Protein 8E4C (pdb70)

Organism: Mus musculus (NCBI:txid10090)

B-factor: mean 85.7, std 32.73, range [1.39, 157.05]

GO terms:
  GO:0002331 pre-B cell allelic exclusion (P, IMP)
  GO:0005576 extracellular region (C, EXP)
  GO:0005886 plasma membrane (C, EXP)
  GO:0002455 humoral immune response mediated by circulating immunoglobulin (P, IDA)
  GO:0004888 transmembrane signaling receptor activity (F, IDA)
  GO:0048471 perinuclear region of cytoplasm (C, IDA)
  GO:0005576 extracellular region (C, IDA)
  GO:0005737 cytoplasm (C, IDA)
  GO:0009897 external side of plasma membrane (C, IDA)
  GO:0009986 cell surface (C, IDA)
  GO:0016020 membrane (C, IDA)
  GO:0003823 antigen binding (F, IDA)
  GO:0043410 positive regulation of MAPK cascade (P, IDA)
  GO:0045022 early endosome to late endosome transport (P, IDA)
  GO:0045807 positive regulation of endocytosis (P, IDA)
  GO:0019815 B cell receptor complex (C, IDA)
  GO:0042571 immunoglobulin complex, circulating (C, IDA)
  GO:0016064 immunoglobulin mediated immune response (P, IDA)
  GO:0019882 antigen processing and presentation (P, IDA)
  GO:0030890 positive regulation of B cell proliferation (P, IDA)

InterPro domains:
  IPR003006 Immunoglobulin/major histocompatibility complex, conserved site [PS00290] (196-202)
  IPR003006 Immunoglobulin/major histocompatibility complex, conserved site [PS00290] (302-308)
  IPR003006 Immunoglobulin/major histocompatibility complex, conserved site [PS00290] (412-418)
  IPR003597 Immunoglobulin C1-set [PF07654] (9-89)
  IPR003597 Immunoglobulin C1-set [PF07654] (128-205)
  IPR003597 Immunoglobulin C1-set [PF07654] (228-310)
  IPR003597 Immunoglobulin C1-set [PF07654] (332-421)
  IPR003597 Immunoglobulin C1-set [SM00407] (22-97)
  IPR003597 Immunoglobulin C1-set [SM00407] (130-208)
  IPR003597 Immunoglobulin C1-set [SM00407] (240-314)
  IPR003597 Immunoglobulin C1-set [SM00407] (347-424)
  IPR007110 Immunoglobulin-like domain [PS50835] (5-104)
  IPR007110 Immunoglobulin-like domain [PS50835] (111-212)
  IPR007110 Immunoglobulin-like domain [PS50835] (219-320)
  IPR007110 Immunoglobulin-like domain [PS50835] (330-431)
  IPR013783 Immunoglobulin-like fold [G3DSA:2.60.40.10] (1-101)
  IPR013783 Immunoglobulin-like fold [G3DSA:2.60.40.10] (102-217)
  IPR013783 Immunoglobulin-like fold [G3DSA:2.60.40.10] (221-321)
  IPR013783 Immunoglobulin-like fold [G3DSA:2.60.40.10] (322-436)
  IPR036179 Immunoglobulin-like domain superfamily [SSF48726] (5-101)

Secondary structure (DSSP, 8-state):
--EEE-PPPHHHHHHHSEEEE-EEEEEES--TT--EEEEETT--B---EEEEPPPPTTS-EEEEEEEEEEHHHHHTT--EEEEE--SSSSS-EEEEE-----------EEEEEPPPHHHHHT-SEEEEEEEEEEESSS-EEEEEEETTEE--GGGEEEPPPEEPTTSTT-EEE-EEEEEEHHHHHTT--EEEEEEETTSSSSEEEEEE-S--------S-S--HHHHHHHHHHHHHHHHHHHHHHHHHHHHH-/-EEEEEPPPHHHHHHHS-EEEEEEEEEES--TT-EEEEEETTS-B---EEE--PPPTTS-EEEEEEEEE-HHHHHTT--EEEEEE-TT-SS---EEE--------PPPEEEEEPPPHHHHTTSSEEEEEEEEEEESSS--EEEEEETTEEPPTTT-B-PPPEEPTTSTT-EEE--BEEEEHHHHHTT--EEEEEE-TT-TTSEEEEE--TT------SSSSHHHHHHHHHHHHHHHHHHHHHHHHHHHHHHH-/---B----S---B-TTS-B-----BSSSS-EEEEEE--SS--SS--EE----BTTTTB--BTT--GGG-EEEEEEEESSS-EEE---EEE-B-------TTTS-HHHHHHHHHHHHHHHHHHHHHHHHHHHHHHHHHHHHH-/---------SS-EE-SS---EE----SS-S-EEEEEE-TTSPPEE---BTTTEEEEEETTEEEEEE-S--GGG-EEEEEEE---SSS---------EEEE---STTTHHHHHHHHHHHHHHHHHHHHHHHHHHHHHHHHHHH--HHHHH--HHHHH-

Sequence (805 aa):
ILTFTIPPSFADIFLSKSANLTCLVSNLATYETLNISWASQSGEPLETKIKIMESHPNGTFSAKGVASVCVEDWNNRKEFVCTVTHRDLPSPQKKFISKPNEVHKHPPAVYLLPPAREQLNLRESATVTCLVKGFSPADISVQWLQRGQLLPQEKYVTSAPMPEPGAPGFYFTHSILTVTEEEWNSGETYTCVVGHEALPHLVTERTVDKSTEGEVNAEEEGFENLWTTASTFIVLFLLSLFYSTTVTLFKVKILTFTIPPSFADIFLSKSANLTCLVSNLATYETLNISWASQSGEPLETKIKIMESHPNGTFSAKGVASVCVEDWNNRKEFVCTVTHRDLPSPQKKFISKPNEVHKHPPAVYLLPPAREQLNLRESATVTCLVKGFSPADISVQWLQRGQLLPQEKYVTSAPMPEPGAPGFYFTHSILTVTEEEWNSGETYTCVVGHEALPHLVTERTVDKSTEGEVNAEEEGFENLWTTASTFIVLFLLSLFYSTTVTLFKVKALRVEGGPPSLTVNLGEEARLTCENNGRNPNITWWFSLQSNITWPPVPLGPGQGTTGQLFFPEVNKNHRGLYWCQVIENNILKRSCGTYLRVRNPVPRPFLDMGEGTKNRIITAEGIILLFCAVVPGTLLLFRKRWQNEKFGPCSQIWQHPRFAAKKRSSMVKFHCYTNHSGALTWFRKRGSQQPQELVSEEGRIVQTQNGSVYTLTIQNIQYEDNGIYFCKQKCDSANHNVTDSCGTELLVLGFSTLDQLKRRNTLKDGIILIQTLLIILFIIVPIFLLLDKDDGLNIDQTEDIVTLR

Radius of gyration: 38.47 Å; Cα contacts (8 Å, |Δi|>4): 1529; chains: 4; bounding box: 57×91×140 Å

Foldseek 3Di:
DDWDWDFWDCPCCVVVVWTKTKTKFKQAQDDPFKDKFKAFPVGHGFDWDKDWDDADPVNITIIMTIGIDHVVVLVVFGWIWMWIDDPPDPDIDIDIDGDDDDDPFDAWDKDWDAWDVVVLVVQWKTKTKIWTFWGQDQDKDKWKDWVRHTDDCVFWDWFHKDADPPDPRTIIIMIIGMGTNVRLQQFTWIKMKMADDSPPVRIDIDTDTGNDDDDDDPCVCVVVVVVVVVVVVVVVVVVVVVVVVVVVVVVVD/DDWDKDWDFPVVCVVVQWTKIKTKDKQDQDCPQWDKFKFFPVGDGFDWDKDWDDADPVRMTMIMIITTGGVVCQVVFTWMWIWIDDPVDPDIDTDIGGHDDDDDFDAWDKAKDFFDPVVCVVLFWTKTKIKTWWGQDQRKDKFKDWVNHGDDCVQKDKDRWDADPPDGRITIIMMIRIGGSVSLVVFTKMKMKMADDRDPVRIDMDIDHPVNPPDDDPDDDPDCVVVVVVVVVVVVVVVVVVVVVVVVVVVVD/DWDWAQAAQEDEDAAQAKDKGWTGTPDDQWQKWKWWDADDDDPDGTDTDDQADDSTRMDIDNGDHQVQFGWIWMWTGHPNDTDTHNTYTYHHDNDDPDPPQPPDPCVNVVVVVVVVVVVVVVVVVVVVVVVVVVVVVVVVVD/DWAFWDWDAAAAEDAFFDKDKTKTAGDDDADKFKWWDADPDDIDGDDDDPPAWDWDDPDNMTMIMGGRHDQVRFAKIWMWGFDPPVPRPTDTDDIRGYDYDDPCVVPVVVVVVVVVVVVVVVVVVVVVVVVVVPVVVVCVVVDLVVQVVVPVVVNVD

Structure (mmCIF, N/CA/C/O backbone):
data_8E4C
#
_entry.id   8E4C
#
_cell.length_a   1.00
_cell.length_b   1.00
_cell.length_c   1.00
_cell.angle_alpha   90.00
_cell.angle_beta   90.00
_cell.angle_gamma   90.00
#
_symmetry.space_group_name_H-M   'P 1'
#
loop_
_entity.id
_entity.type
_entity.pdbx_description
1 polymer 'Isoform 2 of Immunoglobulin heavy constant mu'
2 polymer 'B-cell antigen receptor complex-associated protein alpha chain,Yellow fluorescent protein'
3 polymer 'B-cell antigen receptor complex-associated protein beta chain'
4 non-polymer 2-acetamido-2-deoxy-beta-D-glucopyranose
#
loop_
_atom_site.group_PDB
_atom_site.id
_atom_site.type_symbol
_atom_site.label_atom_id
_atom_site.label_alt_id
_atom_site.label_comp_id
_atom_site.label_asym_id
_atom_site.label_entity_id
_atom_site.label_seq_id
_atom_site.pdbx_PDB_ins_code
_atom_site.Cartn_x
_atom_site.Cartn_y
_atom_site.Cartn_z
_atom_site.occupancy
_atom_site.B_iso_or_equiv
_atom_site.auth_seq_id
_atom_site.auth_comp_id
_atom_site.auth_asym_id
_atom_site.auth_atom_id
_atom_site.pdbx_PDB_model_num
ATOM 1 N N . ILE A 1 165 ? 134.974 155.926 69.475 1.00 125.30 224 ILE B N 1
ATOM 2 C CA . ILE A 1 165 ? 134.165 156.902 70.193 1.00 127.06 224 ILE B CA 1
ATOM 3 C C . ILE A 1 165 ? 133.191 156.195 71.127 1.00 127.26 224 ILE B C 1
ATOM 4 O O . ILE A 1 165 ? 132.227 155.574 70.679 1.00 127.91 224 ILE B O 1
ATOM 9 N N . LEU A 1 166 ? 133.447 156.291 72.430 1.00 126.30 225 LEU B N 1
ATOM 10 C CA . LEU A 1 166 ? 132.600 155.686 73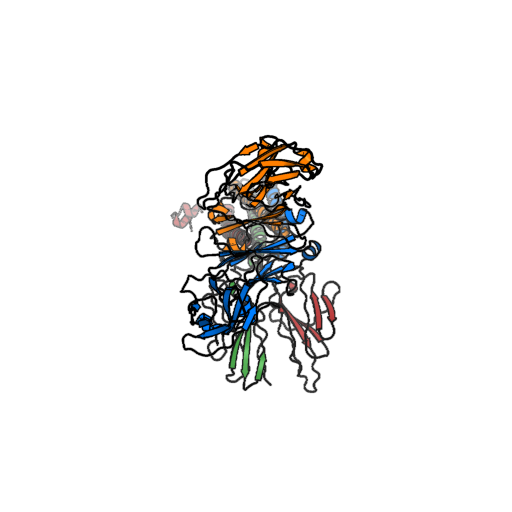.449 1.00 125.44 225 LEU B CA 1
ATOM 11 C C . LEU A 1 166 ? 131.957 156.783 74.284 1.00 124.53 225 LEU B C 1
ATOM 12 O O . LEU A 1 166 ? 132.650 157.675 74.785 1.00 123.83 225 LEU B O 1
ATOM 17 N N . THR A 1 167 ? 130.637 156.713 74.431 1.00 128.83 226 THR B N 1
ATOM 18 C CA . THR A 1 167 ? 129.869 157.686 75.195 1.00 130.65 226 THR B CA 1
ATOM 19 C C . THR A 1 167 ? 129.444 157.067 76.520 1.00 130.75 226 THR B C 1
ATOM 20 O O . THR A 1 167 ? 128.850 155.984 76.542 1.00 129.22 226 THR B O 1
ATOM 24 N N . PHE A 1 168 ? 129.749 157.756 77.618 1.00 132.51 227 PHE B N 1
ATOM 25 C CA . PHE A 1 168 ? 129.405 157.296 78.954 1.00 131.94 227 PHE B CA 1
ATOM 26 C C . PHE A 1 168 ? 128.574 158.355 79.664 1.00 130.10 227 PHE B C 1
ATOM 27 O O . PHE A 1 168 ? 128.778 159.557 79.477 1.00 128.86 227 PHE B O 1
ATOM 35 N N . THR A 1 169 ? 127.631 157.894 80.482 1.00 128.49 228 THR B N 1
ATOM 36 C CA . THR A 1 169 ? 126.749 158.764 81.249 1.00 128.43 228 THR B CA 1
ATOM 37 C C . THR A 1 169 ? 127.073 158.631 82.730 1.00 128.27 228 THR B C 1
ATOM 38 O O . THR A 1 169 ? 127.038 157.525 83.281 1.00 129.66 228 THR B O 1
ATOM 42 N N . ILE A 1 170 ? 127.383 159.752 83.368 1.00 115.50 229 ILE B N 1
ATOM 43 C CA . ILE A 1 170 ? 127.771 159.795 84.774 1.00 114.54 229 ILE B CA 1
ATOM 44 C C . ILE A 1 170 ? 126.617 160.399 85.568 1.00 115.86 229 ILE B C 1
ATOM 45 O O . ILE A 1 170 ? 126.272 161.568 85.352 1.00 115.95 229 ILE B O 1
ATOM 50 N N . PRO A 1 171 ? 125.992 159.650 86.480 1.00 114.33 230 PRO B N 1
ATOM 51 C CA . PRO A 1 171 ? 124.928 160.233 87.293 1.00 114.75 230 PRO B CA 1
ATOM 52 C C . PRO A 1 171 ? 125.481 161.294 88.228 1.00 113.99 230 PRO B C 1
ATOM 53 O O . PRO A 1 171 ? 126.648 161.221 88.650 1.00 114.32 230 PRO B O 1
ATOM 57 N N . PRO A 1 172 ? 124.682 162.303 88.574 1.00 117.89 231 PRO B N 1
ATOM 58 C CA . PRO A 1 172 ? 125.169 163.352 89.477 1.00 118.74 231 PRO B CA 1
ATOM 59 C C . PRO A 1 172 ? 125.471 162.808 90.865 1.00 119.41 231 PRO B C 1
ATOM 60 O O . PRO A 1 172 ? 124.846 161.854 91.335 1.00 118.47 231 PRO B O 1
ATOM 64 N N . SER A 1 173 ? 126.448 163.430 91.521 1.00 125.41 232 SER B N 1
ATOM 65 C CA . SER A 1 173 ? 126.840 163.050 92.870 1.00 125.17 232 SER B CA 1
ATOM 66 C C . SER A 1 173 ? 126.102 163.903 93.893 1.00 125.33 232 SER B C 1
ATOM 67 O O . SER A 1 173 ? 125.682 165.025 93.599 1.00 124.00 232 SER B O 1
ATOM 70 N N . PHE A 1 174 ? 125.948 163.358 95.103 1.00 127.06 233 PHE B N 1
ATOM 71 C CA . PHE A 1 174 ? 125.212 164.049 96.155 1.00 124.88 233 PHE B CA 1
ATOM 72 C C . PHE A 1 174 ? 126.040 165.133 96.838 1.00 124.69 233 PHE B C 1
ATOM 73 O O . PHE A 1 174 ? 125.468 166.004 97.501 1.00 122.95 233 PHE B O 1
ATOM 81 N N . ALA A 1 175 ? 127.367 165.106 96.684 1.00 119.86 234 ALA B N 1
ATOM 82 C CA . ALA A 1 175 ? 128.216 166.050 97.407 1.00 118.13 234 ALA B CA 1
ATOM 83 C C . ALA A 1 175 ? 127.923 167.490 97.006 1.00 116.43 234 ALA B C 1
ATOM 84 O O . ALA A 1 175 ? 127.672 168.343 97.865 1.00 116.96 234 ALA B O 1
ATOM 86 N N . ASP A 1 176 ? 127.946 167.783 95.706 1.00 116.95 235 ASP B N 1
ATOM 87 C CA . ASP A 1 176 ? 127.672 169.145 95.262 1.00 113.96 235 ASP B CA 1
ATOM 88 C C . ASP A 1 176 ? 126.201 169.496 95.435 1.00 112.95 235 ASP B C 1
ATOM 89 O O . ASP A 1 176 ? 125.857 170.669 95.610 1.00 117.12 235 ASP B O 1
ATOM 94 N N . ILE A 1 177 ? 125.316 168.497 95.379 1.00 118.80 236 ILE B N 1
ATOM 95 C CA . ILE A 1 177 ? 123.901 168.742 95.648 1.00 124.05 236 ILE B CA 1
ATOM 96 C C . ILE A 1 177 ? 123.715 169.228 97.080 1.00 125.51 236 ILE B C 1
ATOM 97 O O . ILE A 1 177 ? 122.925 170.142 97.347 1.00 123.26 236 ILE B O 1
ATOM 102 N N . PHE A 1 178 ? 124.433 168.618 98.024 1.00 131.94 237 PHE B N 1
ATOM 103 C CA . PHE A 1 178 ? 124.403 169.090 99.403 1.00 130.76 237 PHE B CA 1
ATOM 104 C C . PHE A 1 178 ? 125.028 170.474 99.540 1.00 129.67 237 PHE B C 1
ATOM 105 O O . PHE A 1 178 ? 124.543 171.295 100.328 1.00 126.79 237 PHE B O 1
ATOM 113 N N . LEU A 1 179 ? 126.093 170.753 98.788 1.00 133.42 238 LEU B N 1
ATOM 114 C CA . LEU A 1 179 ? 126.814 172.018 98.906 1.00 133.54 238 LEU B CA 1
ATOM 115 C C . LEU A 1 179 ? 126.242 173.095 97.985 1.00 133.51 238 LEU B C 1
ATOM 116 O O . LEU A 1 179 ? 125.803 174.151 98.452 1.00 131.75 238 LEU B O 1
ATOM 121 N N . SER A 1 180 ? 126.242 172.841 96.678 1.00 135.00 239 SER B N 1
ATOM 122 C CA . SER A 1 180 ? 125.823 173.822 95.685 1.00 134.90 239 SER B CA 1
ATOM 123 C C . SER A 1 180 ? 124.316 173.844 95.457 1.00 134.43 239 SER B C 1
ATOM 124 O O . SER A 1 180 ? 123.832 174.709 94.718 1.00 134.36 239 SER B O 1
ATOM 127 N N . LYS A 1 181 ? 123.570 172.919 96.066 1.00 126.03 240 LYS B N 1
ATOM 128 C CA . LYS A 1 181 ? 122.115 172.829 95.908 1.00 121.19 240 LYS B CA 1
ATOM 129 C C . LYS A 1 181 ? 121.714 172.639 94.445 1.00 123.22 240 LYS B C 1
ATOM 130 O O . LYS A 1 181 ? 120.670 173.119 94.001 1.00 122.67 240 LYS B O 1
ATOM 136 N N . SER A 1 182 ? 122.548 171.925 93.691 1.00 112.83 241 SER B N 1
ATOM 137 C CA . SER A 1 182 ? 122.264 171.630 92.294 1.00 110.40 241 SER B CA 1
ATOM 138 C C . SER A 1 182 ? 122.994 170.354 91.905 1.00 110.58 241 SER B C 1
ATOM 139 O O . SER A 1 182 ? 123.996 169.973 92.515 1.00 108.02 241 SER B O 1
ATOM 142 N N . ALA A 1 183 ? 122.481 169.699 90.867 1.00 99.01 242 ALA B N 1
ATOM 143 C CA . ALA A 1 183 ? 123.018 168.438 90.375 1.00 94.74 242 ALA B CA 1
ATOM 144 C C . ALA A 1 183 ? 123.568 168.638 88.971 1.00 94.45 242 ALA B C 1
ATOM 145 O O . ALA A 1 183 ? 122.972 169.357 88.163 1.00 93.96 242 ALA B O 1
ATOM 147 N N . ASN A 1 184 ? 124.704 168.007 88.687 1.00 103.13 243 ASN B N 1
ATOM 148 C CA . ASN A 1 184 ? 125.352 168.094 87.383 1.00 102.92 243 ASN B CA 1
ATOM 149 C C . ASN A 1 184 ? 125.212 166.752 86.678 1.00 102.79 243 ASN B C 1
ATOM 150 O O . ASN A 1 184 ? 125.672 165.725 87.188 1.00 102.84 243 ASN B O 1
ATOM 155 N N . LEU A 1 185 ? 124.581 166.762 85.508 1.00 111.50 244 LEU B N 1
ATOM 156 C CA . LEU A 1 185 ? 124.521 165.586 84.650 1.00 113.67 244 LEU B CA 1
ATOM 157 C C . LEU A 1 185 ? 125.667 165.663 83.649 1.00 112.64 244 LEU B C 1
ATOM 158 O O . LEU A 1 185 ? 125.754 166.619 82.871 1.00 111.00 244 LEU B O 1
ATOM 163 N N . THR A 1 186 ? 126.542 164.662 83.670 1.00 119.90 245 THR B N 1
ATOM 164 C CA . THR A 1 186 ? 127.761 164.667 82.874 1.00 122.08 245 THR B CA 1
ATOM 165 C C . THR A 1 186 ? 127.676 163.610 81.782 1.00 122.73 245 THR B C 1
ATOM 166 O O . THR A 1 186 ? 127.392 162.441 82.063 1.00 121.95 245 THR B O 1
ATOM 170 N N . CYS A 1 187 ? 127.923 164.026 80.544 1.00 132.76 246 CYS B N 1
ATOM 171 C CA . CYS A 1 187 ? 127.964 163.134 79.387 1.00 132.18 246 CYS B CA 1
ATOM 172 C C . CYS A 1 187 ? 129.413 163.081 78.908 1.00 132.80 246 CYS B C 1
ATOM 173 O O . CYS A 1 187 ? 129.818 163.834 78.021 1.00 133.86 246 CYS B O 1
ATOM 176 N N . LEU A 1 188 ? 130.191 162.177 79.497 1.00 127.16 247 LEU B N 1
ATOM 177 C CA . LEU A 1 188 ? 131.611 162.055 79.195 1.00 127.29 247 LEU B CA 1
ATOM 178 C C . LEU A 1 188 ? 131.800 161.138 77.992 1.00 126.48 247 LEU B C 1
ATOM 179 O O . LEU A 1 188 ? 131.431 159.960 78.038 1.00 125.46 247 LEU B O 1
ATOM 184 N N . VAL A 1 189 ? 132.372 161.681 76.920 1.00 130.58 248 VAL B N 1
ATOM 185 C CA . VAL A 1 189 ? 132.643 160.937 75.697 1.00 131.47 248 VAL B CA 1
ATOM 186 C C . VAL A 1 189 ? 134.139 160.989 75.428 1.00 131.93 248 VAL B C 1
ATOM 187 O O . VAL A 1 189 ? 134.727 162.075 75.376 1.00 131.73 248 VAL B O 1
ATOM 191 N N . SER A 1 190 ? 134.749 159.823 75.259 1.00 134.27 249 SER B N 1
ATOM 192 C CA . SER A 1 190 ? 136.173 159.698 74.989 1.00 133.10 249 SER B CA 1
ATOM 193 C C . SER A 1 190 ? 136.382 159.006 73.644 1.00 134.05 249 SER B C 1
ATOM 194 O O . SER A 1 190 ? 135.431 158.733 72.906 1.00 135.34 249 SER B O 1
ATOM 197 N N . ASN A 1 191 ? 137.650 158.727 73.336 1.00 130.30 250 ASN B N 1
ATOM 198 C CA . ASN A 1 191 ? 138.041 158.064 72.089 1.00 130.52 250 ASN B CA 1
ATOM 199 C C . ASN A 1 191 ? 137.549 158.835 70.866 1.00 129.45 250 ASN B C 1
ATOM 200 O O . ASN A 1 191 ? 137.143 158.248 69.862 1.00 127.83 250 ASN B O 1
ATOM 205 N N . LEU A 1 192 ? 137.599 160.162 70.944 1.00 125.17 251 LEU B N 1
ATOM 206 C CA . LEU A 1 192 ? 137.135 161.030 69.870 1.00 123.26 251 LEU B CA 1
ATOM 207 C C . LEU A 1 192 ? 138.317 161.403 68.983 1.00 122.86 251 LEU B C 1
ATOM 208 O O . LEU A 1 192 ? 139.295 161.988 69.460 1.00 122.98 251 LEU B O 1
ATOM 213 N N . ALA A 1 193 ? 138.224 161.061 67.697 1.00 119.21 252 ALA B N 1
ATOM 214 C CA . ALA A 1 193 ? 139.308 161.370 66.769 1.00 120.02 252 ALA B CA 1
ATOM 215 C C . ALA A 1 193 ? 139.382 162.866 66.486 1.00 119.06 252 ALA B C 1
ATOM 216 O O . ALA A 1 193 ? 140.467 163.458 66.496 1.00 117.70 252 ALA B O 1
ATOM 218 N N . THR A 1 194 ? 138.236 163.494 66.231 1.00 132.80 253 THR B N 1
ATOM 219 C CA . THR A 1 194 ? 138.178 164.916 65.928 1.00 134.92 253 THR B CA 1
ATOM 220 C C . THR A 1 194 ? 137.021 165.544 66.691 1.00 135.41 253 THR B C 1
ATOM 221 O O . THR A 1 194 ? 136.068 164.867 67.085 1.00 133.99 253 THR B O 1
ATOM 225 N N . TYR A 1 195 ? 137.117 166.859 66.900 1.00 140.07 254 TYR B N 1
ATOM 226 C CA . TYR A 1 195 ? 136.098 167.598 67.631 1.00 139.03 254 TYR B CA 1
ATOM 227 C C . TYR A 1 195 ? 135.552 168.806 66.885 1.00 138.66 254 TYR B C 1
ATOM 228 O O . TYR A 1 195 ? 134.615 169.438 67.385 1.00 139.05 254 TYR B O 1
ATOM 237 N N . GLU A 1 196 ? 136.099 169.150 65.716 1.00 127.59 255 GLU B N 1
ATOM 238 C CA . GLU A 1 196 ? 135.632 170.325 64.990 1.00 125.98 255 GLU B CA 1
ATOM 239 C C . GLU A 1 196 ? 134.243 170.129 64.394 1.00 126.30 255 GLU B C 1
ATOM 240 O O . GLU A 1 196 ? 133.596 171.116 64.029 1.00 125.54 255 GLU B O 1
ATOM 246 N N . THR A 1 197 ? 133.774 168.886 64.285 1.00 122.47 256 THR B N 1
ATOM 247 C CA . THR A 1 197 ? 132.441 168.594 63.771 1.00 122.81 256 THR B CA 1
ATOM 248 C C . THR A 1 197 ? 131.556 167.913 64.807 1.00 121.85 256 THR B C 1
ATOM 249 O O . THR A 1 197 ? 130.446 167.482 64.473 1.00 121.80 256 THR B O 1
ATOM 253 N N . LEU A 1 198 ? 132.017 167.805 66.050 1.00 119.85 257 LEU B N 1
ATOM 254 C CA . LEU A 1 198 ? 131.243 167.141 67.090 1.00 119.48 257 LEU B CA 1
ATOM 255 C C . LEU A 1 198 ? 130.023 167.969 67.472 1.00 120.85 257 LEU B C 1
ATOM 256 O O . LEU A 1 198 ? 130.075 169.201 67.520 1.00 121.16 257 LEU B O 1
ATOM 261 N N . ASN A 1 199 ? 128.915 167.280 67.746 1.00 121.99 258 ASN B N 1
ATOM 262 C CA . ASN A 1 199 ? 127.674 167.920 68.183 1.00 120.64 258 ASN B CA 1
ATOM 263 C C . ASN A 1 199 ? 127.105 167.085 69.326 1.00 121.38 258 ASN B C 1
ATOM 264 O O . ASN A 1 199 ? 126.491 166.039 69.093 1.00 123.19 258 ASN B O 1
ATOM 269 N N . ILE A 1 200 ? 127.311 167.550 70.557 1.00 123.35 259 ILE B N 1
ATOM 270 C CA . ILE A 1 200 ? 126.861 166.857 71.758 1.00 124.37 259 ILE B CA 1
ATOM 271 C C . ILE A 1 200 ? 125.914 167.776 72.515 1.00 125.30 259 ILE B C 1
ATOM 272 O O . ILE A 1 200 ? 126.260 168.926 72.810 1.00 125.45 259 ILE B O 1
ATOM 277 N N . SER A 1 201 ? 124.722 167.269 72.828 1.00 124.08 260 SER B N 1
ATOM 278 C CA . SER A 1 201 ? 123.731 168.040 73.562 1.00 121.66 260 SER B CA 1
ATOM 279 C C . SER A 1 201 ? 122.913 167.099 74.435 1.00 120.60 260 SER B C 1
ATOM 280 O O . SER A 1 201 ? 122.775 165.909 74.142 1.00 121.29 260 SER B O 1
ATOM 283 N N . TRP A 1 202 ? 122.371 167.651 75.516 1.00 122.50 261 TRP B N 1
ATOM 284 C CA . TRP A 1 202 ? 121.512 166.908 76.424 1.00 124.72 261 TRP B CA 1
ATOM 285 C C . TRP A 1 202 ? 120.062 167.006 75.966 1.00 126.43 261 TRP B C 1
ATOM 286 O O . TRP A 1 202 ? 119.652 167.991 75.345 1.00 126.40 261 TRP B O 1
ATOM 297 N N . ALA A 1 203 ? 119.286 165.971 76.279 1.00 129.38 262 ALA B N 1
ATOM 298 C CA . ALA A 1 203 ? 117.889 165.904 75.875 1.00 128.39 262 ALA B CA 1
ATOM 299 C C . ALA A 1 203 ? 117.117 165.095 76.908 1.00 128.51 262 ALA B C 1
ATOM 300 O O . ALA A 1 203 ? 117.682 164.594 77.885 1.00 127.55 262 ALA B O 1
ATOM 302 N N . SER A 1 204 ? 115.812 164.974 76.688 1.00 122.26 263 SER B N 1
ATOM 303 C CA . SER A 1 204 ? 114.925 164.225 77.563 1.00 122.08 263 SER B CA 1
ATOM 304 C C . SER A 1 204 ? 114.231 163.121 76.776 1.00 121.10 263 SER B C 1
ATOM 305 O O . SER A 1 204 ? 114.318 163.048 75.547 1.00 119.02 263 SER B O 1
ATOM 308 N N . GLN A 1 205 ? 113.535 162.250 77.510 1.00 115.29 264 GLN B N 1
ATOM 309 C CA . GLN A 1 205 ? 112.794 161.169 76.869 1.00 111.97 264 GLN B CA 1
ATOM 310 C C . GLN A 1 205 ? 111.652 161.708 76.016 1.00 111.53 264 GLN B C 1
ATOM 311 O O . GLN A 1 205 ? 111.363 161.167 74.942 1.00 111.18 264 GLN B O 1
ATOM 317 N N . SER A 1 206 ? 110.994 162.771 76.473 1.00 108.38 265 SER B N 1
ATOM 318 C CA . SER A 1 206 ? 109.888 163.375 75.742 1.00 106.95 265 SER B CA 1
ATOM 319 C C . SER A 1 206 ? 110.351 164.330 74.649 1.00 107.83 265 SER B C 1
ATOM 320 O O . SER A 1 206 ? 109.519 165.045 74.079 1.00 109.31 265 SER B O 1
ATOM 323 N N . GLY A 1 207 ? 111.646 164.358 74.343 1.00 105.43 266 GLY B N 1
ATOM 324 C CA . GLY A 1 207 ? 112.171 165.222 73.308 1.00 106.01 266 GLY B CA 1
ATOM 325 C C . GLY A 1 207 ? 112.467 166.643 73.733 1.00 107.96 266 GLY B C 1
ATOM 326 O O . GLY A 1 207 ? 112.829 167.461 72.879 1.00 107.07 266 GLY B O 1
ATOM 327 N N . GLU A 1 208 ? 112.327 166.967 75.014 1.00 113.71 267 GLU B N 1
ATOM 328 C CA . GLU A 1 208 ? 112.620 168.314 75.485 1.00 112.30 267 GLU B CA 1
ATOM 329 C C . GLU A 1 208 ? 114.127 168.547 75.475 1.00 113.09 267 GLU B C 1
ATOM 330 O O . GLU A 1 208 ? 114.862 167.799 76.129 1.00 113.44 267 GLU B O 1
ATOM 336 N N . PRO A 1 209 ? 114.624 169.550 74.755 1.00 111.39 268 PRO B N 1
ATOM 337 C CA . PRO A 1 209 ? 116.062 169.832 74.778 1.00 112.71 268 PRO B CA 1
ATOM 338 C C . PRO A 1 209 ? 116.497 170.409 76.117 1.00 112.75 268 PRO B C 1
ATOM 339 O O . PRO A 1 209 ? 115.716 171.015 76.854 1.00 109.68 268 PRO B O 1
ATOM 343 N N . LEU A 1 210 ? 117.776 170.210 76.424 1.00 120.28 269 LEU B N 1
ATOM 344 C CA . LEU A 1 210 ? 118.373 170.691 77.659 1.00 117.72 269 LEU B CA 1
ATOM 345 C C . LEU A 1 210 ? 119.582 171.563 77.351 1.00 118.44 269 LEU B C 1
ATOM 346 O O . LEU A 1 210 ? 120.200 171.457 76.288 1.00 119.00 269 LEU B O 1
ATOM 351 N N . GLU A 1 211 ? 119.914 172.433 78.302 1.00 126.54 270 GLU B N 1
ATOM 352 C CA . GLU A 1 211 ? 121.091 173.286 78.188 1.00 127.75 270 GLU B CA 1
ATOM 353 C C . GLU A 1 211 ? 122.332 172.430 78.406 1.00 128.11 270 GLU B C 1
ATOM 354 O O . GLU A 1 211 ? 122.512 171.845 79.479 1.00 126.78 270 GLU B O 1
ATOM 360 N N . THR A 1 212 ? 123.185 172.351 77.390 1.00 127.53 271 THR B N 1
ATOM 361 C CA . THR A 1 212 ? 124.388 171.532 77.433 1.00 127.51 271 THR B CA 1
ATOM 362 C C . THR A 1 212 ? 125.622 172.423 77.381 1.00 126.48 271 THR B C 1
ATOM 363 O O . THR A 1 212 ? 125.728 173.294 76.511 1.00 124.98 271 THR B O 1
ATOM 367 N N . LYS A 1 213 ? 126.546 172.200 78.310 1.00 121.98 272 LYS B N 1
ATOM 368 C CA . LYS A 1 213 ? 127.816 172.911 78.357 1.00 121.49 272 LYS B CA 1
ATOM 369 C C . LYS A 1 213 ? 128.916 171.987 77.855 1.00 122.18 272 LYS B C 1
ATOM 370 O O . LYS A 1 213 ? 129.038 170.850 78.323 1.00 121.91 272 LYS B O 1
ATOM 376 N N . ILE A 1 214 ? 129.711 172.475 76.908 1.00 127.45 273 ILE B N 1
ATOM 377 C CA . ILE A 1 214 ? 130.767 171.687 76.284 1.00 127.94 273 ILE B CA 1
ATOM 378 C C . ILE A 1 214 ? 132.097 172.058 76.923 1.00 129.47 273 ILE B C 1
ATOM 379 O O . ILE A 1 214 ? 132.496 173.229 76.913 1.00 128.21 273 ILE B O 1
ATOM 384 N N . LYS A 1 215 ? 132.780 171.062 77.484 1.00 130.31 274 LYS B N 1
ATOM 385 C CA . LYS A 1 215 ? 134.092 171.241 78.090 1.00 127.98 274 LYS B CA 1
ATOM 386 C C . LYS A 1 215 ? 135.016 170.148 77.573 1.00 126.73 274 LYS B C 1
ATOM 387 O O . LYS A 1 215 ? 134.674 168.963 77.638 1.00 126.39 274 LYS B O 1
ATOM 393 N N . ILE A 1 216 ? 136.180 170.546 77.067 1.00 127.71 275 ILE B N 1
ATOM 394 C CA . ILE A 1 216 ? 137.104 169.641 76.393 1.00 130.40 275 ILE B CA 1
ATOM 395 C C . ILE A 1 216 ? 138.432 169.653 77.136 1.00 131.08 275 ILE B C 1
ATOM 396 O O . ILE A 1 216 ? 138.989 170.724 77.405 1.00 131.03 275 ILE B O 1
ATOM 401 N N . MET A 1 217 ? 138.935 168.467 77.462 1.00 126.47 276 MET B N 1
ATOM 402 C CA . MET A 1 217 ? 140.209 168.311 78.146 1.00 124.80 276 MET B CA 1
ATOM 403 C C . MET A 1 217 ? 141.348 168.199 77.139 1.00 125.75 276 MET B C 1
ATOM 404 O O . MET A 1 217 ? 141.147 168.266 75.923 1.00 122.99 276 MET B O 1
ATOM 409 N N . GLU A 1 218 ? 142.557 168.029 77.668 1.00 139.80 277 GLU B N 1
ATOM 410 C CA . GLU A 1 218 ? 143.743 167.944 76.832 1.00 139.63 277 GLU B CA 1
ATOM 411 C C . GLU A 1 218 ? 143.813 166.587 76.129 1.00 138.98 277 GLU B C 1
ATOM 412 O O . GLU A 1 218 ? 143.103 165.636 76.468 1.00 139.29 277 GLU B O 1
ATOM 418 N N . SER A 1 219 ? 144.689 166.514 75.130 1.00 123.22 278 SER B N 1
ATOM 419 C CA . SER A 1 219 ? 144.803 165.316 74.309 1.00 121.23 278 SER B CA 1
ATOM 420 C C . SER A 1 219 ? 145.307 164.132 75.124 1.00 121.95 278 SER B C 1
ATOM 421 O O . SER A 1 219 ? 146.247 164.252 75.915 1.00 122.32 278 SER B O 1
ATOM 424 N N . HIS A 1 220 ? 144.671 162.982 74.925 1.00 112.99 279 HIS B N 1
ATOM 425 C CA . HIS A 1 220 ? 145.099 161.737 75.536 1.00 112.34 279 HIS B CA 1
ATOM 426 C C . HIS A 1 220 ? 146.341 161.206 74.825 1.00 111.37 279 HIS B C 1
ATOM 427 O O . HIS A 1 220 ? 146.490 161.365 73.611 1.00 110.19 279 HIS B O 1
ATOM 434 N N . PRO A 1 221 ? 147.261 160.581 75.567 1.00 112.38 280 PRO B N 1
ATOM 435 C CA . PRO A 1 221 ? 148.492 160.072 74.937 1.00 113.23 280 PRO B CA 1
ATOM 436 C C . PRO A 1 221 ? 148.260 159.058 73.825 1.00 113.57 280 PRO B C 1
ATOM 437 O O . PRO A 1 221 ? 149.191 158.793 73.055 1.00 113.54 280 PRO B O 1
ATOM 441 N N . ASN A 1 222 ? 147.064 158.482 73.712 1.00 117.82 281 ASN B N 1
ATOM 442 C CA . ASN A 1 222 ? 146.790 157.520 72.650 1.00 118.09 281 ASN B CA 1
ATOM 443 C C . ASN A 1 222 ? 146.395 158.180 71.334 1.00 115.94 281 ASN B C 1
ATOM 444 O O . ASN A 1 222 ? 146.164 157.469 70.350 1.00 113.89 281 ASN B O 1
ATOM 449 N N . GLY A 1 223 ? 146.310 159.507 71.290 1.00 107.62 282 GLY B N 1
ATOM 450 C CA . GLY A 1 223 ? 145.948 160.210 70.077 1.00 106.46 282 GLY B CA 1
ATOM 451 C C . GLY A 1 223 ? 144.472 160.478 69.896 1.00 106.84 282 GLY B C 1
ATOM 452 O O . GLY A 1 223 ? 144.063 160.864 68.794 1.00 106.82 282 GLY B O 1
ATOM 453 N N . THR A 1 224 ? 143.661 160.287 70.932 1.00 114.53 283 THR B N 1
ATOM 454 C CA . THR A 1 224 ? 142.222 160.488 70.859 1.00 116.75 283 THR B CA 1
ATOM 455 C C . THR A 1 224 ? 141.804 161.615 71.793 1.00 118.14 283 THR B C 1
ATOM 456 O O . THR A 1 224 ? 142.343 161.753 72.896 1.00 117.76 283 THR B O 1
ATOM 460 N N . PHE A 1 225 ? 140.844 162.421 71.346 1.00 122.61 284 PHE B N 1
ATOM 461 C CA . PHE A 1 225 ? 140.350 163.543 72.127 1.00 121.12 284 PHE B CA 1
ATOM 462 C C . PHE A 1 225 ? 139.142 163.113 72.960 1.00 119.89 284 PHE B C 1
ATOM 463 O O . PHE A 1 225 ? 138.675 161.974 72.886 1.00 119.77 284 PHE B O 1
ATOM 471 N N . SER A 1 226 ? 138.627 164.039 73.765 1.00 115.06 285 SER B N 1
ATOM 472 C CA . SER A 1 226 ? 137.495 163.751 74.634 1.00 115.09 285 SER B CA 1
ATOM 473 C C . SER A 1 226 ? 136.659 165.011 74.806 1.00 116.43 285 SER B C 1
ATOM 474 O O . SER A 1 226 ? 137.124 166.128 74.567 1.00 115.60 285 SER B O 1
ATOM 477 N N . ALA A 1 227 ? 135.411 164.813 75.226 1.00 119.98 286 ALA B N 1
ATOM 478 C CA . ALA A 1 227 ? 134.479 165.913 75.421 1.00 120.29 286 ALA B CA 1
ATOM 479 C C . ALA A 1 227 ? 133.480 165.534 76.504 1.00 120.49 286 ALA B C 1
ATOM 480 O O . ALA A 1 227 ? 133.333 164.361 76.859 1.00 119.29 286 ALA B O 1
ATOM 482 N N . LYS A 1 228 ? 132.793 166.547 77.028 1.00 125.05 287 LYS B N 1
ATOM 483 C CA . LYS A 1 228 ? 131.832 166.359 78.105 1.00 124.51 287 LYS B CA 1
ATOM 484 C C . LYS A 1 228 ? 130.603 167.222 77.861 1.00 124.03 287 LYS B C 1
ATOM 485 O O . LYS A 1 228 ? 130.656 168.219 77.137 1.00 121.42 287 LYS B O 1
ATOM 491 N N . GLY A 1 229 ? 129.490 166.819 78.472 1.00 118.36 288 GLY B N 1
ATOM 492 C CA . GLY A 1 229 ? 128.269 167.600 78.444 1.00 116.98 288 GLY B CA 1
ATOM 493 C C . GLY A 1 229 ? 127.713 167.822 79.836 1.00 113.75 288 GLY B C 1
ATOM 494 O O . GLY A 1 229 ? 127.355 166.863 80.525 1.00 110.73 288 GLY B O 1
ATOM 495 N N . VAL A 1 230 ? 127.631 169.081 80.260 1.00 111.20 289 VAL B N 1
ATOM 496 C CA . VAL A 1 230 ? 127.261 169.441 81.625 1.00 113.21 289 VAL B CA 1
ATOM 497 C C . VAL A 1 230 ? 125.919 170.157 81.598 1.00 114.34 289 VAL B C 1
ATOM 498 O O . VAL A 1 230 ? 125.730 171.107 80.828 1.00 112.61 289 VAL B O 1
ATOM 502 N N . ALA A 1 231 ? 124.989 169.704 82.440 1.00 107.95 290 ALA B N 1
ATOM 503 C CA . ALA A 1 231 ? 123.663 170.294 82.547 1.00 105.88 290 ALA B CA 1
ATOM 504 C C . ALA A 1 231 ? 123.270 170.413 84.012 1.00 105.91 290 ALA B C 1
ATOM 505 O O . ALA A 1 231 ? 123.707 169.616 84.847 1.00 103.74 290 ALA B O 1
ATOM 507 N N . SER A 1 232 ? 122.445 171.413 84.319 1.00 96.70 291 SER B N 1
ATOM 508 C CA . SER A 1 232 ? 121.978 171.669 85.677 1.00 95.64 291 SER B CA 1
ATOM 509 C C . SER A 1 232 ? 120.455 171.689 85.689 1.00 96.61 291 SER B C 1
ATOM 510 O O . SER A 1 232 ? 119.836 172.560 85.069 1.00 95.08 291 SER B O 1
ATOM 513 N N . VAL A 1 233 ? 119.856 170.730 86.400 1.00 96.98 292 VAL B N 1
ATOM 514 C CA . VAL A 1 233 ? 118.409 170.605 86.512 1.00 92.24 292 VAL B CA 1
ATOM 515 C C . VAL A 1 233 ? 118.076 170.319 87.971 1.00 93.59 292 VAL B C 1
ATOM 516 O O . VAL A 1 233 ? 118.913 169.838 88.739 1.00 95.52 292 VAL B O 1
ATOM 520 N N . CYS A 1 234 ? 116.836 170.626 88.350 1.00 99.87 293 CYS B N 1
ATOM 521 C CA . CYS A 1 234 ? 116.398 170.488 89.731 1.00 100.44 293 CYS B CA 1
ATOM 522 C C . CYS A 1 234 ? 116.529 169.042 90.208 1.00 99.39 293 CYS B C 1
ATOM 523 O O . CYS A 1 234 ? 116.318 168.086 89.458 1.00 101.58 293 CYS B O 1
ATOM 526 N N . VAL A 1 235 ? 116.892 168.898 91.485 1.00 100.24 294 VAL B N 1
ATOM 527 C CA . VAL A 1 235 ? 117.125 167.576 92.058 1.00 100.32 294 VAL B CA 1
ATOM 528 C C . VAL A 1 235 ? 115.825 166.786 92.150 1.00 101.61 294 VAL B C 1
ATOM 529 O O . VAL A 1 235 ? 115.824 165.554 92.037 1.00 100.41 294 VAL B O 1
ATOM 533 N N . GLU A 1 236 ? 114.700 167.477 92.364 1.00 117.94 295 GLU B N 1
ATOM 534 C CA . GLU A 1 236 ? 113.429 166.788 92.574 1.00 118.50 295 GLU B CA 1
ATOM 535 C C . GLU A 1 236 ? 113.003 165.980 91.353 1.00 118.70 295 GLU B C 1
ATOM 536 O O . GLU A 1 236 ? 112.476 164.872 91.504 1.00 121.94 295 GLU B O 1
ATOM 542 N N . ASP A 1 237 ? 113.208 166.512 90.146 1.00 110.38 296 ASP B N 1
ATOM 543 C CA . ASP A 1 237 ? 112.917 165.733 88.947 1.00 110.00 296 ASP B CA 1
ATOM 544 C C . ASP A 1 237 ? 113.812 164.502 88.864 1.00 112.38 296 ASP B C 1
ATOM 545 O O . ASP A 1 237 ? 113.353 163.415 88.493 1.00 113.43 296 ASP B O 1
ATOM 550 N N . TRP A 1 238 ? 115.095 164.655 89.205 1.00 115.95 297 TRP B N 1
ATOM 551 C CA . TRP A 1 238 ? 115.993 163.505 89.247 1.00 116.96 297 TRP B CA 1
ATOM 552 C C . TRP A 1 238 ? 115.571 162.521 90.330 1.00 118.26 297 TRP B C 1
ATOM 553 O O . TRP A 1 238 ? 115.749 161.306 90.179 1.00 118.75 297 TRP B O 1
ATOM 564 N N . ASN A 1 239 ? 115.014 163.027 91.433 1.00 124.80 298 ASN B N 1
ATOM 565 C CA . ASN A 1 239 ? 114.451 162.156 92.458 1.00 124.09 298 ASN B CA 1
ATOM 566 C C . ASN A 1 239 ? 113.144 161.516 92.010 1.00 125.61 298 ASN B C 1
ATOM 567 O O . ASN A 1 239 ? 112.699 160.544 92.631 1.00 123.73 298 ASN B O 1
ATOM 572 N N . ASN A 1 240 ? 112.523 162.036 90.954 1.00 134.72 299 ASN B N 1
ATOM 573 C CA . ASN A 1 240 ? 111.307 161.462 90.394 1.00 133.25 299 ASN B CA 1
ATOM 574 C C . ASN A 1 240 ? 111.589 160.445 89.297 1.00 132.83 299 ASN B C 1
ATOM 575 O O . ASN A 1 240 ? 110.642 159.947 88.679 1.00 132.91 299 ASN B O 1
ATOM 580 N N . ARG A 1 241 ? 112.863 160.142 89.038 1.00 126.09 300 ARG B N 1
ATOM 581 C CA . ARG A 1 241 ? 113.264 159.119 88.070 1.00 124.19 300 ARG B CA 1
ATOM 582 C C . ARG A 1 241 ? 112.803 159.476 86.657 1.00 124.90 300 ARG B C 1
ATOM 583 O O . ARG A 1 241 ? 112.093 158.715 85.996 1.00 126.14 300 ARG B O 1
ATOM 591 N N . LYS A 1 242 ? 113.214 160.656 86.198 1.00 121.82 301 LYS B N 1
ATOM 592 C CA . LYS A 1 242 ? 112.975 161.085 84.828 1.00 121.29 301 LYS B CA 1
ATOM 593 C C . LYS A 1 242 ? 114.137 160.652 83.947 1.00 121.55 301 LYS B C 1
ATOM 594 O O . LYS A 1 242 ? 115.303 160.790 84.325 1.00 122.13 301 LYS B O 1
ATOM 600 N N . GLU A 1 243 ? 113.810 160.127 82.770 1.00 135.41 302 GLU B N 1
ATOM 601 C CA . GLU A 1 243 ? 114.806 159.581 81.856 1.00 136.95 302 GLU B CA 1
ATOM 602 C C . GLU A 1 243 ? 115.379 160.697 80.990 1.00 136.77 302 GLU B C 1
ATOM 603 O O . GLU A 1 243 ? 114.691 161.221 80.107 1.00 138.42 302 GLU B O 1
ATOM 609 N N . PHE A 1 244 ? 116.637 161.051 81.239 1.00 132.62 303 PHE B N 1
ATOM 610 C CA . PHE A 1 244 ? 117.352 162.044 80.451 1.00 131.97 303 PHE B CA 1
ATOM 611 C C . PHE A 1 244 ? 118.365 161.349 79.552 1.00 132.66 303 PHE B C 1
ATOM 612 O O . PHE A 1 244 ? 119.080 160.443 79.992 1.00 132.71 303 PHE B O 1
ATOM 620 N N . VAL A 1 245 ? 118.420 161.775 78.293 1.00 141.83 304 VAL B N 1
ATOM 621 C CA . VAL A 1 245 ? 119.266 161.154 77.282 1.00 141.88 304 VAL B CA 1
ATOM 622 C C . VAL A 1 245 ? 120.189 162.214 76.699 1.00 141.44 304 VAL B C 1
ATOM 623 O O . VAL A 1 245 ? 119.754 163.334 76.410 1.00 141.28 304 VAL B O 1
ATOM 627 N N . CYS A 1 246 ? 121.461 161.862 76.537 1.00 139.36 305 CYS B N 1
ATOM 628 C CA . CYS A 1 246 ? 122.460 162.759 75.973 1.00 140.19 305 CYS B CA 1
ATOM 629 C C . CYS A 1 246 ? 122.698 162.380 74.517 1.00 140.70 305 CYS B C 1
ATOM 630 O O . CYS A 1 246 ? 123.047 161.232 74.219 1.00 139.72 305 CYS B O 1
ATOM 633 N N . THR A 1 247 ? 122.509 163.341 73.617 1.00 127.73 306 THR B N 1
ATOM 634 C CA . THR A 1 247 ? 122.683 163.115 72.188 1.00 126.78 306 THR B CA 1
ATOM 635 C C . THR A 1 247 ? 124.136 163.358 71.800 1.00 124.65 306 THR B C 1
ATOM 636 O O . THR A 1 247 ? 124.674 164.445 72.032 1.00 123.55 306 THR B O 1
ATOM 640 N N . VAL A 1 248 ? 124.767 162.343 71.213 1.00 118.62 307 VAL B N 1
ATOM 641 C CA . VAL A 1 248 ? 126.159 162.416 70.783 1.00 118.10 307 VAL B CA 1
ATOM 642 C C . VAL A 1 248 ? 126.218 162.060 69.305 1.00 118.98 307 VAL B C 1
ATOM 643 O O . VAL A 1 248 ? 125.842 160.948 68.916 1.00 118.06 307 VAL B O 1
ATOM 647 N N . THR A 1 249 ? 126.686 163.000 68.486 1.00 121.15 308 THR B N 1
ATOM 648 C CA . THR A 1 249 ? 126.852 162.788 67.056 1.00 120.78 308 THR B CA 1
ATOM 649 C C . THR A 1 249 ? 128.246 163.234 66.639 1.00 121.57 308 THR B C 1
ATOM 650 O O . THR A 1 249 ? 128.808 164.177 67.204 1.00 120.96 308 THR B O 1
ATOM 654 N N . HIS A 1 250 ? 128.800 162.546 65.644 1.00 130.48 309 HIS B N 1
ATOM 655 C CA . HIS A 1 250 ? 130.142 162.847 65.168 1.00 129.65 309 HIS B CA 1
ATOM 656 C C . HIS A 1 250 ? 130.267 162.421 63.713 1.00 127.72 309 HIS B C 1
ATOM 657 O O . HIS A 1 250 ? 129.461 161.640 63.202 1.00 127.68 309 HIS B O 1
ATOM 664 N N . ARG A 1 251 ? 131.295 162.953 63.048 1.00 133.88 310 ARG B N 1
ATOM 665 C CA . ARG A 1 251 ? 131.548 162.606 61.655 1.00 136.15 310 ARG B CA 1
ATOM 666 C C . ARG A 1 251 ? 132.043 161.174 61.495 1.00 136.86 310 ARG B C 1
ATOM 667 O O . ARG A 1 251 ? 131.867 160.588 60.421 1.00 136.13 310 ARG B O 1
ATOM 675 N N . ASP A 1 252 ? 132.654 160.599 62.529 1.00 137.51 311 ASP B N 1
ATOM 676 C CA . ASP A 1 252 ? 133.145 159.229 62.483 1.00 137.54 311 ASP B CA 1
ATOM 677 C C . ASP A 1 252 ? 132.128 158.216 62.989 1.00 138.29 311 ASP B C 1
ATOM 678 O O . ASP A 1 252 ? 132.401 157.012 62.945 1.00 137.61 311 ASP B O 1
ATOM 683 N N . LEU A 1 253 ? 130.968 158.668 63.465 1.00 143.59 312 LEU B N 1
ATOM 684 C CA . LEU A 1 253 ? 129.950 157.767 63.982 1.00 143.85 312 LEU B CA 1
ATOM 685 C C . LEU A 1 253 ? 128.892 157.535 62.916 1.00 143.27 312 LEU B C 1
ATOM 686 O O . LEU A 1 253 ? 128.194 158.487 62.534 1.00 142.40 312 LEU B O 1
ATOM 691 N N . PRO A 1 254 ? 128.740 156.312 62.399 1.00 143.97 313 PRO B N 1
ATOM 692 C CA . PRO A 1 254 ? 127.651 156.058 61.443 1.00 143.40 313 PRO B CA 1
ATOM 693 C C . PRO A 1 254 ? 126.273 156.312 62.027 1.00 143.42 313 PRO B C 1
ATOM 694 O O . PRO A 1 254 ? 125.369 156.742 61.300 1.00 143.51 313 PRO B O 1
ATOM 698 N N . SER A 1 255 ? 126.087 156.059 63.319 1.00 135.17 314 SER B N 1
ATOM 699 C CA . SER A 1 255 ? 124.835 156.315 64.008 1.00 135.02 314 SER B CA 1
ATOM 700 C C . SER A 1 255 ? 125.108 157.030 65.323 1.00 134.78 314 SER B C 1
ATOM 701 O O . SER A 1 255 ? 126.155 156.816 65.944 1.00 134.18 314 SER B O 1
ATOM 704 N N . PRO A 1 256 ? 124.192 157.889 65.764 1.00 128.54 315 PRO B N 1
ATOM 705 C CA . PRO A 1 256 ? 124.384 158.571 67.048 1.00 126.77 315 PRO B CA 1
ATOM 706 C C . PRO A 1 256 ? 124.346 157.594 68.212 1.00 128.20 315 PRO B C 1
ATOM 707 O O . PRO A 1 256 ? 123.651 156.576 68.180 1.00 130.02 315 PRO B O 1
ATOM 711 N N . GLN A 1 257 ? 125.108 157.922 69.254 1.00 129.89 316 GLN B N 1
ATOM 712 C CA . GLN A 1 257 ? 125.203 157.093 70.455 1.00 130.72 316 GLN B CA 1
ATOM 713 C C . GLN A 1 257 ? 124.313 157.715 71.526 1.00 129.14 316 GLN B C 1
ATOM 714 O O . GLN A 1 257 ? 124.756 158.537 72.330 1.00 129.14 316 GLN B O 1
ATOM 720 N N . LYS A 1 258 ? 123.044 157.314 71.535 1.00 126.27 317 LYS B N 1
ATOM 721 C CA . LYS A 1 258 ? 122.057 157.827 72.483 1.00 126.18 317 LYS B CA 1
ATOM 722 C C . LYS A 1 258 ? 121.980 156.866 73.664 1.00 127.04 317 LYS B C 1
ATOM 723 O O . LYS A 1 258 ? 121.399 155.783 73.561 1.00 125.90 317 LYS B O 1
ATOM 729 N N . LYS A 1 259 ? 122.568 157.267 74.787 1.00 140.66 318 LYS B N 1
ATOM 730 C CA . LYS A 1 259 ? 122.541 156.468 76.004 1.00 141.28 318 LYS B CA 1
ATOM 731 C C . LYS A 1 259 ? 121.341 156.869 76.852 1.00 140.63 318 LYS B C 1
ATOM 732 O O . LYS A 1 259 ? 121.172 158.046 77.183 1.00 138.16 318 LYS B O 1
ATOM 738 N N . PHE A 1 260 ? 120.513 155.888 77.200 1.00 155.12 319 PHE B N 1
ATOM 739 C CA . PHE A 1 260 ? 119.314 156.124 77.992 1.00 154.58 319 PHE B CA 1
ATOM 740 C C . PHE A 1 260 ? 119.629 155.842 79.456 1.00 154.11 319 PHE B C 1
ATOM 741 O O . PHE A 1 260 ? 120.100 154.751 79.794 1.00 155.66 319 PHE B O 1
ATOM 749 N N . ILE A 1 261 ? 119.372 156.823 80.322 1.00 127.88 320 ILE B N 1
ATOM 750 C CA . ILE A 1 261 ? 119.705 156.712 81.735 1.00 128.17 320 ILE B CA 1
ATOM 751 C C . ILE A 1 261 ? 118.562 157.266 82.577 1.00 127.14 320 ILE B C 1
ATOM 752 O O . ILE A 1 261 ? 117.736 158.056 82.114 1.00 126.85 320 ILE B O 1
ATOM 757 N N . SER A 1 262 ? 118.529 156.830 83.829 1.00 113.66 321 SER B N 1
ATOM 758 C CA . SER A 1 262 ? 117.609 157.339 84.841 1.00 113.08 321 SER B CA 1
ATOM 759 C C . SER A 1 262 ? 118.250 157.062 86.194 1.00 113.04 321 SER B C 1
ATOM 760 O O . SER A 1 262 ? 119.449 156.776 86.285 1.00 111.49 321 SER B O 1
ATOM 763 N N . LYS A 1 263 ? 117.450 157.163 87.247 1.00 117.54 322 LYS B N 1
ATOM 764 C CA . LYS A 1 263 ? 117.907 156.785 88.572 1.00 118.06 322 LYS B CA 1
ATOM 765 C C . LYS A 1 263 ? 118.286 155.305 88.594 1.00 118.88 322 LYS B C 1
ATOM 766 O O . LYS A 1 263 ? 117.467 154.457 88.206 1.00 119.61 322 LYS B O 1
ATOM 772 N N . PRO A 1 264 ? 119.499 154.957 89.022 1.00 119.54 323 PRO B N 1
ATOM 773 C CA . PRO A 1 264 ? 119.811 153.545 89.258 1.00 118.28 323 PRO B CA 1
ATOM 774 C C . PRO A 1 264 ? 118.889 152.982 90.327 1.00 118.88 323 PRO B C 1
ATOM 775 O O . PRO A 1 264 ? 118.332 153.719 91.143 1.00 115.53 323 PRO B O 1
ATOM 779 N N . ASN A 1 265 ? 118.722 151.659 90.305 1.00 129.36 324 ASN B N 1
ATOM 780 C CA . ASN A 1 265 ? 117.724 151.007 91.144 1.00 130.64 324 ASN B CA 1
ATOM 781 C C . ASN A 1 265 ? 117.885 151.389 92.611 1.00 132.25 324 ASN B C 1
ATOM 782 O O . ASN A 1 265 ? 118.865 151.005 93.258 1.00 133.32 324 ASN B O 1
ATOM 787 N N . GLU A 1 266 ? 116.927 152.152 93.139 1.00 108.58 325 GLU B N 1
ATOM 788 C CA . GLU A 1 266 ? 116.913 152.474 94.559 1.00 104.86 325 GLU B CA 1
ATOM 789 C C . GLU A 1 266 ? 116.504 151.236 95.344 1.00 105.51 325 GLU B C 1
ATOM 790 O O . GLU A 1 266 ? 115.704 150.425 94.868 1.00 106.88 325 GLU B O 1
ATOM 796 N N . VAL A 1 267 ? 117.048 151.082 96.546 1.00 97.59 326 VAL B N 1
ATOM 797 C CA . VAL A 1 267 ? 116.852 149.866 97.321 1.00 96.80 326 VAL B CA 1
ATOM 798 C C . VAL A 1 267 ? 116.341 150.271 98.700 1.00 96.34 326 VAL B C 1
ATOM 799 O O . VAL A 1 267 ? 116.017 151.443 98.927 1.00 95.37 326 VAL B O 1
ATOM 803 N N . HIS A 1 268 ? 116.240 149.309 99.619 1.00 98.48 327 HIS B N 1
ATOM 804 C CA . HIS A 1 268 ? 115.631 149.522 100.928 1.00 98.52 327 HIS B CA 1
ATOM 805 C C . HIS A 1 268 ? 116.286 150.677 101.677 1.00 95.36 327 HIS B C 1
ATOM 806 O O . HIS A 1 268 ? 115.629 151.345 102.484 1.00 91.93 327 HIS B O 1
ATOM 813 N N . LYS A 1 269 ? 117.571 150.916 101.417 1.00 93.68 328 LYS B N 1
ATOM 814 C CA . LYS A 1 269 ? 118.296 152.057 101.972 1.00 91.98 328 LYS B CA 1
ATOM 815 C C . LYS A 1 269 ? 118.209 152.074 103.498 1.00 93.76 328 LYS B C 1
ATOM 816 O O . LYS A 1 269 ? 117.643 152.980 104.112 1.00 100.08 328 LYS B O 1
ATOM 822 N N . HIS A 1 270 ? 118.764 151.046 104.100 1.00 59.74 329 HIS B N 1
ATOM 823 C CA . HIS A 1 270 ? 118.677 151.096 105.546 1.00 57.74 329 HIS B CA 1
ATOM 824 C C . HIS A 1 270 ? 119.990 151.591 106.139 1.00 57.69 329 HIS B C 1
ATOM 825 O O . HIS A 1 270 ? 121.065 151.292 105.615 1.00 60.53 329 HIS B O 1
ATOM 832 N N . PRO A 1 271 ? 119.938 152.362 107.220 1.00 42.99 330 PRO B N 1
ATOM 833 C CA . PRO A 1 271 ? 121.161 152.941 107.779 1.00 37.54 330 PRO B CA 1
ATOM 834 C C . PRO A 1 271 ? 121.921 151.921 108.605 1.00 36.71 330 PRO B C 1
ATOM 835 O O . PRO A 1 271 ? 121.338 150.933 109.076 1.00 35.65 330 PRO B O 1
ATOM 839 N N . PRO A 1 272 ? 123.222 152.124 108.807 1.00 32.36 331 PRO B N 1
ATOM 840 C CA . PRO A 1 272 ? 124.009 151.155 109.574 1.00 31.19 331 PRO B CA 1
ATOM 841 C C . PRO A 1 272 ? 123.550 151.065 111.019 1.00 36.43 331 PRO B C 1
ATOM 842 O O . PRO A 1 272 ? 123.005 152.014 111.588 1.00 54.42 331 PRO B O 1
ATOM 846 N N . ALA A 1 273 ? 123.777 149.894 111.613 1.00 29.53 332 ALA B N 1
ATOM 847 C CA . ALA A 1 273 ? 123.443 149.624 113.010 1.00 33.03 332 ALA B CA 1
ATOM 848 C C . ALA A 1 273 ? 124.729 149.180 113.697 1.00 36.55 332 ALA B C 1
ATOM 849 O O . ALA A 1 273 ? 125.041 147.988 113.738 1.00 57.83 332 ALA B O 1
ATOM 851 N N . VAL A 1 274 ? 125.472 150.144 114.241 1.00 38.85 333 VAL B N 1
ATOM 852 C CA . VAL A 1 274 ? 126.788 149.857 114.797 1.00 48.38 333 VAL B CA 1
ATOM 853 C C . VAL A 1 274 ? 126.649 149.195 116.161 1.00 56.58 333 VAL B C 1
ATOM 854 O O . VAL A 1 274 ? 125.915 149.673 117.036 1.00 60.34 333 VAL B O 1
ATOM 858 N N . TYR A 1 275 ? 127.378 148.089 116.351 1.00 103.11 334 TYR B N 1
ATOM 859 C CA . TYR A 1 275 ? 127.362 147.381 117.658 1.00 102.49 334 TYR B CA 1
ATOM 860 C C . TYR A 1 275 ? 128.802 147.167 118.133 1.00 103.54 334 TYR B C 1
ATOM 861 O O . TYR A 1 275 ? 129.360 146.080 117.883 1.00 114.90 334 TYR B O 1
ATOM 870 N N . LEU A 1 276 ? 129.385 148.174 118.791 1.00 40.03 335 LEU B N 1
ATOM 871 C CA . LEU A 1 276 ? 130.773 148.052 119.315 1.00 42.93 335 LEU B CA 1
ATOM 872 C C . LEU A 1 276 ? 130.876 146.785 120.172 1.00 44.43 335 LEU B C 1
ATOM 873 O O . LEU A 1 276 ? 129.968 146.556 120.994 1.00 46.91 335 LEU B O 1
ATOM 878 N N . LEU A 1 277 ? 131.941 145.999 119.982 1.00 44.21 336 LEU B N 1
ATOM 879 C CA . LEU A 1 277 ? 132.119 144.737 120.752 1.00 52.27 336 LEU B CA 1
ATOM 880 C C . LEU A 1 277 ? 133.397 144.826 121.594 1.00 45.51 336 LEU B C 1
ATOM 881 O O . LEU A 1 277 ? 134.430 145.272 121.057 1.00 44.73 336 LEU B O 1
ATOM 886 N N . PRO A 1 278 ? 133.370 144.423 122.884 1.00 29.61 337 PRO B N 1
ATOM 887 C CA . PRO A 1 278 ? 134.539 144.526 123.758 1.00 29.52 337 PRO B CA 1
ATOM 888 C C . PRO A 1 278 ? 135.538 143.424 123.459 1.00 36.81 337 PRO B C 1
ATOM 889 O O . PRO A 1 278 ? 135.185 142.402 122.852 1.00 41.97 337 PRO B O 1
ATOM 893 N N . PRO A 1 279 ? 136.795 143.594 123.864 1.00 47.38 338 PRO B N 1
ATOM 894 C CA . PRO A 1 279 ? 137.793 142.546 123.628 1.00 47.89 338 PRO B CA 1
ATOM 895 C C . PRO A 1 279 ? 137.509 141.301 124.452 1.00 43.21 338 PRO B C 1
ATOM 896 O O . PRO A 1 279 ? 136.863 141.351 125.501 1.00 44.30 338 PRO B O 1
ATOM 900 N N . ALA A 1 280 ? 138.002 140.168 123.956 1.00 56.26 339 ALA B N 1
ATOM 901 C CA . ALA A 1 280 ? 137.858 138.911 124.678 1.00 60.81 339 ALA B CA 1
ATOM 902 C C . ALA A 1 280 ? 138.830 138.859 125.850 1.00 58.70 339 ALA B C 1
ATOM 903 O O . ALA A 1 280 ? 140.005 139.210 125.712 1.00 61.10 339 ALA B O 1
ATOM 905 N N . ARG A 1 281 ? 138.333 138.410 127.005 1.00 74.93 340 ARG B N 1
ATOM 906 C CA . ARG A 1 281 ? 139.166 138.322 128.200 1.00 75.47 340 ARG B CA 1
ATOM 907 C C . ARG A 1 281 ? 140.323 137.347 128.018 1.00 76.36 340 ARG B C 1
ATOM 908 O O . ARG A 1 281 ? 141.389 137.531 128.619 1.00 74.91 340 ARG B O 1
ATOM 916 N N . GLU A 1 282 ? 140.138 136.313 127.193 1.00 73.68 341 GLU B N 1
ATOM 917 C CA . GLU A 1 282 ? 141.233 135.392 126.917 1.00 72.46 341 GLU B CA 1
ATOM 918 C C . GLU A 1 282 ? 142.396 136.103 126.242 1.00 75.77 341 GLU B C 1
ATOM 919 O O . GLU A 1 282 ? 143.559 135.829 126.556 1.00 78.57 341 GLU B O 1
ATOM 925 N N . GLN A 1 283 ? 142.103 137.015 125.314 1.00 61.92 342 GLN B N 1
ATOM 926 C CA . GLN A 1 283 ? 143.164 137.794 124.687 1.00 61.27 342 GLN B CA 1
ATOM 927 C C . GLN A 1 283 ? 143.849 138.707 125.695 1.00 65.33 342 GLN B C 1
ATOM 928 O O . GLN A 1 283 ? 145.077 138.854 125.673 1.00 63.63 342 GLN B O 1
ATOM 934 N N . LEU A 1 284 ? 143.073 139.335 126.584 1.00 70.36 343 LEU B N 1
ATOM 935 C CA . LEU A 1 284 ? 143.671 140.187 127.606 1.00 69.65 343 LEU B CA 1
ATOM 936 C C . LEU A 1 284 ? 144.534 139.387 128.569 1.00 77.24 343 LEU B C 1
ATOM 937 O O . LEU A 1 284 ? 145.456 139.943 129.173 1.00 80.06 343 LEU B O 1
ATOM 942 N N . ASN A 1 285 ? 144.251 138.092 128.728 1.00 88.45 344 ASN B N 1
ATOM 943 C CA . ASN A 1 285 ? 145.031 137.269 129.644 1.00 85.62 344 ASN B CA 1
ATOM 944 C C . ASN A 1 285 ? 146.495 137.164 129.233 1.00 85.61 344 ASN B C 1
ATOM 945 O O . ASN A 1 285 ? 147.348 136.899 130.086 1.00 83.32 344 ASN B O 1
ATOM 950 N N . LEU A 1 286 ? 146.806 137.367 127.950 1.00 95.91 345 LEU B N 1
ATOM 951 C CA . LEU A 1 286 ? 148.193 137.302 127.502 1.00 98.20 345 LEU B CA 1
ATOM 952 C C . LEU A 1 286 ? 149.001 138.516 127.942 1.00 97.45 345 LEU B C 1
ATOM 953 O O . LEU A 1 286 ? 150.235 138.474 127.884 1.00 94.08 345 LEU B O 1
ATOM 958 N N . ARG A 1 287 ? 148.335 139.589 128.375 1.00 97.83 346 ARG B N 1
ATOM 959 C CA . ARG A 1 287 ? 148.991 140.820 128.825 1.00 97.15 346 ARG B CA 1
ATOM 960 C C . ARG A 1 287 ? 149.889 141.417 127.744 1.00 97.12 346 ARG B C 1
ATOM 961 O O . ARG A 1 287 ? 150.916 142.029 128.048 1.00 96.97 346 ARG B O 1
ATOM 969 N N . GLU A 1 288 ? 149.518 141.253 126.477 1.00 87.69 347 GLU B N 1
ATOM 970 C CA . GLU A 1 288 ? 150.315 141.779 125.376 1.00 89.25 347 GLU B CA 1
ATOM 971 C C . GLU A 1 288 ? 149.583 142.840 124.571 1.00 91.19 347 GLU B C 1
ATOM 972 O O . GLU A 1 288 ? 150.102 143.950 124.404 1.00 91.41 347 GLU B O 1
ATOM 978 N N . SER A 1 289 ? 148.388 142.537 124.070 1.00 84.85 348 SER B N 1
ATOM 979 C CA . SER A 1 289 ? 147.641 143.498 123.272 1.00 81.89 348 SER B CA 1
ATOM 980 C C . SER A 1 289 ? 146.170 143.112 123.274 1.00 77.57 348 SER B C 1
ATOM 981 O O . SER A 1 289 ? 145.806 141.976 123.587 1.00 76.92 348 SER B O 1
ATOM 984 N N . ALA A 1 290 ? 145.331 144.081 122.915 1.00 70.72 349 ALA B N 1
ATOM 985 C CA . ALA A 1 290 ? 143.898 143.869 122.803 1.00 73.08 349 ALA B CA 1
ATOM 986 C C . ALA A 1 290 ? 143.401 144.512 121.518 1.00 73.92 349 ALA B C 1
ATOM 987 O O . ALA A 1 290 ? 143.939 145.521 121.055 1.00 77.32 349 ALA B O 1
ATOM 989 N N . THR A 1 291 ? 142.366 143.913 120.937 1.00 53.95 350 THR B N 1
ATOM 990 C CA . THR A 1 291 ? 141.719 144.446 119.746 1.00 52.96 350 THR B CA 1
ATOM 991 C C . THR A 1 291 ? 140.301 144.867 120.098 1.00 50.88 350 THR B C 1
ATOM 992 O O . THR A 1 291 ? 139.521 144.064 120.620 1.00 50.60 350 THR B O 1
ATOM 996 N N . VAL A 1 292 ? 139.977 146.121 119.810 1.00 52.39 351 VAL B N 1
ATOM 997 C CA . VAL A 1 292 ? 138.618 146.627 119.947 1.00 54.80 351 VAL B CA 1
ATOM 998 C C . VAL A 1 292 ? 137.955 146.524 118.582 1.00 51.04 351 VAL B C 1
ATOM 999 O O . VAL A 1 292 ? 138.488 147.021 117.585 1.00 49.32 351 VAL B O 1
ATOM 1003 N N . THR A 1 293 ? 136.806 145.860 118.529 1.00 44.62 352 THR B N 1
ATOM 1004 C CA . THR A 1 293 ? 136.109 145.593 117.280 1.00 45.39 352 THR B CA 1
ATOM 1005 C C . THR A 1 293 ? 134.715 146.196 117.340 1.00 40.39 352 THR B C 1
ATOM 1006 O O . THR A 1 293 ? 133.970 145.946 118.293 1.00 40.81 352 THR B O 1
ATOM 1010 N N . CYS A 1 294 ? 134.360 146.983 116.323 1.00 31.59 353 CYS B N 1
ATOM 1011 C CA . CYS A 1 294 ? 133.028 147.582 116.231 1.00 45.52 353 CYS B CA 1
ATOM 1012 C C . CYS A 1 294 ? 132.380 147.116 114.929 1.00 30.38 353 CYS B C 1
ATOM 1013 O O . CYS A 1 294 ? 132.693 147.604 113.841 1.00 34.57 353 CYS B O 1
ATOM 1016 N N . LEU A 1 295 ? 131.481 146.143 115.047 1.00 60.02 354 LEU B N 1
ATOM 1017 C CA . LEU A 1 295 ? 130.773 145.627 113.887 1.00 52.94 354 LEU B CA 1
ATOM 1018 C C . LEU A 1 295 ? 129.765 146.648 113.384 1.00 59.85 354 LEU B C 1
ATOM 1019 O O . LEU A 1 295 ? 128.930 147.142 114.145 1.00 79.96 354 LEU B O 1
ATOM 1024 N N . VAL A 1 296 ? 129.893 146.983 112.093 1.00 40.21 355 VAL B N 1
ATOM 1025 C CA . VAL A 1 296 ? 128.932 147.916 111.437 1.00 34.45 355 VAL B CA 1
ATOM 1026 C C . VAL A 1 296 ? 128.171 147.086 110.402 1.00 40.34 355 VAL B C 1
ATOM 1027 O O . VAL A 1 296 ? 128.804 146.655 109.419 1.00 70.73 355 VAL B O 1
ATOM 1031 N N . LYS A 1 297 ? 126.875 146.868 110.615 1.00 9.56 356 LYS B N 1
ATOM 1032 C CA . LYS A 1 297 ? 126.083 146.005 109.755 1.00 26.68 356 LYS B CA 1
ATOM 1033 C C . LYS A 1 297 ? 124.731 146.633 109.448 1.00 27.24 356 LYS B C 1
ATOM 1034 O O . LYS A 1 297 ? 124.214 147.448 110.216 1.00 44.07 356 LYS B O 1
ATOM 1040 N N . GLY A 1 298 ? 124.173 146.254 108.301 1.00 27.32 357 GLY B N 1
ATOM 1041 C CA . GLY A 1 298 ? 122.819 146.632 107.948 1.00 31.20 357 GLY B CA 1
ATOM 1042 C C . GLY A 1 298 ? 122.682 147.912 107.151 1.00 37.48 357 GLY B C 1
ATOM 1043 O O . GLY A 1 298 ? 121.805 148.729 107.445 1.00 49.87 357 GLY B O 1
ATOM 1044 N N . PHE A 1 299 ? 123.521 148.105 106.136 1.00 37.38 358 PHE B N 1
ATOM 1045 C CA . PHE A 1 299 ? 123.429 149.279 105.281 1.00 35.97 358 PHE B CA 1
ATOM 1046 C C . PHE A 1 299 ? 123.382 148.856 103.821 1.00 39.60 358 PHE B C 1
ATOM 1047 O O . PHE A 1 299 ? 124.057 147.911 103.407 1.00 39.16 358 PHE B O 1
ATOM 1055 N N . SER A 1 300 ? 122.562 149.562 103.047 1.00 59.56 359 SER B N 1
ATOM 1056 C CA . SER A 1 300 ? 122.333 149.221 101.648 1.00 65.35 359 SER B CA 1
ATOM 1057 C C . SER A 1 300 ? 123.429 149.729 100.706 1.00 65.75 359 SER B C 1
ATOM 1058 O O . SER A 1 300 ? 123.944 148.939 99.904 1.00 65.08 359 SER B O 1
ATOM 1061 N N . PRO A 1 301 ? 123.788 151.036 100.719 1.00 56.36 360 PRO B N 1
ATOM 1062 C CA . PRO A 1 301 ? 124.877 151.546 99.877 1.00 56.29 360 PRO B CA 1
ATOM 1063 C C . PRO A 1 301 ? 126.213 150.853 100.179 1.00 55.34 360 PRO B C 1
ATOM 1064 O O . PRO A 1 301 ? 126.446 150.517 101.326 1.00 61.90 360 PRO B O 1
ATOM 1068 N N . ALA A 1 302 ? 127.050 150.661 99.154 1.00 41.31 361 ALA B N 1
ATOM 1069 C CA . ALA A 1 302 ? 128.355 150.042 99.361 1.00 40.91 361 ALA B CA 1
ATOM 1070 C C . ALA A 1 302 ? 129.301 150.969 100.111 1.00 39.24 361 ALA B C 1
ATOM 1071 O O . ALA A 1 302 ? 130.058 150.520 100.980 1.00 34.81 361 ALA B O 1
ATOM 1073 N N . ASP A 1 303 ? 129.280 152.260 99.789 1.00 31.78 362 ASP B N 1
ATOM 1074 C CA . ASP A 1 303 ? 130.219 153.200 100.387 1.00 28.17 362 ASP B CA 1
ATOM 1075 C C . ASP A 1 303 ? 129.934 153.369 101.873 1.00 25.61 362 ASP B C 1
ATOM 1076 O O . ASP A 1 303 ? 128.780 153.523 102.283 1.00 39.31 362 ASP B O 1
ATOM 1081 N N . ILE A 1 304 ? 130.995 153.344 102.677 1.00 24.25 363 ILE B N 1
ATOM 1082 C CA . ILE A 1 304 ? 130.905 153.562 104.117 1.00 21.44 363 ILE B CA 1
ATOM 1083 C C . ILE A 1 304 ? 132.304 153.879 104.627 1.00 26.17 363 ILE B C 1
ATOM 1084 O O . ILE A 1 304 ? 133.292 153.314 104.146 1.00 36.66 363 ILE B O 1
ATOM 1089 N N . SER A 1 305 ? 132.404 154.789 105.595 1.00 23.85 364 SER B N 1
ATOM 1090 C CA . SER A 1 305 ? 133.692 155.274 106.089 1.00 37.49 364 SER B CA 1
ATOM 1091 C C . SER A 1 305 ? 133.694 155.180 107.612 1.00 34.60 364 SER B C 1
ATOM 1092 O O . SER A 1 305 ? 133.111 156.024 108.297 1.00 38.59 364 SER B O 1
ATOM 1095 N N . VAL A 1 306 ? 134.354 154.148 108.137 1.00 28.56 365 VAL B N 1
ATOM 1096 C CA . VAL A 1 306 ? 134.482 153.989 109.580 1.00 39.63 365 VAL B CA 1
ATOM 1097 C C . VAL A 1 306 ? 135.763 154.658 110.057 1.00 40.31 365 VAL B C 1
ATOM 1098 O O . VAL A 1 306 ? 136.860 154.356 109.569 1.00 41.96 365 VAL B O 1
ATOM 1102 N N . GLN A 1 307 ? 135.631 155.567 111.020 1.00 37.35 366 GLN B N 1
ATOM 1103 C CA . GLN A 1 307 ? 136.767 156.230 111.648 1.00 36.75 366 GLN B CA 1
ATOM 1104 C C . GLN A 1 307 ? 136.676 156.041 113.153 1.00 48.61 366 GLN B C 1
ATOM 1105 O O . GLN A 1 307 ? 135.580 156.080 113.720 1.00 52.28 366 GLN B O 1
ATOM 1111 N N . TRP A 1 308 ? 137.824 155.838 113.793 1.00 60.66 367 TRP B N 1
ATOM 1112 C CA . TRP A 1 308 ? 137.892 155.742 115.243 1.00 61.50 367 TRP B CA 1
ATOM 1113 C C . TRP A 1 308 ? 138.435 157.034 115.838 1.00 63.16 367 TRP B C 1
ATOM 1114 O O . TRP A 1 308 ? 139.308 157.683 115.255 1.00 64.05 367 TRP B O 1
ATOM 1125 N N . LEU A 1 309 ? 137.908 157.403 117.002 1.00 66.09 368 LEU B N 1
ATOM 1126 C CA . LEU A 1 309 ? 138.329 158.603 117.709 1.00 66.78 368 LEU B CA 1
ATOM 1127 C C . LEU A 1 309 ? 139.050 158.226 118.994 1.00 67.16 368 LEU B C 1
ATOM 1128 O O . LEU A 1 309 ? 138.638 157.302 119.702 1.00 64.46 368 LEU B O 1
ATOM 1133 N N . GLN A 1 310 ? 140.127 158.948 119.286 1.00 78.94 369 GLN B N 1
ATOM 1134 C CA . GLN A 1 310 ? 140.816 158.863 120.567 1.00 80.78 369 GLN B CA 1
ATOM 1135 C C . GLN A 1 310 ? 140.727 160.225 121.235 1.00 80.14 369 GLN B C 1
ATOM 1136 O O . GLN A 1 310 ? 141.206 161.220 120.680 1.00 79.08 369 GLN B O 1
ATOM 1142 N N . ARG A 1 311 ? 140.094 160.265 122.413 1.00 94.18 370 ARG B N 1
ATOM 1143 C CA . ARG A 1 311 ? 139.897 161.470 123.218 1.00 95.04 370 ARG B CA 1
ATOM 1144 C C . ARG A 1 311 ? 139.471 162.665 122.369 1.00 94.87 370 ARG B C 1
ATOM 1145 O O . ARG A 1 311 ? 139.816 163.812 122.671 1.00 96.57 370 ARG B O 1
ATOM 1153 N N . GLY A 1 312 ? 138.694 162.407 121.322 1.00 88.16 371 GLY B N 1
ATOM 1154 C CA . GLY A 1 312 ? 138.223 163.456 120.444 1.00 88.63 371 GLY B CA 1
ATOM 1155 C C . GLY A 1 312 ? 139.108 163.764 119.259 1.00 87.99 371 GLY B C 1
ATOM 1156 O O . GLY A 1 312 ? 138.874 164.772 118.581 1.00 93.13 371 GLY B O 1
ATOM 1157 N N . GLN A 1 313 ? 140.118 162.942 118.987 1.00 71.64 372 GLN B N 1
ATOM 1158 C CA . GLN A 1 313 ? 140.984 163.111 117.829 1.00 71.34 372 GLN B CA 1
ATOM 1159 C C . GLN A 1 313 ? 140.855 161.900 116.915 1.00 70.27 372 GLN B C 1
ATOM 1160 O O . GLN A 1 313 ? 140.752 160.763 117.386 1.00 68.00 372 GLN B O 1
ATOM 1166 N N . LEU A 1 314 ? 140.856 162.153 115.608 1.00 64.01 373 LEU B N 1
ATOM 1167 C CA . LEU A 1 314 ? 140.730 161.077 114.635 1.00 64.55 373 LEU B CA 1
ATOM 1168 C C . LEU A 1 314 ? 141.948 160.164 114.686 1.00 68.78 373 LEU B C 1
ATOM 1169 O O . LEU A 1 314 ? 143.085 160.622 114.823 1.00 70.63 373 LEU B O 1
ATOM 1174 N N . LEU A 1 315 ? 141.702 158.860 114.578 1.00 71.48 374 LEU B N 1
ATOM 1175 C CA . LEU A 1 315 ? 142.781 157.878 114.594 1.00 69.28 374 LEU B CA 1
ATOM 1176 C C . LEU A 1 315 ? 143.250 157.593 113.173 1.00 74.47 374 LEU B C 1
ATOM 1177 O O . LEU A 1 315 ? 142.432 157.226 112.321 1.00 76.72 374 LEU B O 1
ATOM 1182 N N . PRO A 1 316 ? 144.538 157.750 112.882 1.00 89.07 375 PRO B N 1
ATOM 1183 C CA . PRO A 1 316 ? 145.025 157.495 111.523 1.00 90.07 375 PRO B CA 1
ATOM 1184 C C . PRO A 1 316 ? 144.945 156.019 111.164 1.00 90.50 375 PRO B C 1
ATOM 1185 O O . PRO A 1 316 ? 144.890 155.137 112.024 1.00 87.68 375 PRO B O 1
ATOM 1189 N N . GLN A 1 317 ? 144.933 155.761 109.855 1.00 92.22 376 GLN B N 1
ATOM 1190 C CA . GLN A 1 317 ? 144.873 154.396 109.347 1.00 92.37 376 GLN B CA 1
ATOM 1191 C C . GLN A 1 317 ? 146.138 153.599 109.637 1.00 97.74 376 GLN B C 1
ATOM 1192 O O . GLN A 1 317 ? 146.130 152.376 109.464 1.00 99.75 376 GLN B O 1
ATOM 1198 N N . GLU A 1 318 ? 147.220 154.255 110.061 1.00 101.21 377 GLU B N 1
ATOM 1199 C CA . GLU A 1 318 ? 148.468 153.560 110.351 1.00 99.44 377 GLU B CA 1
ATOM 1200 C C . GLU A 1 318 ? 148.372 152.640 111.561 1.00 98.19 377 GLU B C 1
ATOM 1201 O O . GLU A 1 318 ? 149.207 151.739 111.696 1.00 96.77 377 GLU B O 1
ATOM 1207 N N . LYS A 1 319 ? 147.386 152.836 112.436 1.00 93.81 378 LYS B N 1
ATOM 1208 C CA . LYS A 1 319 ? 147.260 152.043 113.652 1.00 93.64 378 LYS B CA 1
ATOM 1209 C C . LYS A 1 319 ? 146.137 151.020 113.604 1.00 92.94 378 LYS B C 1
ATOM 1210 O O . LYS A 1 319 ? 146.302 149.919 114.133 1.00 97.03 378 LYS B O 1
ATOM 1216 N N . TYR A 1 320 ? 145.009 151.348 112.986 1.00 73.05 379 TYR B N 1
ATOM 1217 C CA . TYR A 1 320 ? 143.859 150.460 112.902 1.00 68.37 379 TYR B CA 1
ATOM 1218 C C . TYR A 1 320 ? 143.655 150.013 111.458 1.00 75.06 379 TYR B C 1
ATOM 1219 O O . TYR A 1 320 ? 144.241 150.563 110.523 1.00 76.35 379 TYR B O 1
ATOM 1228 N N . VAL A 1 321 ? 142.807 148.999 111.285 1.00 60.53 380 VAL B N 1
ATOM 1229 C CA . VAL A 1 321 ? 142.452 148.489 109.966 1.00 56.35 380 VAL B CA 1
ATOM 1230 C C . VAL A 1 321 ? 140.964 148.175 109.961 1.00 56.31 380 VAL B C 1
ATOM 1231 O O . VAL A 1 321 ? 140.365 147.889 110.999 1.00 53.16 380 VAL B O 1
ATOM 1235 N N . THR A 1 322 ? 140.365 148.230 108.774 1.00 41.74 381 THR B N 1
ATOM 1236 C CA . THR A 1 322 ? 138.940 147.990 108.609 1.00 34.43 381 THR B CA 1
ATOM 1237 C C . THR A 1 322 ? 138.703 147.070 107.422 1.00 26.58 381 THR B C 1
ATOM 1238 O O . THR A 1 322 ? 139.441 147.098 106.434 1.00 23.91 381 THR B O 1
ATOM 1242 N N . SER A 1 323 ? 137.659 146.253 107.531 1.00 19.03 382 SER B N 1
ATOM 1243 C CA . SER A 1 323 ? 137.313 145.310 106.480 1.00 10.94 382 SER B CA 1
ATOM 1244 C C . SER A 1 323 ? 136.465 145.977 105.404 1.00 11.13 382 SER B C 1
ATOM 1245 O O . SER A 1 323 ? 135.639 146.850 105.683 1.00 29.19 382 SER B O 1
ATOM 1248 N N . ALA A 1 324 ? 136.679 145.551 104.163 1.00 16.84 383 ALA B N 1
ATOM 1249 C CA . ALA A 1 324 ? 135.881 146.049 103.057 1.00 24.56 383 ALA B CA 1
ATOM 1250 C C . ALA A 1 324 ? 134.445 145.538 103.172 1.00 26.66 383 ALA B C 1
ATOM 1251 O O . ALA A 1 324 ? 134.205 144.453 103.707 1.00 16.13 383 ALA B O 1
ATOM 1253 N N . PRO A 1 325 ? 133.463 146.304 102.633 1.00 25.08 384 PRO B N 1
ATOM 1254 C CA . PRO A 1 325 ? 132.053 145.916 102.695 1.00 18.40 384 PRO B CA 1
ATOM 1255 C C . PRO A 1 325 ? 131.778 144.587 101.988 1.00 10.89 384 PRO B C 1
ATOM 1256 O O . PRO A 1 325 ? 132.291 144.380 100.904 1.00 19.81 384 PRO B O 1
ATOM 1260 N N . MET A 1 326 ? 130.983 143.731 102.622 1.00 19.52 385 MET B N 1
ATOM 1261 C CA . MET A 1 326 ? 130.617 142.440 102.065 1.00 32.06 385 MET B CA 1
ATOM 1262 C C . MET A 1 326 ? 129.123 142.235 102.270 1.00 30.16 385 MET B C 1
ATOM 1263 O O . MET A 1 326 ? 128.557 142.744 103.244 1.00 37.29 385 MET B O 1
ATOM 1268 N N . PRO A 1 327 ? 128.458 141.512 101.368 1.00 33.25 386 PRO B N 1
ATOM 1269 C CA . PRO A 1 327 ? 127.032 141.229 101.569 1.00 32.80 386 PRO B CA 1
ATOM 1270 C C . PRO A 1 327 ? 126.798 140.415 102.833 1.00 40.74 386 PRO B C 1
ATOM 1271 O O . PRO A 1 327 ? 127.632 139.601 103.234 1.00 45.95 386 PRO B O 1
ATOM 1275 N N . GLU A 1 328 ? 125.639 140.646 103.466 1.00 54.03 387 GLU B N 1
ATOM 1276 C CA . GLU A 1 328 ? 125.318 139.971 104.718 1.00 52.09 387 GLU B CA 1
ATOM 1277 C C . GLU A 1 328 ? 124.314 138.854 104.476 1.00 52.57 387 GLU B C 1
ATOM 1278 O O . GLU A 1 328 ? 123.356 139.037 103.708 1.00 53.72 387 GLU B O 1
ATOM 1284 N N . PRO A 1 329 ? 124.527 137.680 105.066 1.00 49.31 388 PRO B N 1
ATOM 1285 C CA . PRO A 1 329 ? 123.635 136.546 104.802 1.00 55.37 388 PRO B CA 1
ATOM 1286 C C . PRO A 1 329 ? 122.253 136.752 105.398 1.00 59.24 388 PRO B C 1
ATOM 1287 O O . PRO A 1 329 ? 122.073 137.467 106.386 1.00 56.64 388 PRO B O 1
ATOM 1291 N N . GLY A 1 330 ? 121.270 136.093 104.787 1.00 72.97 389 GLY B N 1
ATOM 1292 C CA . GLY A 1 330 ? 119.898 136.169 105.233 1.00 74.86 389 GLY B CA 1
ATOM 1293 C C . GLY A 1 330 ? 119.095 137.302 104.636 1.00 73.78 389 GLY B C 1
ATOM 1294 O O . GLY A 1 330 ? 117.880 137.366 104.864 1.00 75.42 389 GLY B O 1
ATOM 1295 N N . ALA A 1 331 ? 119.728 138.195 103.882 1.00 69.88 390 ALA B N 1
ATOM 1296 C CA . ALA A 1 331 ? 119.037 139.307 103.247 1.00 72.52 390 ALA B CA 1
ATOM 1297 C C . ALA A 1 331 ? 119.807 139.750 102.011 1.00 70.88 390 ALA B C 1
ATOM 1298 O O . ALA A 1 331 ? 120.757 140.537 102.120 1.00 67.95 390 ALA B O 1
ATOM 1300 N N . PRO A 1 332 ? 119.444 139.260 100.827 1.00 70.67 391 PRO B N 1
ATOM 1301 C CA . PRO A 1 332 ? 120.146 139.680 99.610 1.00 69.28 391 PRO B CA 1
ATOM 1302 C C . PRO A 1 332 ? 120.020 141.179 99.386 1.00 67.86 391 PRO B C 1
ATOM 1303 O O . PRO A 1 332 ? 118.987 141.790 99.671 1.00 67.04 391 PRO B O 1
ATOM 1307 N N . GLY A 1 333 ? 121.094 141.770 98.870 1.00 63.94 392 GLY B N 1
ATOM 1308 C CA . GLY A 1 333 ? 121.119 143.202 98.638 1.00 63.68 392 GLY B CA 1
ATOM 1309 C C . GLY A 1 333 ? 121.356 144.034 99.877 1.00 58.63 392 GLY B C 1
ATOM 1310 O O . GLY A 1 333 ? 121.178 145.256 99.838 1.00 55.08 392 GLY B O 1
ATOM 1311 N N . PHE A 1 334 ? 121.758 143.407 100.980 1.00 57.64 393 PHE B N 1
ATOM 1312 C CA . PHE A 1 334 ? 122.039 144.102 102.228 1.00 58.28 393 PHE B CA 1
ATOM 1313 C C . PHE A 1 334 ? 123.506 143.905 102.572 1.00 59.80 393 PHE B C 1
ATOM 1314 O O . PHE A 1 334 ? 124.001 142.774 102.564 1.00 62.27 393 PHE B O 1
ATOM 1322 N N . TYR A 1 335 ? 124.198 145.001 102.871 1.00 45.14 394 TYR B N 1
ATOM 1323 C CA . TYR A 1 335 ? 125.639 144.987 103.067 1.00 41.68 394 TYR B CA 1
ATOM 1324 C C . TYR A 1 335 ? 125.986 145.185 104.538 1.00 37.80 394 TYR B C 1
ATOM 1325 O O . TYR A 1 335 ? 125.147 145.571 105.355 1.00 39.26 394 TYR B O 1
ATOM 1334 N N . PHE A 1 336 ? 127.246 144.904 104.861 1.00 37.28 395 PHE B N 1
ATOM 1335 C CA . PHE A 1 336 ? 127.787 145.101 106.200 1.00 19.57 395 PHE B CA 1
ATOM 1336 C C . PHE A 1 336 ? 129.295 145.251 106.078 1.00 21.09 395 PHE B C 1
ATOM 1337 O O . PHE A 1 336 ? 129.881 144.941 105.039 1.00 47.04 395 PHE B O 1
ATOM 1345 N N . THR A 1 337 ? 129.914 145.705 107.169 1.00 4.59 396 THR B N 1
ATOM 1346 C CA . THR A 1 337 ? 131.390 145.859 107.190 1.00 14.86 396 THR B CA 1
ATOM 1347 C C . THR A 1 337 ? 131.847 145.492 108.603 1.00 9.97 396 THR B C 1
ATOM 1348 O O . THR A 1 337 ? 131.041 144.907 109.351 1.00 28.15 396 THR B O 1
ATOM 1352 N N .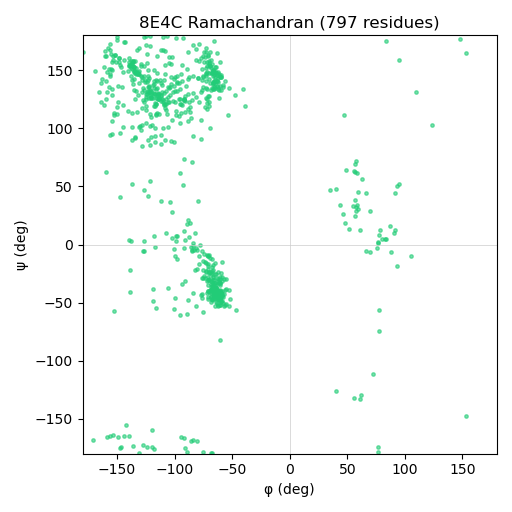 HIS A 1 338 ? 133.081 145.852 108.948 1.00 6.49 397 HIS B N 1
ATOM 1353 C CA . HIS A 1 338 ? 133.638 145.553 110.294 1.00 18.21 397 HIS B CA 1
ATOM 1354 C C . HIS A 1 338 ? 134.792 146.512 110.584 1.00 25.83 397 HIS B C 1
ATOM 1355 O O . HIS A 1 338 ? 134.918 147.505 109.853 1.00 31.43 397 HIS B O 1
ATOM 1362 N N . SER A 1 339 ? 135.604 146.212 111.595 1.00 28.91 398 SER B N 1
ATOM 1363 C CA . SER A 1 339 ? 136.762 147.072 111.942 1.00 28.77 398 SER B CA 1
ATOM 13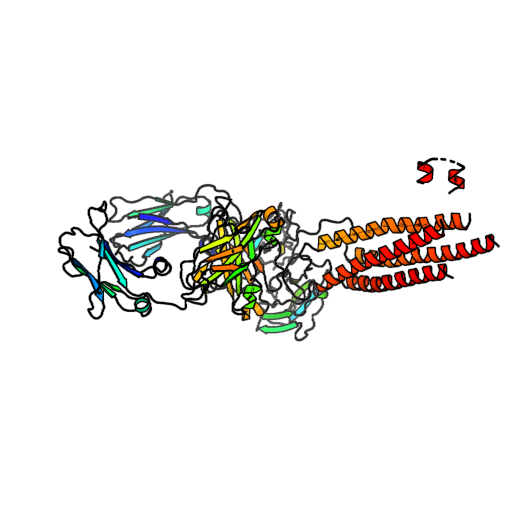64 C C . SER A 1 339 ? 137.492 146.457 113.138 1.00 33.20 398 SER B C 1
ATOM 1365 O O . SER A 1 339 ? 136.915 145.565 113.783 1.00 43.63 398 SER B O 1
ATOM 1368 N N . ILE A 1 340 ? 138.710 146.910 113.411 1.00 44.06 399 ILE B N 1
ATOM 1369 C CA . ILE A 1 340 ? 139.479 146.394 114.570 1.00 39.00 399 ILE B CA 1
ATOM 1370 C C . ILE A 1 340 ? 140.553 147.425 114.896 1.00 45.21 399 ILE B C 1
ATOM 1371 O O . ILE A 1 340 ? 141.301 147.809 113.979 1.00 41.94 399 ILE B O 1
ATOM 1376 N N . LEU A 1 341 ? 140.580 147.887 116.145 1.00 59.75 400 LEU B N 1
ATOM 1377 C CA . LEU A 1 341 ? 141.618 148.850 116.593 1.00 66.12 400 LEU B CA 1
ATOM 1378 C C . LEU A 1 341 ? 142.560 148.129 117.558 1.00 61.70 400 LEU B C 1
ATOM 1379 O O . LEU A 1 341 ? 142.186 147.970 118.737 1.00 57.25 400 LEU B O 1
ATOM 1384 N N . THR A 1 342 ? 143.727 147.698 117.075 1.00 71.39 401 THR B N 1
ATOM 1385 C CA . THR A 1 342 ? 144.671 147.082 117.993 1.00 70.01 401 THR B CA 1
ATOM 1386 C C . THR A 1 342 ? 145.156 148.120 118.999 1.00 71.13 401 THR B C 1
ATOM 1387 O O . THR A 1 342 ? 145.455 149.264 118.638 1.00 70.88 401 THR B O 1
ATOM 1391 N N . VAL A 1 343 ? 145.176 147.735 120.271 1.00 76.51 402 VAL B N 1
ATOM 1392 C CA . VAL A 1 343 ? 145.642 148.593 121.352 1.00 76.37 402 VAL B CA 1
ATOM 1393 C C . VAL A 1 343 ? 146.630 147.796 122.190 1.00 78.38 402 VAL B C 1
ATOM 1394 O O . VAL A 1 343 ? 146.534 146.567 122.278 1.00 78.52 402 VAL B O 1
ATOM 1398 N N . THR A 1 344 ? 147.596 148.491 122.783 1.00 90.75 403 THR B N 1
ATOM 1399 C CA . THR A 1 344 ? 148.558 147.806 123.629 1.00 92.44 403 THR B CA 1
ATOM 1400 C C . THR A 1 344 ? 147.976 147.582 125.022 1.00 92.67 403 THR B C 1
ATOM 1401 O O . THR A 1 344 ? 146.935 148.131 125.392 1.00 91.41 403 THR B O 1
ATOM 1405 N N . GLU A 1 345 ? 148.670 146.750 125.797 1.00 94.82 404 GLU B N 1
ATOM 1406 C CA . GLU A 1 345 ? 148.119 146.273 127.059 1.00 92.32 404 GLU B CA 1
ATOM 1407 C C . GLU A 1 345 ? 148.017 147.422 128.066 1.00 89.20 404 GLU B C 1
ATOM 1408 O O . GLU A 1 345 ? 146.981 147.588 128.729 1.00 86.46 404 GLU B O 1
ATOM 1414 N N . GLU A 1 346 ? 149.062 148.255 128.157 1.00 91.76 405 GLU B N 1
ATOM 1415 C CA . GLU A 1 346 ? 149.014 149.414 129.047 1.00 93.25 405 GLU B CA 1
ATOM 1416 C C . GLU A 1 346 ? 148.050 150.481 128.536 1.00 96.25 405 GLU B C 1
ATOM 1417 O O . GLU A 1 346 ? 147.554 151.301 129.319 1.00 95.99 405 GLU B O 1
ATOM 1423 N N . GLU A 1 347 ? 147.781 150.500 127.227 1.00 94.03 406 GLU B N 1
ATOM 1424 C CA . GLU A 1 347 ? 146.708 151.350 126.718 1.00 90.82 406 GLU B CA 1
ATOM 1425 C C . GLU A 1 347 ? 145.359 150.898 127.254 1.00 89.65 406 GLU B C 1
ATOM 1426 O O . GLU A 1 347 ? 144.501 151.727 127.578 1.00 88.21 406 GLU B O 1
ATOM 1432 N N . TRP A 1 348 ? 145.151 149.585 127.349 1.00 85.25 407 TRP B N 1
ATOM 1433 C CA . TRP A 1 348 ? 143.885 149.081 127.861 1.00 86.79 407 TRP B CA 1
ATOM 1434 C C . TRP A 1 348 ? 143.784 149.247 129.373 1.00 86.33 407 TRP B C 1
ATOM 1435 O O . TRP A 1 348 ? 142.670 149.341 129.901 1.00 84.61 407 TRP B O 1
ATOM 1446 N N . ASN A 1 349 ? 144.917 149.275 130.091 1.00 90.96 408 ASN B N 1
ATOM 1447 C CA . ASN A 1 349 ? 144.841 149.598 131.519 1.00 89.77 408 ASN B CA 1
ATOM 1448 C C . ASN A 1 349 ? 144.394 151.035 131.757 1.00 91.80 408 ASN B C 1
ATOM 1449 O O . ASN A 1 349 ? 143.650 151.302 132.708 1.00 91.77 408 ASN B O 1
ATOM 1454 N N . SER A 1 350 ? 144.868 151.974 130.936 1.00 86.85 409 SER B N 1
ATOM 1455 C CA . SER A 1 350 ? 144.674 153.388 131.230 1.00 88.07 409 SER B CA 1
ATOM 1456 C C . SER A 1 350 ? 143.227 153.830 131.088 1.00 89.13 409 SER B C 1
ATOM 1457 O O . SER A 1 350 ? 142.897 154.939 131.518 1.00 89.73 409 SER B O 1
ATOM 1460 N N . GLY A 1 351 ? 142.362 153.005 130.509 1.00 87.92 410 GLY B N 1
ATOM 1461 C CA . GLY A 1 351 ? 140.978 153.405 130.334 1.00 88.09 410 GLY B CA 1
ATOM 1462 C C . GLY A 1 351 ? 140.782 154.555 129.370 1.00 88.51 410 GLY B C 1
ATOM 1463 O O . GLY A 1 351 ? 140.015 155.481 129.663 1.00 88.33 410 GLY B O 1
ATOM 1464 N N . GLU A 1 352 ? 141.462 154.525 128.227 1.00 82.23 411 GLU B N 1
ATOM 1465 C CA . GLU A 1 352 ? 141.280 155.562 127.225 1.00 84.19 411 GLU B CA 1
ATOM 1466 C C . GLU A 1 352 ? 139.929 155.402 126.531 1.00 83.67 411 GLU B C 1
ATOM 1467 O O . GLU A 1 352 ? 139.258 154.372 126.639 1.00 78.63 411 GLU B O 1
ATOM 1473 N N . THR A 1 353 ? 139.531 156.448 125.810 1.00 83.36 412 THR B N 1
ATOM 1474 C CA . THR A 1 353 ? 138.228 156.489 125.153 1.00 81.25 412 THR B CA 1
ATOM 1475 C C . THR A 1 353 ? 138.351 155.872 123.763 1.00 84.15 412 THR B C 1
ATOM 1476 O O . THR A 1 353 ? 138.906 156.487 122.848 1.00 83.60 412 THR B O 1
ATOM 1480 N N . TYR A 1 354 ? 137.824 154.660 123.606 1.00 84.33 413 TYR B N 1
ATOM 1481 C CA . TYR A 1 354 ? 137.811 153.953 122.332 1.00 81.15 413 TYR B CA 1
ATOM 1482 C C . TYR A 1 354 ? 136.417 154.051 121.729 1.00 77.04 413 TYR B C 1
ATOM 1483 O O . TYR A 1 354 ? 135.482 153.403 122.212 1.00 77.38 413 TYR B O 1
ATOM 1492 N N . THR A 1 355 ? 136.279 154.861 120.682 1.00 63.44 414 THR B N 1
ATOM 1493 C CA . THR A 1 355 ? 135.015 155.019 119.979 1.00 63.46 414 THR B CA 1
ATOM 1494 C C . THR A 1 355 ? 135.272 155.016 118.481 1.00 63.97 414 THR B C 1
ATOM 1495 O O . THR A 1 355 ? 136.268 155.575 118.016 1.00 63.32 414 THR B O 1
ATOM 1499 N N . CYS A 1 356 ? 134.368 154.388 117.732 1.00 53.12 415 CYS B N 1
ATOM 1500 C CA . CYS A 1 356 ? 134.439 154.351 116.278 1.00 51.90 415 CYS B CA 1
ATOM 1501 C C . CYS A 1 356 ? 133.175 154.979 115.706 1.00 47.49 415 CYS B C 1
ATOM 1502 O O . CYS A 1 356 ? 132.065 154.666 116.149 1.00 53.30 415 CYS B O 1
ATOM 1505 N N . VAL A 1 357 ? 133.348 155.881 114.746 1.00 29.89 416 VAL B N 1
ATOM 1506 C CA . VAL A 1 357 ? 132.233 156.558 114.110 1.00 35.10 416 VAL B CA 1
ATOM 1507 C C . VAL A 1 357 ? 132.033 155.972 112.722 1.00 34.78 416 VAL B C 1
ATOM 1508 O O . VAL A 1 357 ? 132.915 155.323 112.154 1.00 34.25 416 VAL B O 1
ATOM 1512 N N . VAL A 1 358 ? 130.850 156.203 112.164 1.00 30.56 417 VAL B N 1
ATOM 1513 C CA . VAL A 1 358 ? 130.461 155.634 110.883 1.00 29.69 417 VAL B CA 1
ATOM 1514 C C . VAL A 1 358 ? 129.830 156.730 110.039 1.00 30.03 417 VAL B C 1
ATOM 1515 O O . VAL A 1 358 ? 128.876 157.383 110.477 1.00 46.49 417 VAL B O 1
ATOM 1519 N N . GLY A 1 359 ? 130.355 156.928 108.834 1.00 33.26 418 GLY B N 1
ATOM 1520 C CA . GLY A 1 359 ? 129.772 157.834 107.860 1.00 37.06 418 GLY B CA 1
ATOM 1521 C C . GLY A 1 359 ? 128.992 157.044 106.822 1.00 36.33 418 GLY B C 1
ATOM 1522 O O . GLY A 1 359 ? 129.450 156.001 106.351 1.00 41.20 418 GLY B O 1
ATOM 1523 N N . HIS A 1 360 ? 127.758 157.491 106.570 1.00 49.99 419 HIS B N 1
ATOM 1524 C CA . HIS A 1 360 ? 126.873 156.747 105.638 1.00 46.57 419 HIS B CA 1
ATOM 1525 C C . HIS A 1 360 ? 125.852 157.705 105.021 1.00 52.87 419 HIS B C 1
ATOM 1526 O O . HIS A 1 360 ? 125.481 158.687 105.694 1.00 56.99 419 HIS B O 1
ATOM 1533 N N . GLU A 1 361 ? 125.413 157.416 103.798 1.00 64.88 420 GLU B N 1
ATOM 1534 C CA . GLU A 1 361 ? 124.455 158.260 103.090 1.00 70.49 420 GLU B CA 1
ATOM 1535 C C . GLU A 1 361 ? 123.070 158.208 103.726 1.00 68.25 420 GLU B C 1
ATOM 1536 O O . GLU A 1 361 ? 122.386 159.235 103.814 1.00 71.72 420 GLU B O 1
ATOM 1542 N N . ALA A 1 362 ? 122.643 157.032 104.181 1.00 54.69 421 ALA B N 1
ATOM 1543 C CA . ALA A 1 362 ? 121.291 156.846 104.694 1.00 58.15 421 ALA B CA 1
ATOM 1544 C C . ALA A 1 362 ? 121.127 157.296 106.138 1.00 66.97 421 ALA B C 1
ATOM 1545 O O . ALA A 1 362 ? 120.011 157.225 106.663 1.00 70.90 421 ALA B O 1
ATOM 1547 N N . LEU A 1 363 ? 122.192 157.744 106.793 1.00 60.67 422 LEU B N 1
ATOM 1548 C CA . LEU A 1 363 ? 122.073 158.181 108.175 1.00 55.75 422 LEU B CA 1
ATOM 1549 C C . LEU A 1 363 ? 121.279 159.484 108.248 1.00 55.93 422 LEU B C 1
ATOM 1550 O O . LEU A 1 363 ? 121.658 160.479 107.623 1.00 54.02 422 LEU B O 1
ATOM 1555 N N . PRO A 1 364 ? 120.175 159.510 109.002 1.00 56.64 423 PRO B N 1
ATOM 1556 C CA . PRO A 1 364 ? 119.366 160.740 109.065 1.00 57.27 423 PRO B CA 1
ATOM 1557 C C . PRO A 1 364 ? 120.125 161.935 109.617 1.00 58.05 423 PRO B C 1
ATOM 1558 O O . PRO A 1 364 ? 119.819 163.077 109.253 1.00 55.53 423 PRO B O 1
ATOM 1562 N N . HIS A 1 365 ? 121.103 161.709 110.492 1.00 64.70 424 HIS B N 1
ATOM 1563 C CA . HIS A 1 365 ? 122.006 162.765 110.929 1.00 62.82 424 HIS B CA 1
ATOM 1564 C C . HIS A 1 365 ? 123.361 162.685 110.235 1.00 70.59 424 HIS B C 1
ATOM 1565 O O . HIS A 1 365 ? 124.278 163.431 110.596 1.00 74.45 424 HIS B O 1
ATOM 1572 N N . LEU A 1 366 ? 123.511 161.774 109.269 1.00 64.04 425 LEU B N 1
ATOM 1573 C CA . LEU A 1 366 ? 124.682 161.652 108.401 1.00 58.31 425 LEU B CA 1
ATOM 1574 C C . LEU A 1 366 ? 125.930 161.162 109.130 1.00 59.90 425 LEU B C 1
ATOM 1575 O O . LEU A 1 366 ? 126.945 160.876 108.485 1.00 60.99 425 LEU B O 1
ATOM 1580 N N . VAL A 1 367 ? 125.866 161.032 110.456 1.00 55.06 426 VAL B N 1
ATOM 1581 C CA . VAL A 1 367 ? 126.972 160.524 111.267 1.00 46.48 426 VAL B CA 1
ATOM 1582 C C . VAL A 1 367 ? 126.379 159.801 112.469 1.00 49.67 426 VAL B C 1
ATOM 1583 O O . VAL A 1 367 ? 125.431 160.296 113.088 1.00 60.37 426 VAL B O 1
ATOM 1587 N N . THR A 1 368 ? 126.932 158.635 112.801 1.00 36.41 427 THR B N 1
ATOM 1588 C CA . THR A 1 368 ? 126.569 157.923 114.019 1.00 42.94 427 THR B CA 1
ATOM 1589 C C . THR A 1 368 ? 127.835 157.382 114.669 1.00 38.65 427 THR B C 1
ATOM 1590 O O . THR A 1 368 ? 128.846 157.150 114.004 1.00 47.22 427 THR B O 1
ATOM 1594 N N . GLU A 1 369 ? 127.771 157.184 115.985 1.00 29.91 428 GLU B N 1
ATOM 1595 C CA . GLU A 1 369 ? 128.943 156.752 116.734 1.00 36.46 428 GLU B CA 1
ATOM 1596 C C . GLU A 1 369 ? 128.505 156.015 117.992 1.00 38.20 428 GLU B C 1
ATOM 1597 O O . GLU A 1 369 ? 127.619 156.480 118.713 1.00 43.76 428 GLU B O 1
ATOM 1603 N N . ARG A 1 370 ? 129.133 154.869 118.245 1.00 44.56 429 ARG B N 1
ATOM 1604 C CA . ARG A 1 370 ? 128.914 154.087 119.452 1.00 44.30 429 ARG B CA 1
ATOM 1605 C C . ARG A 1 370 ? 130.090 154.261 120.403 1.00 46.54 429 ARG B C 1
ATOM 1606 O O . ARG A 1 370 ? 131.205 154.596 119.993 1.00 42.29 429 ARG B O 1
ATOM 1614 N N . THR A 1 371 ? 129.827 154.028 121.687 1.00 71.03 430 THR B N 1
ATOM 1615 C CA . THR A 1 371 ? 130.788 154.316 122.746 1.00 73.06 430 THR B CA 1
ATOM 1616 C C . THR A 1 371 ? 130.929 153.105 123.654 1.00 71.88 430 THR B C 1
ATOM 1617 O O . THR A 1 371 ? 130.077 152.870 124.517 1.00 72.66 430 THR B O 1
ATOM 1621 N N . VAL A 1 372 ? 132.001 152.340 123.458 1.00 81.75 431 VAL B N 1
ATOM 1622 C CA . VAL A 1 372 ? 132.430 151.333 124.420 1.00 84.18 431 VAL B CA 1
ATOM 1623 C C . VAL A 1 372 ? 133.904 151.597 124.692 1.00 85.67 431 VAL B C 1
ATOM 1624 O O . VAL A 1 372 ? 134.770 151.262 123.876 1.00 85.64 431 VAL B O 1
ATOM 1628 N N . ASP A 1 373 ? 134.197 152.210 125.834 1.00 91.67 432 ASP B N 1
ATOM 1629 C CA . ASP A 1 373 ? 135.502 152.809 126.070 1.00 90.68 432 ASP B CA 1
ATOM 1630 C C . ASP A 1 373 ? 135.927 152.519 127.504 1.00 91.07 432 ASP B C 1
ATOM 1631 O O . ASP A 1 373 ? 135.370 151.644 128.175 1.00 91.53 432 ASP B O 1
ATOM 1636 N N . LYS A 1 374 ? 136.933 153.261 127.961 1.00 89.42 433 LYS B N 1
ATOM 1637 C CA . LYS A 1 374 ? 137.517 153.124 129.301 1.00 89.16 433 LYS B CA 1
ATOM 1638 C C . LYS A 1 374 ? 138.087 151.710 129.393 1.00 90.00 433 LYS B C 1
ATOM 1639 O O . LYS A 1 374 ? 138.840 151.303 128.494 1.00 94.64 433 LYS B O 1
ATOM 1645 N N . SER A 1 375 ? 137.768 150.936 130.429 1.00 95.21 434 SER B N 1
ATOM 1646 C CA . SER A 1 375 ? 138.275 149.579 130.563 1.00 95.97 434 SER B CA 1
ATOM 1647 C C . SER A 1 375 ? 137.178 148.552 130.796 1.00 95.45 434 SER B C 1
ATOM 1648 O O . SER A 1 375 ? 137.472 147.350 130.818 1.00 95.79 434 SER B O 1
ATOM 1651 N N . THR A 1 376 ? 135.932 148.981 130.967 1.00 109.67 435 THR B N 1
ATOM 1652 C CA . THR A 1 376 ? 134.818 148.071 131.196 1.00 112.31 435 THR B CA 1
ATOM 1653 C C . THR A 1 376 ? 133.523 148.843 130.987 1.00 112.09 435 THR B C 1
ATOM 1654 O O . THR A 1 376 ? 133.334 149.936 131.527 1.00 111.11 435 THR B O 1
ATOM 1658 N N . GLU A 1 377 ? 132.629 148.254 130.195 1.00 122.60 436 GLU B N 1
ATOM 1659 C CA . GLU A 1 377 ? 131.320 148.834 129.946 1.00 124.15 436 GLU B CA 1
ATOM 1660 C C . GLU A 1 377 ? 130.223 148.205 130.793 1.00 124.39 436 GLU B C 1
ATOM 1661 O O . GLU A 1 377 ? 129.107 148.735 130.823 1.00 122.37 436 GLU B O 1
ATOM 1667 N N . GLY A 1 378 ? 130.505 147.108 131.485 1.00 116.37 437 GLY B N 1
ATOM 1668 C CA . GLY A 1 378 ? 129.519 146.448 132.312 1.00 115.53 437 GLY B CA 1
ATOM 1669 C C . GLY A 1 378 ? 128.815 145.313 131.587 1.00 114.76 437 GLY B C 1
ATOM 1670 O O . GLY A 1 378 ? 128.789 145.234 130.360 1.00 114.55 437 GLY B O 1
ATOM 1671 N N . GLU A 1 379 ? 128.240 144.411 132.381 1.00 117.43 438 GLU B N 1
ATOM 1672 C CA . GLU A 1 379 ? 127.497 143.276 131.839 1.00 118.81 438 GLU B CA 1
ATOM 1673 C C . GLU A 1 379 ? 126.593 142.719 132.926 1.00 119.34 438 GLU B C 1
ATOM 1674 O O . GLU A 1 379 ? 127.081 142.293 133.977 1.00 118.09 438 GLU B O 1
ATOM 1680 N N . VAL A 1 380 ? 125.288 142.724 132.677 1.00 131.04 439 VAL B N 1
ATOM 1681 C CA . VAL A 1 380 ? 124.333 142.111 133.592 1.00 131.57 439 VAL B CA 1
ATOM 1682 C C . VAL A 1 380 ? 124.185 140.638 133.240 1.00 131.71 439 VAL B C 1
ATOM 1683 O O . VAL A 1 380 ? 124.283 140.248 132.070 1.00 131.03 439 VAL B O 1
ATOM 1687 N N . ASN A 1 381 ? 124.006 139.788 134.255 1.00 125.50 440 ASN B N 1
ATOM 1688 C CA . ASN A 1 381 ? 123.971 138.326 133.974 1.00 124.43 440 ASN B CA 1
ATOM 1689 C C . ASN A 1 381 ? 122.928 137.630 134.854 1.00 123.26 440 ASN B C 1
ATOM 1690 O O . ASN A 1 381 ? 121.973 138.307 135.283 1.00 122.49 440 ASN B O 1
ATOM 1695 N N . ALA A 1 382 ? 123.108 136.328 135.105 1.00 118.96 441 ALA B N 1
ATOM 1696 C CA . ALA A 1 382 ? 122.102 135.560 135.878 1.00 119.36 441 ALA B CA 1
ATOM 1697 C C . ALA A 1 382 ? 122.687 135.095 137.216 1.00 119.38 441 ALA B C 1
ATOM 1698 O O . ALA A 1 382 ? 123.761 134.463 137.196 1.00 120.46 441 ALA B O 1
ATOM 1700 N N . GLU A 1 383 ? 121.949 135.349 138.308 1.00 118.77 442 GLU B N 1
ATOM 1701 C CA . GLU A 1 383 ? 122.477 135.031 139.659 1.00 118.80 442 GLU B CA 1
ATOM 1702 C C . GLU A 1 383 ? 123.935 135.448 139.519 1.00 119.29 442 GLU B C 1
ATOM 1703 O O . GLU A 1 383 ? 124.180 136.602 139.116 1.00 120.82 442 GLU B O 1
ATOM 1709 N N . GLU A 1 384 ? 124.861 134.544 139.823 1.00 116.35 443 GLU B N 1
ATOM 1710 C CA . GLU A 1 384 ? 126.280 134.869 139.526 1.00 117.99 443 GLU B CA 1
ATOM 1711 C C . GLU A 1 384 ? 126.996 135.828 140.484 1.00 119.93 443 GLU B C 1
ATOM 1712 O O . GLU A 1 384 ? 128.048 135.436 141.025 1.00 119.92 443 GLU B O 1
ATOM 1718 N N . GLU A 1 385 ? 126.451 137.034 140.683 1.00 119.89 444 GLU B N 1
ATOM 1719 C CA . GLU A 1 385 ? 127.060 137.957 141.632 1.00 117.87 444 GLU B CA 1
ATOM 1720 C C . GLU A 1 385 ? 126.400 138.002 143.003 1.00 117.40 444 GLU B C 1
ATOM 1721 O O . GLU A 1 385 ? 126.804 138.826 143.829 1.00 117.50 444 GLU B O 1
ATOM 1727 N N . GLY A 1 386 ? 125.386 137.167 143.251 1.00 113.40 445 GLY B N 1
ATOM 1728 C CA . GLY A 1 386 ? 124.702 137.211 144.536 1.00 114.95 445 GLY B CA 1
ATOM 1729 C C . GLY A 1 386 ? 125.622 136.893 145.698 1.00 115.15 445 GLY B C 1
ATOM 1730 O O . GLY A 1 386 ? 125.686 137.635 146.684 1.00 115.79 445 GLY B O 1
ATOM 1731 N N . PHE A 1 387 ? 126.395 135.814 145.549 1.00 111.62 446 PHE B N 1
ATOM 1732 C CA . PHE A 1 387 ? 127.390 135.471 146.597 1.00 112.30 446 PHE B CA 1
ATOM 1733 C C . PHE A 1 387 ? 128.486 136.542 146.597 1.00 110.96 446 PHE B C 1
ATOM 1734 O O . PHE A 1 387 ? 129.119 136.739 147.653 1.00 110.95 446 PHE B O 1
ATOM 1742 N N . GLU A 1 388 ? 128.701 137.216 145.459 1.00 102.83 447 GLU B N 1
ATOM 1743 C CA . GLU A 1 388 ? 129.677 138.301 145.449 1.00 102.94 447 GLU B CA 1
ATOM 1744 C C . GLU A 1 388 ? 129.249 139.433 146.379 1.00 102.99 447 GLU B C 1
ATOM 1745 O O . GLU A 1 388 ? 130.059 139.929 147.172 1.00 102.39 447 GLU B O 1
ATOM 1751 N N . ASN A 1 389 ? 127.980 139.854 146.310 1.00 97.63 448 ASN B N 1
ATOM 1752 C CA . ASN A 1 389 ? 127.540 140.883 147.255 1.00 95.15 448 ASN B CA 1
ATOM 1753 C C . ASN A 1 389 ? 127.490 140.323 148.671 1.00 93.20 448 ASN B C 1
ATOM 1754 O O . ASN A 1 389 ? 127.717 141.054 149.644 1.00 92.12 448 ASN B O 1
ATOM 1759 N N . LEU A 1 390 ? 127.197 139.027 148.806 1.00 93.78 449 LEU B N 1
ATOM 1760 C CA . LEU A 1 390 ? 127.245 138.395 150.122 1.00 93.35 449 LEU B CA 1
ATOM 1761 C C . LEU A 1 390 ? 128.652 138.468 150.709 1.00 92.85 449 LEU B C 1
ATOM 1762 O O . LEU A 1 390 ? 128.833 138.778 151.891 1.00 93.52 449 LEU B O 1
ATOM 1767 N N . TRP A 1 391 ? 129.666 138.203 149.885 1.00 93.13 450 TRP B N 1
ATOM 1768 C CA . TRP A 1 391 ? 131.049 138.312 150.333 1.00 94.03 450 TRP B CA 1
ATOM 1769 C C . TRP A 1 391 ? 131.422 139.756 150.645 1.00 91.23 450 TRP B C 1
ATOM 1770 O O . TRP A 1 391 ? 132.155 140.015 151.607 1.00 89.76 450 TRP B O 1
ATOM 1781 N N . THR A 1 392 ? 130.936 140.712 149.848 1.00 90.13 451 THR B N 1
ATOM 1782 C CA . THR A 1 392 ? 131.259 142.110 150.126 1.00 90.29 451 THR B CA 1
ATOM 1783 C C . THR A 1 392 ? 130.667 142.558 151.457 1.00 89.78 451 THR B C 1
ATOM 1784 O O . THR A 1 392 ? 131.340 143.231 152.248 1.00 89.73 451 THR B O 1
ATOM 1788 N N . THR A 1 393 ? 129.412 142.191 151.731 1.00 91.74 452 THR B N 1
ATOM 1789 C CA . THR A 1 393 ? 128.825 142.580 153.009 1.00 92.99 452 THR B CA 1
ATOM 1790 C C . THR A 1 393 ? 129.450 141.807 154.164 1.00 91.78 452 THR B C 1
ATOM 1791 O O . THR A 1 393 ? 129.560 142.342 155.271 1.00 88.21 452 THR B O 1
ATOM 1795 N N . ALA A 1 394 ? 129.887 140.565 153.929 1.00 90.23 453 ALA B N 1
ATOM 1796 C CA . ALA A 1 394 ? 130.617 139.837 154.961 1.00 88.74 453 ALA B CA 1
ATOM 1797 C C . ALA A 1 394 ? 131.932 140.530 155.300 1.00 88.10 453 ALA B C 1
ATOM 1798 O O . ALA A 1 394 ? 132.304 140.631 156.474 1.00 88.26 453 ALA B O 1
ATOM 1800 N N . SER A 1 395 ? 132.655 141.004 154.283 1.00 85.72 454 SER B N 1
ATOM 1801 C CA . SER A 1 395 ? 133.893 141.739 154.532 1.00 86.27 454 SER B CA 1
ATOM 1802 C C . SER A 1 395 ? 133.618 143.059 155.244 1.00 87.92 454 SER B C 1
ATOM 1803 O O . SER A 1 395 ? 134.345 143.445 156.169 1.00 87.86 454 SER B O 1
ATOM 1806 N N . THR A 1 396 ? 132.568 143.769 154.833 1.00 94.61 455 THR B N 1
ATOM 1807 C CA . THR A 1 396 ? 132.201 144.989 155.541 1.00 94.86 455 THR B CA 1
ATOM 1808 C C . THR A 1 396 ? 131.901 144.695 157.006 1.00 92.45 455 THR B C 1
ATOM 1809 O O . THR A 1 396 ? 132.342 145.427 157.900 1.00 90.16 455 THR B O 1
ATOM 1813 N N . PHE A 1 397 ? 131.183 143.602 157.269 1.00 83.78 456 PHE B N 1
ATOM 1814 C CA . PHE A 1 397 ? 130.779 143.284 158.632 1.00 83.62 456 PHE B CA 1
ATOM 1815 C C . PHE A 1 397 ? 131.964 142.820 159.470 1.00 83.11 456 PHE B C 1
ATOM 1816 O O . PHE A 1 397 ? 132.023 143.104 160.671 1.00 83.23 456 PHE B O 1
ATOM 1824 N N . ILE A 1 398 ? 132.933 142.173 158.818 1.00 85.33 457 ILE B N 1
ATOM 1825 C CA . ILE A 1 398 ? 134.180 141.799 159.545 1.00 88.30 457 ILE B CA 1
ATOM 1826 C C . ILE A 1 398 ? 134.901 143.103 159.901 1.00 88.94 457 ILE B C 1
ATOM 1827 O O . ILE A 1 398 ? 135.498 143.168 160.995 1.00 87.60 457 ILE B O 1
ATOM 1832 N N . VAL A 1 399 ? 134.825 144.107 159.018 1.00 86.56 458 VAL B N 1
ATOM 1833 C CA . VAL A 1 399 ? 135.474 145.388 159.288 1.00 84.95 458 VAL B CA 1
ATOM 1834 C C . VAL A 1 399 ? 134.826 146.076 160.486 1.00 86.48 458 VAL B C 1
ATOM 1835 O O . VAL A 1 399 ? 135.515 146.561 161.394 1.00 87.71 458 VAL B O 1
ATOM 1839 N N . LEU A 1 400 ? 133.491 146.109 160.486 1.00 81.05 459 LEU B N 1
ATOM 1840 C CA . LEU A 1 400 ? 132.750 146.742 161.608 1.00 81.84 459 LEU B CA 1
ATOM 1841 C C . LEU A 1 400 ? 133.083 145.998 162.903 1.00 78.64 459 LEU B C 1
ATOM 1842 O O . LEU A 1 400 ? 133.381 146.671 163.910 1.00 78.73 459 LEU B O 1
ATOM 1847 N N . PHE A 1 401 ? 133.038 144.663 162.872 1.00 76.44 460 PHE B N 1
ATOM 1848 C CA . PHE A 1 401 ? 133.306 143.878 164.073 1.00 77.97 460 PHE B CA 1
ATOM 1849 C C . PHE A 1 401 ? 134.710 144.150 164.595 1.00 77.40 460 PHE B C 1
ATOM 1850 O O . PHE A 1 401 ? 134.919 144.266 165.808 1.00 78.67 460 PHE B O 1
ATOM 1858 N N . LEU A 1 402 ? 135.686 144.262 163.690 1.00 78.43 461 LEU B N 1
ATOM 1859 C CA . LEU A 1 402 ? 137.035 144.634 164.097 1.00 79.47 461 LEU B CA 1
ATOM 1860 C C . LEU A 1 402 ? 137.055 146.009 164.750 1.00 81.54 461 LEU B C 1
ATOM 1861 O O . LEU A 1 402 ? 137.733 146.213 165.764 1.00 79.55 461 LEU B O 1
ATOM 1866 N N . LEU A 1 403 ? 136.324 146.967 164.177 1.00 82.30 462 LEU B N 1
ATOM 1867 C CA . LEU A 1 403 ? 136.291 148.308 164.753 1.00 80.58 462 LEU B CA 1
ATOM 1868 C C . LEU A 1 403 ? 135.681 148.295 166.151 1.00 81.34 462 LEU B C 1
ATOM 1869 O O . LEU A 1 403 ? 136.202 148.938 167.071 1.00 79.58 462 LEU B O 1
ATOM 1874 N N . SER A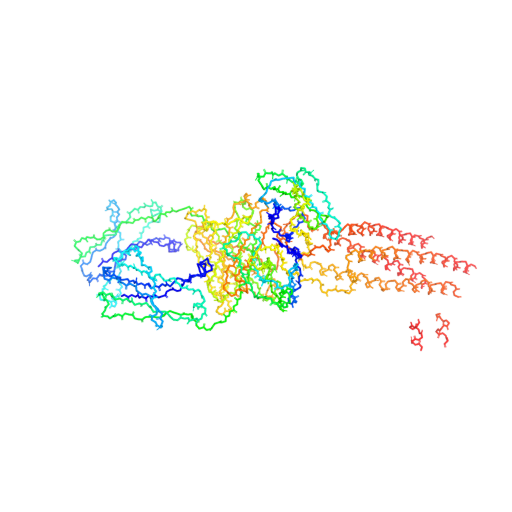 1 404 ? 134.580 147.561 166.330 1.00 82.21 463 SER B N 1
ATOM 1875 C CA . SER A 1 404 ? 133.948 147.478 167.643 1.00 81.18 463 SER B CA 1
ATOM 1876 C C . SER A 1 404 ? 134.863 146.800 168.653 1.00 82.32 463 SER B C 1
ATOM 1877 O O . SER A 1 404 ? 134.950 147.225 169.812 1.00 84.04 463 SER B O 1
ATOM 1880 N N . LEU A 1 405 ? 135.551 145.737 168.230 1.00 85.76 464 LEU B N 1
ATOM 1881 C CA . LEU A 1 405 ? 136.477 145.052 169.122 1.00 87.42 464 LEU B CA 1
ATOM 1882 C C . LEU A 1 405 ? 137.620 145.969 169.536 1.00 87.98 464 LEU B C 1
ATOM 1883 O O . LEU A 1 405 ? 138.009 145.999 170.710 1.00 88.23 464 LEU B O 1
ATOM 1888 N N . PHE A 1 406 ? 138.172 146.724 168.583 1.00 89.76 465 PHE B N 1
ATOM 1889 C CA . PHE A 1 406 ? 139.242 147.662 168.907 1.00 90.83 465 PHE B CA 1
ATOM 1890 C C . PHE A 1 406 ? 138.753 148.745 169.859 1.00 93.67 465 PHE B C 1
ATOM 1891 O O . PHE A 1 406 ? 139.471 149.136 170.788 1.00 94.48 465 PHE B O 1
ATOM 1899 N N . TYR A 1 407 ? 137.536 149.249 169.637 1.00 96.71 466 TYR B N 1
ATOM 1900 C CA . TYR A 1 407 ? 136.983 150.260 170.531 1.00 96.47 466 TYR B CA 1
ATOM 1901 C C . TYR A 1 407 ? 136.837 149.717 171.946 1.00 97.13 466 TYR B C 1
ATOM 1902 O O . TYR A 1 407 ? 137.214 150.384 172.918 1.00 96.22 466 TYR B O 1
ATOM 1911 N N . SER A 1 408 ? 136.303 148.499 172.080 1.00 92.69 467 SER B N 1
ATOM 1912 C CA . SER A 1 408 ? 136.154 147.897 173.402 1.00 90.22 467 SER B CA 1
ATOM 1913 C C . SER A 1 408 ? 137.507 147.686 174.068 1.00 86.70 467 SER B C 1
ATOM 1914 O O . SER A 1 408 ? 137.667 147.947 175.267 1.00 82.33 467 SER B O 1
ATOM 1917 N N . THR A 1 409 ? 138.494 147.213 173.302 1.00 93.10 468 THR B N 1
ATOM 1918 C CA . THR A 1 409 ? 139.827 146.997 173.855 1.00 98.06 468 THR B CA 1
ATOM 1919 C C . THR A 1 409 ? 140.436 148.301 174.351 1.00 94.79 468 THR B C 1
ATOM 1920 O O . THR A 1 409 ? 141.014 148.351 175.444 1.00 94.33 468 THR B O 1
ATOM 1924 N N . THR A 1 410 ? 140.312 149.371 173.563 1.00 91.62 469 THR B N 1
ATOM 1925 C CA . THR A 1 410 ? 140.887 150.650 173.964 1.00 93.99 469 THR B CA 1
ATOM 1926 C C . THR A 1 410 ? 140.174 151.218 175.185 1.00 96.02 469 THR B C 1
ATOM 1927 O O . THR A 1 410 ? 140.815 151.789 176.075 1.00 96.25 469 THR B O 1
ATOM 1931 N N . VAL A 1 411 ? 138.847 151.070 175.249 1.00 91.23 470 VAL B N 1
ATOM 1932 C CA . VAL A 1 411 ? 138.113 151.535 176.425 1.00 91.74 470 VAL B CA 1
ATOM 1933 C C . VAL A 1 411 ? 138.566 150.777 177.665 1.00 87.88 470 VAL B C 1
ATOM 1934 O O . VAL A 1 411 ? 138.799 151.369 178.727 1.00 88.42 470 VAL B O 1
ATOM 1938 N N . THR A 1 412 ? 138.696 149.453 177.550 1.00 82.78 471 THR B N 1
ATOM 1939 C CA . THR A 1 412 ? 139.138 148.662 178.692 1.00 85.98 471 THR B CA 1
ATOM 1940 C C . THR A 1 412 ? 140.538 149.070 179.134 1.00 86.67 471 THR B C 1
ATOM 1941 O O . THR A 1 412 ? 140.802 149.209 180.334 1.00 86.81 471 THR B O 1
ATOM 1945 N N . LEU A 1 413 ? 141.446 149.278 178.178 1.00 91.74 472 LEU B N 1
ATOM 1946 C CA . LEU A 1 413 ? 142.810 149.657 178.534 1.00 93.60 472 LEU B CA 1
ATOM 1947 C C . LEU A 1 413 ? 142.839 151.024 179.208 1.00 93.64 472 LEU B C 1
ATOM 1948 O O . LEU A 1 413 ? 143.535 151.215 180.212 1.00 91.93 472 LEU B O 1
ATOM 1953 N N . PHE A 1 414 ? 142.082 151.990 178.675 1.00 98.62 473 PHE B N 1
ATOM 1954 C CA . PHE A 1 414 ? 142.065 153.323 179.268 1.00 100.25 473 PHE B CA 1
ATOM 1955 C C . PHE A 1 414 ? 141.444 153.331 180.658 1.00 98.75 473 PHE B C 1
ATOM 1956 O O . PHE A 1 414 ? 141.930 154.056 181.533 1.00 99.25 473 PHE B O 1
ATOM 1964 N N . LYS A 1 415 ? 140.382 152.554 180.882 1.00 92.40 474 LYS B N 1
ATOM 1965 C CA . LYS A 1 415 ? 139.834 152.446 182.230 1.00 92.64 474 LYS B CA 1
ATOM 1966 C C . LYS A 1 415 ? 140.824 151.775 183.174 1.00 94.99 474 LYS B C 1
ATOM 1967 O O . LYS A 1 415 ? 140.947 152.174 184.338 1.00 91.00 474 LYS B O 1
ATOM 1973 N N . VAL A 1 416 ? 141.535 150.752 182.694 1.00 104.71 475 VAL B N 1
ATOM 1974 C CA . VAL A 1 416 ? 142.575 150.134 183.510 1.00 105.25 475 VAL B CA 1
ATOM 1975 C C . VAL A 1 416 ? 143.734 151.100 183.718 1.00 104.76 475 VAL B C 1
ATOM 1976 O O . VAL A 1 416 ? 144.218 151.278 184.842 1.00 103.88 475 VAL B O 1
ATOM 1980 N N . LYS A 1 417 ? 144.189 151.745 182.649 1.00 94.86 476 LYS B N 1
ATOM 1981 C CA . LYS A 1 417 ? 145.293 152.694 182.740 1.00 95.41 476 LYS B CA 1
ATOM 1982 C C . LYS A 1 417 ? 144.777 154.102 183.015 1.00 96.55 476 LYS B C 1
ATOM 1983 O O . LYS A 1 417 ? 144.308 154.398 184.115 1.00 94.69 476 LYS B O 1
ATOM 1989 N N . ILE B 1 165 ? 148.650 136.466 76.041 1.00 124.29 224 ILE A N 1
ATOM 1990 C CA . ILE B 1 165 ? 148.387 135.254 76.807 1.00 125.96 224 ILE A CA 1
ATOM 1991 C C . ILE B 1 165 ? 149.206 135.253 78.092 1.00 126.57 224 ILE A C 1
ATOM 1992 O O . ILE B 1 165 ? 150.436 135.266 78.054 1.00 126.34 224 ILE A O 1
ATOM 1997 N N . LEU B 1 166 ? 148.518 135.240 79.230 1.00 123.46 225 LEU A N 1
ATOM 1998 C CA . LEU B 1 166 ? 149.156 135.180 80.539 1.00 122.16 225 LEU A CA 1
ATOM 1999 C C . LEU B 1 166 ? 148.814 133.856 81.202 1.00 120.86 225 LEU A C 1
ATOM 2000 O O . LEU B 1 166 ? 147.635 133.511 81.339 1.00 122.21 225 LEU A O 1
ATOM 2005 N N . THR B 1 167 ? 149.840 133.123 81.619 1.00 111.54 226 THR A N 1
ATOM 2006 C CA . THR B 1 167 ? 149.673 131.827 82.261 1.00 112.14 226 THR A CA 1
ATOM 2007 C C . THR B 1 167 ? 150.225 131.888 83.677 1.00 113.10 226 THR A C 1
ATOM 2008 O O . THR B 1 167 ? 151.287 132.475 83.909 1.00 113.50 226 THR A O 1
ATOM 2012 N N . PHE B 1 168 ? 149.502 131.285 84.619 1.00 114.68 227 PHE A N 1
ATOM 2013 C CA . PHE B 1 168 ? 149.895 131.293 86.020 1.00 113.88 227 PHE A CA 1
ATOM 2014 C C . PHE B 1 168 ? 149.686 129.905 86.609 1.00 114.32 227 PHE A C 1
ATOM 2015 O O . PHE B 1 168 ? 148.863 129.125 86.124 1.00 116.15 227 PHE A O 1
ATOM 2023 N N . THR B 1 169 ? 150.441 129.607 87.664 1.00 116.78 228 THR A N 1
ATOM 2024 C CA . THR B 1 169 ? 150.353 128.336 88.370 1.00 117.99 228 THR A CA 1
ATOM 2025 C C . THR B 1 169 ? 149.886 128.595 89.796 1.00 116.36 228 THR A C 1
ATOM 2026 O O . THR B 1 169 ? 150.490 129.399 90.514 1.00 115.22 228 THR A O 1
ATOM 2030 N N . ILE B 1 170 ? 148.823 127.910 90.204 1.00 109.27 229 ILE A N 1
ATOM 2031 C CA . ILE B 1 170 ? 148.137 128.179 91.460 1.00 107.42 229 ILE A CA 1
ATOM 2032 C C . ILE B 1 170 ? 148.247 126.955 92.363 1.00 108.98 229 ILE A C 1
ATOM 2033 O O . ILE B 1 170 ? 147.811 125.865 91.982 1.00 107.00 229 ILE A O 1
ATOM 2038 N N . PRO B 1 171 ? 148.817 127.080 93.563 1.00 99.46 230 PRO A N 1
ATOM 2039 C CA . PRO B 1 171 ? 148.798 125.958 94.498 1.00 95.54 230 PRO A CA 1
ATOM 2040 C C . PRO B 1 171 ? 147.392 125.709 95.012 1.00 93.66 230 PRO A C 1
ATOM 2041 O O . PRO B 1 171 ? 146.561 126.632 95.060 1.00 92.51 230 PRO A O 1
ATOM 2045 N N . PRO B 1 172 ? 147.077 124.477 95.408 1.00 92.47 231 PRO A N 1
ATOM 2046 C CA . PRO B 1 172 ? 145.750 124.201 95.968 1.00 94.76 231 PRO A CA 1
ATOM 2047 C C . PRO B 1 172 ? 145.576 124.830 97.342 1.00 93.65 231 PRO A C 1
ATOM 2048 O O . PRO B 1 172 ? 146.544 125.122 98.048 1.00 96.04 231 PRO A O 1
ATOM 2052 N N . SER B 1 173 ? 144.315 125.039 97.715 1.00 85.38 232 SER A N 1
ATOM 2053 C CA . SER B 1 173 ? 143.997 125.644 98.998 1.00 83.00 232 SER A CA 1
ATOM 2054 C C . SER B 1 173 ? 144.202 124.642 100.135 1.00 82.91 232 SER A C 1
ATOM 2055 O O . SER B 1 173 ? 144.268 123.427 99.931 1.00 82.07 232 SER A O 1
ATOM 2058 N N . PHE B 1 174 ? 144.300 125.178 101.355 1.00 70.04 233 PHE A N 1
ATOM 2059 C CA . PHE B 1 174 ? 144.505 124.337 102.532 1.00 76.98 233 PHE A CA 1
ATOM 2060 C C . PHE B 1 174 ? 143.321 123.412 102.783 1.00 82.51 233 PHE A C 1
ATOM 2061 O O . PHE B 1 174 ? 143.512 122.261 103.197 1.00 80.79 233 PHE A O 1
ATOM 2069 N N . ALA B 1 175 ? 142.098 123.898 102.549 1.00 100.27 234 ALA A N 1
ATOM 2070 C CA . ALA B 1 175 ? 140.910 123.097 102.827 1.00 98.61 234 ALA A CA 1
ATOM 2071 C C . ALA B 1 175 ? 140.910 121.811 102.012 1.00 100.14 234 ALA A C 1
ATOM 2072 O O . ALA B 1 175 ? 140.764 120.715 102.563 1.00 99.01 234 ALA A O 1
ATOM 2074 N N . ASP B 1 176 ? 141.091 121.925 100.693 1.00 99.36 235 ASP A N 1
ATOM 2075 C CA . ASP B 1 176 ? 141.140 120.735 99.850 1.00 97.95 235 ASP A CA 1
ATOM 2076 C C . ASP B 1 176 ? 142.365 119.883 100.154 1.00 97.19 235 ASP A C 1
ATOM 2077 O O . ASP B 1 176 ? 142.296 118.650 100.077 1.00 98.18 235 ASP A O 1
ATOM 2082 N N . ILE B 1 177 ? 143.484 120.521 100.506 1.00 91.49 236 ILE A N 1
ATOM 2083 C CA . ILE B 1 177 ? 144.707 119.784 100.815 1.00 92.80 236 ILE A CA 1
ATOM 2084 C C . ILE B 1 177 ? 144.476 118.850 101.996 1.00 91.34 236 ILE A C 1
ATOM 2085 O O . ILE B 1 177 ? 144.861 117.675 101.967 1.00 89.60 236 ILE A O 1
ATOM 2090 N N . PHE B 1 178 ? 143.833 119.355 103.051 1.00 93.01 237 PHE A N 1
ATOM 2091 C CA . PHE B 1 178 ? 143.542 118.502 104.197 1.00 95.21 237 PHE A CA 1
ATOM 2092 C C . PHE B 1 178 ? 142.372 117.560 103.940 1.00 98.49 237 PHE A C 1
ATOM 2093 O O . PHE B 1 178 ? 142.328 116.467 104.515 1.00 97.89 237 PHE A O 1
ATOM 2101 N N . LEU B 1 179 ? 141.420 117.955 103.090 1.00 112.11 238 LEU A N 1
ATOM 2102 C CA . LEU B 1 179 ? 140.248 117.120 102.853 1.00 112.22 238 LEU A CA 1
ATOM 2103 C C . LEU B 1 179 ? 140.607 115.868 102.063 1.00 111.66 238 LEU A C 1
ATOM 2104 O O . LEU B 1 179 ? 140.201 114.757 102.425 1.00 112.42 238 LEU A O 1
ATOM 2109 N N . SER B 1 180 ? 141.367 116.023 100.979 1.00 106.91 239 SER A N 1
ATOM 2110 C CA . SER B 1 180 ? 141.665 114.903 100.098 1.00 108.13 239 SER A CA 1
ATOM 2111 C C . SER B 1 180 ? 143.021 114.263 100.366 1.00 108.27 239 SER A C 1
ATOM 2112 O O . SER B 1 180 ? 143.283 113.175 99.842 1.00 107.94 239 SER A O 1
ATOM 2115 N N . LYS B 1 181 ? 143.881 114.907 101.159 1.00 106.07 240 LYS A N 1
ATOM 2116 C CA . LYS B 1 181 ? 145.241 114.429 101.414 1.00 106.04 240 LYS A CA 1
ATOM 2117 C C . LYS B 1 181 ? 146.025 114.249 100.116 1.00 107.03 240 LYS A C 1
ATOM 2118 O O . LYS B 1 181 ? 146.971 113.460 100.051 1.00 105.42 240 LYS A O 1
ATOM 2124 N N . SER B 1 182 ? 145.633 114.982 99.077 1.00 105.02 241 SER A N 1
ATOM 2125 C CA . SER B 1 182 ? 146.281 114.900 97.773 1.00 103.57 241 SER A CA 1
ATOM 2126 C C . SER B 1 182 ? 146.155 116.255 97.097 1.00 105.18 241 SER A C 1
ATOM 2127 O O . SER B 1 182 ? 145.047 116.668 96.739 1.00 104.23 241 SER A O 1
ATOM 2130 N N . ALA B 1 183 ? 147.282 116.939 96.925 1.00 116.81 242 ALA A N 1
ATOM 2131 C CA . ALA B 1 183 ? 147.268 118.279 96.356 1.00 117.55 242 ALA A CA 1
ATOM 2132 C C . ALA B 1 183 ? 146.917 118.240 94.874 1.00 116.51 242 ALA A C 1
ATOM 2133 O O . ALA B 1 183 ? 147.248 117.286 94.163 1.00 115.51 242 ALA A O 1
ATOM 2135 N N . ASN B 1 184 ? 146.239 119.288 94.411 1.00 121.60 243 ASN A N 1
ATOM 2136 C CA . ASN B 1 184 ? 145.854 119.436 93.011 1.00 121.43 243 ASN A CA 1
ATOM 2137 C C . ASN B 1 184 ? 146.585 120.643 92.433 1.00 123.94 243 ASN A C 1
ATOM 2138 O O . ASN B 1 184 ? 146.329 121.782 92.838 1.00 121.36 243 ASN A O 1
ATOM 2143 N N . LEU B 1 185 ? 147.491 120.392 91.492 1.00 129.54 244 LEU A N 1
ATOM 2144 C CA . LEU B 1 185 ? 148.195 121.475 90.826 1.00 128.39 244 LEU A CA 1
ATOM 2145 C C . LEU B 1 185 ? 147.268 122.187 89.843 1.00 127.54 244 LEU A C 1
ATOM 2146 O O . LEU B 1 185 ? 146.226 121.666 89.438 1.00 126.77 244 LEU A O 1
ATOM 2151 N N . THR B 1 186 ? 147.660 123.401 89.463 1.00 119.89 245 THR A N 1
ATOM 2152 C CA . THR B 1 186 ? 146.885 124.213 88.537 1.00 119.33 245 THR A CA 1
ATOM 2153 C C . THR B 1 186 ? 147.805 124.796 87.476 1.00 118.25 245 THR A C 1
ATOM 2154 O O . THR B 1 186 ? 148.867 125.338 87.799 1.00 119.23 245 THR A O 1
ATOM 2158 N N . CYS B 1 187 ? 147.396 124.680 86.216 1.00 111.89 246 CYS A N 1
ATOM 2159 C CA . CYS B 1 187 ? 148.088 125.294 85.086 1.00 110.93 246 CYS A CA 1
ATOM 2160 C C . CYS B 1 187 ? 147.066 126.204 84.410 1.00 110.15 246 CYS A C 1
ATOM 2161 O O . CYS B 1 187 ? 146.390 125.802 83.460 1.00 110.47 246 CYS A O 1
ATOM 2164 N N . LEU B 1 188 ? 146.957 127.434 84.906 1.00 110.81 247 LEU A N 1
ATOM 2165 C CA . LEU B 1 188 ? 145.928 128.365 84.462 1.00 112.49 247 LEU A CA 1
ATOM 2166 C C . LEU B 1 188 ? 146.410 129.121 83.231 1.00 112.98 247 LEU A C 1
ATOM 2167 O O . LEU B 1 188 ? 147.348 129.920 83.315 1.00 114.39 247 LEU A O 1
ATOM 2172 N N . VAL B 1 189 ? 145.750 128.887 82.099 1.00 113.66 248 VAL A N 1
ATOM 2173 C CA . VAL B 1 189 ? 146.035 129.585 80.852 1.00 114.46 248 VAL A CA 1
ATOM 2174 C C . VAL B 1 189 ? 144.852 130.486 80.531 1.00 115.44 248 VAL A C 1
ATOM 2175 O O . VAL B 1 189 ? 143.693 130.090 80.697 1.00 116.33 248 VAL A O 1
ATOM 2179 N N . SER B 1 190 ? 145.144 131.709 80.095 1.00 118.23 249 SER A N 1
ATOM 2180 C CA . SER B 1 190 ? 144.123 132.713 79.842 1.00 116.54 249 SER A CA 1
ATOM 2181 C C . SER B 1 190 ? 144.367 133.369 78.490 1.00 117.69 249 SER A C 1
ATOM 2182 O O . SER B 1 190 ? 145.428 133.214 77.878 1.00 117.13 249 SER A O 1
ATOM 2185 N N . ASN B 1 191 ? 143.355 134.109 78.031 1.00 116.78 250 ASN A N 1
ATOM 2186 C CA . ASN B 1 191 ? 143.414 134.854 76.771 1.00 115.81 250 ASN A CA 1
ATOM 2187 C C . ASN B 1 191 ? 143.682 133.929 75.586 1.00 116.18 250 ASN A C 1
ATOM 2188 O O . ASN B 1 191 ? 144.505 134.225 74.717 1.00 115.44 250 ASN A O 1
ATOM 2193 N N . LEU B 1 192 ? 142.979 132.800 75.545 1.00 124.31 251 LEU A N 1
ATOM 2194 C CA . LEU B 1 192 ? 143.125 131.836 74.461 1.00 124.90 251 LEU A CA 1
ATOM 2195 C C . LEU B 1 192 ? 142.128 132.160 73.355 1.00 123.74 251 LEU A C 1
ATOM 2196 O O . LEU B 1 192 ? 140.913 132.059 73.558 1.00 121.90 251 LEU A O 1
ATOM 2201 N N . ALA B 1 193 ? 142.644 132.553 72.189 1.00 121.86 252 ALA A N 1
ATOM 2202 C CA . ALA B 1 193 ? 141.774 132.792 71.042 1.00 120.66 252 ALA A CA 1
ATOM 2203 C C . ALA B 1 193 ? 141.116 131.501 70.571 1.00 120.49 252 ALA A C 1
ATOM 2204 O O . ALA B 1 193 ? 139.931 131.494 70.218 1.00 119.66 252 ALA A O 1
ATOM 2206 N N . THR B 1 194 ? 141.866 130.401 70.560 1.00 125.16 253 THR A N 1
ATOM 2207 C CA . THR B 1 194 ? 141.366 129.112 70.110 1.00 125.59 253 THR A CA 1
ATOM 2208 C C . THR B 1 194 ? 141.673 128.051 71.157 1.00 125.93 253 THR A C 1
ATOM 2209 O O . THR B 1 194 ? 142.604 128.185 71.955 1.00 125.58 253 THR A O 1
ATOM 2213 N N . TYR B 1 195 ? 140.870 126.985 71.144 1.00 124.97 254 TYR A N 1
ATOM 2214 C CA . TYR B 1 195 ? 141.015 125.900 72.102 1.00 125.03 254 TYR A CA 1
ATOM 2215 C C . TYR B 1 195 ? 141.145 124.527 71.457 1.00 123.05 254 TYR A C 1
ATOM 2216 O O . TYR B 1 195 ? 141.217 123.529 72.183 1.00 123.71 254 TYR A O 1
ATOM 2225 N N . GLU B 1 196 ? 141.178 124.441 70.125 1.00 112.28 255 GLU A N 1
ATOM 2226 C CA . GLU B 1 196 ? 141.266 123.137 69.477 1.00 113.23 255 GLU A CA 1
ATOM 2227 C C . GLU B 1 196 ? 142.658 122.531 69.614 1.00 115.02 255 GLU A C 1
ATOM 2228 O O . GLU B 1 196 ? 142.798 121.303 69.624 1.00 113.42 255 GLU A O 1
ATOM 2234 N N . THR B 1 197 ? 143.691 123.365 69.720 1.00 121.68 256 THR A N 1
ATOM 2235 C CA . THR B 1 197 ? 145.061 122.902 69.889 1.00 121.26 256 THR A CA 1
ATOM 2236 C C . THR B 1 197 ? 145.517 122.948 71.341 1.00 119.82 256 THR A C 1
ATOM 2237 O O . THR B 1 197 ? 146.698 122.713 71.617 1.00 118.90 256 THR A O 1
ATOM 2241 N N . LEU B 1 198 ? 144.613 123.248 72.270 1.00 123.40 257 LEU A N 1
ATOM 2242 C CA . LEU B 1 198 ? 144.978 123.324 73.677 1.00 124.49 257 LEU A CA 1
ATOM 2243 C C . LEU B 1 198 ? 145.320 121.941 74.218 1.00 124.98 257 LEU A C 1
ATOM 2244 O O . LEU B 1 198 ? 144.588 120.971 74.001 1.00 124.68 257 LEU A O 1
ATOM 2249 N N . ASN B 1 199 ? 146.441 121.857 74.929 1.00 126.96 258 ASN A N 1
ATOM 2250 C CA . ASN B 1 199 ? 146.893 120.593 75.505 1.00 125.76 258 ASN A CA 1
ATOM 2251 C C . ASN B 1 199 ? 147.723 120.900 76.739 1.00 125.37 258 ASN A C 1
ATOM 2252 O O . ASN B 1 199 ? 148.811 121.474 76.624 1.00 126.77 258 ASN A O 1
ATOM 2257 N N . ILE B 1 200 ? 147.219 120.521 77.909 1.00 112.44 259 ILE A N 1
ATOM 2258 C CA . ILE B 1 200 ? 147.900 120.748 79.178 1.00 110.88 259 ILE A CA 1
ATOM 2259 C C . ILE B 1 200 ? 148.403 119.406 79.688 1.00 111.66 259 ILE A C 1
ATOM 2260 O O . ILE B 1 200 ? 147.607 118.500 79.964 1.00 113.14 259 ILE A O 1
ATOM 2265 N N . SER B 1 201 ? 149.721 119.277 79.809 1.00 117.79 260 SER A N 1
ATOM 2266 C CA . SER B 1 201 ? 150.357 118.069 80.315 1.00 120.18 260 SER A CA 1
ATOM 2267 C C . SER B 1 201 ? 151.186 118.423 81.541 1.00 119.79 260 SER A C 1
ATOM 2268 O O . SER B 1 201 ? 151.948 119.395 81.520 1.00 122.05 260 SER A O 1
ATOM 2271 N N . TRP B 1 202 ? 151.037 117.634 82.601 1.00 118.89 261 TRP A N 1
ATOM 2272 C CA . TRP B 1 202 ? 151.711 117.876 83.868 1.00 119.40 261 TRP A CA 1
ATOM 2273 C C . TRP B 1 202 ? 152.789 116.826 84.097 1.00 119.57 261 TRP A C 1
ATOM 2274 O O . TRP B 1 202 ? 152.604 115.649 83.771 1.00 119.13 261 TRP A O 1
ATOM 2285 N N . ALA B 1 203 ? 153.914 117.260 84.659 1.00 122.35 262 ALA A N 1
ATOM 2286 C CA . ALA B 1 203 ? 155.031 116.368 84.935 1.00 122.90 262 ALA A CA 1
ATOM 2287 C C . ALA B 1 203 ? 155.893 116.992 86.022 1.00 123.72 262 ALA A C 1
ATOM 2288 O O . ALA B 1 203 ? 155.718 118.156 86.391 1.00 122.99 262 ALA A O 1
ATOM 2290 N N . SER B 1 204 ? 156.821 116.194 86.540 1.00 131.21 263 SER A N 1
ATOM 2291 C CA . SER B 1 204 ? 157.768 116.641 87.547 1.00 130.99 263 SER A CA 1
ATOM 2292 C C . SER B 1 204 ? 159.104 116.980 86.887 1.00 132.59 263 SER A C 1
ATOM 2293 O O . SER B 1 204 ? 159.288 116.826 85.677 1.00 131.12 263 SER A O 1
ATOM 2296 N N . GLN B 1 205 ? 160.051 117.454 87.702 1.00 145.83 264 GLN A N 1
ATOM 2297 C CA . GLN B 1 205 ? 161.371 117.791 87.179 1.00 146.28 264 GLN A CA 1
ATOM 2298 C C . GLN B 1 205 ? 162.100 116.558 86.662 1.00 146.08 264 GLN A C 1
ATOM 2299 O O . GLN B 1 205 ? 162.868 116.650 85.698 1.00 145.36 264 GLN A O 1
ATOM 2305 N N . SER B 1 206 ? 161.874 115.401 87.284 1.00 133.75 265 SER A N 1
ATOM 2306 C CA . SER B 1 206 ? 162.472 114.157 86.821 1.00 131.17 265 SER A CA 1
ATOM 2307 C C . SER B 1 206 ? 161.810 113.614 85.561 1.00 131.18 265 SER A C 1
ATOM 2308 O O . SER B 1 206 ? 162.320 112.649 84.982 1.00 132.00 265 SER A O 1
ATOM 2311 N N . GLY B 1 207 ? 160.698 114.205 85.124 1.00 126.38 266 GLY A N 1
ATOM 2312 C CA . GLY B 1 207 ? 160.039 113.764 83.912 1.00 127.27 266 GLY A CA 1
ATOM 2313 C C . GLY B 1 207 ? 159.040 112.646 84.090 1.00 127.84 266 GLY A C 1
ATOM 2314 O O . GLY B 1 207 ? 158.660 112.008 83.104 1.00 127.80 266 GLY A O 1
ATOM 2315 N N . GLU B 1 208 ? 158.602 112.388 85.315 1.00 125.61 267 GLU A N 1
ATOM 2316 C CA . GLU B 1 208 ? 157.671 111.293 85.561 1.00 125.17 267 GLU A CA 1
ATOM 2317 C C . GLU B 1 208 ? 156.295 111.636 85.000 1.00 125.29 267 GLU A C 1
ATOM 2318 O O . GLU B 1 208 ? 155.755 112.706 85.306 1.00 124.31 267 GLU A O 1
ATOM 2324 N N . PRO B 1 209 ? 155.703 110.770 84.176 1.00 126.51 268 PRO A N 1
ATOM 2325 C CA . PRO B 1 209 ? 154.376 111.069 83.621 1.00 125.53 268 PRO A CA 1
ATOM 2326 C C . PRO B 1 209 ? 153.309 111.108 84.705 1.00 124.24 268 PRO A C 1
ATOM 2327 O O . PRO B 1 209 ? 153.359 110.358 85.682 1.00 123.76 268 PRO A O 1
ATOM 2331 N N . LEU B 1 210 ? 152.331 111.994 84.518 1.00 122.85 269 LEU A N 1
ATOM 2332 C CA . LEU B 1 210 ? 151.232 112.164 85.458 1.00 124.13 269 LEU A CA 1
ATOM 2333 C C . LEU B 1 210 ? 149.957 112.483 84.692 1.00 125.08 269 LEU A C 1
ATOM 2334 O O . LEU B 1 210 ? 150.003 113.111 83.631 1.00 125.82 269 LEU A O 1
ATOM 2339 N N . GLU B 1 211 ? 148.823 112.045 85.233 1.00 125.00 270 GLU A N 1
ATOM 2340 C CA . GLU B 1 211 ? 147.536 112.377 84.637 1.00 123.83 270 GLU A CA 1
ATOM 2341 C C . GLU B 1 211 ? 147.199 113.843 84.877 1.00 123.28 270 GLU A C 1
ATOM 2342 O O . GLU B 1 211 ? 147.519 114.407 85.927 1.00 122.37 270 GLU A O 1
ATOM 2348 N N . THR B 1 212 ? 146.548 114.461 83.894 1.00 116.12 271 THR A N 1
ATOM 2349 C CA . THR B 1 212 ? 146.170 115.868 83.966 1.00 116.98 271 THR A CA 1
ATOM 2350 C C . THR B 1 212 ? 144.682 116.000 83.682 1.00 116.18 271 THR A C 1
ATOM 2351 O O . THR B 1 212 ? 144.205 115.541 82.639 1.00 114.71 271 THR A O 1
ATOM 2355 N N . LYS B 1 213 ? 143.955 116.623 84.606 1.00 113.71 272 LYS A N 1
ATOM 2356 C CA . LYS B 1 213 ? 142.548 116.928 84.389 1.00 113.26 272 LYS A CA 1
ATOM 2357 C C . LYS B 1 213 ? 142.424 118.237 83.619 1.00 111.67 272 LYS A C 1
ATOM 2358 O O . LYS B 1 213 ? 143.037 119.243 83.987 1.00 109.69 272 LYS A O 1
ATOM 2364 N N . ILE B 1 214 ? 141.630 118.223 82.552 1.00 112.56 273 ILE A N 1
ATOM 2365 C CA . ILE B 1 214 ? 141.450 119.382 81.686 1.00 112.32 273 ILE A CA 1
ATOM 2366 C C . ILE B 1 214 ? 139.995 119.819 81.771 1.00 112.95 273 ILE A C 1
ATOM 2367 O O . ILE B 1 214 ? 139.086 119.037 81.466 1.00 113.59 273 ILE A O 1
ATOM 2372 N N . LYS B 1 215 ? 139.777 121.066 82.184 1.00 112.38 274 LYS A N 1
ATOM 2373 C CA . LYS B 1 215 ? 138.445 121.645 82.264 1.00 112.42 274 LYS A CA 1
ATOM 2374 C C . LYS B 1 215 ? 138.502 123.070 81.737 1.00 111.77 274 LYS A C 1
ATOM 2375 O O . LYS B 1 215 ? 139.504 123.767 81.923 1.00 111.36 274 LYS A O 1
ATOM 2381 N N . ILE B 1 216 ? 137.428 123.498 81.081 1.00 117.63 275 ILE A N 1
ATOM 2382 C CA . ILE B 1 216 ? 137.364 124.802 80.431 1.00 118.35 275 ILE A CA 1
ATOM 2383 C C . ILE B 1 216 ? 136.301 125.636 81.132 1.00 118.55 275 ILE A C 1
ATOM 2384 O O . ILE B 1 216 ? 135.156 125.194 81.290 1.00 117.83 275 ILE A O 1
ATOM 2389 N N . MET B 1 217 ? 136.680 126.842 81.550 1.00 121.58 276 MET A N 1
ATOM 2390 C CA . MET B 1 217 ? 135.755 127.765 82.186 1.00 120.14 276 MET A CA 1
ATOM 2391 C C . MET B 1 217 ? 134.889 128.452 81.132 1.00 121.10 276 MET A C 1
ATOM 2392 O O . MET B 1 217 ? 135.094 128.305 79.924 1.00 120.28 276 MET A O 1
ATOM 2397 N N . GLU B 1 218 ? 133.902 129.213 81.597 1.00 125.66 277 GLU A N 1
ATOM 2398 C CA . GLU B 1 218 ? 133.051 129.968 80.690 1.00 125.81 277 GLU A CA 1
ATOM 2399 C C . GLU B 1 218 ? 133.848 131.070 80.002 1.00 125.75 277 GLU A C 1
ATOM 2400 O O . GLU B 1 218 ? 134.792 131.633 80.565 1.00 125.62 277 GLU A O 1
ATOM 2406 N N . SER B 1 219 ? 133.462 131.371 78.765 1.00 124.97 278 SER A N 1
ATOM 2407 C CA . SER B 1 219 ? 134.156 132.390 77.992 1.00 124.91 278 SER A CA 1
ATOM 2408 C C . SER B 1 219 ? 133.956 133.768 78.612 1.00 124.81 278 SER A C 1
ATOM 2409 O O . SER B 1 219 ? 132.856 134.119 79.047 1.00 123.50 278 SER A O 1
ATOM 2412 N N . HIS B 1 220 ? 135.033 134.548 78.649 1.00 120.64 279 HIS A N 1
ATOM 2413 C CA . HIS B 1 220 ? 134.969 135.897 79.178 1.00 119.52 279 HIS A CA 1
ATOM 2414 C C . HIS B 1 220 ? 134.173 136.797 78.234 1.00 119.29 279 HIS A C 1
ATOM 2415 O O . HIS B 1 220 ? 134.048 136.505 77.042 1.00 120.07 279 HIS A O 1
ATOM 2422 N N . PRO B 1 221 ? 133.607 137.892 78.753 1.00 114.09 280 PRO A N 1
ATOM 2423 C CA . PRO B 1 221 ? 132.801 138.775 77.890 1.00 114.60 280 PRO A CA 1
ATOM 2424 C C . PRO B 1 221 ? 133.562 139.338 76.702 1.00 115.39 280 PRO A C 1
ATOM 2425 O O . PRO B 1 221 ? 132.956 139.575 75.650 1.00 115.86 280 PRO A O 1
ATOM 2429 N N . ASN B 1 222 ? 134.872 139.561 76.832 1.00 111.55 281 ASN A N 1
ATOM 2430 C CA . ASN B 1 222 ? 135.654 140.086 75.719 1.00 109.68 281 ASN A CA 1
ATOM 2431 C C . ASN B 1 222 ? 135.865 139.065 74.608 1.00 110.11 281 ASN A C 1
ATOM 2432 O O . ASN B 1 222 ? 136.363 139.434 73.539 1.00 109.89 281 ASN A O 1
ATOM 2437 N N . GLY B 1 223 ? 135.504 137.803 74.830 1.00 110.11 282 GLY A N 1
ATOM 2438 C CA . GLY B 1 223 ? 135.673 136.752 73.847 1.00 109.16 282 GLY A CA 1
ATOM 2439 C C . GLY B 1 223 ? 136.810 135.797 74.134 1.00 108.39 282 GLY A C 1
ATOM 2440 O O . GLY B 1 223 ? 136.878 134.736 73.500 1.00 110.51 282 GLY A O 1
ATOM 2441 N N . THR B 1 224 ? 137.638 136.153 75.121 1.00 116.06 283 THR A N 1
ATOM 2442 C CA . THR B 1 224 ? 138.792 135.299 75.499 1.00 118.92 283 THR A CA 1
ATOM 2443 C C . THR B 1 224 ? 138.315 134.098 76.317 1.00 118.33 283 THR A C 1
ATOM 2444 O O . THR B 1 224 ? 137.284 134.226 77.007 1.00 116.18 283 THR A O 1
ATOM 2448 N N . PHE B 1 225 ? 139.040 132.984 76.237 1.00 121.71 284 PHE A N 1
ATOM 2449 C CA . PHE B 1 225 ? 138.716 131.775 76.978 1.00 121.46 284 PHE A CA 1
ATOM 2450 C C . PHE B 1 225 ? 139.750 131.543 78.076 1.00 120.57 284 PHE A C 1
ATOM 2451 O O . PHE B 1 225 ? 140.713 132.299 78.233 1.00 121.25 284 PHE A O 1
ATOM 2459 N N . SER B 1 226 ? 139.536 130.477 78.844 1.00 118.86 285 SER A N 1
ATOM 2460 C CA . SER B 1 226 ? 140.452 130.100 79.910 1.00 119.61 285 SER A CA 1
ATOM 2461 C C . SER B 1 226 ? 140.392 128.592 80.101 1.00 120.53 285 SER A C 1
ATOM 2462 O O . SER B 1 226 ? 139.404 127.940 79.753 1.00 122.30 285 SER A O 1
ATOM 2465 N N . ALA B 1 227 ? 141.466 128.044 80.663 1.00 114.03 286 ALA A N 1
ATOM 2466 C CA . ALA B 1 227 ? 141.552 126.616 80.928 1.00 112.05 286 ALA A CA 1
ATOM 2467 C C . ALA B 1 227 ? 142.531 126.383 82.068 1.00 114.29 286 ALA A C 1
ATOM 2468 O O . ALA B 1 227 ? 143.464 127.166 82.263 1.00 115.51 286 ALA A O 1
ATOM 2470 N N . LYS B 1 228 ? 142.308 125.307 82.819 1.00 115.65 287 LYS A N 1
ATOM 2471 C CA . LYS B 1 228 ? 143.156 124.962 83.950 1.00 114.00 287 LYS A CA 1
ATOM 2472 C C . LYS B 1 228 ? 143.469 123.474 83.914 1.00 115.91 287 LYS A C 1
ATOM 2473 O O . LYS B 1 228 ? 142.613 122.660 83.556 1.00 116.24 287 LYS A O 1
ATOM 2479 N N . GLY B 1 229 ? 144.699 123.127 84.285 1.00 122.75 288 GLY A N 1
ATOM 2480 C CA . GLY B 1 229 ? 145.110 121.739 84.347 1.00 120.33 288 GLY A CA 1
ATOM 2481 C C . GLY B 1 229 ? 145.276 121.252 85.771 1.00 120.76 288 GLY A C 1
ATOM 2482 O O . GLY B 1 229 ? 146.080 121.802 86.530 1.00 120.27 288 GLY A O 1
ATOM 2483 N N . VAL B 1 230 ? 144.526 120.220 86.146 1.00 125.01 289 VAL A N 1
ATOM 2484 C CA . VAL B 1 230 ? 144.511 119.705 87.510 1.00 126.22 289 VAL A CA 1
ATOM 2485 C C . VAL B 1 230 ? 145.240 118.369 87.526 1.00 126.73 289 VAL A C 1
ATOM 2486 O O . VAL B 1 230 ? 144.900 117.458 86.761 1.00 127.59 289 VAL A O 1
ATOM 2490 N N . ALA B 1 231 ? 146.242 118.254 88.395 1.00 126.78 290 ALA A N 1
ATOM 2491 C CA . ALA B 1 231 ? 147.001 117.023 88.568 1.00 125.61 290 ALA A CA 1
ATOM 2492 C C . ALA B 1 231 ? 147.029 116.666 90.045 1.00 126.12 290 ALA A C 1
ATOM 2493 O O . ALA B 1 231 ? 147.335 117.517 90.886 1.00 124.69 290 ALA A O 1
ATOM 2495 N N . SER B 1 232 ? 146.717 115.411 90.358 1.00 126.25 291 SER A N 1
ATOM 2496 C CA . SER B 1 232 ? 146.637 114.953 91.739 1.00 125.06 291 SER A CA 1
ATOM 2497 C C . SER B 1 232 ? 148.007 114.469 92.197 1.00 124.51 291 SER A C 1
ATOM 2498 O O . SER B 1 232 ? 148.545 113.499 91.651 1.00 124.76 291 SER A O 1
ATOM 2501 N N . VAL B 1 233 ? 148.568 115.144 93.201 1.00 116.46 292 VAL A N 1
ATOM 2502 C CA . VAL B 1 233 ? 149.858 114.784 93.771 1.00 117.09 292 VAL A CA 1
ATOM 2503 C C . VAL B 1 233 ? 149.730 114.804 95.290 1.00 117.93 292 VAL A C 1
ATOM 2504 O O . VAL B 1 233 ? 148.909 115.526 95.858 1.00 116.93 292 VAL A O 1
ATOM 2508 N N . CYS B 1 234 ? 150.551 113.987 95.946 1.00 119.26 293 CYS A N 1
ATOM 2509 C CA . CYS B 1 234 ? 150.513 113.894 97.397 1.00 119.22 293 CYS A CA 1
ATOM 2510 C C . CYS B 1 234 ? 150.968 115.200 98.040 1.00 119.92 293 CYS A C 1
ATOM 2511 O O . CYS B 1 234 ? 151.782 115.944 97.487 1.00 117.54 293 CYS A O 1
ATOM 2514 N N . VAL B 1 235 ? 150.416 115.478 99.223 1.00 118.79 294 VAL A N 1
ATOM 2515 C CA . VAL B 1 235 ? 150.764 116.698 99.947 1.00 118.30 294 VAL A CA 1
ATOM 2516 C C . VAL B 1 235 ? 152.215 116.662 100.411 1.00 118.28 294 VAL A C 1
ATOM 2517 O O . VAL B 1 235 ? 152.861 117.711 100.532 1.00 116.81 294 VAL A O 1
ATOM 2521 N N . GLU B 1 236 ? 152.749 115.468 100.686 1.00 117.65 295 GLU A N 1
ATOM 2522 C CA . GLU B 1 236 ? 154.135 115.359 101.128 1.00 117.07 295 GLU A CA 1
ATOM 2523 C C . GLU B 1 236 ? 155.105 115.886 100.078 1.00 117.70 295 GLU A C 1
ATOM 2524 O O . GLU B 1 236 ? 156.157 116.434 100.426 1.00 114.88 295 GLU A O 1
ATOM 2530 N N . ASP B 1 237 ? 154.775 115.725 98.794 1.00 122.73 296 ASP A N 1
ATOM 2531 C CA . ASP B 1 237 ? 155.610 116.298 97.742 1.00 121.55 296 ASP A CA 1
ATOM 2532 C C . ASP B 1 237 ? 155.638 117.818 97.834 1.00 121.89 296 ASP A C 1
ATOM 2533 O O . ASP B 1 237 ? 156.694 118.439 97.666 1.00 122.05 296 ASP A O 1
ATOM 2538 N N . TRP B 1 238 ? 154.484 118.435 98.101 1.00 118.80 297 TRP A N 1
ATOM 2539 C CA . TRP B 1 238 ? 154.448 119.878 98.313 1.00 119.11 297 TRP A CA 1
ATOM 2540 C C . TRP B 1 238 ? 155.230 120.280 99.556 1.00 121.83 297 TRP A C 1
ATOM 2541 O O . TRP B 1 238 ? 155.883 121.330 99.564 1.00 121.21 297 TRP A O 1
ATOM 2552 N N . ASN B 1 239 ? 155.172 119.465 100.611 1.00 121.28 298 ASN A N 1
ATOM 2553 C CA . ASN B 1 239 ? 155.926 119.766 101.824 1.00 118.72 298 ASN A CA 1
ATOM 2554 C C . ASN B 1 239 ? 157.428 119.687 101.575 1.00 116.85 298 ASN A C 1
ATOM 2555 O O . ASN B 1 239 ? 158.207 120.396 102.222 1.00 114.05 298 ASN A O 1
ATOM 2560 N N . ASN B 1 240 ? 157.852 118.832 100.642 1.00 113.35 299 ASN A N 1
ATOM 2561 C CA . ASN B 1 240 ? 159.258 118.691 100.283 1.00 112.85 299 ASN A CA 1
ATOM 2562 C C . ASN B 1 240 ? 159.669 119.667 99.178 1.00 115.68 299 ASN A C 1
ATOM 2563 O O . ASN B 1 240 ? 160.679 119.446 98.497 1.00 115.76 299 ASN A O 1
ATOM 2568 N N . ARG B 1 241 ? 158.909 120.752 99.007 1.00 124.43 300 ARG A N 1
ATOM 2569 C CA . ARG B 1 241 ? 159.122 121.778 97.976 1.00 123.59 300 ARG A CA 1
ATOM 2570 C C . ARG B 1 241 ? 159.524 121.164 96.635 1.00 124.21 300 ARG A C 1
ATOM 2571 O O . ARG B 1 241 ? 160.469 121.598 95.972 1.00 124.26 300 ARG A O 1
ATOM 2579 N N . LYS B 1 242 ? 158.773 120.145 96.226 1.00 117.76 301 LYS A N 1
ATOM 2580 C CA . LYS B 1 242 ? 159.054 119.451 94.977 1.00 116.98 301 LYS A CA 1
ATOM 2581 C C . LYS B 1 242 ? 158.589 120.279 93.786 1.00 117.87 301 LYS A C 1
ATOM 2582 O O . LYS B 1 242 ? 157.543 120.932 93.832 1.00 120.02 301 LYS A O 1
ATOM 2588 N N . GLU B 1 243 ? 159.378 120.246 92.716 1.00 125.83 302 GLU A N 1
ATOM 2589 C CA . GLU B 1 243 ? 159.102 121.031 91.521 1.00 127.29 302 GLU A CA 1
ATOM 2590 C C . GLU B 1 243 ? 158.305 120.211 90.515 1.00 125.71 302 GLU A C 1
ATOM 2591 O O . GLU B 1 243 ? 158.542 119.012 90.343 1.00 124.33 302 GLU A O 1
ATOM 2597 N N . PHE B 1 244 ? 157.354 120.869 89.854 1.00 118.11 303 PHE A N 1
ATOM 2598 C CA . PHE B 1 244 ? 156.515 120.242 88.843 1.00 117.85 303 PHE A CA 1
ATOM 2599 C C . PHE B 1 244 ? 156.450 121.144 87.620 1.00 119.14 303 PHE A C 1
ATOM 2600 O O . PHE B 1 244 ? 156.484 122.371 87.745 1.00 120.79 303 PHE A O 1
ATOM 2608 N N . VAL B 1 245 ? 156.349 120.536 86.440 1.00 119.05 304 VAL A N 1
ATOM 2609 C CA . VAL B 1 245 ? 156.384 121.260 85.174 1.00 119.81 304 VAL A CA 1
ATOM 2610 C C . VAL B 1 245 ? 155.105 120.969 84.401 1.00 118.41 304 VAL A C 1
ATOM 2611 O O . VAL B 1 245 ? 154.700 119.807 84.269 1.00 117.13 304 VAL A O 1
ATOM 2615 N N . CYS B 1 246 ? 154.465 122.026 83.906 1.00 115.06 305 CYS A N 1
ATOM 2616 C CA . CYS B 1 246 ? 153.297 121.922 83.039 1.00 115.56 305 CYS A CA 1
ATOM 2617 C C . CYS B 1 246 ? 153.700 122.365 81.639 1.00 116.19 305 CYS A C 1
ATOM 2618 O O . CYS B 1 246 ? 154.175 123.491 81.454 1.00 113.99 305 CYS A O 1
ATOM 2621 N N . THR B 1 247 ? 153.512 121.485 80.660 1.00 118.51 306 THR A N 1
ATOM 2622 C CA . THR B 1 247 ? 153.904 121.742 79.280 1.00 116.35 306 THR A CA 1
ATOM 2623 C C . THR B 1 247 ? 152.661 122.052 78.458 1.00 115.93 306 THR A C 1
ATOM 2624 O O . THR B 1 247 ? 151.730 121.240 78.404 1.00 115.46 306 THR A O 1
ATOM 2628 N N . VAL B 1 248 ? 152.651 123.220 77.821 1.00 118.68 307 VAL A N 1
ATOM 2629 C CA . VAL B 1 248 ? 151.535 123.667 76.997 1.00 119.30 307 VAL A CA 1
ATOM 2630 C C . VAL B 1 248 ? 152.065 124.005 75.611 1.00 117.60 307 VAL A C 1
ATOM 2631 O O . VAL B 1 248 ? 153.012 124.788 75.478 1.00 118.12 307 VAL A O 1
ATOM 2635 N N . THR B 1 249 ? 151.458 123.413 74.585 1.00 123.55 308 THR A N 1
ATOM 2636 C CA . THR B 1 249 ? 151.801 123.679 73.189 1.00 125.20 308 THR A CA 1
ATOM 2637 C C . THR B 1 249 ? 150.553 124.229 72.506 1.00 126.35 308 THR A C 1
ATOM 2638 O O . THR B 1 249 ? 149.634 123.473 72.175 1.00 127.25 308 THR A O 1
ATOM 2642 N N . HIS B 1 250 ? 150.521 125.542 72.294 1.00 133.39 309 HIS A N 1
ATOM 2643 C CA . HIS B 1 250 ? 149.370 126.216 71.715 1.00 132.05 309 HIS A CA 1
ATOM 2644 C C . HIS B 1 250 ? 149.753 126.871 70.395 1.00 131.21 309 HIS A C 1
ATOM 2645 O O . HIS B 1 250 ? 150.903 127.272 70.190 1.00 131.66 309 HIS A O 1
ATOM 2652 N N . ARG B 1 251 ? 148.770 126.971 69.495 1.00 128.22 310 ARG A N 1
ATOM 2653 C CA . ARG B 1 251 ? 149.018 127.576 68.191 1.00 129.58 310 ARG A CA 1
ATOM 2654 C C . ARG B 1 251 ? 149.250 129.079 68.299 1.00 130.95 310 ARG A C 1
ATOM 2655 O O . ARG B 1 251 ? 149.982 129.650 67.482 1.00 130.15 310 ARG A O 1
ATOM 2663 N N . ASP B 1 252 ? 148.643 129.736 69.291 1.00 139.99 311 ASP A N 1
ATOM 2664 C CA . ASP B 1 252 ? 148.858 131.165 69.486 1.00 139.56 311 ASP A CA 1
ATOM 2665 C C . ASP B 1 252 ? 150.214 131.473 70.105 1.00 139.26 311 ASP A C 1
ATOM 2666 O O . ASP B 1 252 ? 150.702 132.600 69.966 1.00 138.89 311 ASP A O 1
ATOM 2671 N N . LEU B 1 253 ? 150.827 130.505 70.781 1.00 134.65 312 LEU A N 1
ATOM 2672 C CA . LEU B 1 253 ? 152.114 130.719 71.425 1.00 134.12 312 LEU A CA 1
ATOM 2673 C C . LEU B 1 253 ? 153.233 130.351 70.461 1.00 134.19 312 LEU A C 1
ATOM 2674 O O . LEU B 1 253 ? 153.258 129.217 69.964 1.00 134.59 312 LEU A O 1
ATOM 2679 N N . PRO B 1 254 ? 154.159 131.265 70.157 1.00 131.12 313 PRO A N 1
ATOM 2680 C CA . PRO B 1 254 ? 155.243 130.924 69.219 1.00 130.92 313 PRO A CA 1
ATOM 2681 C C . PRO B 1 254 ? 156.111 129.766 69.682 1.00 131.32 313 PRO A C 1
ATOM 2682 O O . PRO B 1 254 ? 156.605 129.002 68.843 1.00 129.49 313 PRO A O 1
ATOM 2686 N N . SER B 1 255 ? 156.315 129.611 70.986 1.00 116.03 314 SER A N 1
ATOM 2687 C CA . SER B 1 255 ? 157.153 128.552 71.523 1.00 112.29 314 SER A CA 1
ATOM 2688 C C . SER B 1 255 ? 156.472 127.893 72.713 1.00 110.51 314 SER A C 1
ATOM 2689 O O . SER B 1 255 ? 155.651 128.520 73.389 1.00 110.57 314 SER A O 1
ATOM 2692 N N . PRO B 1 256 ? 156.782 126.623 72.981 1.00 100.05 315 PRO A N 1
ATOM 2693 C CA . PRO B 1 256 ? 156.255 125.979 74.191 1.00 101.77 315 PRO A CA 1
ATOM 2694 C C . PRO B 1 256 ? 156.745 126.691 75.443 1.00 102.34 315 PRO A C 1
ATOM 2695 O O . PRO B 1 256 ? 157.863 127.210 75.488 1.00 100.29 315 PRO A O 1
ATOM 2699 N N . GLN B 1 257 ? 155.898 126.708 76.467 1.00 113.14 316 GLN A N 1
ATOM 2700 C CA . GLN B 1 257 ? 156.155 127.469 77.682 1.00 111.90 316 GLN A CA 1
ATOM 2701 C C . GLN B 1 257 ? 156.432 126.511 78.836 1.00 112.49 316 GLN A C 1
ATOM 2702 O O . GLN B 1 257 ? 155.618 125.626 79.122 1.00 111.24 316 GLN A O 1
ATOM 2708 N N . LYS B 1 258 ? 157.578 126.688 79.490 1.00 121.35 317 LYS A N 1
ATOM 2709 C CA . LYS B 1 258 ? 158.007 125.826 80.584 1.00 120.27 317 LYS A CA 1
ATOM 2710 C C . LYS B 1 258 ? 158.028 126.615 81.885 1.00 120.73 317 LYS A C 1
ATOM 2711 O O . LYS B 1 258 ? 158.675 127.665 81.972 1.00 122.98 317 LYS A O 1
ATOM 2717 N N . LYS B 1 259 ? 157.313 126.108 82.889 1.00 116.65 318 LYS A N 1
ATOM 2718 C CA . LYS B 1 259 ? 157.148 126.766 84.177 1.00 116.83 318 LYS A CA 1
ATOM 2719 C C . LYS B 1 259 ? 157.225 125.731 85.289 1.00 116.80 318 LYS A C 1
ATOM 2720 O O . LYS B 1 259 ? 157.042 124.533 85.056 1.00 116.72 318 LYS A O 1
ATOM 2726 N N . PHE B 1 260 ? 157.498 126.203 86.503 1.00 113.78 319 PHE A N 1
ATOM 2727 C CA . PHE B 1 260 ? 157.674 125.327 87.652 1.00 115.28 319 PHE A CA 1
ATOM 2728 C C . PHE B 1 260 ? 156.938 125.885 88.860 1.00 113.95 319 PHE A C 1
ATOM 2729 O O . PHE B 1 260 ? 156.981 127.091 89.122 1.00 111.45 319 PHE A O 1
ATOM 2737 N N . ILE B 1 261 ? 156.272 124.997 89.596 1.00 123.47 320 ILE A N 1
ATOM 2738 C CA . ILE B 1 261 ? 155.599 125.343 90.842 1.00 123.92 320 ILE A CA 1
ATOM 2739 C C . ILE B 1 261 ? 156.234 124.537 91.964 1.00 124.41 320 ILE A C 1
ATOM 2740 O O . ILE B 1 261 ? 156.540 123.351 91.793 1.00 124.95 320 ILE A O 1
ATOM 2745 N N . SER B 1 262 ? 156.476 125.193 93.092 1.00 129.56 321 SER A N 1
ATOM 2746 C CA . SER B 1 262 ? 157.048 124.527 94.250 1.00 129.25 321 SER A CA 1
ATOM 2747 C C . SER B 1 262 ? 156.666 125.317 95.490 1.00 131.46 321 SER A C 1
ATOM 2748 O O . SER B 1 262 ? 156.083 126.401 95.409 1.00 132.38 321 SER A O 1
ATOM 2751 N N . LYS B 1 263 ? 156.987 124.747 96.642 1.00 135.87 322 LYS A N 1
ATOM 2752 C CA . LYS B 1 263 ? 156.731 125.433 97.894 1.00 134.74 322 LYS A CA 1
ATOM 2753 C C . LYS B 1 263 ? 157.592 126.691 97.974 1.00 135.73 322 LYS A C 1
ATOM 2754 O O . LYS B 1 263 ? 158.766 126.666 97.583 1.00 136.47 322 LYS A O 1
ATOM 2760 N N . PRO B 1 264 ? 157.041 127.808 98.441 1.00 129.62 323 PRO A N 1
ATOM 2761 C CA . PRO B 1 264 ? 157.863 129.003 98.660 1.00 128.71 323 PRO A CA 1
ATOM 2762 C C . PRO B 1 264 ? 158.917 128.754 99.728 1.00 128.41 323 PRO A C 1
ATOM 2763 O O . PRO B 1 264 ? 158.867 127.784 100.488 1.00 128.78 323 PRO A O 1
ATOM 2767 N N . ASN B 1 265 ? 159.894 129.656 99.777 1.00 102.28 324 ASN A N 1
ATOM 2768 C CA . ASN B 1 265 ? 161.023 129.498 100.679 1.00 98.74 324 ASN A CA 1
ATOM 2769 C C . ASN B 1 265 ? 160.575 129.597 102.138 1.00 98.94 324 ASN A C 1
ATOM 2770 O O . ASN B 1 265 ? 159.412 129.871 102.451 1.00 99.95 324 ASN A O 1
ATOM 2775 N N . GLU B 1 266 ? 161.529 129.360 103.036 1.00 95.70 325 GLU A N 1
ATOM 2776 C CA . GLU B 1 266 ? 161.251 129.378 104.465 1.00 94.67 325 GLU A CA 1
ATOM 2777 C C . GLU B 1 266 ? 160.771 130.756 104.903 1.00 92.72 325 GLU A C 1
ATOM 2778 O O . GLU B 1 266 ? 161.359 131.781 104.548 1.00 92.60 325 GLU A O 1
ATOM 2784 N N . VAL B 1 267 ? 159.692 130.772 105.681 1.00 92.04 326 VAL A N 1
ATOM 2785 C CA . VAL B 1 267 ? 159.126 132.008 106.208 1.00 97.23 326 VAL A CA 1
ATOM 2786 C C . VAL B 1 267 ? 158.722 131.760 107.654 1.00 97.06 326 VAL A C 1
ATOM 2787 O O . VAL B 1 267 ? 158.449 130.622 108.047 1.00 91.67 326 VAL A O 1
ATOM 2791 N N . HIS B 1 268 ? 158.699 132.829 108.450 1.00 94.78 327 HIS A N 1
ATOM 2792 C CA . HIS B 1 268 ? 158.310 132.723 109.849 1.00 92.10 327 HIS A CA 1
ATOM 2793 C C . HIS B 1 268 ? 156.910 132.137 109.972 1.00 89.13 327 HIS A C 1
ATOM 2794 O O . HIS B 1 268 ? 156.003 132.497 109.220 1.00 87.64 327 HIS A O 1
ATOM 2801 N N . LYS B 1 269 ? 156.748 131.220 110.920 1.00 62.54 328 LYS A N 1
ATOM 2802 C CA . LYS B 1 269 ? 155.482 130.543 111.156 1.00 55.48 328 LYS A CA 1
ATOM 2803 C C . LYS B 1 269 ? 154.924 130.962 112.507 1.00 58.06 328 LYS A C 1
ATOM 2804 O O . LYS B 1 269 ? 155.674 131.127 113.475 1.00 62.45 328 LYS A O 1
ATOM 2810 N N . HIS B 1 270 ? 153.609 131.138 112.567 1.00 37.15 329 HIS A N 1
ATOM 2811 C CA . HIS B 1 270 ? 152.947 131.508 113.809 1.00 32.62 329 HIS A CA 1
ATOM 2812 C C . HIS B 1 270 ? 151.530 130.950 113.816 1.00 27.39 329 HIS A C 1
ATOM 2813 O O . HIS B 1 270 ? 150.720 131.305 112.951 1.00 33.67 329 HIS A O 1
ATOM 2820 N N . PRO B 1 271 ? 151.194 130.068 114.760 1.00 21.59 330 PRO A N 1
ATOM 2821 C CA . PRO B 1 271 ? 149.840 129.523 114.794 1.00 28.23 330 PRO A CA 1
ATOM 2822 C C . PRO B 1 271 ? 148.831 130.604 115.138 1.00 28.13 330 PRO A C 1
ATOM 2823 O O . PRO B 1 271 ? 149.144 131.550 115.880 1.00 16.26 330 PRO A O 1
ATOM 2827 N N . PRO B 1 272 ? 147.610 130.506 114.620 1.00 32.54 331 PRO A N 1
ATOM 2828 C CA . PRO B 1 272 ? 146.606 131.535 114.906 1.00 24.15 331 PRO A CA 1
ATOM 2829 C C . PRO B 1 272 ? 146.192 131.539 116.368 1.00 27.68 331 PRO A C 1
ATOM 2830 O O . PRO B 1 272 ? 146.212 130.514 117.052 1.00 37.81 331 PRO A O 1
ATOM 2834 N N . ALA B 1 273 ? 145.813 132.723 116.842 1.00 20.86 332 ALA A N 1
ATOM 2835 C CA . ALA B 1 273 ? 145.265 132.910 118.181 1.00 14.89 332 ALA A CA 1
ATOM 2836 C C . ALA B 1 273 ? 143.769 133.149 118.033 1.00 15.05 332 ALA A C 1
ATOM 2837 O O . ALA B 1 273 ? 143.345 134.248 117.663 1.00 35.03 332 ALA A O 1
ATOM 2839 N N . VAL B 1 274 ? 142.962 132.116 118.293 1.00 0.00 333 VAL A N 1
ATOM 2840 C CA . VAL B 1 274 ? 141.488 132.241 118.074 1.00 4.54 333 VAL A CA 1
ATOM 2841 C C . VAL B 1 274 ? 140.850 132.996 119.245 1.00 22.17 333 VAL A C 1
ATOM 2842 O O . VAL B 1 274 ? 141.295 132.788 120.391 1.00 30.40 333 VAL A O 1
ATOM 2846 N N . TYR B 1 275 ? 139.843 133.831 118.962 1.00 30.97 334 TYR A N 1
ATOM 2847 C CA . TYR B 1 275 ? 139.135 134.593 120.024 1.00 29.98 334 TYR A CA 1
ATOM 2848 C C . TYR B 1 275 ? 137.654 134.719 119.650 1.00 25.50 334 TYR A C 1
ATOM 2849 O O . TYR B 1 275 ? 137.359 135.286 118.584 1.00 37.23 334 TYR A O 1
ATOM 2858 N N . LEU B 1 276 ? 136.733 134.219 120.462 1.00 5.47 335 LEU A N 1
ATOM 2859 C CA . LEU B 1 276 ? 135.307 134.249 120.041 1.00 2.93 335 LEU A CA 1
ATOM 2860 C C . LEU B 1 276 ? 134.562 135.323 120.840 1.00 21.45 335 LEU A C 1
ATOM 2861 O O . LEU B 1 276 ? 134.401 135.126 122.054 1.00 34.58 335 LEU A O 1
ATOM 2866 N N . LEU B 1 277 ? 134.116 136.400 120.185 1.00 30.13 336 LEU A N 1
ATOM 2867 C CA . LEU B 1 277 ? 133.423 137.516 120.814 1.00 36.65 336 LEU A CA 1
ATOM 2868 C C . LEU B 1 277 ? 131.921 137.287 120.807 1.00 29.55 336 LEU A C 1
ATOM 2869 O O . LEU B 1 277 ? 131.348 137.008 119.744 1.00 28.49 336 LEU A O 1
ATOM 2874 N N . PRO B 1 278 ? 131.255 137.393 121.952 1.00 21.91 337 PRO A N 1
ATOM 2875 C CA . PRO B 1 278 ? 129.804 137.261 121.981 1.00 26.94 337 PRO A CA 1
ATOM 2876 C C . PRO B 1 278 ? 129.128 138.561 121.585 1.00 30.45 337 PRO A C 1
ATOM 2877 O O . PRO B 1 278 ? 129.741 139.636 121.656 1.00 32.30 337 PRO A O 1
ATOM 2881 N N . PRO B 1 279 ? 127.869 138.506 121.151 1.00 45.27 338 PRO A N 1
ATOM 2882 C CA . PRO B 1 279 ? 127.191 139.729 120.711 1.00 50.05 338 PRO A CA 1
ATOM 2883 C C . PRO B 1 279 ? 127.031 140.726 121.849 1.00 55.77 338 PRO A C 1
ATOM 2884 O O . PRO B 1 279 ? 126.866 140.356 123.013 1.00 59.84 338 PRO A O 1
ATOM 2888 N N . ALA B 1 280 ? 127.085 142.007 121.496 1.00 62.75 339 ALA A N 1
ATOM 2889 C CA . ALA B 1 280 ? 126.955 143.073 122.477 1.00 65.22 339 ALA A CA 1
ATOM 2890 C C . ALA B 1 280 ? 125.520 143.183 122.974 1.00 62.53 339 ALA A C 1
ATOM 2891 O O . ALA B 1 280 ? 124.567 142.822 122.277 1.00 61.78 339 ALA A O 1
ATOM 2893 N N . ARG B 1 281 ? 125.375 143.699 124.197 1.00 86.86 340 ARG A N 1
ATOM 2894 C CA . ARG B 1 281 ? 124.051 143.847 124.794 1.00 92.00 340 ARG A CA 1
ATOM 2895 C C . ARG B 1 281 ? 123.171 144.761 123.951 1.00 90.68 340 ARG A C 1
ATOM 2896 O O . ARG B 1 281 ? 121.973 144.501 123.776 1.00 91.71 340 ARG A O 1
ATOM 2904 N N . GLU B 1 282 ? 123.753 145.840 123.421 1.00 76.92 341 GLU A N 1
ATOM 2905 C CA . GLU B 1 282 ? 123.002 146.741 122.556 1.00 77.78 341 GLU A CA 1
ATOM 2906 C C . GLU B 1 282 ? 122.449 146.011 121.342 1.00 78.56 341 GLU A C 1
ATOM 2907 O O . GLU B 1 282 ? 121.305 146.253 120.944 1.00 80.36 341 GLU A O 1
ATOM 2913 N N . GLN B 1 283 ? 123.232 145.104 120.754 1.00 67.39 342 GLN A N 1
ATOM 2914 C CA . GLN B 1 283 ? 122.744 144.329 119.618 1.00 67.67 342 GLN A CA 1
ATOM 2915 C C . GLN B 1 283 ? 121.564 143.451 120.010 1.00 65.72 342 GLN A C 1
ATOM 2916 O O . GLN B 1 283 ? 120.604 143.313 119.243 1.00 63.32 342 GLN A O 1
ATOM 2922 N N . LEU B 1 284 ? 121.619 142.840 121.196 1.00 69.93 343 LEU A N 1
ATOM 2923 C CA . LEU B 1 284 ? 120.495 142.046 121.675 1.00 68.96 343 LEU A CA 1
ATOM 2924 C C . LEU B 1 284 ? 119.273 142.900 121.979 1.00 74.13 343 LEU A C 1
ATOM 2925 O O . LEU B 1 284 ? 118.150 142.385 121.952 1.00 74.42 343 LEU A O 1
ATOM 2930 N N . ASN B 1 285 ? 119.465 144.189 122.269 1.00 82.55 344 ASN A N 1
ATOM 2931 C CA . ASN B 1 285 ? 118.336 145.031 122.652 1.00 80.59 344 ASN A CA 1
ATOM 2932 C C . ASN B 1 285 ? 117.352 145.244 121.505 1.00 77.81 344 ASN A C 1
ATOM 2933 O O . ASN B 1 285 ? 116.160 145.459 121.752 1.00 78.69 344 ASN A O 1
ATOM 2938 N N . LEU B 1 286 ? 117.814 145.189 120.250 1.00 72.39 345 LEU A N 1
ATOM 2939 C CA . LEU B 1 286 ? 116.884 145.339 119.132 1.00 75.89 345 LEU A CA 1
ATOM 2940 C C . LEU B 1 286 ? 116.091 144.071 118.851 1.00 70.51 345 LEU A C 1
ATOM 2941 O O . LEU B 1 286 ? 115.280 144.068 117.919 1.00 67.06 345 LEU A O 1
ATOM 2946 N N . ARG B 1 287 ? 116.321 142.997 119.613 1.00 63.81 346 ARG A N 1
ATOM 2947 C CA . ARG B 1 287 ? 115.578 141.731 119.540 1.00 67.19 346 ARG A CA 1
ATOM 2948 C C . ARG B 1 287 ? 115.373 141.236 118.108 1.00 71.12 346 ARG A C 1
ATOM 2949 O O . ARG B 1 287 ? 114.414 140.507 117.835 1.00 71.31 346 ARG A O 1
ATOM 2957 N N . GLU B 1 288 ? 116.254 141.608 117.179 1.00 71.73 347 GLU A N 1
ATOM 2958 C CA . GLU B 1 288 ? 116.099 141.208 115.783 1.00 70.84 347 GLU A CA 1
ATOM 2959 C C . GLU B 1 288 ? 116.909 139.956 115.458 1.00 69.39 347 GLU A C 1
ATOM 2960 O O . GLU B 1 288 ? 116.348 138.930 115.061 1.00 70.01 347 GLU A O 1
ATOM 2966 N N . SER B 1 289 ? 118.227 140.028 115.624 1.00 57.98 348 SER A N 1
ATOM 2967 C CA . SER B 1 289 ? 119.113 138.912 115.319 1.00 56.32 348 SER A CA 1
ATOM 2968 C C . SER B 1 289 ? 120.432 139.135 116.043 1.00 56.58 348 SER A C 1
ATOM 2969 O O . SER B 1 289 ? 120.714 140.228 116.540 1.00 59.16 348 SER A O 1
ATOM 2972 N N . ALA B 1 290 ? 121.241 138.080 116.093 1.00 52.07 349 ALA A N 1
ATOM 2973 C CA . ALA B 1 290 ? 122.548 138.126 116.729 1.00 52.20 349 ALA A CA 1
ATOM 2974 C C . ALA B 1 290 ? 123.610 137.659 115.745 1.00 50.70 349 ALA A C 1
ATOM 2975 O O . ALA B 1 290 ? 123.390 136.712 114.986 1.00 52.07 349 ALA A O 1
ATOM 2977 N N . THR B 1 291 ? 124.758 138.331 115.759 1.00 48.43 350 THR A N 1
ATOM 2978 C CA . THR B 1 291 ? 125.890 137.983 114.901 1.00 51.64 350 THR A CA 1
ATOM 2979 C C . THR B 1 291 ? 127.058 137.579 115.795 1.00 50.93 350 THR A C 1
ATOM 2980 O O . THR B 1 291 ? 127.757 138.437 116.341 1.00 46.22 350 THR A O 1
ATOM 2984 N N . VAL B 1 292 ? 127.268 136.271 115.938 1.00 39.71 351 VAL A N 1
ATOM 2985 C CA . VAL B 1 292 ? 128.390 135.772 116.721 1.00 32.58 351 VAL A CA 1
ATOM 2986 C C . VAL B 1 292 ? 129.650 135.816 115.868 1.00 31.65 351 VAL A C 1
ATOM 2987 O O . VAL B 1 292 ? 129.681 135.289 114.749 1.00 26.95 351 VAL A O 1
ATOM 2991 N N . THR B 1 293 ? 130.699 136.442 116.394 1.00 34.34 352 THR A N 1
ATOM 2992 C CA . THR B 1 293 ? 131.935 136.663 115.655 1.00 34.09 352 THR A CA 1
ATOM 2993 C C . THR B 1 293 ? 133.108 136.079 116.423 1.00 41.67 352 THR A C 1
ATOM 2994 O O . THR B 1 293 ? 133.258 136.339 117.621 1.00 43.28 352 THR A O 1
ATOM 2998 N N . CYS B 1 294 ? 133.943 135.302 115.735 1.00 20.33 353 CYS A N 1
ATOM 2999 C CA . CYS B 1 294 ? 135.181 134.787 116.314 1.00 20.51 353 CYS A CA 1
ATOM 3000 C C . CYS B 1 294 ? 136.353 135.375 115.533 1.00 12.91 353 CYS A C 1
ATOM 3001 O O . CYS B 1 294 ? 136.455 135.206 114.315 1.00 26.14 353 CYS A O 1
ATOM 3004 N N . LEU B 1 295 ? 137.216 136.096 116.243 1.00 18.45 354 LEU A N 1
ATOM 3005 C CA . LEU B 1 295 ? 138.377 136.719 115.626 1.00 20.25 354 LEU A CA 1
ATOM 3006 C C . LEU B 1 295 ? 139.553 135.753 115.631 1.00 32.01 354 LEU A C 1
ATOM 3007 O O . LEU B 1 295 ? 139.896 135.181 116.670 1.00 47.65 354 LEU A O 1
ATOM 3012 N N . VAL B 1 296 ? 140.174 135.575 114.470 1.00 20.49 355 VAL A N 1
ATOM 3013 C CA . VAL B 1 296 ? 141.352 134.730 114.320 1.00 0.00 355 VAL A CA 1
ATOM 3014 C C . VAL B 1 296 ? 142.483 135.654 113.892 1.00 6.50 355 VAL A C 1
ATOM 3015 O O . VAL B 1 296 ? 142.463 136.200 112.783 1.00 37.02 355 VAL A O 1
ATOM 3019 N N . LYS B 1 297 ? 143.470 135.836 114.763 1.00 0.00 356 LYS A N 1
ATOM 3020 C CA . LYS B 1 297 ? 144.520 136.824 114.566 1.00 26.31 356 LYS A CA 1
ATOM 3021 C C . LYS B 1 297 ? 145.891 136.201 114.776 1.00 30.43 356 LYS A C 1
ATOM 3022 O O . LYS B 1 297 ? 146.086 135.399 115.695 1.00 34.21 356 LYS A O 1
ATOM 3028 N N . GLY B 1 298 ? 146.840 136.572 113.919 1.00 28.60 357 GLY A N 1
ATOM 3029 C CA . GLY B 1 298 ? 148.233 136.243 114.145 1.00 27.08 357 GLY A CA 1
ATOM 3030 C C . GLY B 1 298 ? 148.721 134.960 113.508 1.00 25.63 357 GLY A C 1
ATOM 3031 O O . GLY B 1 298 ? 149.343 134.131 114.178 1.00 35.32 357 GLY A O 1
ATOM 3032 N N . PHE B 1 299 ? 148.454 134.779 112.219 1.00 19.02 358 PHE A N 1
ATOM 3033 C CA . PHE B 1 299 ? 148.963 133.638 111.475 1.00 23.92 358 PHE A CA 1
ATOM 3034 C C . PHE B 1 299 ? 149.664 134.132 110.219 1.00 30.42 358 PHE A C 1
ATOM 3035 O O . PHE B 1 299 ? 149.158 135.018 109.524 1.00 38.11 358 PHE A O 1
ATOM 3043 N N . SER B 1 300 ? 150.842 133.553 109.969 1.00 30.53 359 SER A N 1
ATOM 3044 C CA . SER B 1 300 ? 151.673 133.988 108.819 1.00 47.10 359 SER A CA 1
ATOM 3045 C C . SER B 1 300 ? 151.113 133.446 107.501 1.00 39.88 359 SER A C 1
ATOM 3046 O O . SER B 1 300 ? 151.036 134.237 106.546 1.00 32.36 359 SER A O 1
ATOM 3049 N N . PRO B 1 301 ? 150.726 132.161 107.371 1.00 38.64 360 PRO A N 1
ATOM 3050 C CA . PRO B 1 301 ? 150.145 131.685 106.108 1.00 38.63 360 PRO A CA 1
ATOM 3051 C C . PRO B 1 301 ? 148.703 132.153 105.974 1.00 37.60 360 PRO A C 1
ATOM 3052 O O . PRO B 1 301 ? 147.909 132.037 106.911 1.00 42.42 360 PRO A O 1
ATOM 3056 N N . ALA B 1 302 ? 148.365 132.684 104.799 1.00 40.90 361 ALA A N 1
ATOM 3057 C CA . ALA B 1 302 ? 147.012 133.172 104.571 1.00 39.89 361 ALA A CA 1
ATOM 3058 C C . ALA B 1 302 ? 146.013 132.043 104.364 1.00 44.72 361 ALA A C 1
ATOM 3059 O O . ALA B 1 302 ? 144.803 132.286 104.419 1.00 48.04 361 ALA A O 1
ATOM 3061 N N . ASP B 1 303 ? 146.485 130.819 104.126 1.00 51.03 362 ASP A N 1
ATOM 3062 C CA . ASP B 1 303 ? 145.603 129.677 103.881 1.00 52.39 362 ASP A CA 1
ATOM 3063 C C . ASP B 1 303 ? 145.031 129.198 105.213 1.00 51.98 362 ASP A C 1
ATOM 3064 O O . ASP B 1 303 ? 145.601 128.357 105.912 1.00 56.77 362 ASP A O 1
ATOM 3069 N N . ILE B 1 304 ? 143.875 129.753 105.569 1.00 27.55 363 ILE A N 1
ATOM 3070 C CA . ILE B 1 304 ? 143.173 129.403 106.797 1.00 30.27 363 ILE A CA 1
ATOM 3071 C C . ILE B 1 304 ? 141.696 129.216 106.482 1.00 25.76 363 ILE A C 1
ATOM 3072 O O . ILE B 1 304 ? 141.089 130.041 105.791 1.00 29.32 363 ILE A O 1
ATOM 3077 N N . SER B 1 305 ? 141.121 128.127 106.984 1.00 16.29 364 SER A N 1
ATOM 3078 C CA . SER B 1 305 ? 139.708 127.822 106.806 1.00 25.49 364 SER A CA 1
ATOM 3079 C C . SER B 1 305 ? 139.014 127.878 108.158 1.00 28.71 364 SER A C 1
ATOM 3080 O O . SER B 1 305 ? 139.426 127.193 109.099 1.00 31.91 364 SER A O 1
ATOM 3083 N N . VAL B 1 306 ? 137.962 128.687 108.249 1.00 35.12 365 VAL A N 1
ATOM 3084 C CA . VAL B 1 306 ? 137.204 128.869 109.480 1.00 28.37 365 VAL A CA 1
ATOM 3085 C C . VAL B 1 306 ? 135.772 128.423 109.232 1.00 29.35 365 VAL A C 1
ATOM 3086 O O . VAL B 1 306 ? 135.124 128.893 108.289 1.00 37.65 365 VAL A O 1
ATOM 3090 N N . GLN B 1 307 ? 135.282 127.520 110.076 1.00 29.00 366 GLN A N 1
ATOM 3091 C CA . GLN B 1 307 ? 133.928 127.001 109.978 1.00 32.35 366 GLN A CA 1
ATOM 3092 C C . GLN B 1 307 ? 133.218 127.205 111.308 1.00 45.95 366 GLN A C 1
ATOM 3093 O O . GLN B 1 307 ? 133.829 127.600 112.303 1.00 46.20 366 GLN A O 1
ATOM 3099 N N . TRP B 1 308 ? 131.914 126.943 111.314 1.00 50.48 367 TRP A N 1
ATOM 3100 C CA . TRP B 1 308 ? 131.088 127.083 112.504 1.00 44.23 367 TRP A CA 1
ATOM 3101 C C . TRP B 1 308 ? 130.197 125.858 112.659 1.00 49.71 367 TRP A C 1
ATOM 3102 O O . TRP B 1 308 ? 129.807 125.234 111.667 1.00 46.69 367 TRP A O 1
ATOM 3113 N N . LEU B 1 309 ? 129.877 125.519 113.906 1.00 78.12 368 LEU A N 1
ATOM 3114 C CA . LEU B 1 309 ? 129.073 124.348 114.225 1.00 81.91 368 LEU A CA 1
ATOM 3115 C C . LEU B 1 309 ? 127.883 124.739 115.091 1.00 81.99 368 LEU A C 1
ATOM 3116 O O . LEU B 1 309 ? 127.982 125.637 115.934 1.00 77.03 368 LEU A O 1
ATOM 3121 N N . GLN B 1 310 ? 126.760 124.056 114.877 1.00 98.76 369 GLN A N 1
ATOM 3122 C CA . GLN B 1 310 ? 125.550 124.217 115.679 1.00 97.97 369 GLN A CA 1
ATOM 3123 C C . GLN B 1 310 ? 125.211 122.865 116.293 1.00 98.36 369 GLN A C 1
ATOM 3124 O O . GLN B 1 310 ? 124.838 121.932 115.575 1.00 97.04 369 GLN A O 1
ATOM 3130 N N . ARG B 1 311 ? 125.337 122.763 117.619 1.00 92.84 370 ARG A N 1
ATOM 3131 C CA . ARG B 1 311 ? 125.134 121.504 118.339 1.00 89.22 370 ARG A CA 1
ATOM 3132 C C . ARG B 1 311 ? 126.017 120.390 117.784 1.00 87.50 370 ARG A C 1
ATOM 3133 O O . ARG B 1 311 ? 125.631 119.219 117.784 1.00 89.42 370 ARG A O 1
ATOM 3141 N N . GLY B 1 312 ? 127.208 120.743 117.306 1.00 88.32 371 GLY A N 1
ATOM 3142 C CA . GLY B 1 312 ? 128.076 119.786 116.658 1.00 90.40 371 GLY A CA 1
ATOM 3143 C C . GLY B 1 312 ? 127.731 119.481 115.217 1.00 90.92 371 GLY A C 1
ATOM 3144 O O . GLY B 1 312 ? 128.366 118.602 114.620 1.00 88.19 371 GLY A O 1
ATOM 3145 N N . GLN B 1 313 ? 126.753 120.171 114.640 1.00 104.88 372 GLN A N 1
ATOM 3146 C CA . GLN B 1 313 ? 126.356 119.973 113.253 1.00 105.68 372 GLN A CA 1
ATOM 3147 C C . GLN B 1 313 ? 126.961 121.065 112.381 1.00 103.78 372 GLN A C 1
ATOM 3148 O O . GLN B 1 313 ? 126.952 122.243 112.749 1.00 103.19 372 GLN A O 1
ATOM 3154 N N . LEU B 1 314 ? 127.491 120.662 111.229 1.00 109.44 373 LEU A N 1
ATOM 3155 C CA . LEU B 1 314 ? 128.122 121.611 110.322 1.00 111.36 373 LEU A CA 1
ATOM 3156 C C . LEU B 1 314 ? 127.111 122.630 109.815 1.00 112.73 373 LEU A C 1
ATOM 3157 O O . LEU B 1 314 ? 125.955 122.301 109.533 1.00 113.69 373 LEU A O 1
ATOM 3162 N N . LEU B 1 315 ? 127.555 123.878 109.702 1.00 100.04 374 LEU A N 1
ATOM 3163 C CA . LEU B 1 315 ? 126.725 124.966 109.207 1.00 99.57 374 LEU A CA 1
ATOM 3164 C C . LEU B 1 315 ? 127.118 125.335 107.784 1.00 100.74 374 LEU A C 1
ATOM 3165 O O . LEU B 1 315 ? 128.311 125.451 107.478 1.00 102.81 374 LEU A O 1
ATOM 3170 N N . PRO B 1 316 ? 126.140 125.516 106.901 1.00 96.28 375 PRO A N 1
ATOM 3171 C CA . PRO B 1 316 ? 126.456 125.886 105.519 1.00 94.55 375 PRO A CA 1
ATOM 3172 C C . PRO B 1 316 ? 127.093 127.263 105.443 1.00 94.68 375 PRO A C 1
ATOM 3173 O O . PRO B 1 316 ? 126.871 128.128 106.294 1.00 92.54 375 PRO A O 1
ATOM 3177 N N . GLN B 1 317 ? 127.903 127.458 104.400 1.00 98.08 376 GLN A N 1
ATOM 3178 C CA . GLN B 1 317 ? 128.598 128.724 104.210 1.00 97.88 376 GLN A CA 1
ATOM 3179 C C . GLN B 1 317 ? 127.661 129.864 103.833 1.00 98.75 376 GLN A C 1
ATOM 3180 O O . GLN B 1 317 ? 128.103 131.016 103.797 1.00 97.74 376 GLN A O 1
ATOM 3186 N N . GLU B 1 318 ? 126.394 129.575 103.539 1.00 96.69 377 GLU A N 1
ATOM 3187 C CA . GLU B 1 318 ? 125.426 130.628 103.264 1.00 95.07 377 GLU A CA 1
ATOM 3188 C C . GLU B 1 318 ? 124.908 131.300 104.528 1.00 94.09 377 GLU A C 1
ATOM 3189 O O . GLU B 1 318 ? 124.221 132.322 104.428 1.00 93.43 377 GLU A O 1
ATOM 3195 N N . LYS B 1 319 ? 125.212 130.754 105.707 1.00 81.86 378 LYS A N 1
ATOM 3196 C CA . LYS B 1 319 ? 124.760 131.333 106.965 1.00 81.96 378 LYS A CA 1
ATOM 3197 C C . LYS B 1 319 ? 125.830 132.148 107.677 1.00 81.93 378 LYS A C 1
ATOM 3198 O O . LYS B 1 319 ? 125.539 132.737 108.724 1.00 82.29 378 LYS A O 1
ATOM 3204 N N . TYR B 1 320 ? 127.049 132.195 107.146 1.00 57.96 379 TYR A N 1
ATOM 3205 C CA . TYR B 1 320 ? 128.123 132.965 107.752 1.00 51.87 379 TYR A CA 1
ATOM 3206 C C . TYR B 1 320 ? 129.122 133.360 106.675 1.00 47.53 379 TYR A C 1
ATOM 3207 O O . TYR B 1 320 ? 129.192 132.747 105.609 1.00 51.32 379 TYR A O 1
ATOM 3216 N N . VAL B 1 321 ? 129.887 134.409 106.996 1.00 35.31 380 VAL A N 1
ATOM 3217 C CA . VAL B 1 321 ? 130.910 134.924 106.046 1.00 43.93 380 VAL A CA 1
ATOM 3218 C C . VAL B 1 321 ? 132.257 134.981 106.769 1.00 42.98 380 VAL A C 1
ATOM 3219 O O . VAL B 1 321 ? 132.254 135.106 108.010 1.00 34.66 380 VAL A O 1
ATOM 3223 N N . THR B 1 322 ? 133.355 134.891 106.024 1.00 26.06 381 THR A N 1
ATOM 3224 C CA . THR B 1 322 ? 134.711 134.930 106.561 1.00 29.14 381 THR A CA 1
ATOM 3225 C C . THR B 1 322 ? 135.515 135.903 105.712 1.00 28.77 381 THR A C 1
ATOM 3226 O O . THR B 1 322 ? 135.738 135.652 104.524 1.00 32.56 381 THR A O 1
ATOM 3230 N N . SER B 1 323 ? 135.942 137.009 106.316 1.00 25.77 382 SER A N 1
ATOM 3231 C CA . SER B 1 323 ? 136.726 137.994 105.587 1.00 22.60 382 SER A CA 1
ATOM 3232 C C . SER B 1 323 ? 138.070 137.406 105.182 1.00 23.24 382 SER A C 1
ATOM 3233 O O . SER B 1 323 ? 138.693 136.660 105.941 1.00 32.84 382 SER A O 1
ATOM 3236 N N . ALA B 1 324 ? 138.513 137.744 103.975 1.00 16.75 383 ALA A N 1
ATOM 3237 C CA . ALA B 1 324 ? 139.814 137.291 103.518 1.00 19.34 383 ALA A CA 1
ATOM 3238 C C . ALA B 1 324 ? 140.901 137.864 104.425 1.00 20.47 383 ALA A C 1
ATOM 3239 O O . ALA B 1 324 ? 140.788 138.998 104.899 1.00 27.83 383 ALA A O 1
ATOM 3241 N N . PRO B 1 325 ? 141.952 137.093 104.701 1.00 17.61 384 PRO A N 1
ATOM 3242 C CA . PRO B 1 325 ? 142.984 137.561 105.632 1.00 17.94 384 PRO A CA 1
ATOM 3243 C C . PRO B 1 325 ? 143.598 138.878 105.180 1.00 17.21 384 PRO A C 1
ATOM 3244 O O . PRO B 1 325 ? 143.920 139.068 104.006 1.00 28.83 384 PRO A O 1
ATOM 3248 N N . MET B 1 326 ? 143.760 139.786 106.135 1.00 11.61 385 MET A N 1
ATOM 3249 C CA . MET B 1 326 ? 144.320 141.105 105.908 1.00 6.56 385 MET A CA 1
ATOM 3250 C C . MET B 1 326 ? 145.526 141.286 106.815 1.00 8.46 385 MET A C 1
ATOM 3251 O O . MET B 1 326 ? 145.511 140.831 107.962 1.00 17.07 385 MET A O 1
ATOM 3256 N N . PRO B 1 327 ? 146.585 141.929 106.325 1.00 9.57 386 PRO A N 1
ATOM 3257 C CA . PRO B 1 327 ? 147.821 142.016 107.112 1.00 19.17 386 PRO A CA 1
ATOM 3258 C C . PRO B 1 327 ? 147.588 142.646 108.477 1.00 23.79 386 PRO A C 1
ATOM 3259 O O . PRO B 1 327 ? 146.818 143.596 108.625 1.00 41.11 386 PRO A O 1
ATOM 3263 N N . GLU B 1 328 ? 148.262 142.093 109.479 1.00 31.28 387 GLU A N 1
ATOM 3264 C CA . GLU B 1 328 ? 148.106 142.551 110.853 1.00 40.03 387 GLU A CA 1
ATOM 3265 C C . GLU B 1 328 ? 148.775 143.907 111.035 1.00 47.33 387 GLU A C 1
ATOM 3266 O O . GLU B 1 328 ? 149.957 144.051 110.704 1.00 47.23 387 GLU A O 1
ATOM 3272 N N . PRO B 1 329 ? 148.068 144.916 111.539 1.00 50.53 388 PRO A N 1
ATOM 3273 C CA . PRO B 1 329 ? 148.720 146.201 111.818 1.00 52.07 388 PRO A CA 1
ATOM 3274 C C . PRO B 1 329 ? 149.766 146.058 112.913 1.00 53.49 388 PRO A C 1
ATOM 3275 O O . PRO B 1 329 ? 149.599 145.290 113.862 1.00 48.12 388 PRO A O 1
ATOM 3279 N N . GLY B 1 330 ? 150.856 146.809 112.770 1.00 60.28 389 GLY A N 1
ATOM 3280 C CA . GLY B 1 330 ? 151.911 146.810 113.761 1.00 59.15 389 GLY A CA 1
ATOM 3281 C C . GLY B 1 330 ? 152.823 145.606 113.738 1.00 57.58 389 GLY A C 1
ATOM 3282 O O . GLY B 1 330 ? 153.727 145.521 114.578 1.00 61.52 389 GLY A O 1
ATOM 3283 N N . ALA B 1 331 ? 152.622 144.674 112.811 1.00 47.84 390 ALA A N 1
ATOM 3284 C CA . ALA B 1 331 ? 153.437 143.470 112.724 1.00 48.42 390 ALA A CA 1
ATOM 3285 C C . ALA B 1 331 ? 153.391 142.922 111.304 1.00 50.01 390 ALA A C 1
ATOM 3286 O O . ALA B 1 331 ? 152.467 142.176 110.956 1.00 48.20 390 ALA A O 1
ATOM 3288 N N . PRO B 1 332 ? 154.357 143.270 110.456 1.00 52.17 391 PRO A N 1
ATOM 3289 C CA . PRO B 1 332 ? 154.321 142.793 109.070 1.00 51.86 391 PRO A CA 1
ATOM 3290 C C . PRO B 1 332 ? 154.507 141.287 108.989 1.00 50.72 391 PRO A C 1
ATOM 3291 O O . PRO B 1 332 ? 155.208 140.675 109.798 1.00 47.32 391 PRO A O 1
ATOM 3295 N N . GLY B 1 333 ? 153.858 140.690 107.991 1.00 50.07 392 GLY A N 1
ATOM 3296 C CA . GLY B 1 333 ? 153.929 139.270 107.743 1.00 47.12 392 GLY A CA 1
ATOM 3297 C C . GLY B 1 333 ? 152.836 138.455 108.403 1.00 38.95 392 GLY A C 1
ATOM 3298 O O . GLY B 1 333 ? 152.592 137.319 107.982 1.00 32.53 392 GLY A O 1
ATOM 3299 N N . PHE B 1 334 ? 152.170 139.003 109.414 1.00 34.29 393 PHE A N 1
ATOM 3300 C CA . PHE B 1 334 ? 151.101 138.310 110.114 1.00 35.17 393 PHE A CA 1
ATOM 3301 C C . PHE B 1 334 ? 149.750 138.752 109.567 1.00 32.92 393 PHE A C 1
ATOM 3302 O O . PHE B 1 334 ? 149.562 139.911 109.189 1.00 34.12 393 PHE A O 1
ATOM 3310 N N . TYR B 1 335 ? 148.809 137.813 109.523 1.00 22.55 394 TYR A N 1
ATOM 3311 C CA . TYR B 1 335 ? 147.498 138.048 108.941 1.00 22.02 394 TYR A CA 1
ATOM 3312 C C . TYR B 1 335 ? 146.410 137.764 109.968 1.00 27.73 394 TYR A C 1
ATOM 3313 O O . TYR B 1 335 ? 146.576 136.923 110.856 1.00 33.21 394 TYR A O 1
ATOM 3322 N N . PHE B 1 336 ? 145.294 138.478 109.840 1.00 24.43 395 PHE A N 1
ATOM 3323 C CA . PHE B 1 336 ? 144.147 138.298 110.717 1.00 21.38 395 PHE A CA 1
ATOM 3324 C C . PHE B 1 336 ? 142.881 138.259 109.876 1.00 19.91 395 PHE A C 1
ATOM 3325 O O . PHE B 1 336 ? 142.853 138.758 108.749 1.00 33.43 395 PHE A O 1
ATOM 3333 N N . THR B 1 337 ? 141.831 137.660 110.434 1.00 4.31 396 THR A N 1
ATOM 3334 C CA . THR B 1 337 ? 140.565 137.540 109.729 1.00 16.59 396 THR A CA 1
ATOM 3335 C C . THR B 1 337 ? 139.437 137.409 110.739 1.00 12.67 396 THR A C 1
ATOM 3336 O O . THR B 1 337 ? 139.660 137.123 111.917 1.00 19.02 396 THR A O 1
ATOM 3340 N N . HIS B 1 338 ? 138.218 137.622 110.259 1.00 22.61 397 HIS A N 1
ATOM 3341 C CA . HIS B 1 338 ? 137.009 137.520 111.061 1.00 18.84 397 HIS A CA 1
ATOM 3342 C C . HIS B 1 338 ? 136.045 136.527 110.427 1.00 19.67 397 HIS A C 1
ATOM 3343 O O . HIS B 1 338 ? 136.170 136.158 109.259 1.00 32.75 397 HIS A O 1
ATOM 3350 N N . SER B 1 339 ? 135.067 136.104 111.221 1.00 3.49 398 SER A N 1
ATOM 3351 C CA . SER B 1 339 ? 133.997 135.242 110.732 1.00 19.30 398 SER A CA 1
ATOM 3352 C C . SER B 1 339 ? 132.753 135.559 111.540 1.00 32.70 398 SER A C 1
ATOM 3353 O O . SER B 1 339 ? 132.773 135.451 112.769 1.00 40.20 398 SER A O 1
ATOM 3356 N N . ILE B 1 340 ? 131.680 135.949 110.862 1.00 37.21 399 ILE A N 1
ATOM 3357 C CA . ILE B 1 340 ? 130.462 136.406 111.516 1.00 35.16 399 ILE A CA 1
ATOM 3358 C C . ILE B 1 340 ? 129.387 135.351 111.318 1.00 35.93 399 ILE A C 1
ATOM 3359 O O . ILE B 1 340 ? 129.020 135.031 110.181 1.00 38.98 399 ILE A O 1
ATOM 3364 N N . LEU B 1 341 ? 128.878 134.816 112.420 1.00 43.49 400 LEU A N 1
ATOM 3365 C CA . LEU B 1 341 ? 127.817 133.813 112.403 1.00 45.77 400 LEU A CA 1
ATOM 3366 C C . LEU B 1 341 ? 126.514 134.513 112.776 1.00 51.24 400 LEU A C 1
ATOM 3367 O O . LEU B 1 341 ? 126.144 134.588 113.949 1.00 54.10 400 LEU A O 1
ATOM 3372 N N . THR B 1 342 ? 125.820 135.031 111.767 1.00 51.62 401 THR A N 1
ATOM 3373 C CA . THR B 1 342 ? 124.529 135.672 111.986 1.00 49.69 401 THR A CA 1
ATOM 3374 C C . THR B 1 342 ? 123.500 134.599 112.321 1.00 54.44 401 THR A C 1
ATOM 3375 O O . THR B 1 342 ? 123.221 133.716 111.503 1.00 54.02 401 THR A O 1
ATOM 3379 N N . VAL B 1 343 ? 122.951 134.659 113.530 1.00 58.53 402 VAL A N 1
ATOM 3380 C CA . VAL B 1 343 ? 121.999 133.671 114.018 1.00 54.27 402 VAL A CA 1
ATOM 3381 C C . VAL B 1 343 ? 120.721 134.385 114.432 1.00 58.91 402 VAL A C 1
ATOM 3382 O O . VAL B 1 343 ? 120.765 135.477 115.010 1.00 58.05 402 VAL A O 1
ATOM 3386 N N . THR B 1 344 ? 119.584 133.771 114.118 1.00 72.30 403 THR A N 1
ATOM 3387 C CA . THR B 1 344 ? 118.301 134.331 114.513 1.00 74.24 403 THR A CA 1
ATOM 3388 C C . THR B 1 344 ? 118.190 134.373 116.032 1.00 71.00 403 THR A C 1
ATOM 3389 O O . THR B 1 344 ? 118.739 133.527 116.742 1.00 69.16 403 THR A O 1
ATOM 3393 N N . GLU B 1 345 ? 117.475 135.386 116.531 1.00 76.43 404 GLU A N 1
ATOM 3394 C CA . GLU B 1 345 ? 117.374 135.579 117.974 1.00 78.80 404 GLU A CA 1
ATOM 3395 C C . GLU B 1 345 ? 116.699 134.400 118.660 1.00 79.17 404 GLU A C 1
ATOM 3396 O O . GLU B 1 345 ? 117.018 134.093 119.813 1.00 70.57 404 GLU A O 1
ATOM 3402 N N . GLU B 1 346 ? 115.771 133.728 117.976 1.00 90.77 405 GLU A N 1
ATOM 3403 C CA . GLU B 1 346 ? 115.122 132.565 118.572 1.00 86.95 405 GLU A CA 1
ATOM 3404 C C . GLU B 1 346 ? 116.115 131.431 118.801 1.00 87.81 405 GLU A C 1
ATOM 3405 O O . GLU B 1 346 ? 116.049 130.739 119.823 1.00 86.73 405 GLU A O 1
ATOM 3411 N N . GLU B 1 347 ? 117.045 131.227 117.864 1.00 89.63 406 GLU A N 1
ATOM 3412 C CA . GLU B 1 347 ? 118.017 130.148 118.015 1.00 88.34 406 GLU A CA 1
ATOM 3413 C C . GLU B 1 347 ? 119.034 130.461 119.106 1.00 86.46 406 GLU A C 1
ATOM 3414 O O . GLU B 1 347 ? 119.395 129.581 119.895 1.00 86.46 406 GLU A O 1
ATOM 3420 N N . TRP B 1 348 ? 119.509 131.708 119.167 1.00 74.71 407 TRP A N 1
ATOM 3421 C CA . TRP B 1 348 ? 120.468 132.080 120.202 1.00 74.89 407 TRP A CA 1
ATOM 3422 C C . TRP B 1 348 ? 119.805 132.172 121.569 1.00 77.19 407 TRP A C 1
ATOM 3423 O O . TRP B 1 348 ? 120.478 132.020 122.594 1.00 78.55 407 TRP A O 1
ATOM 3434 N N . ASN B 1 349 ? 118.491 132.403 121.604 1.00 77.14 408 ASN A N 1
ATOM 3435 C CA . ASN B 1 349 ? 117.764 132.552 122.857 1.00 77.78 408 ASN A CA 1
ATOM 3436 C C . ASN B 1 349 ? 117.616 131.244 123.623 1.00 77.22 408 ASN A C 1
ATOM 3437 O O . ASN B 1 349 ? 117.349 131.282 124.829 1.00 78.56 408 ASN A O 1
ATOM 3442 N N . SER B 1 350 ? 117.784 130.100 122.965 1.00 72.20 409 SER A N 1
ATOM 3443 C CA . SER B 1 350 ? 117.599 128.801 123.595 1.00 75.21 409 SER A CA 1
ATOM 3444 C C . SER B 1 350 ? 118.855 128.293 124.292 1.00 78.86 409 SER A C 1
ATOM 3445 O O . SER B 1 350 ? 118.954 127.093 124.564 1.00 82.58 409 SER A O 1
ATOM 3448 N N . GLY B 1 351 ? 119.812 129.171 124.586 1.00 77.26 410 GLY A N 1
ATOM 3449 C CA . GLY B 1 351 ? 121.032 128.735 125.233 1.00 77.22 410 GLY A CA 1
ATOM 3450 C C . GLY B 1 351 ? 121.934 127.889 124.366 1.00 76.53 410 GLY A C 1
ATOM 3451 O O . GLY B 1 351 ? 122.669 127.049 124.889 1.00 76.56 410 GLY A O 1
ATOM 3452 N N . GLU B 1 352 ? 121.889 128.082 123.050 1.00 72.31 411 GLU A N 1
ATOM 3453 C CA . GLU B 1 352 ? 122.703 127.288 122.142 1.00 71.14 411 GLU A CA 1
ATOM 3454 C C . GLU B 1 352 ? 124.186 127.517 122.394 1.00 73.78 411 GLU A C 1
ATOM 3455 O O . GLU B 1 352 ? 124.612 128.618 122.751 1.00 77.68 411 GLU A O 1
ATOM 3461 N N . THR B 1 353 ? 124.973 126.461 122.212 1.00 66.79 412 THR A N 1
ATOM 3462 C CA . THR B 1 353 ? 126.425 126.555 122.263 1.00 64.25 412 THR A CA 1
ATOM 3463 C C . THR B 1 353 ? 126.950 126.712 120.842 1.00 63.60 412 THR A C 1
ATOM 3464 O O . THR B 1 353 ? 126.711 125.851 119.988 1.00 67.87 412 THR A O 1
ATOM 3468 N N . TYR B 1 354 ? 127.659 127.807 120.589 1.00 62.25 413 TYR A N 1
ATOM 3469 C CA . TYR B 1 354 ? 128.146 128.141 119.259 1.00 63.33 413 TYR A CA 1
ATOM 3470 C C . TYR B 1 354 ? 129.665 128.128 119.268 1.00 59.25 413 TYR A C 1
ATOM 3471 O O . TYR B 1 354 ? 130.289 128.685 120.177 1.00 57.66 413 TYR A O 1
ATOM 3480 N N . THR B 1 355 ? 130.256 127.492 118.260 1.00 56.51 414 THR A N 1
ATOM 3481 C CA . THR B 1 355 ? 131.700 127.342 118.189 1.00 56.41 414 THR A CA 1
ATOM 3482 C C . THR B 1 355 ? 132.179 127.578 116.765 1.00 55.37 414 THR A C 1
ATOM 3483 O O . THR B 1 355 ? 131.440 127.364 115.800 1.00 55.36 414 THR A O 1
ATOM 3487 N N . CYS B 1 356 ? 133.421 128.041 116.646 1.00 40.39 415 CYS A N 1
ATOM 3488 C CA . CYS B 1 356 ? 134.086 128.177 115.359 1.00 41.03 415 CYS A CA 1
ATOM 3489 C C . CYS B 1 356 ? 135.384 127.385 115.400 1.00 47.53 415 CYS A C 1
ATOM 3490 O O . CYS B 1 356 ? 136.169 127.518 116.345 1.00 52.08 415 CYS A O 1
ATOM 3493 N N . VAL B 1 357 ? 135.590 126.540 114.394 1.00 34.58 416 VAL A N 1
ATOM 3494 C CA . VAL B 1 357 ? 136.790 125.721 114.276 1.00 26.72 416 VAL A CA 1
ATOM 3495 C C . VAL B 1 357 ? 137.719 126.392 113.277 1.00 19.90 416 VAL A C 1
ATOM 3496 O O . VAL B 1 357 ? 137.263 126.981 112.290 1.00 30.09 416 VAL A O 1
ATOM 3500 N N . VAL B 1 358 ? 139.015 126.342 113.554 1.00 16.05 417 VAL A N 1
ATOM 3501 C CA . VAL B 1 358 ? 140.016 127.043 112.762 1.00 19.65 417 VAL A CA 1
ATOM 3502 C C . VAL B 1 358 ? 141.042 126.021 112.298 1.00 31.72 417 VAL A C 1
ATOM 3503 O O . VAL B 1 358 ? 141.884 125.568 113.080 1.00 40.91 417 VAL A O 1
ATOM 3507 N N . GLY B 1 359 ? 140.964 125.643 111.019 1.00 21.19 418 GLY A N 1
ATOM 3508 C CA . GLY B 1 359 ? 141.956 124.795 110.407 1.00 12.07 418 GLY A CA 1
ATOM 3509 C C . GLY B 1 359 ? 143.030 125.647 109.765 1.00 7.39 418 GLY A C 1
ATOM 3510 O O . GLY B 1 359 ? 142.737 126.508 108.934 1.00 21.75 418 GLY A O 1
ATOM 3511 N N . HIS B 1 360 ? 144.277 125.410 110.162 1.00 13.64 419 HIS A N 1
ATOM 3512 C CA . HIS B 1 360 ? 145.372 126.239 109.689 1.00 19.11 419 HIS A CA 1
ATOM 3513 C C . HIS B 1 360 ? 146.676 125.459 109.773 1.00 30.83 419 HIS A C 1
ATOM 3514 O O . HIS B 1 360 ? 146.868 124.636 110.671 1.00 32.36 419 HIS A O 1
ATOM 3521 N N . GLU B 1 361 ? 147.572 125.733 108.821 1.00 32.51 420 GLU A N 1
ATOM 3522 C CA . GLU B 1 361 ? 148.777 124.922 108.670 1.00 22.90 420 GLU A CA 1
ATOM 3523 C C . GLU B 1 361 ? 149.724 125.088 109.850 1.00 14.13 420 GLU A C 1
ATOM 3524 O O . GLU B 1 361 ? 150.292 124.105 110.340 1.00 36.55 420 GLU A O 1
ATOM 3530 N N . ALA B 1 362 ? 149.920 126.321 110.318 1.00 5.78 421 ALA A N 1
ATOM 3531 C CA . ALA B 1 362 ? 150.902 126.563 111.368 1.00 25.86 421 ALA A CA 1
ATOM 3532 C C . ALA B 1 362 ? 150.472 126.018 112.722 1.00 28.03 421 ALA A C 1
ATOM 3533 O O . ALA B 1 362 ? 151.290 126.000 113.648 1.00 31.15 421 ALA A O 1
ATOM 3535 N N . LEU B 1 363 ? 149.225 125.585 112.862 1.00 21.21 422 LEU A N 1
ATOM 3536 C CA . LEU B 1 363 ? 148.773 125.026 114.124 1.00 23.47 422 LEU A CA 1
ATOM 3537 C C . LEU B 1 363 ? 149.552 123.751 114.441 1.00 29.06 422 LEU A C 1
ATOM 3538 O O . LEU B 1 363 ? 149.842 122.960 113.538 1.00 35.81 422 LEU A O 1
ATOM 3543 N N . PRO B 1 364 ? 149.915 123.531 115.707 1.00 26.60 423 PRO A N 1
ATOM 3544 C CA . PRO B 1 364 ? 150.640 122.297 116.053 1.00 26.78 423 PRO A CA 1
ATOM 3545 C C . PRO B 1 364 ? 149.872 121.032 115.717 1.00 31.03 423 PRO A C 1
ATOM 3546 O O . PRO B 1 364 ? 150.490 119.981 115.507 1.00 28.20 423 PRO A O 1
ATOM 3550 N N . HIS B 1 365 ? 148.532 121.109 115.646 1.00 39.39 424 HIS A N 1
ATOM 3551 C CA . HIS B 1 365 ? 147.676 119.920 115.345 1.00 35.17 424 HIS A CA 1
ATOM 3552 C C . HIS B 1 365 ? 146.912 120.137 114.034 1.00 33.94 424 HIS A C 1
ATOM 3553 O O . HIS B 1 365 ? 146.168 119.216 113.640 1.00 38.47 424 HIS A O 1
ATOM 3560 N N . LEU B 1 366 ? 147.070 121.298 113.402 1.00 32.31 425 LEU A N 1
ATOM 3561 C CA . LEU B 1 366 ? 146.427 121.673 112.146 1.00 33.51 425 LEU A CA 1
ATOM 3562 C C . LEU B 1 366 ? 144.959 122.055 112.297 1.00 30.26 425 LEU A C 1
ATOM 3563 O O . LEU B 1 366 ? 144.317 122.366 111.288 1.00 45.00 425 LEU A O 1
ATOM 3568 N N . VAL B 1 367 ? 144.403 122.046 113.507 1.00 12.79 426 VAL A N 1
ATOM 3569 C CA . VAL B 1 367 ? 143.001 122.399 113.704 1.00 9.03 426 VAL A CA 1
ATOM 3570 C C . VAL B 1 367 ? 142.749 122.689 115.178 1.00 29.79 426 VAL A C 1
ATOM 3571 O O . VAL B 1 367 ? 143.271 121.994 116.057 1.00 41.18 426 VAL A O 1
ATOM 3575 N N . THR B 1 368 ? 141.954 123.722 115.462 1.00 32.34 427 THR A N 1
ATOM 3576 C CA . THR B 1 368 ? 141.552 124.019 116.832 1.00 37.29 427 THR A CA 1
ATOM 3577 C C . THR B 1 368 ? 140.070 124.359 116.902 1.00 31.02 427 THR A C 1
ATOM 3578 O O . THR B 1 368 ? 139.353 124.248 115.903 1.00 34.64 427 THR A O 1
ATOM 3582 N N . GLU B 1 369 ? 139.605 124.780 118.075 1.00 26.93 428 GLU A N 1
ATOM 3583 C CA . GLU B 1 369 ? 138.189 125.036 118.283 1.00 31.57 428 GLU A CA 1
ATOM 3584 C C . GLU B 1 369 ? 138.026 125.945 119.492 1.00 31.69 428 GLU A C 1
ATOM 3585 O O . GLU B 1 369 ? 138.778 125.832 120.462 1.00 41.99 428 GLU A O 1
ATOM 3591 N N . ARG B 1 370 ? 137.073 126.883 119.375 1.00 23.45 429 ARG A N 1
ATOM 3592 C CA . ARG B 1 370 ? 136.770 127.839 120.474 1.00 37.15 429 ARG A CA 1
ATOM 3593 C C . ARG B 1 370 ? 135.252 127.871 120.662 1.00 42.92 429 ARG A C 1
ATOM 3594 O O . ARG B 1 370 ? 134.541 127.767 119.648 1.00 41.07 429 ARG A O 1
ATOM 3602 N N . THR B 1 371 ? 134.772 128.081 121.888 1.00 36.33 430 THR A N 1
ATOM 3603 C CA . THR B 1 371 ? 133.353 127.998 122.205 1.00 33.33 430 THR A CA 1
ATOM 3604 C C . THR B 1 371 ? 132.886 129.239 122.954 1.00 27.94 430 THR A C 1
ATOM 3605 O O . THR B 1 371 ? 133.667 129.901 123.643 1.00 21.35 430 THR A O 1
ATOM 3609 N N . VAL B 1 372 ? 131.595 129.539 122.810 1.00 40.98 431 VAL A N 1
ATOM 3610 C CA . VAL B 1 372 ? 130.943 130.594 123.581 1.00 46.16 431 VAL A CA 1
ATOM 3611 C C . VAL B 1 372 ? 129.442 130.348 123.511 1.00 42.84 431 VAL A C 1
ATOM 3612 O O . VAL B 1 372 ? 128.941 129.742 122.561 1.00 43.71 431 VAL A O 1
ATOM 3616 N N . ASP B 1 373 ? 128.722 130.802 124.530 1.00 48.96 432 ASP A N 1
ATOM 3617 C CA . ASP B 1 373 ? 127.272 130.635 124.583 1.00 53.32 432 ASP A CA 1
ATOM 3618 C C . ASP B 1 373 ? 126.687 131.760 125.435 1.00 59.03 432 ASP A C 1
ATOM 3619 O O . ASP B 1 373 ? 127.352 132.769 125.692 1.00 60.85 432 ASP A O 1
ATOM 3624 N N . LYS B 1 374 ? 125.432 131.589 125.866 1.00 67.60 433 LYS A N 1
ATOM 3625 C CA . LYS B 1 374 ? 124.777 132.595 126.698 1.00 67.69 433 LYS A CA 1
ATOM 3626 C C . LYS B 1 374 ? 125.521 132.865 127.995 1.00 71.02 433 LYS A C 1
ATOM 3627 O O . LYS B 1 374 ? 125.411 133.964 128.552 1.00 74.69 433 LYS A O 1
ATOM 3633 N N . SER B 1 375 ? 126.259 131.877 128.507 1.00 79.47 434 SER A N 1
ATOM 3634 C CA . SER B 1 375 ? 126.908 132.042 129.803 1.00 81.68 434 SER A CA 1
ATOM 3635 C C . SER B 1 375 ? 127.832 133.250 129.821 1.00 84.23 434 SER A C 1
ATOM 3636 O O . SER B 1 375 ? 127.734 134.091 130.722 1.00 81.90 434 SER A O 1
ATOM 3639 N N . THR B 1 376 ? 128.754 133.333 128.857 1.00 94.51 435 THR A N 1
ATOM 3640 C CA . THR B 1 376 ? 129.638 134.482 128.662 1.00 93.69 435 THR A CA 1
ATOM 3641 C C . THR B 1 376 ? 130.604 134.628 129.834 1.00 93.74 435 THR A C 1
ATOM 3642 O O . THR B 1 376 ? 131.510 135.467 129.805 1.00 93.76 435 THR A O 1
ATOM 3646 N N . GLU B 1 377 ? 130.428 133.793 130.858 1.00 101.74 436 GLU A N 1
ATOM 3647 C CA . GLU B 1 377 ? 131.325 133.735 132.008 1.00 100.40 436 GLU A CA 1
ATOM 3648 C C . GLU B 1 377 ? 131.858 132.309 132.157 1.00 100.78 436 GLU A C 1
ATOM 3649 O O . GLU B 1 377 ? 131.961 131.750 133.249 1.00 103.09 436 GLU A O 1
ATOM 3655 N N . GLY B 1 378 ? 132.201 131.722 131.014 1.00 100.13 437 GLY A N 1
ATOM 3656 C CA . GLY B 1 378 ? 132.605 130.332 130.960 1.00 102.79 437 GLY A CA 1
ATOM 3657 C C . GLY B 1 378 ? 134.038 130.094 131.384 1.00 103.15 437 GLY A C 1
ATOM 3658 O O . GLY B 1 378 ? 134.729 129.249 130.807 1.00 102.56 437 GLY A O 1
ATOM 3659 N N . GLU B 1 379 ? 134.498 130.840 132.385 1.00 114.20 438 GLU A N 1
ATOM 3660 C CA . GLU B 1 379 ? 135.821 130.605 132.941 1.00 115.88 438 GLU A CA 1
ATOM 3661 C C . GLU B 1 379 ? 135.896 129.213 133.549 1.00 113.23 438 GLU A C 1
ATOM 3662 O O . GLU B 1 379 ? 134.954 128.747 134.196 1.00 111.59 438 GLU A O 1
ATOM 3668 N N . VAL B 1 380 ? 137.026 128.549 133.340 1.00 109.53 439 VAL A N 1
ATOM 3669 C CA . VAL B 1 380 ? 137.249 127.202 133.845 1.00 110.98 439 VAL A CA 1
ATOM 3670 C C . VAL B 1 380 ? 137.962 127.305 135.187 1.00 112.79 439 VAL A C 1
ATOM 3671 O O . VAL B 1 380 ? 139.114 127.750 135.263 1.00 115.92 439 VAL A O 1
ATOM 3675 N N . ASN B 1 381 ? 137.266 126.909 136.253 1.00 101.41 440 ASN A N 1
ATOM 3676 C CA . ASN B 1 381 ? 137.818 126.992 137.596 1.00 100.27 440 ASN A CA 1
ATOM 3677 C C . ASN B 1 381 ? 137.485 125.785 138.462 1.00 100.87 440 ASN A C 1
ATOM 3678 O O . ASN B 1 381 ? 137.845 125.784 139.643 1.00 99.50 440 ASN A O 1
ATOM 3683 N N . ALA B 1 382 ? 136.826 124.763 137.916 1.00 95.88 441 ALA A N 1
ATOM 3684 C CA . ALA B 1 382 ? 136.353 123.597 138.677 1.00 97.85 441 ALA A CA 1
ATOM 3685 C C . ALA B 1 382 ? 135.467 124.139 139.797 1.00 94.95 441 ALA A C 1
ATOM 3686 O O . ALA B 1 382 ? 134.632 125.020 139.534 1.00 91.93 441 ALA A O 1
ATOM 3688 N N . GLU B 1 383 ? 135.687 123.668 141.029 1.00 89.40 442 GLU A N 1
ATOM 3689 C CA . GLU B 1 383 ? 134.893 124.155 142.190 1.00 88.07 442 GLU A CA 1
ATOM 3690 C C . GLU B 1 383 ? 135.823 124.777 143.237 1.00 88.64 442 GLU A C 1
ATOM 3691 O O . GLU B 1 383 ? 136.568 124.014 143.883 1.00 88.97 442 GLU A O 1
ATOM 3697 N N . GLU B 1 384 ? 135.780 126.104 143.400 1.00 91.89 443 GLU A N 1
ATOM 3698 C CA . GLU B 1 384 ? 136.580 126.763 144.423 1.00 92.61 443 GLU A CA 1
ATOM 3699 C C . GLU B 1 384 ? 135.726 127.487 145.450 1.00 94.27 443 GLU A C 1
ATOM 3700 O O . GLU B 1 384 ? 135.934 127.315 146.655 1.00 95.18 443 GLU A O 1
ATOM 3706 N N . GLU B 1 385 ? 134.763 128.286 145.007 1.00 103.51 444 GLU A N 1
ATOM 3707 C CA . GLU B 1 385 ? 133.931 129.092 145.890 1.00 102.07 444 GLU A CA 1
ATOM 3708 C C . GLU B 1 385 ? 132.458 128.764 145.645 1.00 103.24 444 GLU A C 1
ATOM 3709 O O . GLU B 1 385 ? 132.118 127.856 144.881 1.00 102.46 444 GLU A O 1
ATOM 3715 N N . GLY B 1 386 ? 131.580 129.519 146.302 1.00 104.70 445 GLY A N 1
ATOM 3716 C CA . GLY B 1 386 ? 130.153 129.310 146.169 1.00 104.10 445 GLY A CA 1
ATOM 3717 C C . GLY B 1 386 ? 129.578 128.223 147.046 1.00 104.05 445 GLY A C 1
ATOM 3718 O O . GLY B 1 386 ? 128.387 127.917 146.925 1.00 104.34 445 GLY A O 1
ATOM 3719 N N . PHE B 1 387 ? 130.383 127.630 147.923 1.00 99.77 446 PHE A N 1
ATOM 3720 C CA . PHE B 1 387 ? 129.901 126.584 148.810 1.00 99.75 446 PHE A CA 1
ATOM 3721 C C . PHE B 1 387 ? 128.984 127.170 149.880 1.00 98.28 446 PHE A C 1
ATOM 3722 O O . PHE B 1 387 ? 128.965 128.379 150.129 1.00 96.35 446 PHE A O 1
ATOM 3730 N N . GLU B 1 388 ? 128.212 126.288 150.521 1.00 104.38 447 GLU A N 1
ATOM 3731 C CA . GLU B 1 388 ? 127.321 126.719 151.593 1.00 106.44 447 GLU A CA 1
ATOM 3732 C C . GLU B 1 388 ? 128.089 127.249 152.796 1.00 106.67 447 GLU A C 1
ATOM 3733 O O . GLU B 1 388 ? 127.498 127.916 153.657 1.00 107.92 447 GLU A O 1
ATOM 3739 N N . ASN B 1 389 ? 129.391 126.966 152.873 1.00 94.06 448 ASN A N 1
ATOM 3740 C CA . ASN B 1 389 ? 130.201 127.501 153.959 1.00 92.93 448 ASN A CA 1
ATOM 3741 C C . ASN B 1 389 ? 130.222 129.023 153.944 1.00 94.52 448 ASN A C 1
ATOM 3742 O O . ASN B 1 389 ? 130.306 129.646 155.005 1.00 95.80 448 ASN A O 1
ATOM 3747 N N . LEU B 1 390 ? 130.153 129.639 152.762 1.00 83.03 449 LEU A N 1
ATOM 3748 C CA . LEU B 1 390 ? 130.100 131.097 152.698 1.00 81.82 449 LEU A CA 1
ATOM 3749 C C . LEU B 1 390 ? 128.845 131.632 153.380 1.00 81.02 449 LEU A C 1
ATOM 3750 O O . LEU B 1 390 ? 128.912 132.597 154.153 1.00 76.78 449 LEU A O 1
ATOM 3755 N N . TRP B 1 391 ? 127.696 131.005 153.118 1.00 85.46 450 TRP A N 1
ATOM 3756 C CA . TRP B 1 391 ? 126.469 131.367 153.820 1.00 84.57 450 TRP A CA 1
ATOM 3757 C C . TRP B 1 391 ? 126.609 131.131 155.318 1.00 84.00 450 TRP A C 1
ATOM 3758 O O . TRP B 1 391 ? 126.131 131.933 156.130 1.00 85.05 450 TRP A O 1
ATOM 3769 N N . THR B 1 392 ? 127.254 130.026 155.701 1.00 79.26 451 THR A N 1
ATOM 3770 C CA . THR B 1 392 ? 127.440 129.731 157.119 1.00 78.73 451 THR A CA 1
ATOM 3771 C C . THR B 1 392 ? 128.240 130.832 157.809 1.00 77.80 451 THR A C 1
ATOM 3772 O O . THR B 1 392 ? 127.855 131.317 158.880 1.00 78.98 451 THR A O 1
ATOM 3776 N N . THR B 1 393 ? 129.355 131.247 157.199 1.00 70.07 452 THR A N 1
ATOM 3777 C CA . THR B 1 393 ? 130.141 132.339 157.767 1.00 70.99 452 THR A CA 1
ATOM 3778 C C . THR B 1 393 ? 129.362 133.645 157.788 1.00 73.91 452 THR A C 1
ATOM 3779 O O . THR B 1 393 ? 129.448 134.392 158.767 1.00 71.02 452 THR A O 1
ATOM 3783 N N . ALA B 1 394 ? 128.601 133.941 156.732 1.00 72.35 453 ALA A N 1
ATOM 3784 C CA . ALA B 1 394 ? 127.834 135.183 156.708 1.00 72.24 453 ALA A CA 1
ATOM 3785 C C . ALA B 1 394 ? 126.826 135.228 157.852 1.00 71.89 453 ALA A C 1
ATOM 3786 O O . ALA B 1 394 ? 126.706 136.240 158.552 1.00 63.39 453 ALA A O 1
ATOM 3788 N N . SER B 1 395 ? 126.105 134.127 158.069 1.00 76.15 454 SER A N 1
ATOM 3789 C CA . SER B 1 395 ? 125.117 134.092 159.145 1.00 72.57 454 SER A CA 1
ATOM 3790 C C . SER B 1 395 ? 125.787 134.152 160.514 1.00 68.84 454 SER A C 1
ATOM 3791 O O . SER B 1 395 ? 125.373 134.928 161.392 1.00 72.90 454 SER A O 1
ATOM 3794 N N . THR B 1 396 ? 126.825 133.334 160.719 1.00 61.85 455 THR A N 1
ATOM 3795 C CA . THR B 1 396 ? 127.497 133.326 162.011 1.00 63.96 455 THR A CA 1
ATOM 3796 C C . THR B 1 396 ? 128.142 134.672 162.304 1.00 66.87 455 THR A C 1
ATOM 3797 O O . THR B 1 396 ? 128.247 135.065 163.467 1.00 68.52 455 THR A O 1
ATOM 3801 N N . PHE B 1 397 ? 128.529 135.394 161.248 1.00 68.31 456 PHE A N 1
ATOM 3802 C CA . PHE B 1 397 ? 129.132 136.740 161.441 1.00 72.60 456 PHE A CA 1
ATOM 3803 C C . PHE B 1 397 ? 128.025 137.745 161.777 1.00 68.15 456 PHE A C 1
ATOM 3804 O O . PHE B 1 397 ? 128.241 138.573 162.681 1.00 64.50 456 PHE A O 1
ATOM 3812 N N . ILE B 1 398 ? 126.884 137.683 161.082 1.00 61.84 457 ILE A N 1
ATOM 3813 C CA . ILE B 1 398 ? 125.779 138.555 161.472 1.00 60.34 457 ILE A CA 1
ATOM 3814 C C . ILE B 1 398 ? 125.514 138.401 162.964 1.00 55.22 457 ILE A C 1
ATOM 3815 O O . ILE B 1 398 ? 125.391 139.388 163.708 1.00 56.32 457 ILE A O 1
ATOM 3820 N N . VAL B 1 399 ? 125.454 137.149 163.423 1.00 59.45 458 VAL A N 1
ATOM 3821 C CA . VAL B 1 399 ? 125.293 136.885 164.851 1.00 62.36 458 VAL A CA 1
ATOM 3822 C C . VAL B 1 399 ? 126.461 137.474 165.634 1.00 60.49 458 VAL A C 1
ATOM 3823 O O . VAL B 1 399 ? 126.281 138.044 166.718 1.00 62.79 458 VAL A O 1
ATOM 3827 N N . LEU B 1 400 ? 127.675 137.345 165.098 1.00 61.46 459 LEU A N 1
ATOM 3828 C CA . LEU B 1 400 ? 128.857 137.873 165.769 1.00 63.48 459 LEU A CA 1
ATOM 3829 C C . LEU B 1 400 ? 128.798 139.390 165.903 1.00 70.65 459 LEU A C 1
ATOM 3830 O O . LEU B 1 400 ? 129.154 139.935 166.950 1.00 73.66 459 LEU A O 1
ATOM 3835 N N . PHE B 1 401 ? 128.367 140.086 164.849 1.00 71.75 460 PHE A N 1
ATOM 3836 C CA . PHE B 1 401 ? 128.201 141.534 164.921 1.00 70.27 460 PHE A CA 1
ATOM 3837 C C . PHE B 1 401 ? 127.186 141.906 165.992 1.00 69.10 460 PHE A C 1
ATOM 3838 O O . PHE B 1 401 ? 127.420 142.817 166.800 1.00 66.15 460 PHE A O 1
ATOM 3846 N N . LEU B 1 402 ? 126.047 141.207 166.013 1.00 73.27 461 LEU A N 1
ATOM 3847 C CA . LEU B 1 402 ? 125.026 141.500 167.016 1.00 72.03 461 LEU A CA 1
ATOM 3848 C C . LEU B 1 402 ? 125.576 141.323 168.429 1.00 70.70 461 LEU A C 1
ATOM 3849 O O . LEU B 1 402 ? 125.428 142.207 169.283 1.00 71.45 461 LEU A O 1
ATOM 3854 N N . LEU B 1 403 ? 126.234 140.189 168.685 1.00 64.44 462 LEU A N 1
ATOM 3855 C CA . LEU B 1 403 ? 126.774 139.926 170.016 1.00 65.43 462 LEU A CA 1
ATOM 3856 C C . LEU B 1 403 ? 127.883 140.900 170.391 1.00 68.13 462 LEU A C 1
ATOM 3857 O O . LEU B 1 403 ? 127.954 141.327 171.547 1.00 72.42 462 LEU A O 1
ATOM 3862 N N . SER B 1 404 ? 128.755 141.261 169.448 1.00 69.79 463 SER A N 1
ATOM 3863 C CA . SER B 1 404 ? 129.830 142.199 169.754 1.00 70.45 463 SER A CA 1
ATOM 3864 C C . SER B 1 404 ? 129.274 143.570 170.110 1.00 72.28 463 SER A C 1
ATOM 3865 O O . SER B 1 404 ? 129.720 144.204 171.075 1.00 71.17 463 SER A O 1
ATOM 3868 N N . LEU B 1 405 ? 128.296 144.050 169.336 1.00 83.30 464 LEU A N 1
ATOM 3869 C CA . LEU B 1 405 ? 127.699 145.346 169.638 1.00 83.87 464 LEU A CA 1
ATOM 3870 C C . LEU B 1 405 ? 126.987 145.320 170.984 1.00 77.89 464 LEU A C 1
ATOM 3871 O O . LEU B 1 405 ? 127.118 146.258 171.785 1.00 77.15 464 LEU A O 1
ATOM 3876 N N . PHE B 1 406 ? 126.232 144.251 171.254 1.00 79.78 465 PHE A N 1
ATOM 3877 C CA . PHE B 1 406 ? 125.542 144.147 172.534 1.00 82.98 465 PHE A CA 1
ATOM 3878 C C . PHE B 1 406 ? 126.533 144.106 173.690 1.00 85.27 465 PHE A C 1
ATOM 3879 O O . PHE B 1 406 ? 126.312 144.740 174.728 1.00 84.34 465 PHE A O 1
ATOM 3887 N N . TYR B 1 407 ? 127.632 143.371 173.493 1.00 91.07 466 TYR A N 1
ATOM 3888 C CA . TYR B 1 407 ? 128.681 143.262 174.540 1.00 93.06 466 TYR A CA 1
ATOM 3889 C C . TYR B 1 407 ? 129.284 144.645 174.802 1.00 87.23 466 TYR A C 1
ATOM 3890 O O . TYR B 1 407 ? 129.456 145.011 175.980 1.00 84.96 466 TYR A O 1
ATOM 3899 N N . SER B 1 408 ? 129.596 145.387 173.734 1.00 78.18 467 SER A N 1
ATOM 3900 C CA . SER B 1 408 ? 130.188 146.711 173.899 1.00 79.59 467 SER A CA 1
ATOM 3901 C C . SER B 1 408 ? 129.239 147.650 174.633 1.00 81.02 467 SER A C 1
ATOM 3902 O O . SER B 1 408 ? 129.657 148.400 175.527 1.00 81.30 467 SER A O 1
ATOM 3905 N N . THR B 1 409 ? 127.953 147.617 174.275 1.00 83.93 468 THR A N 1
ATOM 3906 C CA . THR B 1 409 ? 126.985 148.470 174.959 1.00 85.47 468 THR A CA 1
ATOM 3907 C C . THR B 1 409 ? 126.850 148.086 176.428 1.00 83.23 468 THR A C 1
ATOM 3908 O O . THR B 1 409 ? 126.779 148.960 177.303 1.00 84.78 468 THR A O 1
ATOM 3912 N N . THR B 1 410 ? 126.815 146.784 176.721 1.00 85.46 469 THR A N 1
ATOM 3913 C CA . THR B 1 410 ? 126.750 146.349 178.112 1.00 89.84 469 THR A CA 1
ATOM 3914 C C . THR B 1 410 ? 128.007 146.738 178.873 1.00 88.09 469 THR A C 1
ATOM 3915 O O . THR B 1 410 ? 127.935 147.054 180.062 1.00 85.61 469 THR A O 1
ATOM 3919 N N . VAL B 1 411 ? 129.164 146.719 178.210 1.00 85.76 470 VAL A N 1
ATOM 3920 C CA . VAL B 1 411 ? 130.401 147.145 178.855 1.00 86.72 470 VAL A CA 1
ATOM 3921 C C . VAL B 1 411 ? 130.322 148.623 179.212 1.00 88.34 470 VAL A C 1
ATOM 3922 O O . VAL B 1 411 ? 130.719 149.039 180.306 1.00 90.75 470 VAL A O 1
ATOM 3926 N N . THR B 1 412 ? 129.800 149.438 178.293 1.00 87.47 471 THR A N 1
ATOM 3927 C CA . THR B 1 412 ? 129.647 150.863 178.582 1.00 87.24 471 THR A CA 1
ATOM 3928 C C . THR B 1 412 ? 128.682 151.094 179.742 1.00 87.10 471 THR A C 1
ATOM 3929 O O . THR B 1 412 ? 128.949 151.911 180.634 1.00 84.02 471 THR A O 1
ATOM 3933 N N . LEU B 1 413 ? 127.562 150.369 179.759 1.00 88.98 472 LEU A N 1
ATOM 3934 C CA . LEU B 1 413 ? 126.590 150.553 180.834 1.00 86.96 472 LEU A CA 1
ATOM 3935 C C . LEU B 1 413 ? 127.108 150.024 182.168 1.00 87.60 472 LEU A C 1
ATOM 3936 O O . LEU B 1 413 ? 126.740 150.549 183.224 1.00 87.79 472 LEU A O 1
ATOM 3941 N N . PHE B 1 414 ? 127.950 148.990 182.144 1.00 90.09 473 PHE A N 1
ATOM 3942 C CA . PHE B 1 414 ? 128.551 148.492 183.376 1.00 92.78 473 PHE A CA 1
ATOM 3943 C C . PHE B 1 414 ? 129.653 149.421 183.862 1.00 92.43 473 PHE A C 1
ATOM 3944 O O . PHE B 1 414 ? 129.920 149.492 185.067 1.00 91.93 473 PHE A O 1
ATOM 3952 N N . LYS B 1 415 ? 130.309 150.126 182.939 1.00 92.62 474 LYS A N 1
ATOM 3953 C CA . LYS B 1 415 ? 131.143 151.254 183.330 1.00 91.62 474 LYS A CA 1
ATOM 3954 C C . LYS B 1 415 ? 130.304 152.313 184.030 1.00 92.78 474 LYS A C 1
ATOM 3955 O O . LYS B 1 415 ? 130.720 152.874 185.051 1.00 93.14 474 LYS A O 1
ATOM 3961 N N . VAL B 1 416 ? 129.111 152.590 183.497 1.00 83.72 475 VAL A N 1
ATOM 3962 C CA . VAL B 1 416 ? 128.184 153.489 184.179 1.00 81.12 475 VAL A CA 1
ATOM 3963 C C . VAL B 1 416 ? 127.775 152.908 185.528 1.00 76.01 475 VAL A C 1
ATOM 3964 O O . VAL B 1 416 ? 127.747 153.617 186.542 1.00 74.44 475 VAL A O 1
ATOM 3968 N N . LYS B 1 417 ? 127.466 151.616 185.566 1.00 70.80 476 LYS A N 1
ATOM 3969 C CA . LYS B 1 417 ? 127.092 150.948 186.807 1.00 72.12 476 LYS A CA 1
ATOM 3970 C C . LYS B 1 417 ? 127.332 149.445 186.705 1.00 74.43 476 LYS A C 1
ATOM 3971 O O . LYS B 1 417 ? 128.226 148.903 187.355 1.00 73.91 476 LYS A O 1
ATOM 3977 N N . ALA C 2 36 ? 139.156 90.206 119.940 1.00 86.68 28 ALA C N 1
ATOM 3978 C CA . ALA C 2 36 ? 139.669 89.186 120.846 1.00 85.46 28 ALA C CA 1
ATOM 3979 C C . ALA C 2 36 ? 140.567 89.804 121.911 1.00 87.04 28 ALA C C 1
ATOM 3980 O O . ALA C 2 36 ? 141.196 89.095 122.695 1.00 86.02 28 ALA C O 1
ATOM 3982 N N . LEU C 2 37 ? 140.622 91.133 121.933 1.00 92.08 29 LEU C N 1
ATOM 3983 C CA . LEU C 2 37 ? 141.448 91.869 122.876 1.00 91.17 29 LEU C CA 1
ATOM 3984 C C . LEU C 2 37 ? 140.730 93.146 123.292 1.00 89.43 29 LEU C C 1
ATOM 3985 O O . LEU C 2 37 ? 139.829 93.636 122.605 1.00 87.99 29 LEU C O 1
ATOM 3990 N N . ARG C 2 38 ? 141.141 93.683 124.438 1.00 81.31 30 ARG C N 1
ATOM 3991 C CA . ARG C 2 38 ? 140.582 94.909 124.990 1.00 80.92 30 ARG C CA 1
ATOM 3992 C C . ARG C 2 38 ? 141.714 95.891 125.271 1.00 82.22 30 ARG C C 1
ATOM 3993 O O . ARG C 2 38 ? 142.893 95.592 125.061 1.00 80.86 30 ARG C O 1
ATOM 4001 N N . VAL C 2 39 ? 141.348 97.077 125.746 1.00 85.20 31 VAL C N 1
ATOM 4002 C CA . VAL C 2 39 ? 142.323 98.112 126.071 1.00 83.63 31 VAL C CA 1
ATOM 4003 C C . VAL C 2 39 ? 141.686 99.052 127.083 1.00 83.01 31 VAL C C 1
ATOM 4004 O O . VAL C 2 39 ? 140.525 99.446 126.940 1.00 80.70 31 VAL C O 1
ATOM 4008 N N . GLU C 2 40 ? 142.448 99.398 128.116 1.00 89.15 32 GLU C N 1
ATOM 4009 C CA . GLU C 2 40 ? 141.946 100.313 129.129 1.00 89.26 32 GLU C CA 1
ATOM 4010 C C . GLU C 2 40 ? 141.747 101.700 128.531 1.00 87.94 32 GLU C C 1
ATOM 4011 O O . GLU C 2 40 ? 142.611 102.218 127.818 1.00 88.60 32 GLU C O 1
ATOM 4017 N N . GLY C 2 41 ? 140.595 102.304 128.828 1.00 72.30 33 GLY C N 1
ATOM 4018 C CA . GLY C 2 41 ? 140.245 103.574 128.220 1.00 72.83 33 GLY C CA 1
ATOM 4019 C C . GLY C 2 41 ? 141.033 104.757 128.739 1.00 69.99 33 GLY C C 1
ATOM 4020 O O . GLY C 2 41 ? 141.145 105.767 128.037 1.00 69.34 33 GLY C O 1
ATOM 4021 N N . GLY C 2 42 ? 141.582 104.658 129.945 1.00 49.03 34 GLY C N 1
ATOM 4022 C CA . GLY C 2 42 ? 142.304 105.757 130.538 1.00 46.24 34 GLY C CA 1
ATOM 4023 C C . GLY C 2 42 ? 141.363 106.816 131.073 1.00 42.63 34 GLY C C 1
ATOM 4024 O O . GLY C 2 42 ? 140.141 106.642 131.086 1.00 39.08 34 GLY C O 1
ATOM 4025 N N . PRO C 2 43 ? 141.915 107.934 131.533 1.00 36.68 35 PRO C N 1
ATOM 4026 C CA . PRO C 2 43 ? 141.077 109.016 132.055 1.00 28.80 35 PRO C CA 1
ATOM 4027 C C . PRO C 2 43 ? 140.211 109.605 130.959 1.00 34.65 35 PRO C C 1
ATOM 4028 O O . PRO C 2 43 ? 140.693 109.865 129.846 1.00 44.11 35 PRO C O 1
ATOM 4032 N N . PRO C 2 44 ? 138.922 109.825 131.228 1.00 37.62 36 PRO C N 1
ATOM 4033 C CA . PRO C 2 44 ? 138.058 110.440 130.208 1.00 32.65 36 PRO C CA 1
ATOM 4034 C C . PRO C 2 44 ? 138.407 111.885 129.919 1.00 28.14 36 PRO C C 1
ATOM 4035 O O . PRO C 2 44 ? 138.071 112.386 128.840 1.00 45.61 36 PRO C O 1
ATOM 4039 N N . SER C 2 45 ? 139.064 112.570 130.847 1.00 1.39 37 SER C N 1
ATOM 4040 C CA . SER C 2 45 ? 139.495 113.942 130.641 1.00 9.49 37 SER C CA 1
ATOM 4041 C C . SER C 2 45 ? 140.835 114.122 131.341 1.00 13.23 37 SER C C 1
ATOM 4042 O O . SER C 2 45 ? 141.314 113.223 132.040 1.00 24.88 37 SER C O 1
ATOM 4045 N N . LEU C 2 46 ? 141.444 115.288 131.158 1.00 14.45 38 LEU C N 1
ATOM 4046 C CA . LEU C 2 46 ? 142.746 115.544 131.754 1.00 28.93 38 LEU C CA 1
ATOM 4047 C C . LEU C 2 46 ? 142.936 117.048 131.870 1.00 28.96 38 LEU C C 1
ATOM 4048 O O . LEU C 2 46 ? 142.398 117.824 131.077 1.00 41.69 38 LEU C O 1
ATOM 4053 N N . THR C 2 47 ? 143.709 117.447 132.876 1.00 30.95 39 THR C N 1
ATOM 4054 C CA . THR C 2 47 ? 144.006 118.849 133.117 1.00 36.70 39 THR C CA 1
ATOM 4055 C C . THR C 2 47 ? 145.504 119.013 133.318 1.00 39.26 39 THR C C 1
ATOM 4056 O O . THR C 2 47 ? 146.172 118.129 133.860 1.00 48.11 39 THR C O 1
ATOM 4060 N N . VAL C 2 48 ? 146.027 120.155 132.874 1.00 51.11 40 VAL C N 1
ATOM 4061 C CA . VAL C 2 48 ? 147.450 120.443 132.991 1.00 56.89 40 VAL C CA 1
ATOM 4062 C C . VAL C 2 48 ? 147.630 121.952 132.968 1.00 60.33 40 VAL C C 1
ATOM 4063 O O . VAL C 2 48 ? 146.887 122.670 132.296 1.00 59.95 40 VAL C O 1
ATOM 4067 N N . ASN C 2 49 ? 148.607 122.435 133.729 1.00 93.59 41 ASN C N 1
ATOM 4068 C CA . ASN C 2 49 ? 148.930 123.853 133.727 1.00 94.41 41 ASN C CA 1
ATOM 4069 C C . ASN C 2 49 ? 149.609 124.247 132.419 1.00 96.28 41 ASN C C 1
ATOM 4070 O O . ASN C 2 49 ? 150.317 123.452 131.796 1.00 94.30 41 ASN C O 1
ATOM 4075 N N . LEU C 2 50 ? 149.376 125.489 132.001 1.00 99.17 42 LEU C N 1
ATOM 4076 C CA . LEU C 2 50 ? 150.030 126.012 130.810 1.00 97.78 42 LEU C CA 1
ATOM 4077 C C . LEU C 2 50 ? 151.538 126.062 131.022 1.00 95.07 42 LEU C C 1
ATOM 4078 O O . LEU C 2 50 ? 152.013 126.479 132.082 1.00 95.02 42 LEU C O 1
ATOM 4083 N N . GLY C 2 51 ? 152.291 125.635 130.011 1.00 78.37 43 GLY C N 1
ATOM 4084 C CA . GLY C 2 51 ? 153.733 125.588 130.133 1.00 80.27 43 GLY C CA 1
ATOM 4085 C C . GLY C 2 51 ? 154.268 124.425 130.934 1.00 84.30 43 GLY C C 1
ATOM 4086 O O . GLY C 2 51 ? 155.469 124.385 131.215 1.00 82.61 43 GLY C O 1
ATOM 4087 N N . GLU C 2 52 ? 153.416 123.477 131.311 1.00 85.06 44 GLU C N 1
ATOM 4088 C CA . GLU C 2 52 ? 153.819 122.303 132.067 1.00 83.61 44 GLU C CA 1
ATOM 4089 C C . GLU C 2 52 ? 153.610 121.050 131.227 1.00 78.39 44 GLU C C 1
ATOM 4090 O O . GLU C 2 52 ? 152.693 120.980 130.404 1.00 79.19 44 GLU C O 1
ATOM 4096 N N . GLU C 2 53 ? 154.474 120.061 131.439 1.00 59.32 45 GLU C N 1
ATOM 4097 C CA . GLU C 2 53 ? 154.421 118.842 130.646 1.00 57.89 45 GLU C CA 1
ATOM 4098 C C . GLU C 2 53 ? 153.143 118.063 130.929 1.00 60.02 45 GLU C C 1
ATOM 4099 O O . GLU C 2 53 ? 152.678 117.986 132.070 1.00 62.34 45 GLU C O 1
ATOM 4105 N N . ALA C 2 54 ? 152.561 117.505 129.871 1.00 49.88 46 ALA C N 1
ATOM 4106 C CA . ALA C 2 54 ? 151.389 116.647 129.971 1.00 45.26 46 ALA C CA 1
ATOM 4107 C C . ALA C 2 54 ? 151.705 115.323 129.297 1.00 46.10 46 ALA C C 1
ATOM 4108 O O . ALA C 2 54 ? 152.113 115.300 128.132 1.00 56.18 46 ALA C O 1
ATOM 4110 N N . ARG C 2 55 ? 151.523 114.229 130.028 1.00 46.63 47 ARG C N 1
ATOM 4111 C CA . ARG C 2 55 ? 151.858 112.894 129.552 1.00 45.54 47 ARG C CA 1
ATOM 4112 C C . ARG C 2 55 ? 150.587 112.069 129.429 1.00 42.63 47 ARG C C 1
ATOM 4113 O O . ARG C 2 55 ? 149.751 112.069 130.338 1.00 53.41 47 ARG C O 1
ATOM 4121 N N . LEU C 2 56 ? 150.454 111.363 128.324 1.00 42.35 48 LEU C N 1
ATOM 4122 C CA . LEU C 2 56 ? 149.191 110.614 128.152 1.00 47.58 48 LEU C CA 1
ATOM 4123 C C . LEU C 2 56 ? 149.407 109.188 128.657 1.00 46.25 48 LEU C C 1
ATOM 4124 O O . LEU C 2 56 ? 150.407 108.960 129.365 1.00 39.60 48 LEU C O 1
ATOM 4129 N N . THR C 2 57 ? 148.496 108.279 128.323 1.00 47.30 49 THR C N 1
ATOM 4130 C CA . THR C 2 57 ? 148.624 106.880 128.704 1.00 50.13 49 THR C CA 1
ATOM 4131 C C . THR C 2 57 ? 147.781 106.016 127.781 1.00 54.62 49 THR C C 1
ATOM 4132 O O . THR C 2 57 ? 146.740 106.457 127.289 1.00 57.05 49 THR C O 1
ATOM 4136 N N . CYS C 2 58 ? 148.247 104.791 127.546 1.00 62.53 50 CYS C N 1
ATOM 4137 C CA . CYS C 2 58 ? 147.495 103.756 126.835 1.00 64.22 50 CYS C CA 1
ATOM 4138 C C . CYS C 2 58 ? 147.840 102.403 127.453 1.00 69.89 50 CYS C C 1
ATOM 4139 O O . CYS C 2 58 ? 148.893 101.827 127.157 1.00 73.75 50 CYS C O 1
ATOM 4142 N N . GLU C 2 59 ? 146.956 101.891 128.308 1.00 86.48 51 GLU C N 1
ATOM 4143 C CA . GLU C 2 59 ? 147.160 100.614 128.981 1.00 84.97 51 GLU C CA 1
ATOM 4144 C C . GLU C 2 59 ? 146.400 99.531 128.230 1.00 85.89 51 GLU C C 1
ATOM 4145 O O . GLU C 2 59 ? 145.225 99.710 127.898 1.00 86.42 51 GLU C O 1
ATOM 4151 N N . ASN C 2 60 ? 147.074 98.415 127.958 1.00 80.48 52 ASN C N 1
ATOM 4152 C CA . ASN C 2 60 ? 146.468 97.321 127.214 1.00 80.34 52 ASN C CA 1
ATOM 4153 C C . ASN C 2 60 ? 147.046 96.000 127.698 1.00 79.06 52 ASN C C 1
ATOM 4154 O O . ASN C 2 60 ? 148.125 95.948 128.295 1.00 78.76 52 ASN C O 1
ATOM 4159 N N . ASN C 2 61 ? 146.317 94.925 127.414 1.00 79.66 53 ASN C N 1
ATOM 4160 C CA . ASN C 2 61 ? 146.690 93.581 127.834 1.00 80.20 53 ASN C CA 1
ATOM 4161 C C . ASN C 2 61 ? 147.666 92.908 126.881 1.00 80.18 53 ASN C C 1
ATOM 4162 O O . ASN C 2 61 ? 148.129 91.800 127.173 1.00 81.72 53 ASN C O 1
ATOM 4167 N N . GLY C 2 62 ? 147.988 93.541 125.758 1.00 76.05 54 GLY C N 1
ATOM 4168 C CA . GLY C 2 62 ? 148.854 92.925 124.776 1.00 77.83 54 GLY C CA 1
ATOM 4169 C C . GLY C 2 62 ? 150.284 92.794 125.262 1.00 76.01 54 GLY C C 1
ATOM 4170 O O . GLY C 2 62 ? 150.708 93.396 126.250 1.00 71.50 54 GLY C O 1
ATOM 4171 N N . ARG C 2 63 ? 151.043 91.971 124.538 1.00 78.19 55 ARG C N 1
ATOM 4172 C CA . ARG C 2 63 ? 152.439 91.734 124.889 1.00 75.05 55 ARG C CA 1
ATOM 4173 C C . ARG C 2 63 ? 153.310 92.926 124.507 1.00 72.85 55 ARG C C 1
ATOM 4174 O O . ARG C 2 63 ? 153.988 93.517 125.355 1.00 69.82 55 ARG C O 1
ATOM 4182 N N . ASN C 2 64 ? 153.304 93.290 123.228 1.00 64.23 56 ASN C N 1
ATOM 4183 C CA . ASN C 2 64 ? 154.031 94.442 122.714 1.00 60.36 56 ASN C CA 1
ATOM 4184 C C . ASN C 2 64 ? 153.432 94.857 121.375 1.00 61.46 56 ASN C C 1
ATOM 4185 O O . ASN C 2 64 ? 154.105 94.767 120.340 1.00 66.54 56 ASN C O 1
ATOM 4190 N N . PRO C 2 65 ? 152.134 95.266 121.334 1.00 59.30 57 PRO C N 1
ATOM 4191 C CA . PRO C 2 65 ? 151.369 95.338 120.083 1.00 62.47 57 PRO C CA 1
ATOM 4192 C C . PRO C 2 65 ? 151.190 96.735 119.503 1.00 60.41 57 PRO C C 1
ATOM 4193 O O . PRO C 2 65 ? 151.226 97.692 120.239 1.00 55.60 57 PRO C O 1
ATOM 4197 N N . ASN C 2 66 ? 150.969 96.812 118.197 1.00 66.56 58 ASN C N 1
ATOM 4198 C CA . ASN C 2 66 ? 151.237 98.089 117.480 1.00 70.15 58 ASN C CA 1
ATOM 4199 C C . ASN C 2 66 ? 150.370 99.202 118.088 1.00 64.23 58 ASN C C 1
ATOM 4200 O O . ASN C 2 66 ? 149.178 98.968 118.300 1.00 61.02 58 ASN C O 1
ATOM 4205 N N . ILE C 2 67 ? 150.986 100.361 118.376 1.00 61.12 59 ILE C N 1
ATOM 4206 C CA . ILE C 2 67 ? 150.313 101.517 119.046 1.00 59.50 59 ILE C CA 1
ATOM 4207 C C . ILE C 2 67 ? 150.545 102.810 118.259 1.00 59.79 59 ILE C C 1
ATOM 4208 O O . ILE C 2 67 ? 151.650 103.015 117.725 1.00 64.74 59 ILE C O 1
ATOM 4213 N N . THR C 2 68 ? 149.521 103.661 118.261 1.00 46.48 60 THR C N 1
ATOM 4214 C CA . THR C 2 68 ? 149.373 104.885 117.429 1.00 42.99 60 THR C CA 1
ATOM 4215 C C . THR C 2 68 ? 148.600 105.944 118.223 1.00 43.31 60 THR C C 1
ATOM 4216 O O . THR C 2 68 ? 147.810 105.553 119.103 1.00 47.28 60 THR C O 1
ATOM 4220 N N . TRP C 2 69 ? 148.827 107.227 117.927 1.00 46.42 61 TRP C N 1
ATOM 4221 C CA . TRP C 2 69 ? 148.086 108.323 118.609 1.00 46.66 61 TRP C CA 1
ATOM 4222 C C . TRP C 2 69 ? 147.255 109.091 117.577 1.00 44.08 61 TRP C C 1
ATOM 4223 O O . TRP C 2 69 ? 147.856 109.653 116.641 1.00 42.28 61 TRP C O 1
ATOM 4234 N N . TRP C 2 70 ? 145.929 109.110 117.743 1.00 43.90 62 TRP C N 1
ATOM 4235 C CA . TRP C 2 70 ? 145.058 109.762 116.764 1.00 35.60 62 TRP C CA 1
ATOM 4236 C C . TRP C 2 70 ? 144.326 110.923 117.432 1.00 25.12 62 TRP C C 1
ATOM 4237 O O . TRP C 2 70 ? 143.260 110.731 118.025 1.00 30.27 62 TRP C O 1
ATOM 4248 N N . PHE C 2 71 ? 144.891 112.123 117.328 1.00 27.24 63 PHE C N 1
ATOM 4249 C CA . PHE C 2 71 ? 144.249 113.318 117.858 1.00 32.93 63 PHE C CA 1
ATOM 4250 C C . PHE C 2 71 ? 143.001 113.662 117.051 1.00 40.53 63 PHE C C 1
ATOM 4251 O O . PHE C 2 71 ? 142.930 113.432 115.842 1.00 49.91 63 PHE C O 1
ATOM 4259 N N . SER C 2 72 ? 142.013 114.227 117.734 1.00 24.57 64 SER C N 1
ATOM 4260 C CA . SER C 2 72 ? 140.764 114.623 117.097 1.00 24.41 64 SER C CA 1
ATOM 4261 C C . SER C 2 72 ? 140.219 115.837 117.840 1.00 31.26 64 SER C C 1
ATOM 4262 O O . SER C 2 72 ? 140.932 116.471 118.625 1.00 37.18 64 SER C O 1
ATOM 4265 N N . LEU C 2 73 ? 138.954 116.163 117.595 1.00 37.89 65 LEU C N 1
ATOM 4266 C CA . LEU C 2 73 ? 138.280 117.265 118.264 1.00 44.42 65 LEU C CA 1
ATOM 4267 C C . LEU C 2 73 ? 137.004 116.747 118.914 1.00 50.52 65 LEU C C 1
ATOM 4268 O O . LEU C 2 73 ? 136.673 115.560 118.832 1.00 52.46 65 LEU C O 1
ATOM 4273 N N . GLN C 2 74 ? 136.283 117.658 119.571 1.00 55.73 66 GLN C N 1
ATOM 4274 C CA . GLN C 2 74 ? 135.159 117.252 120.408 1.00 54.43 66 GLN C CA 1
ATOM 4275 C C . GLN C 2 74 ? 134.033 116.631 119.591 1.00 60.72 66 GLN C C 1
ATOM 4276 O O . GLN C 2 74 ? 133.485 115.591 119.975 1.00 55.17 66 GLN C O 1
ATOM 4282 N N . SER C 2 75 ? 133.580 117.339 118.558 1.00 66.27 67 SER C N 1
ATOM 4283 C CA . SER C 2 75 ? 132.379 116.834 117.843 1.00 59.74 67 SER C CA 1
ATOM 4284 C C . SER C 2 75 ? 132.682 116.539 116.375 1.00 58.05 67 SER C C 1
ATOM 4285 O O . SER C 2 75 ? 133.868 116.365 116.031 1.00 53.60 67 SER C O 1
ATOM 4288 N N . ASN C 2 76 ? 131.633 116.491 115.556 1.00 80.98 68 ASN C N 1
ATOM 4289 C CA . ASN C 2 76 ? 131.800 116.166 114.119 1.00 81.81 68 ASN C CA 1
ATOM 4290 C C . ASN C 2 76 ? 132.346 117.392 113.386 1.00 79.57 68 ASN C C 1
ATOM 4291 O O . ASN C 2 76 ? 131.577 118.352 113.189 1.00 79.83 68 ASN C O 1
ATOM 4296 N N . ILE C 2 77 ? 133.625 117.353 113.003 1.00 84.83 69 ILE C N 1
ATOM 4297 C CA . ILE C 2 77 ? 134.229 118.480 112.234 1.00 86.78 69 ILE C CA 1
ATOM 4298 C C . ILE C 2 77 ? 134.408 118.015 110.785 1.00 89.92 69 ILE C C 1
ATOM 4299 O O . ILE C 2 77 ? 134.061 116.854 110.493 1.00 87.54 69 ILE C O 1
ATOM 4304 N N . THR C 2 78 ? 134.925 118.889 109.919 1.00 95.49 70 THR C N 1
ATOM 4305 C CA . THR C 2 78 ? 135.111 118.540 108.484 1.00 95.30 70 THR C CA 1
ATOM 4306 C C . THR C 2 78 ? 136.498 117.963 108.191 1.00 91.03 70 THR C C 1
ATOM 4307 O O . THR C 2 78 ? 136.845 117.848 106.999 1.00 86.39 70 THR C O 1
ATOM 4311 N N . TRP C 2 79 ? 137.258 117.624 109.236 1.00 79.64 71 TRP C N 1
ATOM 4312 C CA . TRP C 2 79 ? 138.644 117.125 109.033 1.00 77.36 71 TRP C CA 1
ATOM 4313 C C . TRP C 2 79 ? 138.801 115.732 109.650 1.00 74.84 71 TRP C C 1
ATOM 4314 O O . TRP C 2 79 ? 138.212 115.489 110.721 1.00 77.32 71 TRP C O 1
ATOM 4325 N N . PRO C 2 80 ? 139.570 114.814 109.025 1.00 47.63 72 PRO C N 1
ATOM 4326 C CA . PRO C 2 80 ? 139.822 113.495 109.611 1.00 47.08 72 PRO C CA 1
ATOM 4327 C C . PRO C 2 80 ? 140.732 113.614 110.819 1.00 37.93 72 PRO C C 1
ATOM 4328 O O . PRO C 2 80 ? 141.401 114.643 110.999 1.00 34.72 72 PRO C O 1
ATOM 4332 N N . PRO C 2 81 ? 140.772 112.597 111.680 1.00 28.73 73 PRO C N 1
ATOM 4333 C CA . PRO C 2 81 ? 141.650 112.663 112.855 1.00 35.33 73 PRO C CA 1
ATOM 4334 C C . PRO C 2 81 ? 143.107 112.831 112.454 1.00 24.94 73 PRO C C 1
ATOM 4335 O O . PRO C 2 81 ? 143.563 112.280 111.451 1.00 34.69 73 PRO C O 1
ATOM 4339 N N . VAL C 2 82 ? 143.838 113.602 113.254 1.00 21.56 74 VAL C N 1
ATOM 4340 C CA . VAL C 2 82 ? 145.227 113.945 112.963 1.00 26.76 74 VAL C CA 1
ATOM 4341 C C . VAL C 2 82 ? 146.120 112.966 113.722 1.00 26.35 74 VAL C C 1
ATOM 4342 O O . VAL C 2 82 ? 146.187 113.045 114.959 1.00 39.71 74 VAL C O 1
ATOM 4346 N N . PRO C 2 83 ? 146.815 112.054 113.042 1.00 14.12 75 PRO C N 1
ATOM 4347 C CA . PRO C 2 83 ? 147.721 111.137 113.748 1.00 31.15 75 PRO C CA 1
ATOM 4348 C C . PRO C 2 83 ? 148.973 111.862 114.223 1.00 35.54 75 PRO C C 1
ATOM 4349 O O . PRO C 2 83 ? 149.583 112.634 113.479 1.00 25.02 75 PRO C O 1
ATOM 4353 N N . LEU C 2 84 ? 149.352 111.606 115.472 1.00 40.46 76 LEU C N 1
ATOM 4354 C CA . LEU C 2 84 ? 150.545 112.185 116.070 1.00 30.66 76 LEU C CA 1
ATOM 4355 C C . LEU C 2 84 ? 151.733 111.248 115.857 1.00 34.87 76 LEU C C 1
ATOM 4356 O O . LEU C 2 84 ? 151.681 110.311 115.057 1.00 43.93 76 LEU C O 1
ATOM 4361 N N . GLY C 2 85 ? 152.826 111.500 116.579 1.00 44.53 77 GLY C N 1
ATOM 4362 C CA . GLY C 2 85 ? 153.972 110.641 116.523 1.00 53.45 77 GLY C CA 1
ATOM 4363 C C . GLY C 2 85 ? 153.693 109.284 117.145 1.00 48.29 77 GLY C C 1
ATOM 4364 O O . GLY C 2 85 ? 152.586 109.004 117.623 1.00 46.82 77 GLY C O 1
ATOM 4365 N N . PRO C 2 86 ? 154.709 108.424 117.152 1.00 50.71 78 PRO C N 1
ATOM 4366 C CA . PRO C 2 86 ? 154.518 107.031 117.576 1.00 59.55 78 PRO C CA 1
ATOM 4367 C C . PRO C 2 86 ? 154.594 106.790 119.078 1.00 60.20 78 PRO C C 1
ATOM 4368 O O . PRO C 2 86 ? 154.451 105.639 119.501 1.00 58.62 78 PRO C O 1
ATOM 4372 N N . GLY C 2 87 ? 154.802 107.821 119.887 1.00 65.16 79 GLY C N 1
ATOM 4373 C CA . GLY C 2 87 ? 154.949 107.608 121.309 1.00 65.20 79 GLY C CA 1
ATOM 4374 C C . GLY C 2 87 ? 156.326 107.057 121.647 1.00 72.44 79 GLY C C 1
ATOM 4375 O O . GLY C 2 87 ? 157.187 106.858 120.789 1.00 74.52 79 GLY C O 1
ATOM 4376 N N . GLN C 2 88 ? 156.523 106.813 122.940 1.00 76.53 80 GLN C N 1
ATOM 4377 C CA . GLN C 2 88 ? 157.784 106.284 123.436 1.00 76.24 80 GLN C CA 1
ATOM 4378 C C . GLN C 2 88 ? 157.514 105.254 124.522 1.00 75.35 80 GLN C C 1
ATOM 4379 O O . GLN C 2 88 ? 156.523 105.342 125.252 1.00 75.47 80 GLN C O 1
ATOM 4385 N N . GLY C 2 89 ? 158.410 104.276 124.619 1.00 78.12 81 GLY C N 1
ATOM 4386 C CA . GLY C 2 89 ? 158.300 103.246 125.630 1.00 79.89 81 GLY C CA 1
ATOM 4387 C C . GLY C 2 89 ? 157.371 102.118 125.226 1.00 77.95 81 GLY C C 1
ATOM 4388 O O . GLY C 2 89 ? 156.711 102.139 124.185 1.00 73.79 81 GLY C O 1
ATOM 4389 N N . THR C 2 90 ? 157.328 101.100 126.089 1.00 86.33 82 THR C N 1
ATOM 4390 C CA . THR C 2 90 ? 156.466 99.951 125.837 1.00 86.61 82 THR C CA 1
ATOM 4391 C C . THR C 2 90 ? 154.991 100.322 125.919 1.00 86.49 82 THR C C 1
ATOM 4392 O O . THR C 2 90 ? 154.179 99.805 125.144 1.00 89.19 82 THR C O 1
ATOM 4396 N N . THR C 2 91 ? 154.627 101.209 126.842 1.00 84.03 83 THR C N 1
ATOM 4397 C CA . THR C 2 91 ? 153.245 101.628 127.029 1.00 83.97 83 THR C CA 1
ATOM 4398 C C . THR C 2 91 ? 152.689 102.399 125.838 1.00 83.84 83 THR C C 1
ATOM 4399 O O . THR C 2 91 ? 151.558 102.132 125.418 1.00 83.85 83 THR C O 1
ATOM 4403 N N . GLY C 2 92 ? 153.463 103.315 125.263 1.00 81.55 84 GLY C N 1
ATOM 4404 C CA . GLY C 2 92 ? 152.95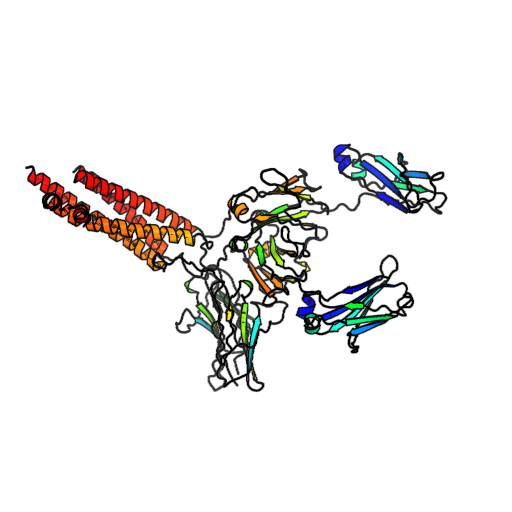0 104.196 124.234 1.00 79.84 84 GLY C CA 1
ATOM 4405 C C . GLY C 2 92 ? 152.487 105.516 124.814 1.00 79.75 84 GLY C C 1
ATOM 4406 O O . GLY C 2 92 ? 151.355 105.949 124.578 1.00 76.63 84 GLY C O 1
ATOM 4407 N N . GLN C 2 93 ? 153.364 106.162 125.581 1.00 75.27 85 GLN C N 1
ATOM 4408 C CA . GLN C 2 93 ? 153.021 107.395 126.275 1.00 72.36 85 GLN C CA 1
ATOM 4409 C C . GLN C 2 93 ? 153.445 108.604 125.451 1.00 67.78 85 GLN C C 1
ATOM 4410 O O . GLN C 2 93 ? 154.571 108.660 124.948 1.00 67.49 85 GLN C O 1
ATOM 4416 N N . LEU C 2 94 ? 152.534 109.572 125.332 1.00 46.37 86 LEU C N 1
ATOM 4417 C CA . LEU C 2 94 ? 152.865 110.818 124.601 1.00 46.59 86 LEU C CA 1
ATOM 4418 C C . LEU C 2 94 ? 153.770 111.662 125.488 1.00 49.73 86 LEU C C 1
ATOM 4419 O O . LEU C 2 94 ? 154.128 111.190 126.577 1.00 51.97 86 LEU C O 1
ATOM 4424 N N . PHE C 2 95 ? 154.149 112.843 125.021 1.00 54.60 87 PHE C N 1
ATOM 4425 C CA . PHE C 2 95 ? 154.959 113.780 125.795 1.00 55.62 87 PHE C CA 1
ATOM 4426 C C . PHE C 2 95 ? 154.876 115.146 125.137 1.00 50.77 87 PHE C C 1
ATOM 4427 O O . PHE C 2 95 ? 155.219 115.286 123.959 1.00 57.65 87 PHE C O 1
ATOM 4435 N N . PHE C 2 96 ? 154.429 116.144 125.891 1.00 37.09 88 PHE C N 1
ATOM 4436 C CA . PHE C 2 96 ? 154.407 117.531 125.430 1.00 49.98 88 PHE C CA 1
ATOM 4437 C C . PHE C 2 96 ? 155.250 118.367 126.381 1.00 55.97 88 PHE C C 1
ATOM 4438 O O . PHE C 2 96 ? 154.739 118.842 127.411 1.00 58.40 88 PHE C O 1
ATOM 4446 N N . PRO C 2 97 ? 156.542 118.558 126.095 1.00 58.53 89 PRO C N 1
ATOM 4447 C CA . PRO C 2 97 ? 157.399 119.309 127.029 1.00 58.89 89 PRO C CA 1
ATOM 4448 C C . PRO C 2 97 ? 156.874 120.693 127.365 1.00 55.20 89 PRO C C 1
ATOM 4449 O O . PRO C 2 97 ? 156.987 121.123 128.519 1.00 58.32 89 PRO C O 1
ATOM 4453 N N . GLU C 2 98 ? 156.300 121.404 126.395 1.00 47.22 90 GLU C N 1
ATOM 4454 C CA . GLU C 2 98 ? 155.706 122.723 126.631 1.00 52.69 90 GLU C CA 1
ATOM 4455 C C . GLU C 2 98 ? 154.377 122.758 125.879 1.00 56.25 90 GLU C C 1
ATOM 4456 O O . GLU C 2 98 ? 154.322 123.147 124.709 1.00 59.88 90 GLU C O 1
ATOM 4462 N N . VAL C 2 99 ? 153.312 122.353 126.559 1.00 53.40 91 VAL C N 1
ATOM 4463 C CA . VAL C 2 99 ? 151.990 122.323 125.949 1.00 55.57 91 VAL C CA 1
ATOM 4464 C C . VAL C 2 99 ? 151.482 123.748 125.783 1.00 52.23 91 VAL C C 1
ATOM 4465 O O . VAL C 2 99 ? 151.918 124.676 126.474 1.00 42.82 91 VAL C O 1
ATOM 4469 N N . ASN C 2 100 ? 150.557 123.928 124.845 1.00 49.94 92 ASN C N 1
ATOM 4470 C CA . ASN C 2 100 ? 149.990 125.233 124.548 1.00 39.04 92 ASN C CA 1
ATOM 4471 C C . ASN C 2 100 ? 148.472 125.130 124.513 1.00 41.94 92 ASN C C 1
ATOM 4472 O O . ASN C 2 100 ? 147.897 124.039 124.518 1.00 47.30 92 ASN C O 1
ATOM 4477 N N . LYS C 2 101 ? 147.828 126.298 124.481 1.00 37.18 93 LYS C N 1
ATOM 4478 C CA . LYS C 2 101 ? 146.373 126.365 124.505 1.00 37.57 93 LYS C CA 1
ATOM 4479 C C . LYS C 2 101 ? 145.759 125.653 123.304 1.00 40.82 93 LYS C C 1
ATOM 4480 O O . LYS C 2 101 ? 144.643 125.135 123.402 1.00 36.59 93 LYS C O 1
ATOM 4486 N N . ASN C 2 102 ? 146.480 125.582 122.185 1.00 36.28 94 ASN C N 1
ATOM 4487 C CA . ASN C 2 102 ? 145.957 124.961 120.976 1.00 29.46 94 ASN C CA 1
ATOM 4488 C C . ASN C 2 102 ? 145.843 123.444 121.082 1.00 41.65 94 ASN C C 1
ATOM 4489 O O . ASN C 2 102 ? 145.232 122.826 120.203 1.00 48.25 94 ASN C O 1
ATOM 4494 N N . HIS C 2 103 ? 146.409 122.850 122.140 1.00 45.70 95 HIS C N 1
ATOM 4495 C CA . HIS C 2 103 ? 146.471 121.363 122.238 1.00 43.52 95 HIS C CA 1
ATOM 4496 C C . HIS C 2 103 ? 145.220 120.750 122.882 1.00 41.31 95 HIS C C 1
ATOM 4497 O O . HIS C 2 103 ? 145.235 119.527 123.119 1.00 45.79 95 HIS C O 1
ATOM 4504 N N . ARG C 2 104 ? 144.182 121.542 123.159 1.00 25.21 96 ARG C N 1
ATOM 4505 C CA . ARG C 2 104 ? 142.953 120.969 123.695 1.00 23.66 96 ARG C CA 1
ATOM 4506 C C . ARG C 2 104 ? 142.275 120.082 122.662 1.00 27.42 96 ARG C C 1
ATOM 4507 O O . ARG C 2 104 ? 142.215 120.419 121.477 1.00 47.38 96 ARG C O 1
ATOM 4515 N N . GLY C 2 105 ? 141.765 118.954 123.117 1.00 22.78 97 GLY C N 1
ATOM 4516 C CA . GLY C 2 105 ? 141.059 118.031 122.252 1.00 31.98 97 GLY C CA 1
ATOM 4517 C C . GLY C 2 105 ? 141.274 116.607 122.718 1.00 36.13 97 GLY C C 1
ATOM 4518 O O . GLY C 2 105 ? 142.008 116.342 123.663 1.00 56.73 97 GLY C O 1
ATOM 4519 N N . LEU C 2 106 ? 140.604 115.691 122.027 1.00 55.38 98 LEU C N 1
ATOM 4520 C CA . LEU C 2 106 ? 140.743 114.277 122.337 1.00 61.35 98 LEU C CA 1
ATOM 4521 C C . LEU C 2 106 ? 142.097 113.752 121.874 1.00 67.60 98 LEU C C 1
ATOM 4522 O O . LEU C 2 106 ? 142.660 114.209 120.877 1.00 77.27 98 LEU C O 1
ATOM 4527 N N . TYR C 2 107 ? 142.626 112.787 122.625 1.00 57.23 99 TYR C N 1
ATOM 4528 C CA . TYR C 2 107 ? 143.847 112.065 122.259 1.00 47.16 99 TYR C CA 1
ATOM 4529 C C . TYR C 2 107 ? 143.569 110.585 122.496 1.00 51.91 99 TYR C C 1
ATOM 4530 O O . TYR C 2 107 ? 143.777 110.078 123.600 1.00 78.68 99 TYR C O 1
ATOM 4539 N N . TRP C 2 108 ? 143.091 109.900 121.467 1.00 31.70 100 TRP C N 1
ATOM 4540 C CA . TRP C 2 108 ? 142.835 108.477 121.596 1.00 45.55 100 TRP C CA 1
ATOM 4541 C C . TRP C 2 108 ? 143.933 107.667 120.922 1.00 46.76 100 TRP C C 1
ATOM 4542 O O . TRP C 2 108 ? 144.393 107.987 119.824 1.00 55.69 100 TRP C O 1
ATOM 4553 N N . CYS C 2 109 ? 144.334 106.596 121.593 1.00 45.30 101 CYS C N 1
ATOM 4554 C CA . CYS C 2 109 ? 145.420 105.742 121.141 1.00 43.75 101 CYS C CA 1
ATOM 4555 C C . CYS C 2 109 ? 144.887 104.542 120.370 1.00 47.40 101 CYS C C 1
ATOM 4556 O O . CYS C 2 109 ? 143.884 103.931 120.748 1.00 44.01 101 CYS C O 1
ATOM 4559 N N . GLN C 2 110 ? 145.584 104.203 119.290 1.00 55.51 102 GLN C N 1
ATOM 4560 C CA . GLN C 2 110 ? 145.196 103.131 118.383 1.00 55.57 102 GLN C CA 1
ATOM 4561 C C . GLN C 2 110 ? 146.149 101.961 118.588 1.00 48.04 102 GLN C C 1
ATOM 4562 O O . GLN C 2 110 ? 147.370 102.149 118.630 1.00 46.83 102 GLN C O 1
ATOM 4568 N N . VAL C 2 111 ? 145.597 100.761 118.725 1.00 55.19 103 VAL C N 1
ATOM 4569 C CA . VAL C 2 111 ? 146.389 99.568 118.993 1.00 61.17 103 VAL C CA 1
ATOM 4570 C C . VAL C 2 111 ? 146.117 98.554 117.892 1.00 63.54 103 VAL C C 1
ATOM 4571 O O . VAL C 2 111 ? 144.960 98.322 117.525 1.00 63.46 103 VAL C O 1
ATOM 4575 N N . ILE C 2 112 ? 147.185 97.979 117.344 1.00 67.55 104 ILE C N 1
ATOM 4576 C CA . ILE C 2 112 ? 147.100 96.918 116.348 1.00 68.84 104 ILE C CA 1
ATOM 4577 C C . ILE C 2 112 ? 147.857 95.719 116.899 1.00 71.64 104 ILE C C 1
ATOM 4578 O O . ILE C 2 112 ? 149.022 95.846 117.296 1.00 74.17 104 ILE C O 1
ATOM 4583 N N . GLU C 2 113 ? 147.196 94.562 116.940 1.00 78.34 105 GLU C N 1
ATOM 4584 C CA . GLU C 2 113 ? 147.769 93.340 117.508 1.00 79.99 105 GLU C CA 1
ATOM 4585 C C . GLU C 2 113 ? 147.478 92.190 116.547 1.00 79.43 105 GLU C C 1
ATOM 4586 O O . GLU C 2 113 ? 146.424 91.555 116.634 1.00 77.73 105 GLU C O 1
ATOM 4592 N N . ASN C 2 114 ? 148.418 91.930 115.637 1.00 79.99 106 ASN C N 1
ATOM 4593 C CA . ASN C 2 114 ? 148.312 90.844 114.661 1.00 80.24 106 ASN C CA 1
ATOM 4594 C C . ASN C 2 114 ? 147.033 90.970 113.830 1.00 82.27 106 ASN C C 1
ATOM 4595 O O . ASN C 2 114 ? 146.149 90.111 113.858 1.00 81.36 106 ASN C O 1
ATOM 4600 N N . ASN C 2 115 ? 146.952 92.077 113.087 1.00 83.90 107 ASN C N 1
ATOM 4601 C CA . ASN C 2 115 ? 145.833 92.361 112.186 1.00 79.59 107 ASN C CA 1
ATOM 4602 C C . ASN C 2 115 ? 144.497 92.404 112.922 1.00 79.49 107 ASN C C 1
ATOM 4603 O O . ASN C 2 115 ? 143.452 92.082 112.352 1.00 80.87 107 ASN C O 1
ATOM 4608 N N . ILE C 2 116 ? 144.519 92.807 114.190 1.00 73.32 108 ILE C N 1
ATOM 4609 C CA . ILE C 2 116 ? 143.313 93.003 114.985 1.00 74.17 108 ILE C CA 1
ATOM 4610 C C . ILE C 2 116 ? 143.285 94.456 115.437 1.00 73.88 108 ILE C C 1
ATOM 4611 O O . ILE C 2 116 ? 144.252 94.944 116.033 1.00 72.94 108 ILE C O 1
ATOM 4616 N N . LEU C 2 117 ? 142.181 95.141 115.157 1.00 63.99 109 LEU C N 1
ATOM 4617 C CA . LEU C 2 117 ? 142.035 96.554 115.464 1.00 60.83 109 LEU C CA 1
ATOM 4618 C C . LEU C 2 117 ? 141.056 96.746 116.615 1.00 62.01 109 LEU C C 1
ATOM 4619 O O . LEU C 2 117 ? 140.103 95.980 116.780 1.00 64.62 109 LEU C O 1
ATOM 4624 N N . LYS C 2 118 ? 141.313 97.775 117.421 1.00 63.50 110 LYS C N 1
ATOM 4625 C CA . LYS C 2 118 ? 140.451 98.099 118.550 1.00 63.02 110 LYS C CA 1
ATOM 4626 C C . LYS C 2 118 ? 140.670 99.557 118.921 1.00 69.35 110 LYS C C 1
ATOM 4627 O O . LYS C 2 118 ? 141.815 99.995 119.064 1.00 68.28 110 LYS C O 1
ATOM 4633 N N . ARG C 2 119 ? 139.576 100.297 119.076 1.00 66.17 111 ARG C N 1
ATOM 4634 C CA . ARG C 2 119 ? 139.619 101.731 119.329 1.00 57.60 111 ARG C CA 1
ATOM 4635 C C . ARG C 2 119 ? 139.478 102.008 120.819 1.00 54.99 111 ARG C C 1
ATOM 4636 O O . ARG C 2 119 ? 138.683 101.356 121.505 1.00 50.32 111 ARG C O 1
ATOM 4644 N N . SER C 2 120 ? 140.252 102.971 121.313 1.00 59.39 112 SER C N 1
ATOM 4645 C CA . SER C 2 120 ? 140.144 103.407 122.698 1.00 64.69 112 SER C CA 1
ATOM 4646 C C . SER C 2 120 ? 139.018 104.434 122.818 1.00 62.30 112 SER C C 1
ATOM 4647 O O . SER C 2 120 ? 138.217 104.622 121.900 1.00 60.89 112 SER C O 1
ATOM 4650 N N . CYS C 2 121 ? 138.943 105.110 123.963 1.00 60.96 113 CYS C N 1
ATOM 4651 C CA . CYS C 2 121 ? 137.910 106.106 124.216 1.00 60.60 113 CYS C CA 1
ATOM 4652 C C . CYS C 2 121 ? 138.394 107.533 123.997 1.00 59.45 113 CYS C C 1
ATOM 4653 O O . CYS C 2 121 ? 137.696 108.334 123.369 1.00 63.13 113 CYS C O 1
ATOM 4656 N N . GLY C 2 122 ? 139.572 107.872 124.511 1.00 37.11 114 GLY C N 1
ATOM 4657 C CA . GLY C 2 122 ? 140.137 109.184 124.274 1.00 38.38 114 GLY C CA 1
ATOM 4658 C C . GLY C 2 122 ? 140.158 110.088 125.487 1.00 27.48 114 GLY C C 1
ATOM 4659 O O . GLY C 2 122 ? 139.150 110.237 126.184 1.00 31.91 114 GLY C O 1
ATOM 4660 N N . THR C 2 123 ? 141.309 110.698 125.743 1.00 24.89 115 THR C N 1
ATOM 4661 C CA . THR C 2 123 ? 141.474 111.649 126.828 1.00 26.54 115 THR C CA 1
ATOM 4662 C C . THR C 2 123 ? 141.054 113.032 126.326 1.00 30.08 115 THR C C 1
ATOM 4663 O O . THR C 2 123 ? 140.459 113.165 125.254 1.00 48.06 115 THR C O 1
ATOM 4667 N N . TYR C 2 124 ? 141.335 114.080 127.101 1.00 21.88 116 TYR C N 1
ATOM 4668 C CA . TYR C 2 124 ? 141.076 115.447 126.652 1.00 17.45 116 TYR C CA 1
ATOM 4669 C C . TYR C 2 124 ? 142.027 116.379 127.400 1.00 32.42 116 TYR C C 1
ATOM 4670 O O . TYR C 2 124 ? 141.831 116.637 128.590 1.00 49.40 116 TYR C O 1
ATOM 4679 N N . LEU C 2 125 ? 143.040 116.871 126.698 1.00 25.24 117 LEU C N 1
ATOM 4680 C CA . LEU C 2 125 ? 143.948 117.846 127.279 1.00 31.26 117 LEU C CA 1
ATOM 4681 C C . LEU C 2 125 ? 143.257 119.202 127.411 1.00 43.75 117 LEU C C 1
ATOM 4682 O O . LEU C 2 125 ? 142.338 119.536 126.659 1.00 52.36 117 LEU C O 1
ATOM 4687 N N . ARG C 2 126 ? 143.707 119.983 128.392 1.00 48.30 118 ARG C N 1
ATOM 4688 C CA . ARG C 2 126 ? 143.188 121.328 128.613 1.00 42.08 118 ARG C CA 1
ATOM 4689 C C . ARG C 2 126 ? 144.072 122.046 129.622 1.00 45.72 118 ARG C C 1
ATOM 4690 O O . ARG C 2 126 ? 144.648 121.419 130.516 1.00 49.97 118 ARG C O 1
ATOM 4698 N N . VAL C 2 127 ? 144.168 123.368 129.472 1.00 57.37 119 VAL C N 1
ATOM 4699 C CA . VAL C 2 127 ? 144.887 124.220 130.409 1.00 64.66 119 VAL C CA 1
ATOM 4700 C C . VAL C 2 127 ? 143.876 125.034 131.211 1.00 60.35 119 VAL C C 1
ATOM 4701 O O . VAL C 2 127 ? 142.767 125.323 130.754 1.00 62.99 119 VAL C O 1
ATOM 4705 N N . ARG C 2 128 ? 144.274 125.450 132.419 1.00 62.70 120 ARG C N 1
ATOM 4706 C CA . ARG C 2 128 ? 143.329 126.192 133.300 1.00 64.24 120 ARG C CA 1
ATOM 4707 C C . ARG C 2 128 ? 144.043 127.355 134.002 1.00 70.15 120 ARG C C 1
ATOM 4708 O O . ARG C 2 128 ? 143.343 128.299 134.419 1.00 70.61 120 ARG C O 1
ATOM 4716 N N . ASN C 2 129 ? 145.373 127.295 134.126 1.00 78.77 121 ASN C N 1
ATOM 4717 C CA . ASN C 2 129 ? 146.127 128.338 134.818 1.00 78.05 121 ASN C CA 1
ATOM 4718 C C . ASN C 2 129 ? 145.626 128.501 136.250 1.00 79.64 121 ASN C C 1
ATOM 4719 O O . ASN C 2 129 ? 144.973 129.503 136.567 1.00 82.18 121 ASN C O 1
ATOM 4724 N N . PRO C 2 130 ? 145.905 127.539 137.143 1.00 83.80 122 PRO C N 1
ATOM 4725 C CA . PRO C 2 130 ? 145.345 127.601 138.503 1.00 86.93 122 PRO C CA 1
ATOM 4726 C C . PRO C 2 130 ? 145.902 128.740 139.345 1.00 86.44 122 PRO C C 1
ATOM 4727 O O . PRO C 2 130 ? 146.741 129.521 138.886 1.00 87.17 122 PRO C O 1
ATOM 4731 N N . VAL C 2 131 ? 145.435 128.835 140.587 1.00 97.86 123 VAL C N 1
ATOM 4732 C CA . VAL C 2 131 ? 145.826 129.905 141.503 1.00 98.34 123 VAL C CA 1
ATOM 4733 C C . VAL C 2 131 ? 147.201 129.607 142.088 1.00 99.83 123 VAL C C 1
ATOM 4734 O O . VAL C 2 131 ? 147.397 128.553 142.710 1.00 101.21 123 VAL C O 1
ATOM 4738 N N . PRO C 2 132 ? 148.176 130.498 141.917 1.00 99.37 124 PRO C N 1
ATOM 4739 C CA . PRO C 2 132 ? 149.530 130.266 142.440 1.00 98.18 124 PRO C CA 1
ATOM 4740 C C . PRO C 2 132 ? 149.775 130.760 143.860 1.00 98.30 124 PRO C C 1
ATOM 4741 O O . PRO C 2 132 ? 150.940 130.921 144.233 1.00 96.41 124 PRO C O 1
ATOM 4745 N N . ARG C 2 133 ? 148.734 131.016 144.652 1.00 125.86 125 ARG C N 1
ATOM 4746 C CA . ARG C 2 133 ? 148.896 131.652 145.957 1.00 129.05 125 ARG C CA 1
ATOM 4747 C C . ARG C 2 133 ? 148.560 130.655 147.062 1.00 130.12 125 ARG C C 1
ATOM 4748 O O . ARG C 2 133 ? 147.383 130.503 147.426 1.00 128.86 125 ARG C O 1
ATOM 4756 N N . PRO C 2 134 ? 149.544 129.946 147.618 1.00 140.53 126 PRO C N 1
ATOM 4757 C CA . PRO C 2 134 ? 149.267 128.926 148.645 1.00 140.73 126 PRO C CA 1
ATOM 4758 C C . PRO C 2 134 ? 149.469 129.376 150.090 1.00 139.12 126 PRO C C 1
ATOM 4759 O O . PRO C 2 134 ? 149.393 128.524 150.982 1.00 137.95 126 PRO C O 1
ATOM 4763 N N . PHE C 2 135 ? 149.729 130.662 150.338 1.00 142.79 127 PHE C N 1
ATOM 4764 C CA . PHE C 2 135 ? 150.053 131.107 151.691 1.00 143.81 127 PHE C CA 1
ATOM 4765 C C . PHE C 2 135 ? 148.893 130.885 152.653 1.00 144.13 127 PHE C C 1
ATOM 4766 O O . PHE C 2 135 ? 149.095 130.446 153.792 1.00 145.49 127 PHE C O 1
ATOM 4774 N N . LEU C 2 136 ? 147.675 131.183 152.218 1.00 141.64 128 LEU C N 1
ATOM 4775 C CA . LEU C 2 136 ? 146.533 131.292 153.124 1.00 142.76 128 LEU C CA 1
ATOM 4776 C C . LEU C 2 136 ? 145.759 129.981 153.273 1.00 143.15 128 LEU C C 1
ATOM 4777 O O . LEU C 2 136 ? 144.535 129.938 153.156 1.00 142.60 128 LEU C O 1
ATOM 4782 N N . ASP C 2 137 ? 146.483 128.899 153.575 1.00 144.65 129 ASP C N 1
ATOM 4783 C CA . ASP C 2 137 ? 145.892 127.623 153.988 1.00 144.18 129 ASP C CA 1
ATOM 4784 C C . ASP C 2 137 ? 144.898 127.109 152.939 1.00 142.75 129 ASP C C 1
ATOM 4785 O O . ASP C 2 137 ? 143.682 127.100 153.138 1.00 143.12 129 ASP C O 1
ATOM 4790 N N . MET C 2 138 ? 145.469 126.708 151.802 1.00 126.27 130 MET C N 1
ATOM 4791 C CA . MET C 2 138 ? 144.721 126.258 150.630 1.00 126.03 130 MET C CA 1
ATOM 4792 C C . MET C 2 138 ? 143.534 125.377 151.002 1.00 126.30 130 MET C C 1
ATOM 4793 O O . MET C 2 138 ? 143.642 124.488 151.851 1.00 126.40 130 MET C O 1
ATOM 4798 N N . GLY C 2 139 ? 142.380 125.662 150.386 1.00 106.91 131 GLY C N 1
ATOM 4799 C CA . GLY C 2 139 ? 141.146 124.909 150.693 1.00 105.64 131 GLY C CA 1
ATOM 4800 C C . GLY C 2 139 ? 140.029 125.841 151.134 1.00 105.14 131 GLY C C 1
ATOM 4801 O O . GLY C 2 139 ? 140.068 126.307 152.282 1.00 105.94 131 GLY C O 1
ATOM 4802 N N . GLU C 2 140 ? 139.069 126.128 150.250 1.00 98.09 132 GLU C N 1
ATOM 4803 C CA . GLU C 2 140 ? 137.987 127.090 150.596 1.00 95.35 132 GLU C CA 1
ATOM 4804 C C . GLU C 2 140 ? 137.451 126.753 151.990 1.00 98.98 132 GLU C C 1
ATOM 4805 O O . GLU C 2 140 ? 137.475 127.645 152.861 1.00 99.87 132 GLU C O 1
ATOM 4811 N N . GLY C 2 141 ? 136.996 125.513 152.189 1.00 95.52 133 GLY C N 1
ATOM 4812 C CA . GLY C 2 141 ? 136.463 125.099 153.472 1.00 94.90 133 GLY C CA 1
ATOM 4813 C C . GLY C 2 141 ? 137.419 125.399 154.607 1.00 94.55 133 GLY C C 1
ATOM 4814 O O . GLY C 2 141 ? 137.003 125.834 155.681 1.00 92.40 133 GLY C O 1
ATOM 4815 N N . THR C 2 142 ? 138.718 125.205 154.373 1.00 101.82 134 THR C N 1
ATOM 4816 C CA . THR C 2 142 ? 139.698 125.488 155.415 1.00 102.37 134 THR C CA 1
ATOM 4817 C C . THR C 2 142 ? 139.664 126.955 155.827 1.00 102.11 134 THR C C 1
ATOM 4818 O O . THR C 2 142 ? 139.537 127.266 157.020 1.00 102.62 134 THR C O 1
ATOM 4822 N N . LYS C 2 143 ? 139.754 127.875 154.858 1.00 99.09 135 LYS C N 1
ATOM 4823 C CA . LYS C 2 143 ? 139.825 129.290 155.213 1.00 98.42 135 LYS C CA 1
ATOM 4824 C C . LYS C 2 143 ? 138.505 129.798 155.784 1.00 97.30 135 LYS C C 1
ATOM 4825 O O . LYS C 2 143 ? 138.499 130.566 156.753 1.00 92.75 135 LYS C O 1
ATOM 4831 N N . ASN C 2 144 ? 137.371 129.385 155.217 1.00 94.46 136 ASN C N 1
ATOM 4832 C CA . ASN C 2 144 ? 136.118 129.848 155.804 1.00 92.95 136 ASN C CA 1
ATOM 4833 C C . ASN C 2 144 ? 135.869 129.252 157.188 1.00 92.94 136 ASN C C 1
ATOM 4834 O O . ASN C 2 144 ? 135.313 129.939 158.056 1.00 92.76 136 ASN C O 1
ATOM 4839 N N . ARG C 2 145 ? 136.297 128.009 157.430 1.00 88.36 137 ARG C N 1
ATOM 4840 C CA . ARG C 2 145 ? 136.163 127.429 158.759 1.00 87.51 137 ARG C CA 1
ATOM 4841 C C . ARG C 2 145 ? 137.037 128.160 159.767 1.00 88.70 137 ARG C C 1
ATOM 4842 O O . ARG C 2 145 ? 136.603 128.428 160.894 1.00 91.27 137 ARG C O 1
ATOM 4850 N N . ILE C 2 146 ? 138.275 128.495 159.388 1.00 88.20 138 ILE C N 1
ATOM 4851 C CA . ILE C 2 146 ? 139.106 129.223 160.341 1.00 91.70 138 ILE C CA 1
ATOM 4852 C C . ILE C 2 146 ? 138.584 130.650 160.493 1.00 92.94 138 ILE C C 1
ATOM 4853 O O . ILE C 2 146 ? 138.815 131.290 161.517 1.00 92.04 138 ILE C O 1
ATOM 4858 N N . ILE C 2 147 ? 137.820 131.152 159.519 1.00 81.82 139 ILE C N 1
ATOM 4859 C CA . ILE C 2 147 ? 137.171 132.455 159.684 1.00 79.94 139 ILE C CA 1
ATOM 4860 C C . ILE C 2 147 ? 136.072 132.381 160.744 1.00 76.86 139 ILE C C 1
ATOM 4861 O O . ILE C 2 147 ? 135.954 133.257 161.613 1.00 78.98 139 ILE C O 1
ATOM 4866 N N . THR C 2 148 ? 135.240 131.338 160.683 1.00 73.37 140 THR C N 1
ATOM 4867 C CA . THR C 2 148 ? 134.238 131.160 161.736 1.00 76.34 140 THR C CA 1
ATOM 4868 C C . THR C 2 148 ? 134.892 130.965 163.100 1.00 73.91 140 THR C C 1
ATOM 4869 O O . THR C 2 148 ? 134.435 131.536 164.104 1.00 73.89 140 THR C O 1
ATOM 4873 N N . ALA C 2 149 ? 135.952 130.152 163.156 1.00 70.09 141 ALA C N 1
ATOM 4874 C CA . ALA C 2 149 ? 136.706 129.992 164.395 1.00 74.40 141 ALA C CA 1
ATOM 4875 C C . ALA C 2 149 ? 137.296 131.321 164.843 1.00 75.01 141 ALA C C 1
ATOM 4876 O O . ALA C 2 149 ? 137.383 131.596 166.044 1.00 78.29 141 ALA C O 1
ATOM 4878 N N . GLU C 2 150 ? 137.694 132.161 163.887 1.00 70.96 142 GLU C N 1
ATOM 4879 C CA . GLU C 2 150 ? 138.173 133.497 164.207 1.00 76.70 142 GLU C CA 1
ATOM 4880 C C . GLU C 2 150 ? 137.109 134.265 164.961 1.00 77.01 142 GLU C C 1
ATOM 4881 O O . GLU C 2 150 ? 137.365 134.823 166.032 1.00 71.69 142 GLU C O 1
ATOM 4887 N N . GLY C 2 151 ? 135.891 134.272 164.420 1.00 69.72 143 GLY C N 1
ATOM 4888 C CA . GLY C 2 151 ? 134.818 134.993 165.082 1.00 67.04 143 GLY C CA 1
ATOM 4889 C C . GLY C 2 151 ? 134.553 134.465 166.479 1.00 65.39 143 GLY C C 1
ATOM 4890 O O . GLY C 2 151 ? 134.520 135.229 167.451 1.00 67.35 143 GLY C O 1
ATOM 4891 N N . ILE C 2 152 ? 134.415 133.144 166.605 1.00 67.31 144 ILE C N 1
ATOM 4892 C CA . ILE C 2 152 ? 134.045 132.565 167.894 1.00 71.16 144 ILE C CA 1
ATOM 4893 C C . ILE C 2 152 ? 135.134 132.826 168.932 1.00 70.85 144 ILE C C 1
ATOM 4894 O O . ILE C 2 152 ? 134.860 133.308 170.042 1.00 75.65 144 ILE C O 1
ATOM 4899 N N . ILE C 2 153 ? 136.387 132.532 168.581 1.00 71.21 145 ILE C N 1
ATOM 4900 C CA . ILE C 2 153 ? 137.477 132.661 169.539 1.00 75.61 145 ILE C CA 1
ATOM 4901 C C . ILE C 2 153 ? 137.729 134.122 169.881 1.00 75.85 145 ILE C C 1
ATOM 4902 O O . ILE C 2 153 ? 137.998 134.456 171.040 1.00 76.26 145 ILE C O 1
ATOM 4907 N N . LEU C 2 154 ? 137.651 135.018 168.893 1.00 66.81 146 LEU C N 1
ATOM 4908 C CA . LEU C 2 154 ? 137.850 136.434 169.174 1.00 67.15 146 LEU C CA 1
ATOM 4909 C C . LEU C 2 154 ? 136.770 136.964 170.106 1.00 67.29 146 LEU C C 1
ATOM 4910 O O . LEU C 2 154 ? 137.068 137.704 171.051 1.00 64.85 146 LEU C O 1
ATOM 4915 N N . LEU C 2 155 ? 135.513 136.575 169.874 1.00 71.87 147 LEU C N 1
ATOM 4916 C CA . LEU C 2 155 ? 134.438 137.030 170.747 1.00 68.65 147 LEU C CA 1
ATOM 4917 C C . LEU C 2 155 ? 134.631 136.508 172.167 1.00 68.48 147 LEU C C 1
ATOM 4918 O O . LEU C 2 155 ? 134.473 137.261 173.134 1.00 66.04 147 LEU C O 1
ATOM 4923 N N . PHE C 2 156 ? 134.988 135.227 172.316 1.00 80.33 148 PHE C N 1
ATOM 4924 C CA . PHE C 2 156 ? 135.171 134.672 173.657 1.00 78.25 148 PHE C CA 1
ATOM 4925 C C . PHE C 2 156 ? 136.359 135.310 174.376 1.00 78.70 148 PHE C C 1
ATOM 4926 O O . PHE C 2 156 ? 136.270 135.655 175.565 1.00 80.56 148 PHE C O 1
ATOM 4934 N N . CYS C 2 157 ? 137.484 135.466 173.672 1.00 80.11 149 CYS C N 1
ATOM 4935 C CA . CYS C 2 157 ? 138.685 136.045 174.255 1.00 81.48 149 CYS C CA 1
ATOM 4936 C C . CYS C 2 157 ? 138.596 137.554 174.393 1.00 84.16 149 CYS C C 1
ATOM 4937 O O . CYS C 2 157 ? 139.529 138.166 174.916 1.00 87.26 149 CYS C O 1
ATOM 4940 N N . ALA C 2 158 ? 137.529 138.170 173.883 1.00 82.62 150 ALA C N 1
ATOM 4941 C CA . ALA C 2 158 ? 137.243 139.552 174.245 1.00 82.05 150 ALA C CA 1
ATOM 4942 C C . ALA C 2 158 ? 136.279 139.624 175.422 1.00 78.00 150 ALA C C 1
ATOM 4943 O O . ALA C 2 158 ? 136.376 140.533 176.253 1.00 73.64 150 ALA C O 1
ATOM 4945 N N . VAL C 2 159 ? 135.341 138.677 175.502 1.00 81.95 151 VAL C N 1
ATOM 4946 C CA . VAL C 2 159 ? 134.378 138.663 176.599 1.00 85.36 151 VAL C CA 1
ATOM 4947 C C . VAL C 2 159 ? 135.074 138.403 177.927 1.00 83.22 151 VAL C C 1
ATOM 4948 O O . VAL C 2 159 ? 134.782 139.061 178.933 1.00 85.20 151 VAL C O 1
ATOM 4952 N N . VAL C 2 160 ? 135.997 137.437 177.958 1.00 77.89 152 VAL C N 1
ATOM 4953 C CA . VAL C 2 160 ? 136.685 137.111 179.214 1.00 78.10 152 VAL C CA 1
ATOM 4954 C C . VAL C 2 160 ? 137.400 138.326 179.805 1.00 75.02 152 VAL C C 1
ATOM 4955 O O . VAL C 2 160 ? 137.332 138.520 181.031 1.00 78.09 152 VAL C O 1
ATOM 4959 N N . PRO C 2 161 ? 138.089 139.167 179.023 1.00 73.91 153 PRO C N 1
ATOM 4960 C CA . PRO C 2 161 ? 138.618 140.414 179.598 1.00 78.05 153 PRO C CA 1
ATOM 4961 C C . PRO C 2 161 ? 137.560 141.298 180.230 1.00 80.23 153 PRO C C 1
ATOM 4962 O O . PRO C 2 161 ? 137.881 142.043 181.157 1.00 79.71 153 PRO C O 1
ATOM 4966 N N . GLY C 2 162 ? 136.316 141.262 179.753 1.00 80.44 154 GLY C N 1
ATOM 4967 C CA . GLY C 2 162 ? 135.271 142.027 180.418 1.00 73.64 154 GLY C CA 1
ATOM 4968 C C . GLY C 2 162 ? 135.013 141.537 181.830 1.00 72.22 154 GLY C C 1
ATOM 4969 O O . GLY C 2 162 ? 134.845 142.331 182.762 1.00 74.68 154 GLY C O 1
ATOM 4970 N N . THR C 2 163 ? 134.973 140.213 182.005 1.00 88.30 155 THR C N 1
ATOM 4971 C CA . THR C 2 163 ? 134.854 139.644 183.343 1.00 92.62 155 THR C CA 1
ATOM 4972 C C . THR C 2 163 ? 136.050 140.027 184.203 1.00 92.77 155 THR C C 1
ATOM 4973 O O . THR C 2 163 ? 135.895 140.383 185.380 1.00 92.84 155 THR C O 1
ATOM 4977 N N . LEU C 2 164 ? 137.254 139.969 183.626 1.00 95.16 156 LEU C N 1
ATOM 4978 C CA . LEU C 2 164 ? 138.439 140.399 184.361 1.00 94.77 156 LEU C CA 1
ATOM 4979 C C . LEU C 2 164 ? 138.322 141.858 184.785 1.00 93.96 156 LEU C C 1
ATOM 4980 O O . LEU C 2 164 ? 138.671 142.215 185.915 1.00 93.63 156 LEU C O 1
ATOM 4985 N N . LEU C 2 165 ? 137.822 142.711 183.891 1.00 91.54 157 LEU C N 1
ATOM 4986 C CA . LEU C 2 165 ? 137.696 144.133 184.185 1.00 94.52 157 LEU C CA 1
ATOM 4987 C C . LEU C 2 165 ? 136.685 144.391 185.292 1.00 92.61 157 LEU C C 1
ATOM 4988 O O . LEU C 2 165 ? 136.926 145.225 186.170 1.00 88.98 157 LEU C O 1
ATOM 4993 N N . LEU C 2 166 ? 135.539 143.708 185.263 1.00 90.93 158 LEU C N 1
ATOM 4994 C CA . LEU C 2 166 ? 134.554 143.938 186.317 1.00 88.83 158 LEU C CA 1
ATOM 4995 C C . LEU C 2 166 ? 135.058 143.416 187.657 1.00 89.53 158 LEU C C 1
ATOM 4996 O O . LEU C 2 166 ? 134.860 144.060 188.698 1.00 91.23 158 LEU C O 1
ATOM 5001 N N . PHE C 2 167 ? 135.736 142.262 187.653 1.00 98.43 159 PHE C N 1
ATOM 5002 C CA . PHE C 2 167 ? 136.354 141.774 188.882 1.00 102.16 159 PHE C CA 1
ATOM 5003 C C . PHE C 2 167 ? 137.373 142.772 189.418 1.00 102.97 159 PHE C C 1
ATOM 5004 O O . PHE C 2 167 ? 137.409 143.050 190.623 1.00 105.12 159 PHE C O 1
ATOM 5012 N N . ARG C 2 168 ? 138.210 143.294 188.517 1.00 102.59 160 ARG C N 1
ATOM 5013 C CA . ARG C 2 168 ? 139.233 144.292 188.922 1.00 103.58 160 ARG C CA 1
ATOM 5014 C C . ARG C 2 168 ? 138.530 145.507 189.529 1.00 101.99 160 ARG C C 1
ATOM 5015 O O . ARG C 2 168 ? 138.942 145.940 190.623 1.00 101.33 160 ARG C O 1
ATOM 5023 N N . LYS C 2 169 ? 137.506 146.030 188.847 1.00 91.05 161 LYS C N 1
ATOM 5024 C CA . LYS C 2 169 ? 136.838 147.230 189.338 1.00 93.77 161 LYS C CA 1
ATOM 5025 C C . LYS C 2 169 ? 136.266 146.999 190.729 1.00 96.92 161 LYS C C 1
ATOM 5026 O O . LYS C 2 169 ? 136.420 147.841 191.623 1.00 98.99 161 LYS C O 1
ATOM 5032 N N . ARG C 2 170 ? 135.623 145.847 190.940 1.00 102.03 162 ARG C N 1
ATOM 5033 C CA . ARG C 2 170 ? 135.095 145.538 192.265 1.00 100.68 162 ARG C CA 1
ATOM 5034 C C . ARG C 2 170 ? 136.217 145.464 193.295 1.00 100.28 162 ARG C C 1
ATOM 5035 O O . ARG C 2 170 ? 136.095 145.994 194.407 1.00 98.52 162 ARG C O 1
ATOM 5043 N N 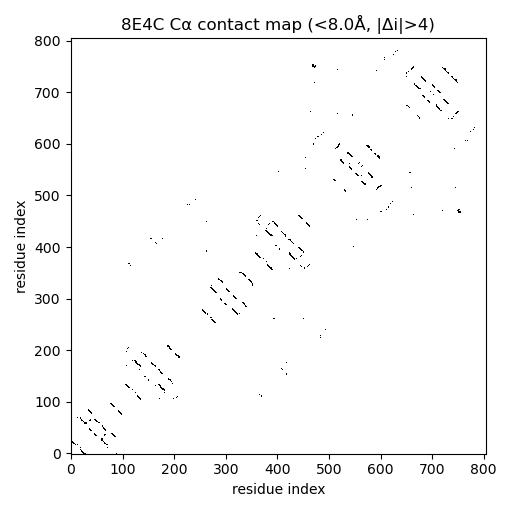. TRP C 2 171 ? 137.332 144.823 192.933 1.00 109.72 163 TRP C N 1
ATOM 5044 C CA . TRP C 2 171 ? 138.428 144.676 193.883 1.00 111.07 163 TRP C CA 1
ATOM 5045 C C . TRP C 2 171 ? 139.104 146.007 194.193 1.00 110.18 163 TRP C C 1
ATOM 5046 O O . TRP C 2 171 ? 139.456 146.257 195.351 1.00 110.66 163 TRP C O 1
ATOM 5057 N N . GLN C 2 172 ? 139.283 146.883 193.200 1.00 106.87 164 GLN C N 1
ATOM 5058 C CA . GLN C 2 172 ? 139.889 148.176 193.506 1.00 107.12 164 GLN C CA 1
ATOM 5059 C C . GLN C 2 172 ? 138.935 149.049 194.309 1.00 106.78 164 GLN C C 1
ATOM 5060 O O . GLN C 2 172 ? 139.373 149.809 195.180 1.00 105.51 164 GLN C O 1
ATOM 5066 N N . ASN C 2 173 ? 137.629 148.954 194.040 1.00 113.66 165 ASN C N 1
ATOM 5067 C CA . ASN C 2 173 ? 136.663 149.692 194.847 1.00 114.05 165 ASN C CA 1
ATOM 5068 C C . ASN C 2 173 ? 136.696 149.223 196.295 1.00 114.79 165 ASN C C 1
ATOM 5069 O O . ASN C 2 173 ? 136.605 150.036 197.223 1.00 113.38 165 ASN C O 1
ATOM 5074 N N . GLU C 2 174 ? 136.822 147.910 196.509 1.00 125.80 166 GLU C N 1
ATOM 5075 C CA . GLU C 2 174 ? 137.004 147.400 197.864 1.00 126.98 166 GLU C CA 1
ATOM 5076 C C . GLU C 2 174 ? 138.310 147.905 198.468 1.00 127.56 166 GLU C C 1
ATOM 5077 O O . GLU C 2 174 ? 138.370 148.219 199.663 1.00 126.60 166 GLU C O 1
ATOM 5083 N N . LYS C 2 175 ? 139.367 147.983 197.656 1.00 125.18 167 LYS C N 1
ATOM 5084 C CA . LYS C 2 175 ? 140.660 148.454 198.144 1.00 124.95 167 LYS C CA 1
ATOM 5085 C C . LYS C 2 175 ? 140.585 149.902 198.617 1.00 123.17 167 LYS C C 1
ATOM 5086 O O . LYS C 2 175 ? 141.151 150.253 199.659 1.00 121.39 167 LYS C O 1
ATOM 5092 N N . PHE C 2 176 ? 139.899 150.762 197.858 1.00 107.32 168 PHE C N 1
ATOM 5093 C CA . PHE C 2 176 ? 139.803 152.167 198.248 1.00 105.09 168 PHE C CA 1
ATOM 5094 C C . PHE C 2 176 ? 139.067 152.325 199.572 1.00 104.88 168 PHE C C 1
ATOM 5095 O O . PHE C 2 176 ? 139.466 153.134 200.419 1.00 106.32 168 PHE C O 1
ATOM 5103 N N . GLY C 2 177 ? 137.994 151.568 199.768 1.00 93.05 169 GLY C N 1
ATOM 5104 C CA . GLY C 2 177 ? 137.228 151.638 200.999 1.00 93.82 169 GLY C CA 1
ATOM 5105 C C . GLY C 2 177 ? 137.973 151.093 202.203 1.00 93.27 169 GLY C C 1
ATOM 5106 O O . GLY C 2 177 ? 138.734 151.810 202.852 1.00 92.49 169 GLY C O 1
ATOM 5107 N N . PRO D 3 42 ? 131.482 90.824 121.232 1.00 116.78 42 PRO D N 1
ATOM 5108 C CA . PRO D 3 42 ? 130.069 90.447 121.182 1.00 117.91 42 PRO D CA 1
ATOM 5109 C C . PRO D 3 42 ? 129.125 91.642 121.378 1.00 118.00 42 PRO D C 1
ATOM 5110 O O . PRO D 3 42 ? 128.050 91.635 120.806 1.00 115.69 42 PRO D O 1
ATOM 5114 N N . CYS D 3 43 ? 129.441 92.502 122.358 1.00 122.11 43 CYS D N 1
ATOM 5115 C CA . CYS D 3 43 ? 128.516 93.604 122.745 1.00 122.15 43 CYS D CA 1
ATOM 5116 C C . CYS D 3 43 ? 129.324 94.823 123.212 1.00 123.72 43 CYS D C 1
ATOM 5117 O O . CYS D 3 43 ? 128.885 95.462 124.184 1.00 123.82 43 CYS D O 1
ATOM 5120 N N . SER D 3 44 ? 130.434 95.156 122.542 1.00 128.39 44 SER D N 1
ATOM 5121 C CA . SER D 3 44 ? 131.323 96.250 122.931 1.00 128.63 44 SER D CA 1
ATOM 5122 C C . SER D 3 44 ? 131.455 97.288 121.823 1.00 128.09 44 SER D C 1
ATOM 5123 O O . SER D 3 44 ? 132.553 97.621 121.371 1.00 128.23 44 SER D O 1
ATOM 5126 N N . GLN D 3 45 ? 130.321 97.811 121.359 1.00 120.35 45 GLN D N 1
ATOM 5127 C CA . GLN D 3 45 ? 130.334 98.852 120.339 1.00 118.96 45 GLN D CA 1
ATOM 5128 C C . GLN D 3 45 ? 129.525 100.066 120.781 1.00 119.33 45 GLN D C 1
ATOM 5129 O O . GLN D 3 45 ? 128.709 100.589 120.015 1.00 119.04 45 GLN D O 1
ATOM 5135 N N . ILE D 3 46 ? 129.745 100.521 122.013 1.00 125.33 46 ILE D N 1
ATOM 5136 C CA . ILE D 3 46 ? 129.044 101.683 122.541 1.00 126.59 46 ILE D CA 1
ATOM 5137 C C . ILE D 3 46 ? 129.822 102.944 122.182 1.00 125.53 46 ILE D C 1
ATOM 5138 O O . ILE D 3 46 ? 131.055 102.969 122.189 1.00 127.02 46 ILE D O 1
ATOM 5143 N N . TRP D 3 47 ? 129.087 104.008 121.863 1.00 113.97 47 TRP D N 1
ATOM 5144 C CA . TRP D 3 47 ? 129.674 105.289 121.499 1.00 112.76 47 TRP D CA 1
ATOM 5145 C C . TRP D 3 47 ? 129.303 106.332 122.543 1.00 112.94 47 TRP D C 1
ATOM 5146 O O . TRP D 3 47 ? 128.362 106.155 123.320 1.00 112.29 47 TRP D O 1
ATOM 5157 N N . GLN D 3 48 ? 130.054 107.432 122.551 1.00 107.84 48 GLN D N 1
ATOM 5158 C CA . GLN D 3 48 ? 129.785 108.535 123.462 1.00 105.92 48 GLN D CA 1
ATOM 5159 C C . GLN D 3 48 ? 130.151 109.856 122.792 1.00 108.84 48 GLN D C 1
ATOM 5160 O O . GLN D 3 48 ? 130.493 109.911 121.607 1.00 105.89 48 GLN D O 1
ATOM 5166 N N . HIS D 3 49 ? 130.066 110.926 123.580 1.00 107.73 49 HIS D N 1
ATOM 5167 C CA . HIS D 3 49 ? 129.977 112.323 123.166 1.00 105.29 49 HIS D CA 1
ATOM 5168 C C . HIS D 3 49 ? 131.000 113.153 123.933 1.00 102.05 49 HIS D C 1
ATOM 5169 O O . HIS D 3 49 ? 131.774 112.581 124.712 1.00 99.54 49 HIS D O 1
ATOM 5176 N N . PRO D 3 50 ? 131.083 114.495 123.704 1.00 71.48 50 PRO D N 1
ATOM 5177 C CA . PRO D 3 50 ? 132.013 115.325 124.483 1.00 69.03 50 PRO D CA 1
ATOM 5178 C C . PRO D 3 50 ? 132.111 114.938 125.948 1.00 65.67 50 PRO D C 1
ATOM 5179 O O . PRO D 3 50 ? 131.127 114.992 126.690 1.00 69.24 50 PRO D O 1
ATOM 5183 N N . ARG D 3 51 ? 133.317 114.555 126.364 1.00 51.34 51 ARG D N 1
ATOM 5184 C CA . ARG D 3 51 ? 133.523 113.904 127.652 1.00 51.37 51 ARG D CA 1
ATOM 5185 C C . ARG D 3 51 ? 133.762 114.908 128.775 1.00 50.46 51 ARG D C 1
ATOM 5186 O O . ARG D 3 51 ? 133.156 114.802 129.845 1.00 52.33 51 ARG D O 1
ATOM 5194 N N . PHE D 3 52 ? 134.644 115.882 128.548 1.00 32.03 52 PHE D N 1
ATOM 5195 C CA . PHE D 3 52 ? 134.990 116.811 129.618 1.00 25.22 52 PHE D CA 1
ATOM 5196 C C . PHE D 3 52 ? 133.813 117.714 129.970 1.00 34.07 52 PHE D C 1
ATOM 5197 O O . PHE D 3 52 ? 133.472 117.872 131.147 1.00 38.80 52 PHE D O 1
ATOM 5205 N N . ALA D 3 53 ? 133.189 118.323 128.962 1.00 31.53 53 ALA D N 1
ATOM 5206 C CA . ALA D 3 53 ? 131.932 119.058 129.111 1.00 26.50 53 ALA D CA 1
ATOM 5207 C C . ALA D 3 53 ? 131.974 120.043 130.282 1.00 28.85 53 ALA D C 1
ATOM 5208 O O . ALA D 3 53 ? 131.241 119.915 131.264 1.00 34.37 53 ALA D O 1
ATOM 5210 N N . ALA D 3 54 ? 132.854 121.034 130.168 1.00 31.58 54 ALA D N 1
ATOM 5211 C CA . ALA D 3 54 ? 132.900 122.103 131.159 1.00 32.66 54 ALA D CA 1
ATOM 5212 C C . ALA D 3 54 ? 131.658 122.973 131.018 1.00 31.67 54 ALA D C 1
ATOM 5213 O O . ALA D 3 54 ? 131.432 123.577 129.964 1.00 37.50 54 ALA D O 1
ATOM 5215 N N . LYS D 3 55 ? 130.851 123.040 132.075 1.00 44.82 55 LYS D N 1
ATOM 5216 C CA . LYS D 3 55 ? 129.548 123.681 131.994 1.00 47.60 55 LYS D CA 1
ATOM 5217 C C . LYS D 3 55 ? 129.312 124.552 133.218 1.00 55.24 55 LYS D C 1
ATOM 5218 O O . LYS D 3 55 ? 129.916 124.360 134.276 1.00 51.06 55 LYS D O 1
ATOM 5224 N N . LYS D 3 56 ? 128.409 125.515 133.036 1.00 84.43 56 LYS D N 1
ATOM 5225 C CA . LYS D 3 56 ? 128.008 126.339 134.197 1.00 82.28 56 LYS D CA 1
ATOM 5226 C C . LYS D 3 56 ? 126.847 125.601 134.861 1.00 83.92 56 LYS D C 1
ATOM 5227 O O . LYS D 3 56 ? 126.293 124.680 134.230 1.00 86.93 56 LYS D O 1
ATOM 5233 N N . ARG D 3 57 ? 126.509 125.978 136.085 1.00 89.70 57 ARG D N 1
ATOM 5234 C CA . ARG D 3 57 ? 125.435 125.346 136.840 1.00 89.26 57 ARG D CA 1
ATOM 5235 C C . ARG D 3 57 ? 124.098 125.520 136.129 1.00 87.97 57 ARG D C 1
ATOM 5236 O O . ARG D 3 57 ? 123.767 126.607 135.648 1.00 87.98 57 ARG D O 1
ATOM 5244 N N . SER D 3 58 ? 123.334 124.428 136.062 1.00 80.57 58 SER D N 1
ATOM 5245 C CA . SER D 3 58 ? 122.022 124.398 135.415 1.00 82.28 58 SER D CA 1
ATOM 5246 C C . SER D 3 58 ? 122.124 124.799 133.941 1.00 84.79 58 SER D C 1
ATOM 5247 O O . SER D 3 58 ? 121.545 125.790 133.492 1.00 86.15 58 SER D O 1
ATOM 5250 N N . SER D 3 59 ? 122.876 123.998 133.188 1.00 79.72 59 SER D N 1
ATOM 5251 C CA . SER D 3 59 ? 123.036 124.190 131.754 1.00 75.99 59 SER D CA 1
ATOM 5252 C C . SER D 3 59 ? 122.574 122.934 131.026 1.00 76.31 59 SER D C 1
ATOM 5253 O O . SER D 3 59 ? 122.157 121.952 131.646 1.00 74.15 59 SER D O 1
ATOM 5256 N N . MET D 3 60 ? 122.654 122.969 129.696 1.00 82.90 60 MET D N 1
ATOM 5257 C CA . MET D 3 60 ? 122.012 121.961 128.862 1.00 84.15 60 MET D CA 1
ATOM 5258 C C . MET D 3 60 ? 122.999 121.330 127.888 1.00 85.06 60 MET D C 1
ATOM 5259 O O . MET D 3 60 ? 123.617 122.034 127.083 1.00 82.74 60 MET D O 1
ATOM 5264 N N . VAL D 3 61 ? 123.131 120.001 127.959 1.00 101.67 61 VAL D N 1
ATOM 5265 C CA . VAL D 3 61 ? 123.803 119.196 126.944 1.00 102.54 61 VAL D CA 1
ATOM 5266 C C . VAL D 3 61 ? 123.003 117.918 126.724 1.00 102.04 61 VAL D C 1
ATOM 5267 O O . VAL D 3 61 ? 122.286 117.443 127.606 1.00 101.67 61 VAL D O 1
ATOM 5271 N N . LYS D 3 62 ? 123.151 117.351 125.527 1.00 120.66 62 LYS D N 1
ATOM 5272 C CA . LYS D 3 62 ? 122.374 116.187 125.100 1.00 120.50 62 LYS D CA 1
ATOM 5273 C C . LYS D 3 62 ? 123.267 114.950 125.122 1.00 119.91 62 LYS D C 1
ATOM 5274 O O . LYS D 3 62 ? 124.306 114.907 124.458 1.00 120.21 62 LYS D O 1
ATOM 5280 N N . PHE D 3 63 ? 122.855 113.944 125.887 1.00 117.88 63 PHE D N 1
ATOM 5281 C CA . PHE D 3 63 ? 123.539 112.662 125.892 1.00 120.25 63 PHE D CA 1
ATOM 5282 C C . PHE D 3 63 ? 122.765 111.638 125.066 1.00 118.92 63 PHE D C 1
ATOM 5283 O O . PHE D 3 63 ? 121.577 111.797 124.776 1.00 118.91 63 PHE D O 1
ATOM 5291 N N . HIS D 3 64 ? 123.469 110.577 124.682 1.00 113.74 64 HIS D N 1
ATOM 5292 C CA . HIS D 3 64 ? 122.906 109.468 123.925 1.00 113.18 64 HIS D CA 1
ATOM 5293 C C . HIS D 3 64 ? 123.675 108.209 124.297 1.00 112.04 64 HIS D C 1
ATOM 5294 O O . HIS D 3 64 ? 124.642 108.255 125.061 1.00 112.88 64 HIS D O 1
ATOM 5301 N N . CYS D 3 65 ? 123.237 107.079 123.749 1.00 113.33 65 CYS D N 1
ATOM 5302 C CA . CYS D 3 65 ? 123.891 105.790 123.966 1.00 117.56 65 CYS D CA 1
ATOM 5303 C C . CYS D 3 65 ? 123.998 105.012 122.657 1.00 118.09 65 CYS D C 1
ATOM 5304 O O . CYS D 3 65 ? 123.562 103.863 122.556 1.00 120.21 65 CYS D O 1
ATOM 5307 N N . TYR D 3 66 ? 124.547 105.656 121.624 1.00 106.87 66 TYR D N 1
ATOM 5308 C CA . TYR D 3 66 ? 124.743 105.010 120.328 1.00 105.15 66 TYR D CA 1
ATOM 5309 C C . TYR D 3 66 ? 125.389 103.640 120.489 1.00 107.41 66 TYR D C 1
ATOM 5310 O O . TYR D 3 66 ? 126.419 103.497 121.154 1.00 106.93 66 TYR D O 1
ATOM 5319 N N . THR D 3 67 ? 124.777 102.631 119.873 1.00 105.24 67 THR D N 1
ATOM 5320 C CA . THR D 3 67 ? 125.270 101.265 119.966 1.00 104.33 67 THR D CA 1
ATOM 5321 C C . THR D 3 67 ? 124.879 100.504 118.707 1.00 105.18 67 THR D C 1
ATOM 5322 O O . THR D 3 67 ? 123.997 100.919 117.950 1.00 105.74 67 THR D O 1
ATOM 5326 N N . ASN D 3 68 ? 125.549 99.375 118.494 1.00 106.77 68 ASN D N 1
ATOM 5327 C CA . ASN D 3 68 ? 125.288 98.485 117.370 1.00 104.59 68 ASN D CA 1
ATOM 5328 C C . ASN D 3 68 ? 124.696 97.169 117.860 1.00 104.68 68 ASN D C 1
ATOM 5329 O O . ASN D 3 68 ? 125.001 96.092 117.341 1.00 103.59 68 ASN D O 1
ATOM 5334 N N . HIS D 3 69 ? 123.841 97.248 118.872 1.00 99.97 69 HIS D N 1
ATOM 5335 C CA . HIS D 3 69 ? 123.203 96.077 119.460 1.00 98.10 69 HIS D CA 1
ATOM 5336 C C . HIS D 3 69 ? 121.816 96.499 119.936 1.00 98.05 69 HIS D C 1
ATOM 5337 O O . HIS D 3 69 ? 121.386 97.635 119.712 1.00 97.43 69 HIS D O 1
ATOM 5344 N N . SER D 3 70 ? 121.111 95.581 120.598 1.00 87.56 70 SER D N 1
ATOM 5345 C CA . SER D 3 70 ? 119.758 95.862 121.079 1.00 86.26 70 SER D CA 1
ATOM 5346 C C . SER D 3 70 ? 119.505 94.979 122.298 1.00 85.96 70 SER D C 1
ATOM 5347 O O . SER D 3 70 ? 119.391 93.757 122.166 1.00 87.61 70 SER D O 1
ATOM 5350 N N . GLY D 3 71 ? 119.414 95.601 123.470 1.00 74.01 71 GLY D N 1
ATOM 5351 C CA . GLY D 3 71 ? 119.190 94.858 124.694 1.00 77.07 71 GLY D CA 1
ATOM 5352 C C . GLY D 3 71 ? 118.910 95.784 125.857 1.00 74.84 71 GLY D C 1
ATOM 5353 O O . GLY D 3 71 ? 118.682 96.984 125.688 1.00 69.33 71 GLY D O 1
ATOM 5354 N N . ALA D 3 72 ? 118.930 95.199 127.053 1.00 65.47 72 ALA D N 1
ATOM 5355 C CA . ALA D 3 72 ? 118.661 95.950 128.271 1.00 60.25 72 ALA D CA 1
ATOM 5356 C C . ALA D 3 72 ? 119.741 96.996 128.516 1.00 60.06 72 ALA D C 1
ATOM 5357 O O . ALA D 3 72 ? 120.929 96.755 128.284 1.00 59.99 72 ALA D O 1
ATOM 5359 N N . LEU D 3 73 ? 119.320 98.165 128.991 1.00 83.72 73 LEU D N 1
ATOM 5360 C CA . LEU D 3 73 ? 120.202 99.299 129.226 1.00 86.72 73 LEU D CA 1
ATOM 5361 C C . LEU D 3 73 ? 119.999 99.824 130.639 1.00 93.49 73 LEU D C 1
ATOM 5362 O O . LEU D 3 73 ? 118.877 99.824 131.155 1.00 96.86 73 LEU D O 1
ATOM 5367 N N . THR D 3 74 ? 121.088 100.273 131.263 1.00 103.31 74 THR D N 1
ATOM 5368 C CA . THR D 3 74 ? 121.050 100.860 132.599 1.00 100.18 74 THR D CA 1
ATOM 5369 C C . THR D 3 74 ? 122.015 102.038 132.646 1.00 99.23 74 THR D C 1
ATOM 5370 O O . THR D 3 74 ? 123.229 101.855 132.509 1.00 98.96 74 THR D O 1
ATOM 5374 N N . TRP D 3 75 ? 121.479 103.242 132.833 1.00 101.38 75 TRP D N 1
ATOM 5375 C CA . TRP D 3 75 ? 122.325 104.410 133.032 1.00 102.00 75 TRP D CA 1
ATOM 5376 C C . TRP D 3 75 ? 123.023 104.334 134.384 1.00 106.82 75 TRP D C 1
ATOM 5377 O O . TRP D 3 75 ? 122.426 103.938 135.388 1.00 109.10 75 TRP D O 1
ATOM 5388 N N . PHE D 3 76 ? 124.296 104.722 134.407 1.00 109.19 76 PHE D N 1
ATOM 5389 C CA . PHE D 3 76 ? 125.087 104.714 135.628 1.00 108.17 76 PHE D CA 1
ATOM 5390 C C . PHE D 3 76 ? 125.808 106.044 135.791 1.00 107.24 76 PHE D C 1
ATOM 5391 O O . PHE D 3 76 ? 126.180 106.695 134.810 1.00 106.96 76 PHE D O 1
ATOM 5399 N N . ARG D 3 77 ? 125.997 106.438 137.048 1.00 86.20 77 ARG D N 1
ATOM 5400 C CA . ARG D 3 77 ? 126.684 107.669 137.407 1.00 82.24 77 ARG D CA 1
ATOM 5401 C C . ARG D 3 77 ? 127.810 107.357 138.380 1.00 82.80 77 ARG D C 1
ATOM 5402 O O . ARG D 3 77 ? 127.611 106.627 139.355 1.00 87.82 77 ARG D O 1
ATOM 5410 N N . LYS D 3 78 ? 128.991 107.910 138.114 1.00 78.15 78 LYS D N 1
ATOM 5411 C CA . LYS D 3 78 ? 130.128 107.783 139.014 1.00 79.06 78 LYS D CA 1
ATOM 5412 C C . LYS D 3 78 ? 130.618 109.161 139.424 1.00 79.01 78 LYS D C 1
ATOM 5413 O O . LYS D 3 78 ? 130.739 110.062 138.589 1.00 79.54 78 LYS D O 1
ATOM 5419 N N . ARG D 3 79 ? 130.901 109.315 140.714 1.00 97.93 79 ARG D N 1
ATOM 5420 C CA . ARG D 3 79 ? 131.527 110.513 141.255 1.00 99.19 79 ARG D CA 1
ATOM 5421 C C . ARG D 3 79 ? 132.778 110.098 142.010 1.00 101.76 79 ARG D C 1
ATOM 5422 O O . ARG D 3 79 ? 132.723 109.195 142.849 1.00 101.73 79 ARG D O 1
ATOM 5430 N N . GLY D 3 80 ? 133.896 110.755 141.713 1.00 108.95 80 GLY D N 1
ATOM 5431 C CA . GLY D 3 80 ? 135.140 110.434 142.396 1.00 108.01 80 GLY D CA 1
ATOM 5432 C C . GLY D 3 80 ? 135.551 108.993 142.164 1.00 108.40 80 GLY D C 1
ATOM 5433 O O . GLY D 3 80 ? 135.544 108.493 141.033 1.00 106.85 80 GLY D O 1
ATOM 5434 N N . SER D 3 81 ? 135.916 108.308 143.249 1.00 112.98 81 SER D N 1
ATOM 5435 C CA . SER D 3 81 ? 136.346 106.916 143.193 1.00 112.06 81 SER D CA 1
ATOM 5436 C C . SER D 3 81 ? 135.305 105.962 143.768 1.00 112.64 81 SER D C 1
ATOM 5437 O O . SER D 3 81 ? 135.596 104.777 143.964 1.00 113.01 81 SER D O 1
ATOM 5440 N N . GLN D 3 82 ? 134.100 106.452 144.048 1.00 117.05 82 GLN D N 1
ATOM 5441 C CA . GLN D 3 82 ? 133.055 105.607 144.600 1.00 118.10 82 GLN D CA 1
ATOM 5442 C C . GLN D 3 82 ? 132.506 104.657 143.536 1.00 118.54 82 GLN D C 1
ATOM 5443 O O . GLN D 3 82 ? 132.783 104.782 142.339 1.00 114.94 82 GLN D O 1
ATOM 5449 N N . GLN D 3 83 ? 131.715 103.693 143.997 1.00 123.00 83 GLN D N 1
ATOM 5450 C CA . GLN D 3 83 ? 131.252 102.616 143.139 1.00 120.77 83 GLN D CA 1
ATOM 5451 C C . GLN D 3 83 ? 130.168 103.109 142.179 1.00 121.64 83 GLN D C 1
ATOM 5452 O O . GLN D 3 83 ? 129.516 104.126 142.434 1.00 121.67 83 GLN D O 1
ATOM 5458 N N . PRO D 3 84 ? 129.970 102.414 141.057 1.00 120.33 84 PRO D N 1
ATOM 5459 C CA . PRO D 3 84 ? 128.894 102.793 140.134 1.00 118.85 84 PRO D CA 1
ATOM 5460 C C . PRO D 3 84 ? 127.527 102.693 140.796 1.00 118.82 84 PRO D C 1
ATOM 5461 O O . PRO D 3 84 ? 127.272 101.810 141.618 1.00 117.85 84 PRO D O 1
ATOM 5465 N N . GLN D 3 85 ? 126.641 103.613 140.422 1.00 122.39 85 GLN D N 1
ATOM 5466 C CA . GLN D 3 85 ? 125.300 103.678 140.982 1.00 120.57 85 GLN D CA 1
ATOM 5467 C C . GLN D 3 85 ? 124.285 103.898 139.868 1.00 121.51 85 GLN D C 1
ATOM 5468 O O . GLN D 3 85 ? 124.590 104.478 138.823 1.00 120.56 85 GLN D O 1
ATOM 5474 N N . GLU D 3 86 ? 123.065 103.426 140.110 1.00 115.41 86 GLU D N 1
ATOM 5475 C CA . GLU D 3 86 ? 121.982 103.518 139.141 1.00 115.39 86 GLU D CA 1
ATOM 5476 C C . GLU D 3 86 ? 121.373 104.915 139.150 1.00 114.82 86 GLU D C 1
ATOM 5477 O O . GLU D 3 86 ? 121.262 105.551 140.202 1.00 116.34 86 GLU D O 1
ATOM 5483 N N . LEU D 3 87 ? 120.985 105.390 137.970 1.00 99.42 87 LEU D N 1
ATOM 5484 C CA . LEU D 3 87 ? 120.327 106.679 137.817 1.00 101.35 87 LEU D CA 1
ATOM 5485 C C . LEU D 3 87 ? 118.815 106.493 137.809 1.00 104.02 87 LEU D C 1
ATOM 5486 O O . LEU D 3 87 ? 118.307 105.477 137.325 1.00 102.20 87 LEU D O 1
ATOM 5491 N N . VAL D 3 88 ? 118.100 107.480 138.345 1.00 98.14 88 VAL D N 1
ATOM 5492 C CA . VAL D 3 88 ? 116.647 107.439 138.455 1.00 94.95 88 VAL D CA 1
ATOM 5493 C C . VAL D 3 88 ? 116.056 108.579 137.637 1.00 93.58 88 VAL D C 1
ATOM 5494 O O . VAL D 3 88 ? 116.464 109.738 137.777 1.00 86.23 88 VAL D O 1
ATOM 5498 N N . SER D 3 89 ? 115.094 108.244 136.781 1.00 96.35 89 SER D N 1
ATOM 5499 C CA . SER D 3 89 ? 114.512 109.216 135.867 1.00 94.69 89 SER D CA 1
ATOM 5500 C C . SER D 3 89 ? 113.608 110.194 136.604 1.00 90.53 89 SER D C 1
ATOM 5501 O O . SER D 3 89 ? 112.868 109.818 137.518 1.00 84.23 89 SER D O 1
ATOM 5504 N N . GLU D 3 90 ? 113.673 111.458 136.192 1.00 117.98 90 GLU D N 1
ATOM 5505 C CA . GLU D 3 90 ? 112.819 112.515 136.717 1.00 124.04 90 GLU D CA 1
ATOM 5506 C C . GLU D 3 90 ? 112.508 113.486 135.588 1.00 124.15 90 GLU D C 1
ATOM 5507 O O . GLU D 3 90 ? 113.408 113.861 134.831 1.00 122.90 90 GLU D O 1
ATOM 5513 N N . GLU D 3 91 ? 111.239 113.884 135.476 1.00 113.01 91 GLU D N 1
ATOM 5514 C CA . GLU D 3 91 ? 110.800 114.726 134.367 1.00 105.44 91 GLU D CA 1
ATOM 5515 C C . GLU D 3 91 ? 111.326 116.146 134.523 1.00 99.20 91 GLU D C 1
ATOM 5516 O O . GLU D 3 91 ? 111.260 116.731 135.608 1.00 98.65 91 GLU D O 1
ATOM 5522 N N . GLY D 3 92 ? 111.856 116.695 133.433 1.00 62.98 92 GLY D N 1
ATOM 5523 C CA . GLY D 3 92 ? 112.431 118.022 133.448 1.00 74.91 92 GLY D CA 1
ATOM 5524 C C . GLY D 3 92 ? 113.792 118.117 134.094 1.00 76.36 92 GLY D C 1
ATOM 5525 O O . GLY D 3 92 ? 114.385 119.202 134.097 1.00 76.04 92 GLY D O 1
ATOM 5526 N N . ARG D 3 93 ? 114.298 117.030 134.636 1.00 114.01 93 ARG D N 1
ATOM 5527 C CA . ARG D 3 93 ? 115.635 116.919 135.205 1.00 114.94 93 ARG D CA 1
ATOM 5528 C C . ARG D 3 93 ? 116.471 115.880 134.480 1.00 112.11 93 ARG D C 1
ATOM 5529 O O . ARG D 3 93 ? 117.671 116.085 134.293 1.00 109.30 93 ARG D O 1
ATOM 5537 N N . ILE D 3 94 ? 115.865 114.765 134.078 1.00 116.27 94 ILE D N 1
ATOM 5538 C CA . ILE D 3 94 ? 116.509 113.750 133.251 1.00 116.12 94 ILE D CA 1
ATOM 5539 C C . ILE D 3 94 ? 115.509 113.311 132.192 1.00 118.36 94 ILE D C 1
ATOM 5540 O O . ILE D 3 94 ? 114.489 112.693 132.515 1.00 116.19 94 ILE D O 1
ATOM 5545 N N . VAL D 3 95 ? 115.800 113.619 130.931 1.00 119.72 95 VAL D N 1
ATOM 5546 C CA . VAL D 3 95 ? 114.920 113.300 129.812 1.00 117.10 95 VAL D CA 1
ATOM 5547 C C . VAL D 3 95 ? 115.449 112.046 129.134 1.00 115.66 95 VAL D C 1
ATOM 5548 O O . VAL D 3 95 ? 116.649 111.944 128.851 1.00 117.43 95 VAL D O 1
ATOM 5552 N N . GLN D 3 96 ? 114.555 111.094 128.876 1.00 116.50 96 GLN D N 1
ATOM 5553 C CA . GLN D 3 96 ? 114.919 109.792 128.319 1.00 117.76 96 GLN D CA 1
ATOM 5554 C C . GLN D 3 96 ? 114.026 109.515 127.113 1.00 117.28 96 GLN D C 1
ATOM 5555 O O . GLN D 3 96 ? 112.880 109.083 127.268 1.00 118.95 96 GLN D O 1
ATOM 5561 N N . THR D 3 97 ? 114.550 109.766 125.916 1.00 114.57 97 THR D N 1
ATOM 5562 C CA . THR D 3 97 ? 113.857 109.469 124.668 1.00 112.37 97 THR D CA 1
ATOM 5563 C C . THR D 3 97 ? 114.674 108.453 123.885 1.00 113.42 97 THR D C 1
ATOM 5564 O O . THR D 3 97 ? 115.883 108.631 123.704 1.00 112.65 97 THR D O 1
ATOM 5568 N N . GLN D 3 98 ? 114.017 107.392 123.424 1.00 116.90 98 GLN D N 1
ATOM 5569 C CA . GLN D 3 98 ? 114.678 106.307 122.709 1.00 116.67 98 GLN D CA 1
ATOM 5570 C C . GLN D 3 98 ? 114.482 106.516 121.212 1.00 114.91 98 GLN D C 1
ATOM 5571 O O . GLN D 3 98 ? 113.360 106.413 120.704 1.00 113.53 98 GLN D O 1
ATOM 5577 N N . ASN D 3 99 ? 115.588 106.829 120.519 1.00 115.77 99 ASN D N 1
ATOM 5578 C CA . ASN D 3 99 ? 115.559 107.013 119.042 1.00 116.32 99 ASN D CA 1
ATOM 5579 C C . ASN D 3 99 ? 115.974 105.691 118.396 1.00 116.51 99 ASN D C 1
ATOM 5580 O O . ASN D 3 99 ? 117.006 105.677 117.696 1.00 116.62 99 ASN D O 1
ATOM 5585 N N . GLY D 3 100 ? 115.211 104.624 118.635 1.00 111.66 100 GLY D N 1
ATOM 5586 C CA . GLY D 3 100 ? 115.534 103.310 118.117 1.00 113.47 100 GLY D CA 1
ATOM 5587 C C . GLY D 3 100 ? 116.720 102.681 118.819 1.00 113.68 100 GLY D C 1
ATOM 5588 O O . GLY D 3 100 ? 116.634 102.322 119.997 1.00 116.10 100 GLY D O 1
ATOM 5589 N N . SER D 3 101 ? 117.837 102.541 118.101 1.00 105.71 101 SER D N 1
ATOM 5590 C CA . SER D 3 101 ? 119.052 101.986 118.686 1.00 107.02 101 SER D CA 1
ATOM 5591 C C . SER D 3 101 ? 119.839 103.010 119.493 1.00 109.27 101 SER D C 1
ATOM 5592 O O . SER D 3 101 ? 120.847 102.644 120.108 1.00 108.51 101 SER D O 1
ATOM 5595 N N . VAL D 3 102 ? 119.412 104.270 119.504 1.00 116.79 102 VAL D N 1
ATOM 5596 C CA . VAL D 3 102 ? 120.094 105.342 120.219 1.00 118.15 102 VAL D CA 1
ATOM 5597 C C . VAL D 3 102 ? 119.242 105.739 121.417 1.00 118.07 102 VAL D C 1
ATOM 5598 O O . VAL D 3 102 ? 118.035 105.971 121.278 1.00 117.41 102 VAL D O 1
ATOM 5602 N N . TYR D 3 103 ? 119.868 105.817 122.588 1.00 108.25 103 TYR D N 1
ATOM 5603 C CA . TYR D 3 103 ? 119.180 106.120 123.841 1.00 105.64 103 TYR D CA 1
ATOM 5604 C C . TYR D 3 103 ? 119.566 107.535 124.267 1.00 108.57 103 TYR D C 1
ATOM 5605 O O . TYR D 3 103 ? 120.541 107.735 124.994 1.00 108.79 103 TYR D O 1
ATOM 5614 N N . THR D 3 104 ? 118.783 108.513 123.821 1.00 118.18 104 THR D N 1
ATOM 5615 C CA . THR D 3 104 ? 119.066 109.908 124.130 1.00 118.48 104 THR D CA 1
ATOM 5616 C C . THR D 3 104 ? 118.888 110.181 125.620 1.00 118.53 104 THR D C 1
ATOM 5617 O O . THR D 3 104 ? 117.970 109.660 126.260 1.00 118.40 104 THR D O 1
ATOM 5621 N N . LEU D 3 105 ? 119.733 111.063 126.160 1.00 113.01 105 LEU D N 1
ATOM 5622 C CA . LEU D 3 105 ? 119.587 111.475 127.582 1.00 113.41 105 LEU D CA 1
ATOM 5623 C C . LEU D 3 105 ? 119.860 112.980 127.681 1.00 113.37 105 LEU D C 1
ATOM 5624 O O . LEU D 3 105 ? 120.561 113.512 126.800 1.00 110.22 105 LEU D O 1
ATOM 5629 N N . THR D 3 106 ? 119.305 113.640 128.700 1.00 112.59 106 THR D N 1
ATOM 5630 C CA . THR D 3 106 ? 119.494 115.104 128.875 1.00 111.99 106 THR D CA 1
ATOM 5631 C C . THR D 3 106 ? 119.330 115.440 130.357 1.00 112.63 106 THR D C 1
ATOM 5632 O O . THR D 3 106 ? 118.312 115.022 130.940 1.00 113.06 106 THR D O 1
ATOM 5636 N N . ILE D 3 107 ? 120.290 116.163 130.938 1.00 109.09 107 ILE D N 1
ATOM 5637 C CA . ILE D 3 107 ? 120.235 116.445 132.403 1.00 108.27 107 ILE D CA 1
ATOM 5638 C C . ILE D 3 107 ? 120.090 117.951 132.624 1.00 103.49 107 ILE D C 1
ATOM 5639 O O . ILE D 3 107 ? 121.063 118.682 132.361 1.00 101.73 107 ILE D O 1
ATOM 5644 N N . GLN D 3 108 ? 118.926 118.350 133.116 1.00 91.55 108 GLN D N 1
ATOM 5645 C CA . GLN D 3 108 ? 118.744 119.782 133.419 1.00 90.02 108 GLN D CA 1
ATOM 5646 C C . GLN D 3 108 ? 119.142 120.045 134.868 1.00 90.44 108 GLN D C 1
ATOM 5647 O O . GLN D 3 108 ? 119.641 119.112 135.529 1.00 95.71 108 GLN D O 1
ATOM 5653 N N . ASN D 3 109 ? 118.935 121.268 135.324 1.00 85.29 109 ASN D N 1
ATOM 5654 C CA . ASN D 3 109 ? 119.234 121.721 136.694 1.00 87.48 109 ASN D CA 1
ATOM 5655 C C . ASN D 3 109 ? 120.469 121.086 137.332 1.00 87.19 109 ASN D C 1
ATOM 5656 O O . ASN D 3 109 ? 120.457 120.636 138.479 1.00 85.09 109 ASN D O 1
ATOM 5661 N N . ILE D 3 110 ? 121.552 121.062 136.563 1.00 85.72 110 ILE D N 1
ATOM 5662 C CA . ILE D 3 110 ? 122.802 120.457 137.008 1.00 87.70 110 ILE D CA 1
ATOM 5663 C C . ILE D 3 110 ? 123.471 121.266 138.111 1.00 85.36 110 ILE D C 1
ATOM 5664 O O . ILE D 3 110 ? 123.677 122.478 137.974 1.00 84.27 110 ILE D O 1
ATOM 5669 N N . GLN D 3 111 ? 123.811 120.596 139.206 1.00 76.07 111 GLN D N 1
ATOM 5670 C CA . GLN D 3 111 ? 124.469 121.205 140.354 1.00 76.59 111 GLN D CA 1
ATOM 5671 C C . GLN D 3 111 ? 125.837 120.558 140.558 1.00 74.21 111 GLN D C 1
ATOM 5672 O O . GLN D 3 111 ? 126.272 119.710 139.774 1.00 71.23 111 GLN D O 1
ATOM 5678 N N . TYR D 3 112 ? 126.520 120.971 141.629 1.00 73.98 112 TYR D N 1
ATOM 5679 C CA . TYR D 3 112 ? 127.846 120.437 141.917 1.00 69.96 112 TYR D CA 1
ATOM 5680 C C . TYR D 3 112 ? 127.812 118.957 142.272 1.00 69.21 112 TYR D C 1
ATOM 5681 O O . TYR D 3 112 ? 128.797 118.252 142.030 1.00 73.23 112 TYR D O 1
ATOM 5690 N N . GLU D 3 113 ? 126.704 118.468 142.833 1.00 67.43 113 GLU D N 1
ATOM 5691 C CA . GLU D 3 113 ? 126.599 117.052 143.160 1.00 66.64 113 GLU D CA 1
ATOM 5692 C C . GLU D 3 113 ? 126.590 116.170 141.919 1.00 70.27 113 GLU D C 1
ATOM 5693 O O . GLU D 3 113 ? 126.833 114.964 142.029 1.00 71.07 113 GLU D O 1
ATOM 5699 N N . ASP D 3 114 ? 126.318 116.740 140.748 1.00 71.59 114 ASP D N 1
ATOM 5700 C CA . ASP D 3 114 ? 126.312 115.997 139.497 1.00 70.56 114 ASP D CA 1
ATOM 5701 C C . ASP D 3 114 ? 127.694 115.897 138.864 1.00 68.53 114 ASP D C 1
ATOM 5702 O O . ASP D 3 114 ? 127.835 115.267 137.812 1.00 69.07 114 ASP D O 1
ATOM 5707 N N . ASN D 3 115 ? 128.705 116.514 139.470 1.00 56.22 115 ASN D N 1
ATOM 5708 C CA . ASN D 3 115 ? 130.074 116.376 138.994 1.00 52.19 115 ASN D CA 1
ATOM 5709 C C . ASN D 3 115 ? 130.512 114.919 139.082 1.00 53.23 115 ASN D C 1
ATOM 5710 O O . ASN D 3 115 ? 130.301 114.257 140.102 1.00 53.53 115 ASN D O 1
ATOM 5715 N N . GLY D 3 116 ? 131.120 114.421 138.016 1.00 51.43 116 GLY D N 1
ATOM 5716 C CA . GLY D 3 116 ? 131.603 113.057 138.002 1.00 55.28 116 GLY D CA 1
ATOM 5717 C C . GLY D 3 116 ? 131.646 112.508 136.590 1.00 58.76 116 GLY D C 1
ATOM 5718 O O . GLY D 3 116 ? 131.886 113.238 135.634 1.00 59.97 116 GLY D O 1
ATOM 5719 N N . ILE D 3 117 ? 131.404 111.203 136.492 1.00 70.78 117 ILE D N 1
ATOM 5720 C CA . ILE D 3 117 ? 131.539 110.446 135.252 1.00 64.63 117 ILE D CA 1
ATOM 5721 C C . ILE D 3 117 ? 130.185 109.836 134.917 1.00 66.15 117 ILE D C 1
ATOM 5722 O O . ILE D 3 117 ? 129.541 109.234 135.783 1.00 72.14 117 ILE D O 1
ATOM 5727 N N . TYR D 3 118 ? 129.753 109.997 133.668 1.00 73.63 118 TYR D N 1
ATOM 5728 C CA . TYR D 3 118 ? 128.477 109.468 133.203 1.00 76.97 118 TYR D CA 1
ATOM 5729 C C . TYR D 3 118 ? 128.696 108.537 132.019 1.00 83.32 118 TYR D C 1
ATOM 5730 O O . TYR D 3 118 ? 129.478 108.846 131.114 1.00 87.59 118 TYR D O 1
ATOM 5739 N N . PHE D 3 119 ? 128.003 107.400 132.034 1.00 92.51 119 PHE D N 1
ATOM 5740 C CA . PHE D 3 119 ? 128.059 106.431 130.951 1.00 91.86 119 PHE D CA 1
ATOM 5741 C C . PHE D 3 119 ? 126.835 105.533 131.048 1.00 90.99 119 PHE D C 1
ATOM 5742 O O . PHE D 3 119 ? 126.184 105.454 132.093 1.00 91.17 119 PHE D O 1
ATOM 5750 N N . CYS D 3 120 ? 126.531 104.846 129.950 1.00 97.25 120 CYS D N 1
ATOM 5751 C CA . CYS D 3 120 ? 125.382 103.952 129.878 1.00 101.23 120 CYS D CA 1
ATOM 5752 C C . CYS D 3 120 ? 125.853 102.508 129.770 1.00 102.56 120 CYS D C 1
ATOM 5753 O O . CYS D 3 120 ? 126.675 102.181 128.908 1.00 101.96 120 CYS D O 1
ATOM 5756 N N . LYS D 3 121 ? 125.328 101.651 130.641 1.00 100.63 121 LYS D N 1
ATOM 5757 C CA . LYS D 3 121 ? 125.620 100.226 130.606 1.00 98.37 121 LYS D CA 1
ATOM 5758 C C . LYS D 3 121 ? 124.718 99.513 129.604 1.00 95.32 121 LYS D C 1
ATOM 5759 O O . LYS D 3 121 ? 123.779 100.089 129.048 1.00 90.81 121 LYS D O 1
ATOM 5765 N N . GLN D 3 122 ? 125.023 98.238 129.379 1.00 81.28 122 GLN D N 1
ATOM 5766 C CA . GLN D 3 122 ? 124.195 97.360 128.567 1.00 79.44 122 GLN D CA 1
ATOM 5767 C C . GLN D 3 122 ? 124.305 95.945 129.113 1.00 81.76 122 GLN D C 1
ATOM 5768 O O . GLN D 3 122 ? 125.281 95.607 129.787 1.00 83.02 122 GLN D O 1
ATOM 5774 N N . LYS D 3 123 ? 123.301 95.124 128.823 1.00 67.20 123 LYS D N 1
ATOM 5775 C CA . LYS D 3 123 ? 123.275 93.733 129.258 1.00 68.85 123 LYS D CA 1
ATOM 5776 C C . LYS D 3 123 ? 123.458 92.834 128.042 1.00 67.30 123 LYS D C 1
ATOM 5777 O O . LYS D 3 123 ? 122.702 92.930 127.069 1.00 63.06 123 LYS D O 1
ATOM 5783 N N . CYS D 3 124 ? 124.458 91.961 128.102 1.00 65.21 124 CYS D N 1
ATOM 5784 C CA . CYS D 3 124 ? 124.766 91.022 127.028 1.00 62.81 124 CYS D CA 1
ATOM 5785 C C . CYS D 3 124 ? 124.579 89.612 127.583 1.00 60.14 124 CYS D C 1
ATOM 5786 O O . CYS D 3 124 ? 125.523 89.007 128.099 1.00 57.37 124 CYS D O 1
ATOM 5789 N N . ASP D 3 125 ? 123.352 89.095 127.482 1.00 55.77 125 ASP D N 1
ATOM 5790 C CA . ASP D 3 125 ? 123.032 87.748 127.957 1.00 59.32 125 ASP D CA 1
ATOM 5791 C C . ASP D 3 125 ? 123.389 86.765 126.851 1.00 54.44 125 ASP D C 1
ATOM 5792 O O . ASP D 3 125 ? 122.531 86.177 126.190 1.00 59.21 125 ASP D O 1
ATOM 5797 N N . SER D 3 126 ? 124.697 86.595 126.647 1.00 71.87 126 SER D N 1
ATOM 5798 C CA . SER D 3 126 ? 125.238 85.763 125.579 1.00 74.49 126 SER D CA 1
ATOM 5799 C C . SER D 3 126 ? 125.760 84.430 126.104 1.00 64.17 126 SER D C 1
ATOM 5800 O O . SER D 3 126 ? 126.780 83.926 125.627 1.00 59.25 126 SER D O 1
ATOM 5803 N N . ALA D 3 127 ? 125.079 83.862 127.100 1.00 66.26 127 ALA D N 1
ATOM 5804 C CA . ALA D 3 127 ? 125.433 82.583 127.713 1.00 72.50 127 ALA D CA 1
ATOM 5805 C C . ALA D 3 127 ? 126.820 82.600 128.353 1.00 76.20 127 ALA D C 1
ATOM 5806 O O . ALA D 3 127 ? 127.357 81.544 128.704 1.00 76.49 127 ALA D O 1
ATOM 5808 N N . ASN D 3 128 ? 127.416 83.784 128.520 1.00 87.30 128 ASN D N 1
ATOM 5809 C CA . ASN D 3 128 ? 128.712 83.892 129.177 1.00 87.29 128 ASN D CA 1
ATOM 5810 C C . ASN D 3 128 ? 128.777 85.070 130.142 1.00 85.31 128 ASN D C 1
ATOM 5811 O O . ASN D 3 128 ? 129.845 85.315 130.719 1.00 85.93 128 ASN D O 1
ATOM 5816 N N . HIS D 3 129 ? 127.676 85.799 130.330 1.00 95.42 129 HIS D N 1
ATOM 5817 C CA . HIS D 3 129 ? 127.622 86.960 131.221 1.00 99.63 129 HIS D CA 1
ATOM 5818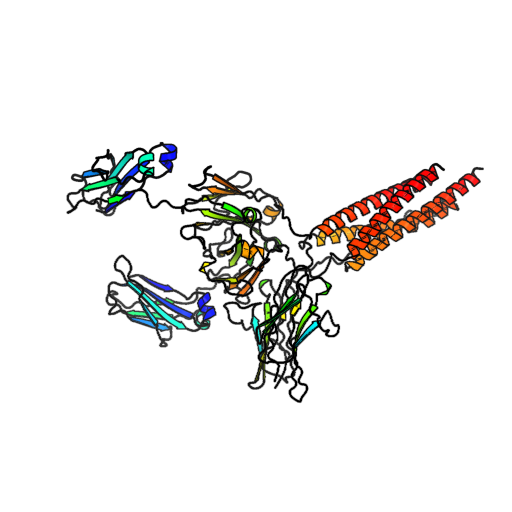 C C . HIS D 3 129 ? 128.659 88.012 130.831 1.00 101.49 129 HIS D C 1
ATOM 5819 O O . HIS D 3 129 ? 129.166 88.755 131.672 1.00 102.59 129 HIS D O 1
ATOM 5826 N N . ASN D 3 130 ? 128.985 88.032 129.528 1.00 101.73 130 ASN D N 1
ATOM 5827 C CA . ASN D 3 130 ? 129.961 89.018 128.985 1.00 97.82 130 ASN D CA 1
ATOM 5828 C C . ASN D 3 130 ? 129.167 90.316 129.106 1.00 104.21 130 ASN D C 1
ATOM 5829 O O . ASN D 3 130 ? 128.316 90.575 128.235 1.00 105.30 130 ASN D O 1
ATOM 5834 N N . VAL D 3 131 ? 129.448 91.095 130.145 1.00 117.87 131 VAL D N 1
ATOM 5835 C CA . VAL D 3 131 ? 128.728 92.335 130.408 1.00 117.08 131 VAL D CA 1
ATOM 5836 C C . VAL D 3 131 ? 129.735 93.418 130.041 1.00 117.14 131 VAL D C 1
ATOM 5837 O O . VAL D 3 131 ? 130.827 93.484 130.616 1.00 115.48 131 VAL D O 1
ATOM 5841 N N . THR D 3 132 ? 129.366 94.266 129.087 1.00 116.94 132 THR D N 1
ATOM 5842 C CA . THR D 3 132 ? 130.204 95.363 128.628 1.00 117.60 132 THR D CA 1
ATOM 5843 C C . THR D 3 132 ? 129.609 96.693 129.072 1.00 118.90 132 THR D C 1
ATOM 5844 O O . THR D 3 132 ? 128.463 96.775 129.520 1.00 117.26 132 THR D O 1
ATOM 5848 N N . ASP D 3 133 ? 130.412 97.747 128.939 1.00 119.64 133 ASP D N 1
ATOM 5849 C CA . ASP D 3 133 ? 130.022 99.076 129.380 1.00 117.10 133 ASP D CA 1
ATOM 5850 C C . ASP D 3 133 ? 130.563 100.113 128.407 1.00 115.51 133 ASP D C 1
ATOM 5851 O O . ASP D 3 133 ? 131.313 99.799 127.478 1.00 113.34 133 ASP D O 1
ATOM 5856 N N . SER D 3 134 ? 130.171 101.364 128.632 1.00 105.84 134 SER D N 1
ATOM 5857 C CA . SER D 3 134 ? 130.665 102.485 127.845 1.00 105.75 134 SER D CA 1
ATOM 5858 C C . SER D 3 134 ? 132.039 102.897 128.371 1.00 103.78 134 SER D C 1
ATOM 5859 O O . SER D 3 134 ? 132.660 102.198 129.177 1.00 102.17 134 SER D O 1
ATOM 5862 N N . CYS D 3 135 ? 132.534 104.047 127.917 1.00 96.42 135 CYS D N 1
ATOM 5863 C CA . CYS D 3 135 ? 133.857 104.510 128.325 1.00 95.12 135 CYS D CA 1
ATOM 5864 C C . CYS D 3 135 ? 133.774 105.579 129.412 1.00 92.66 135 CYS D C 1
ATOM 5865 O O . CYS D 3 135 ? 134.378 105.432 130.478 1.00 92.11 135 CYS D O 1
ATOM 5868 N N . GLY D 3 136 ? 133.041 106.648 129.160 1.00 73.07 136 GLY D N 1
ATOM 5869 C CA . GLY D 3 136 ? 132.813 107.646 130.186 1.00 74.65 136 GLY D CA 1
ATOM 5870 C C . GLY D 3 136 ? 132.562 109.020 129.603 1.00 73.37 136 GLY D C 1
ATOM 5871 O O . GLY D 3 136 ? 132.822 109.301 128.434 1.00 71.02 136 GLY D O 1
ATOM 5872 N N . THR D 3 137 ? 132.036 109.901 130.456 1.00 63.50 137 THR D N 1
ATOM 5873 C CA . THR D 3 137 ? 131.799 111.312 130.137 1.00 60.10 137 THR D CA 1
ATOM 5874 C C . THR D 3 137 ? 132.002 112.084 131.439 1.00 57.89 137 THR D C 1
ATOM 5875 O O . THR D 3 137 ? 131.085 112.196 132.256 1.00 57.37 137 THR D O 1
ATOM 5879 N N . GLU D 3 138 ? 133.210 112.616 131.625 1.00 46.66 138 GLU D N 1
ATOM 5880 C CA . GLU D 3 138 ? 133.600 113.220 132.899 1.00 43.06 138 GLU D CA 1
ATOM 5881 C C . GLU D 3 138 ? 133.110 114.665 132.928 1.00 43.44 138 GLU D C 1
ATOM 5882 O O . GLU D 3 138 ? 133.763 115.594 132.451 1.00 38.13 138 GLU D O 1
ATOM 5888 N N . LEU D 3 139 ? 131.922 114.847 133.499 1.00 46.46 139 LEU D N 1
ATOM 5889 C CA . LEU D 3 139 ? 131.331 116.174 133.605 1.00 36.47 139 LEU D CA 1
ATOM 5890 C C . LEU D 3 139 ? 132.025 116.980 134.696 1.00 35.27 139 LEU D C 1
ATOM 5891 O O . LEU D 3 139 ? 132.426 116.440 135.730 1.00 41.26 139 LEU D O 1
ATOM 5896 N N . LEU D 3 140 ? 132.171 118.280 134.458 1.00 32.91 140 LEU D N 1
ATOM 5897 C CA . LEU D 3 140 ? 132.766 119.193 135.420 1.00 38.02 140 LEU D CA 1
ATOM 5898 C C . LEU D 3 140 ? 131.886 120.426 135.575 1.00 42.61 140 LEU D C 1
ATOM 5899 O O . LEU D 3 140 ? 131.232 120.867 134.625 1.00 46.37 140 LEU D O 1
ATOM 5904 N N . VAL D 3 141 ? 131.872 120.977 136.787 1.00 57.30 141 VAL D N 1
ATOM 5905 C CA . VAL D 3 141 ? 131.149 122.203 137.104 1.00 56.62 141 VAL D CA 1
ATOM 5906 C C . VAL D 3 141 ? 132.175 123.295 137.368 1.00 59.37 141 VAL D C 1
ATOM 5907 O O . VAL D 3 141 ? 133.126 123.089 138.130 1.00 59.89 141 VAL D O 1
ATOM 5911 N N . LEU D 3 142 ? 131.984 124.451 136.739 1.00 80.23 142 LEU D N 1
ATOM 5912 C CA . LEU D 3 142 ? 132.964 125.527 136.761 1.00 81.57 142 LEU D CA 1
ATOM 5913 C C . LEU D 3 142 ? 132.609 126.573 137.811 1.00 84.12 142 LEU D C 1
ATOM 5914 O O . LEU D 3 142 ? 131.441 126.934 137.975 1.00 81.43 142 LEU D O 1
ATOM 5919 N N . GLY D 3 143 ? 133.630 127.054 138.520 1.00 111.15 143 GLY D N 1
ATOM 5920 C CA . GLY D 3 143 ? 133.447 128.185 139.418 1.00 114.78 143 GLY D CA 1
ATOM 5921 C C . GLY D 3 143 ? 133.570 129.498 138.659 1.00 115.21 143 GLY D C 1
ATOM 5922 O O . GLY D 3 143 ? 134.510 129.715 137.896 1.00 116.11 143 GLY D O 1
ATOM 5923 N N . PHE D 3 144 ? 132.527 130.324 138.775 1.00 121.47 144 PHE D N 1
ATOM 5924 C CA . PHE D 3 144 ? 132.480 131.597 138.012 1.00 122.00 144 PHE D CA 1
ATOM 5925 C C . PHE D 3 144 ? 133.070 132.725 138.858 1.00 122.17 144 PHE D C 1
ATOM 5926 O O . PHE D 3 144 ? 132.306 133.595 139.322 1.00 123.50 144 PHE D O 1
ATOM 5934 N N . SER D 3 145 ? 134.398 132.741 139.015 1.00 115.29 145 SER D N 1
ATOM 5935 C CA . SER D 3 145 ? 135.066 133.834 139.771 1.00 115.66 145 SER D CA 1
ATOM 5936 C C . SER D 3 145 ? 135.695 134.833 138.793 1.00 118.31 145 SER D C 1
ATOM 5937 O O . SER D 3 145 ? 136.688 135.482 139.177 1.00 120.72 145 SER D O 1
ATOM 5940 N N . THR D 3 146 ? 135.134 134.952 137.584 1.00 116.28 146 THR D N 1
ATOM 5941 C CA . THR D 3 146 ? 135.703 135.857 136.548 1.00 114.34 146 THR D CA 1
ATOM 5942 C C . THR D 3 146 ? 137.213 135.622 136.456 1.00 114.33 146 THR D C 1
ATOM 5943 O O . THR D 3 146 ? 137.912 136.506 135.921 1.00 114.77 146 THR D O 1
ATOM 5947 N N . LEU D 3 147 ? 137.687 134.479 136.958 1.00 115.73 147 LEU D N 1
ATOM 5948 C CA . LEU D 3 147 ? 139.114 134.166 136.939 1.00 115.57 147 LEU D CA 1
ATOM 5949 C C . LEU D 3 147 ? 139.948 135.302 137.533 1.00 116.96 147 LEU D C 1
ATOM 5950 O O . LEU D 3 147 ? 141.176 135.314 137.396 1.00 117.35 147 LEU D O 1
ATOM 5955 N N . ASP D 3 148 ? 139.308 136.250 138.222 1.00 123.50 148 ASP D N 1
ATOM 5956 C CA . ASP D 3 148 ? 140.014 137.445 138.666 1.00 123.84 148 ASP D CA 1
ATOM 5957 C C . ASP D 3 148 ? 139.600 137.810 140.087 1.00 122.55 148 ASP D C 1
ATOM 5958 O O . ASP D 3 148 ? 140.451 138.195 140.896 1.00 120.64 148 ASP D O 1
ATOM 5963 N N . GLN D 3 149 ? 138.306 137.706 140.409 1.00 117.88 149 GLN D N 1
ATOM 5964 C CA . GLN D 3 149 ? 137.888 137.999 141.776 1.00 115.67 149 GLN D CA 1
ATOM 5965 C C . GLN D 3 149 ? 138.478 137.018 142.776 1.00 118.80 149 GLN D C 1
ATOM 5966 O O . GLN D 3 149 ? 138.628 137.370 143.950 1.00 119.33 149 GLN D O 1
ATOM 5972 N N . LEU D 3 150 ? 138.818 135.804 142.335 1.00 112.96 150 LEU D N 1
ATOM 5973 C CA . LEU D 3 150 ? 139.418 134.825 143.233 1.00 110.89 150 LEU D CA 1
ATOM 5974 C C . LEU D 3 150 ? 140.680 135.376 143.883 1.00 110.93 150 LEU D C 1
ATOM 5975 O O . LEU D 3 150 ? 140.924 135.151 145.075 1.00 110.84 150 LEU D O 1
ATOM 5980 N N . LYS D 3 151 ? 141.486 136.112 143.116 1.00 102.89 151 LYS D N 1
ATOM 5981 C CA . LYS D 3 151 ? 142.686 136.728 143.671 1.00 103.41 151 LYS D CA 1
ATOM 5982 C C . LYS D 3 151 ? 142.331 137.715 144.775 1.00 105.77 151 LYS D C 1
ATOM 5983 O O . LYS D 3 151 ? 142.962 137.729 145.839 1.00 106.20 151 LYS D O 1
ATOM 5989 N N . ARG D 3 152 ? 141.316 138.550 144.538 1.00 108.42 152 ARG D N 1
ATOM 5990 C CA . ARG D 3 152 ? 140.912 139.530 145.542 1.00 108.96 152 ARG D CA 1
ATOM 5991 C C . ARG D 3 152 ? 140.413 138.851 146.810 1.00 106.05 152 ARG D C 1
ATOM 5992 O O . ARG D 3 152 ? 140.797 139.237 147.922 1.00 104.96 152 ARG D O 1
ATOM 6000 N N . ARG D 3 153 ? 139.563 137.830 146.665 1.00 102.66 153 ARG D N 1
ATOM 6001 C CA . ARG D 3 153 ? 139.061 137.128 147.842 1.00 103.81 153 ARG D CA 1
ATOM 6002 C C . ARG D 3 153 ? 140.192 136.464 148.612 1.00 104.53 153 ARG D C 1
ATOM 6003 O O . ARG D 3 153 ? 140.235 136.541 149.843 1.00 103.90 153 ARG D O 1
ATOM 6011 N N . ASN D 3 154 ? 141.116 135.804 147.908 1.00 107.74 154 ASN D N 1
ATOM 6012 C CA . ASN D 3 154 ? 142.217 135.135 148.594 1.00 109.68 154 ASN D CA 1
ATOM 6013 C C . ASN D 3 154 ? 143.106 136.135 149.320 1.00 111.04 154 ASN D C 1
ATOM 6014 O O . ASN D 3 154 ? 143.524 135.894 150.460 1.00 111.87 154 ASN D O 1
ATOM 6019 N N . THR D 3 155 ? 143.400 137.269 148.683 1.00 106.15 155 THR D N 1
ATOM 6020 C CA . THR D 3 155 ? 144.182 138.299 149.355 1.00 107.30 155 THR D CA 1
ATOM 6021 C C . THR D 3 155 ? 143.459 138.797 150.601 1.00 105.63 155 THR D C 1
ATOM 6022 O O . THR D 3 155 ? 144.083 139.023 151.648 1.00 102.72 155 THR D O 1
ATOM 6026 N N . LEU D 3 156 ? 142.135 138.947 150.515 1.00 103.56 156 LEU D N 1
ATOM 6027 C CA . LEU D 3 156 ? 141.379 139.419 151.669 1.00 104.34 156 LEU D CA 1
ATOM 6028 C C . LEU D 3 156 ? 141.418 138.413 152.816 1.00 106.01 156 LEU D C 1
ATOM 6029 O O . LEU D 3 156 ? 141.659 138.793 153.968 1.00 105.15 156 LEU D O 1
ATOM 6034 N N . LYS D 3 157 ? 141.197 137.123 152.529 1.00 106.19 157 LYS D N 1
ATOM 6035 C CA . LYS D 3 157 ? 141.273 136.133 153.606 1.00 107.60 157 LYS D CA 1
ATOM 6036 C C . LYS D 3 157 ? 142.674 136.043 154.194 1.00 108.45 157 LYS D C 1
ATOM 6037 O O . LYS D 3 157 ? 142.819 135.800 155.398 1.00 107.52 157 LYS D O 1
ATOM 6043 N N . ASP D 3 158 ? 143.711 136.220 153.372 1.00 110.41 158 ASP D N 1
ATOM 6044 C CA . ASP D 3 158 ? 145.065 136.275 153.913 1.00 110.23 158 ASP D CA 1
ATOM 6045 C C . ASP D 3 158 ? 145.205 137.443 154.884 1.00 109.19 158 ASP D C 1
ATOM 6046 O O . ASP D 3 158 ? 145.804 137.310 155.962 1.00 106.42 158 ASP D O 1
ATOM 6051 N N . GLY D 3 159 ? 144.635 138.594 154.526 1.00 98.87 159 GLY D N 1
ATOM 6052 C CA . GLY D 3 159 ? 144.615 139.707 155.460 1.00 99.37 159 GLY D CA 1
ATOM 6053 C C . GLY D 3 159 ? 143.923 139.356 156.766 1.00 98.72 159 GLY D C 1
ATOM 6054 O O . GLY D 3 159 ? 144.433 139.654 157.851 1.00 99.12 159 GLY D O 1
ATOM 6055 N N . ILE D 3 160 ? 142.769 138.689 156.682 1.00 92.09 160 ILE D N 1
ATOM 6056 C CA . ILE D 3 160 ? 142.017 138.402 157.903 1.00 91.22 160 ILE D CA 1
ATOM 6057 C C . ILE D 3 160 ? 142.746 137.394 158.783 1.00 92.58 160 ILE D C 1
ATOM 6058 O O . ILE D 3 160 ? 142.691 137.490 160.011 1.00 89.99 160 ILE D O 1
ATOM 6063 N N . ILE D 3 161 ? 143.419 136.398 158.201 1.00 89.16 161 ILE D N 1
ATOM 6064 C CA . ILE D 3 161 ? 144.048 135.443 159.116 1.00 89.89 161 ILE D CA 1
ATOM 6065 C C . ILE D 3 161 ? 145.390 135.964 159.630 1.00 90.57 161 ILE D C 1
ATOM 6066 O O . ILE D 3 161 ? 145.834 135.557 160.713 1.00 91.42 161 ILE D O 1
ATOM 6071 N N . LEU D 3 162 ? 146.031 136.900 158.925 1.00 88.85 162 LEU D N 1
ATOM 6072 C CA . LEU D 3 162 ? 147.113 137.645 159.565 1.00 90.09 162 LEU D CA 1
ATOM 6073 C C . LEU D 3 162 ? 146.575 138.466 160.733 1.00 91.70 162 LEU D C 1
ATOM 6074 O O . LEU D 3 162 ? 147.232 138.602 161.779 1.00 91.71 162 LEU D O 1
ATOM 6079 N N . ILE D 3 163 ? 145.373 139.022 160.566 1.00 85.50 163 ILE D N 1
ATOM 6080 C CA . ILE D 3 163 ? 144.720 139.750 161.648 1.00 80.41 163 ILE D CA 1
ATOM 6081 C C . ILE D 3 163 ? 144.417 138.803 162.807 1.00 78.30 163 ILE D C 1
ATOM 6082 O O . ILE D 3 163 ? 144.526 139.176 163.978 1.00 76.46 163 ILE D O 1
ATOM 6087 N N . GLN D 3 164 ? 144.040 137.560 162.494 1.00 77.85 164 GLN D N 1
ATOM 6088 C CA . GLN D 3 164 ? 144.015 136.497 163.500 1.00 78.74 164 GLN D CA 1
ATOM 6089 C C . GLN D 3 164 ? 145.321 136.357 164.251 1.00 77.47 164 GLN D C 1
ATOM 6090 O O . GLN D 3 164 ? 145.323 136.299 165.482 1.00 75.69 164 GLN D O 1
ATOM 6096 N N . THR D 3 165 ? 146.431 136.222 163.535 1.00 84.85 165 THR D N 1
ATOM 6097 C CA . THR D 3 165 ? 147.700 136.048 164.231 1.00 89.01 165 THR D CA 1
ATOM 6098 C C . THR D 3 165 ? 147.928 137.193 165.212 1.00 85.73 165 THR D C 1
ATOM 6099 O O . THR D 3 165 ? 148.129 136.972 166.418 1.00 82.86 165 THR D O 1
ATOM 6103 N N . LEU D 3 166 ? 147.802 138.429 164.724 1.00 84.05 166 LEU D N 1
ATOM 6104 C CA . LEU D 3 166 ? 148.063 139.589 165.573 1.00 85.60 166 LEU D CA 1
ATOM 6105 C C . LEU D 3 166 ? 147.098 139.647 166.756 1.00 85.33 166 LEU D C 1
ATOM 6106 O O . LEU D 3 166 ? 147.524 139.746 167.915 1.00 85.44 166 LEU D O 1
ATOM 6111 N N . LEU D 3 167 ? 145.792 139.566 166.486 1.00 80.70 167 LEU D N 1
ATOM 6112 C CA . LEU D 3 167 ? 144.789 139.725 167.532 1.00 80.06 167 LEU D CA 1
ATOM 6113 C C . LEU D 3 167 ? 144.805 138.580 168.531 1.00 80.17 167 LEU D C 1
ATOM 6114 O O . LEU D 3 167 ? 144.542 138.800 169.714 1.00 78.18 167 LEU D O 1
ATOM 6119 N N . ILE D 3 168 ? 145.069 137.352 168.085 1.00 78.43 168 ILE D N 1
ATOM 6120 C CA . ILE D 3 168 ? 145.111 136.230 169.011 1.00 78.31 168 ILE D CA 1
ATOM 6121 C C . ILE D 3 168 ? 146.328 136.335 169.916 1.00 78.24 168 ILE D C 1
ATOM 6122 O O . ILE D 3 168 ? 146.237 136.083 171.123 1.00 75.30 168 ILE D O 1
ATOM 6127 N N . ILE D 3 169 ? 147.479 136.737 169.367 1.00 80.97 169 ILE D N 1
ATOM 6128 C CA . ILE D 3 169 ? 148.625 137.004 170.234 1.00 80.53 169 ILE D CA 1
ATOM 6129 C C . ILE D 3 169 ? 148.272 138.087 171.250 1.00 85.21 169 ILE D C 1
ATOM 6130 O O . ILE D 3 169 ? 148.580 137.972 172.446 1.00 82.24 169 ILE D O 1
ATOM 6135 N N . LEU D 3 170 ? 147.593 139.144 170.790 1.00 97.21 170 LEU D N 1
ATOM 6136 C CA . LEU D 3 170 ? 147.223 140.240 171.682 1.00 96.49 170 LEU D CA 1
ATOM 6137 C C . LEU D 3 170 ? 146.272 139.777 172.782 1.00 97.09 170 LEU D C 1
ATOM 6138 O O . LEU D 3 170 ? 146.448 140.133 173.951 1.00 94.60 170 LEU D O 1
ATOM 6143 N N . PHE D 3 171 ? 145.263 138.982 172.435 1.00 90.86 171 PHE D N 1
ATOM 6144 C CA . PHE D 3 171 ? 144.273 138.554 173.415 1.00 88.20 171 PHE D CA 1
ATOM 6145 C C . PHE D 3 171 ? 144.723 137.355 174.234 1.00 85.96 171 PHE D C 1
ATOM 6146 O O . PHE D 3 171 ? 143.991 136.937 175.136 1.00 86.41 171 PHE D O 1
ATOM 6154 N N . ILE D 3 172 ? 145.877 136.774 173.926 1.00 92.07 172 ILE D N 1
ATOM 6155 C CA . ILE D 3 172 ? 146.495 135.830 174.850 1.00 95.20 172 ILE D CA 1
ATOM 6156 C C . ILE D 3 172 ? 147.454 136.541 175.797 1.00 95.98 172 ILE D C 1
ATOM 6157 O O . ILE D 3 172 ? 147.613 136.132 176.950 1.00 95.86 172 ILE D O 1
ATOM 6162 N N . ILE D 3 173 ? 148.090 137.627 175.350 1.00 100.37 173 ILE D N 1
ATOM 6163 C CA . ILE D 3 173 ? 148.928 138.388 176.275 1.00 103.44 173 ILE D CA 1
ATOM 6164 C C . ILE D 3 173 ? 148.111 139.324 177.165 1.00 104.05 173 ILE D C 1
ATOM 6165 O O . ILE D 3 173 ? 148.595 139.725 178.231 1.00 103.65 173 ILE D O 1
ATOM 6170 N N . VAL D 3 174 ? 146.889 139.686 176.761 1.00 106.21 174 VAL D N 1
ATOM 6171 C CA . VAL D 3 174 ? 146.053 140.552 177.600 1.00 105.23 174 VAL D CA 1
ATOM 6172 C C . VAL D 3 174 ? 145.696 139.916 178.941 1.00 104.19 174 VAL D C 1
ATOM 6173 O O . VAL D 3 174 ? 145.867 140.580 179.976 1.00 104.09 174 VAL D O 1
ATOM 6177 N N . PRO D 3 175 ? 145.188 138.676 179.007 1.00 104.63 175 PRO D N 1
ATOM 6178 C CA . PRO D 3 175 ? 144.719 138.168 180.310 1.00 106.32 175 PRO D CA 1
ATOM 6179 C C . PRO D 3 175 ? 145.806 138.076 181.366 1.00 105.65 175 PRO D C 1
ATOM 6180 O O . PRO D 3 175 ? 145.579 138.484 182.511 1.00 102.39 175 PRO D O 1
ATOM 6184 N N . ILE D 3 176 ? 146.984 137.554 181.017 1.00 105.94 176 ILE D N 1
ATOM 6185 C CA . ILE D 3 176 ? 148.044 137.400 182.009 1.00 104.84 176 ILE D CA 1
ATOM 6186 C C . ILE D 3 176 ? 148.558 138.760 182.465 1.00 103.74 176 ILE D C 1
ATOM 6187 O O . ILE D 3 176 ? 148.709 139.010 183.668 1.00 102.50 176 ILE D O 1
ATOM 6192 N N . PHE D 3 177 ? 148.832 139.660 181.519 1.00 104.98 177 PHE D N 1
ATOM 6193 C CA . PHE D 3 177 ? 149.321 140.990 181.860 1.00 104.69 177 PHE D CA 1
ATOM 6194 C C . PHE D 3 177 ? 148.281 141.828 182.592 1.00 108.27 177 PHE D C 1
ATOM 6195 O O . PHE D 3 177 ? 148.655 142.781 183.283 1.00 110.81 177 PHE D O 1
ATOM 6203 N N . LEU D 3 178 ? 146.997 141.500 182.461 1.00 109.15 178 LEU D N 1
ATOM 6204 C CA . LEU D 3 178 ? 145.950 142.197 183.196 1.00 107.01 178 LEU D CA 1
ATOM 6205 C C . LEU D 3 178 ? 145.765 141.633 184.599 1.00 106.52 178 LEU D C 1
ATOM 6206 O O . LEU D 3 178 ? 145.601 142.397 185.555 1.00 105.08 178 LEU D O 1
ATOM 6211 N N . LEU D 3 179 ? 145.799 140.307 184.751 1.00 105.68 179 LEU D N 1
ATOM 6212 C CA . LEU D 3 179 ? 145.722 139.727 186.086 1.00 105.45 179 LEU D CA 1
ATOM 6213 C C . LEU D 3 179 ? 146.979 140.002 186.901 1.00 105.63 179 LEU D C 1
ATOM 6214 O O . LEU D 3 179 ? 146.916 139.984 188.135 1.00 104.56 179 LEU D O 1
ATOM 6219 N N . LEU D 3 180 ? 148.116 140.252 186.245 1.00 97.07 180 LEU D N 1
ATOM 6220 C CA . LEU D 3 180 ? 149.306 140.664 186.981 1.00 93.25 180 LEU D CA 1
ATOM 6221 C C . LEU D 3 180 ? 149.096 142.021 187.641 1.00 96.83 180 LEU D C 1
ATOM 6222 O O . LEU D 3 180 ? 149.516 142.237 188.784 1.00 94.49 180 LEU D O 1
ATOM 6227 N N . ASP D 3 181 ? 148.445 142.933 186.913 1.00 109.93 181 ASP D N 1
ATOM 6228 C CA . ASP D 3 181 ? 148.147 144.279 187.472 1.00 109.31 181 ASP D CA 1
ATOM 6229 C C . ASP D 3 181 ? 146.955 144.156 188.425 1.00 107.19 181 ASP D C 1
ATOM 6230 O O . ASP D 3 181 ? 147.006 144.752 189.517 1.00 106.71 181 ASP D O 1
ATOM 6235 N N . LYS D 3 182 ? 145.929 143.401 18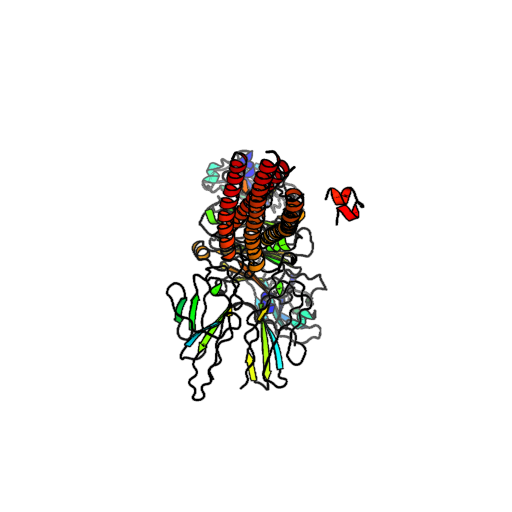8.023 1.00 109.23 182 LYS D N 1
ATOM 6236 C CA . LYS D 3 182 ? 144.743 143.198 188.896 1.00 108.08 182 LYS D CA 1
ATOM 6237 C C . LYS D 3 182 ? 145.216 142.625 190.235 1.00 111.02 182 LYS D C 1
ATOM 6238 O O . LYS D 3 182 ? 144.864 143.202 191.281 1.00 112.60 182 LYS D O 1
ATOM 6244 N N . ASP D 3 183 ? 146.001 141.545 190.195 1.00 117.83 183 ASP D N 1
ATOM 6245 C CA . ASP D 3 183 ? 146.536 140.934 191.441 1.00 119.95 183 ASP D CA 1
ATOM 6246 C C . ASP D 3 183 ? 147.595 141.860 192.048 1.00 121.68 183 ASP D C 1
ATOM 6247 O O . ASP D 3 183 ? 147.605 141.995 193.287 1.00 123.51 183 ASP D O 1
ATOM 6252 N N . ASP D 3 184 ? 148.435 142.472 191.206 1.00 122.33 184 ASP D N 1
ATOM 6253 C CA . ASP D 3 184 ? 149.488 143.403 191.694 1.00 121.98 184 ASP D CA 1
ATOM 6254 C C . ASP D 3 184 ? 150.231 142.751 192.866 1.00 119.96 184 ASP D C 1
ATOM 6255 O O . ASP D 3 184 ? 150.086 143.269 193.991 1.00 118.38 184 ASP D O 1
ATOM 6260 N N . GLY D 3 197 ? 155.892 143.251 185.987 1.00 30.00 197 GLY D N 1
ATOM 6261 C CA . GLY D 3 197 ? 156.056 144.373 185.034 1.00 30.00 197 GLY D CA 1
ATOM 6262 C C . GLY D 3 197 ? 156.863 145.495 185.697 1.00 30.00 197 GLY D C 1
ATOM 6263 O O . GLY D 3 197 ? 158.045 145.661 185.342 1.00 30.00 197 GLY D O 1
ATOM 6264 N N . LEU D 3 198 ? 156.240 146.233 186.621 1.00 30.00 198 LEU D N 1
ATOM 6265 C CA . LEU D 3 198 ? 156.943 147.326 187.333 1.00 30.00 198 LEU D CA 1
ATOM 6266 C C . LEU D 3 198 ? 158.112 146.740 188.131 1.00 30.00 198 LEU D C 1
ATOM 6267 O O . LEU D 3 198 ? 159.191 147.361 188.140 1.00 30.00 198 LEU D O 1
ATOM 6269 N N . ASN D 3 199 ? 157.898 145.587 188.772 1.00 30.00 199 ASN D N 1
ATOM 6270 C CA . ASN D 3 199 ? 158.974 144.931 189.550 1.00 30.00 199 ASN D CA 1
ATOM 6271 C C . ASN D 3 199 ? 160.126 144.562 188.610 1.00 30.00 199 ASN D C 1
ATOM 6272 O O . ASN D 3 199 ? 161.291 144.782 188.991 1.00 30.00 199 ASN D O 1
ATOM 6274 N N . ILE D 3 200 ? 159.804 144.027 187.428 1.00 30.00 200 ILE D N 1
ATOM 6275 C CA . ILE D 3 200 ? 160.846 143.656 186.443 1.00 30.00 200 ILE D CA 1
ATOM 6276 C C . ILE D 3 200 ? 161.614 144.912 186.021 1.00 30.00 200 ILE D C 1
ATOM 6277 O O . ILE D 3 200 ? 162.852 144.834 185.894 1.00 30.00 200 ILE D O 1
ATOM 6279 N N . ASP D 3 201 ? 160.900 146.023 185.814 1.00 30.00 201 ASP D N 1
ATOM 6280 C CA . ASP D 3 201 ? 161.553 147.294 185.423 1.00 30.00 201 ASP D CA 1
ATOM 6281 C C . ASP D 3 201 ? 162.511 147.729 186.535 1.00 30.00 201 ASP D C 1
ATOM 6282 O O . ASP D 3 201 ? 163.639 148.146 186.212 1.00 30.00 201 ASP D O 1
ATOM 6284 N N . GLN D 3 202 ? 162.074 147.623 187.794 1.00 30.00 202 GLN D N 1
ATOM 6285 C CA . GLN D 3 202 ? 162.932 148.000 188.941 1.00 30.00 202 GLN D CA 1
ATOM 6286 C C . GLN D 3 202 ? 164.179 147.112 188.948 1.00 30.00 202 GLN D C 1
ATOM 6287 O O . GLN D 3 202 ? 165.280 147.644 189.186 1.00 30.00 202 GLN D O 1
ATOM 6289 N N . THR D 3 203 ? 164.006 145.812 188.690 1.00 30.00 203 THR D N 1
ATOM 6290 C CA . THR D 3 203 ? 165.154 144.876 188.648 1.00 30.00 203 THR D CA 1
ATOM 6291 C C . THR D 3 203 ? 166.129 145.310 187.547 1.00 30.00 203 THR D C 1
ATOM 6292 O O . THR D 3 203 ? 167.268 145.672 187.904 1.00 30.00 203 THR D O 1
ATOM 6294 N N . GLU D 3 207 ? 168.162 145.223 178.986 1.00 30.00 207 GLU D N 1
ATOM 6295 C CA . GLU D 3 207 ? 166.980 145.860 179.613 1.00 30.00 207 GLU D CA 1
ATOM 6296 C C . GLU D 3 207 ? 165.830 145.913 178.602 1.00 30.00 207 GLU D C 1
ATOM 6297 O O . GLU D 3 207 ? 164.749 145.377 178.910 1.00 30.00 207 GLU D O 1
ATOM 6299 N N . ASP D 3 208 ? 166.060 146.540 177.444 1.00 30.00 208 ASP D N 1
ATOM 6300 C CA . ASP D 3 208 ? 165.017 146.617 176.395 1.00 30.00 208 ASP D CA 1
ATOM 6301 C C . ASP D 3 208 ? 164.664 145.201 175.930 1.00 30.00 208 ASP D C 1
ATOM 6302 O O . ASP D 3 208 ? 163.464 144.924 175.738 1.00 30.00 208 ASP D O 1
ATOM 6304 N N . ILE D 3 209 ? 165.674 144.343 175.761 1.00 30.00 209 ILE D N 1
ATOM 6305 C CA . ILE D 3 209 ? 165.431 142.945 175.335 1.00 30.00 209 ILE D CA 1
ATOM 6306 C C . ILE D 3 209 ? 164.584 142.233 176.394 1.00 30.00 209 ILE D C 1
ATOM 6307 O O . ILE D 3 209 ? 163.654 141.498 176.010 1.00 30.00 209 ILE D O 1
ATOM 6309 N N . VAL D 3 210 ? 164.897 142.450 177.675 1.00 30.00 210 VAL D N 1
ATOM 6310 C CA . VAL D 3 210 ? 164.126 141.819 178.773 1.00 30.00 210 VAL D CA 1
ATOM 6311 C C . VAL D 3 210 ? 162.676 142.309 178.719 1.00 30.00 210 VAL D C 1
ATOM 6312 O O . VAL D 3 210 ? 161.765 141.481 178.920 1.00 30.00 210 VAL D O 1
ATOM 6314 N N . THR D 3 211 ? 162.478 143.604 178.460 1.00 30.00 211 THR D N 1
ATOM 6315 C CA . THR D 3 211 ? 161.112 144.170 178.366 1.00 30.00 211 THR D CA 1
ATOM 6316 C C . THR D 3 211 ? 160.372 143.498 177.206 1.00 30.00 211 THR D C 1
ATOM 6317 O O . THR D 3 211 ? 159.191 143.143 177.386 1.00 30.00 211 THR D O 1
ATOM 6319 N N . LEU D 3 212 ? 161.050 143.323 176.068 1.00 30.00 212 LEU D N 1
ATOM 6320 C CA . LEU D 3 212 ? 160.430 142.662 174.897 1.00 30.00 212 LEU D CA 1
ATOM 6321 C C . LEU D 3 212 ? 160.030 141.235 175.282 1.00 30.00 212 LEU D C 1
ATOM 6322 O O . LEU D 3 212 ? 158.922 140.811 174.902 1.00 30.00 212 LEU D O 1
ATOM 6324 N N . ARG D 3 213 ? 160.900 140.531 176.012 1.00 30.00 213 ARG D N 1
ATOM 6325 C CA . ARG D 3 213 ? 160.592 139.152 176.459 1.00 30.00 213 ARG D CA 1
ATOM 6326 C C . ARG D 3 213 ? 159.344 139.168 177.348 1.00 30.00 213 ARG D C 1
ATOM 6327 O O . ARG D 3 213 ? 158.333 138.572 176.924 1.00 30.00 213 ARG D O 1
#

Solvent-accessible surface area: 45642 Å² total; per-residue (Å²): 41,90,6,97,36,69,60,20,70,130,62,73,21,107,131,68,153,44,2,69,5,20,0,58,0,30,56,0,55,52,100,162,78,25,104,6,48,4,19,5,111,81,57,96,115,45,154,33,144,94,150,77,163,163,70,98,135,89,59,34,62,24,2,74,0,35,7,85,33,80,42,126,54,14,108,115,147,71,53,6,15,0,33,0,43,16,166,67,30,139,70,70,40,111,80,145,32,37,76,78,145,105,72,132,102,82,58,12,29,0,16,6,4,60,20,8,125,98,6,50,66,81,136,128,36,0,3,1,2,0,3,0,32,17,0,8,27,56,120,28,58,9,52,0,33,27,158,57,119,115,30,77,152,144,104,11,36,65,32,68,59,50,90,21,24,84,27,135,50,31,69,12,4,6,0,2,4,24,10,67,23,101,56,28,95,69,11,29,32,4,12,0,16,0,21,13,113,21,5,128,155,83,84,36,69,67,74,27,27,100,42,112,88,37,76,120,65,68,172,22,103,39,37,40,90,43,36,58,59,16,17,75,55,17,83,70,8,34,118,26,8,110,126,10,33,87,24,20,102,162,89,31,187,71,113,20,103,38,62,70,16,53,16,36,73,35,13,119,59,103,37,0,49,0,17,0,36,2,24,66,3,78,26,127,106,61,26,80,4,51,6,23,14,125,90,52,102,125,67,165,33,124,88,138,81,92,160,54,82,146,114,43,32,60,10,1,79,0,39,2,68,14,46,26,118,32,25,93,99,164,96,71,6,18,0,45,3,69,12,158,56,26,137,66,87,56,156,46,120,12,46,78,103,128,154,84,150,97,79,41,1,30,7,15,10,5,29,16,15,89,78,4,51,112,66,195,128,40,0,4,0,4,0,3,0,39,6,0,15,31,48,76,28,22,8,36,0,2,27,178,18,131,58,30,61,142,132,119,5,37,50,16,72,44,106,67,20,20,86,36,127,43,60,66,12,2,5,0,12,4,32,10,68,33,120,64,22,101,57,30,5,51,0,11,0,1,0,0,0,74,18,4,75,13,51,5,1,8,45,73,22,28,129,27,46,16,49,32,34,4,33,66,49,13,20,96,120,22,13,165,61,10,15,50,41,5,73,81,7,48,109,87,8,96,139,41,10,63,42,19,37,110,132,100,118,178,135,73,168,19,115,26,41,57,18,14,47,74,23,62,50,50,94,82,5,98,2,48,2,88,38,69,21,231,130,17,107,35,46,3,88,0,28,9,34,46,104,26,43,23,50,43,19,71,45,41,108,16,110,69,140,40,1,49,12,98,23,78,132,5,76,69,13,21,46,0,21,1,18,4,36,12,63,51,128,147,80,136,59,118,8,9,2,4,6,0,17,21,40,46,70,37,112,93,82,161,2,80,115,33,18,29,54,4,5,132,81,7,22,40,5,3,104,76,3,29,127,23,10,52,50,11,6,52,23,23,68,87,9,72,136,144,63,103,114,162,153,95,135,8,71,105,26,164,49,35,61,5,7,17,34,27,42,90,67,25,87,35,127,16,40,0,94,23,115,87,103,40,64,30,58,29,34,74,58,117,75,114,123,129,60,116,93,26,101,68,69,175,52,120,22,62,76,72,117,114,50,61,20,57,6,2,16,6,52,66,4,74,83,124,38,27,8,31,9,21,7,56,13,73,4,109,59,103,119,139,77,76,23,80,17,54,0,5,42,2,20,5,13,12,36,5,40,53,75,26,2,100,139,5,7,96,58,10,26,32,23,36,103,54,26,73,94,2,46,102,62,8,96,68,30,34,90,117,28,75,93,78,55,106,155,59,92,80,74,90,90,121,123,86,81,74,89,92,118

Nearest PDB structures (foldseek):
  8ema-assembly1_A  TM=1.004E+00  e=1.521E-43  Mus musculus
  8e4c-assembly1_A  TM=6.366E-01  e=8.795E-38  Mus musculus
  7xq8-assembly1_C  TM=7.329E-01  e=1.020E-28  Homo sapiens
  7qdo-assembly1_A  TM=6.625E-01  e=5.188E-27  Homo sapiens
  7xt6-assembly1_B  TM=5.609E-01  e=9.208E-29  Homo sapiens